Protein 8DUZ (pdb70)

B-factor: mean 36.98, std 13.2, range [15.32, 142.82]

Secondary structure (DSSP, 8-state):
-EEEE---EEE-TT--EEEEEEEESS-GGGSEEEEEEEETTTEEEEEEEE-TTT--EEE-GGGTTTEEEEEEGGGTEEEEEE-S--GGG-EEEEEEEEETTEEEEE---EEEEE-SPPPBPPEEEEE---EEEEEEEEEEEBSS--EEEEGGGTB-TTEEEPPPEE-TTS-EEEEEEEEEEGGGBTTB--EEEEEEGGGTEEEEEE---/--EEE-SEEEE-TT-EEEEEEEETTBS--GGG--EEEEEETTTEEEEEEETTTEEPTT--TTEEEEEETTEEEEEEES--GGG-EEEEEEEE-SS-EEE---EEEEE--S--BPPEEEEEPPPHHHHHTT-EEEEEEEEEEBSS--EEEEEETTEEP-SSEEEPPPEE-TTS-EEEEEEEEE-HHHHHTSS-EEEEEEETTEEEEEEE---/-EEEE---EEE-TT--EEEEEEEESS-GGGSEEEEEEEETTTEEEEEEEE-TTT--EEE-GGGTTTEEEEEEGGGTEEEEEE-S--GGG-EEEEEEEEETTEEEEE---EEEEE-S---BPPEEEEE---EEEEEEEEEEBSS--EEEEGGGTB-TTEEEPPPEE-TTS-EEEEEEEEE-STTTTTS--EEEEEEGGGTEEEEEE---/--EEE-SEEEE-TT-EEEEEEEETTBS--GGG--EEEEEETTTEEEEEEETTTEEPTT--TTEEEEEETTEEEEEEES--GGG-EEEEEEEE-SS-EEE---EEEEE--S--BPPEEEEEPPPHHHHHTT-EEEEEEEEEEBSS--EEEEEETTEE--SSEEEPPPEE-TTS-EEEEEEEEE-HHHHTTSS-EEEEEEETTEEEEEEE---/-EE-TTS-EE-/-EEEE-TTS-EEEE-

Nearest PDB structures (foldseek):
  8duz-assembly2_D  TM=1.005E+00  e=1.550E-41  Mus musculus
  7u8c-assembly1_L  TM=8.838E-01  e=2.093E-36  Mus musculus
  1sm3-assembly1_L  TM=8.695E-01  e=1.525E-35  Mus musculus
  7u62-assembly2_M  TM=8.561E-01  e=6.272E-36  Mus musculus
  6mtr-assembly1_L  TM=7.713E-01  e=1.168E-33  Homo sapiens

Sequence (865 aa):
VQLQQSGPELVKPGSSSVKISCKGSGYTFTDYNMEWVKQSHGKSLEWIGVINPNNRFTSYNQNFRGKATLTVDKSSSTAYMDLRSLTSEDSAVYFCAGSRWYQYDYWGQGTTLTVSSASTKGPSVFPLAPATAALGCLVKDYFPEPVTVSWNSGALTSGVHTFPAVLQSSGLYSLSSVVTVPSSSLGTQTYICNVNHAPSNTKVDKKVEPVQLQQSGPELVKPGSSVKISCKGSGYTFTDYNMEWVKQSHGKSLEWIGVINPNNRFTSYNQNFRGKATLTVDKSSSTAYMDLRSLTSEDSAVYFCAGSRWYQYDYWGQGTTLTVSSASTKGPSVFPLAPTAALGCCLVKDYFPEPVTVSWNSGALTSGVHTFPAVLQSSGLYSLSSVVTVPSSSLGTQTYICCNVNHAPSNTKVDKKVEPVVVTQESALTTSPGETVTLTCRSSTGAVTTSNYANWVQEKPDHLFTGLIGGINNRAPGVPARFSGSLIADKAALTITGAQQTEDEAIYFCCALWYSNHWVFGGGTKLTVLGQPKAAPSVTLFPPSSEELQANKATLVCLISDFYPGAVTVAWKADSSPVKAGVETTTPSKQSNNKYAASSYLSLTPEQWKSHRSYSCQVTHEGSTVEKTVAPTVVVTQESALTTSPGEETVTLTCRSSTGAVTTSNYANWVQEKPDHLFTGLIGGIINNRAPGVPARFSGSLIADKAALTITGAQTTEDEAIYFCCALWYSNHWVFGGGTKLTVLGQPKAAPSVTLFPPSSSEEELQANKATLVCLISDFYPGAVTVAWKADSSPVKAGVETTTPSKQSNNKYAASSYLSLTPEQWKSHRSYSCQVTHEGSTVEKTVAPTPVLDENGLFAPPIPVLDENGLFAPGP

Structure (mmCIF, N/CA/C/O backbone):
data_8DUZ
#
_entry.id   8DUZ
#
_cell.length_a   58.610
_cell.length_b   64.190
_cell.length_c   110.810
_cell.angle_alpha   90.000
_cell.angle_beta   97.120
_cell.angle_gamma   90.000
#
_symmetry.space_group_name_H-M   'P 1 21 1'
#
loop_
_entity.id
_entity.type
_entity.pdbx_description
1 polymer 'IgG heavy chain, Fd fragment'
2 polymer 'Ig, lambda light chain'
3 polymer 'Mimetic peptide'
4 non-polymer 'ACETATE ION'
5 non-polymer 'CHLORIDE ION'
6 non-polymer GLYCEROL
7 non-polymer 'SODIUM ION'
8 water water
#
loop_
_atom_site.group_PDB
_atom_site.id
_atom_site.type_symbol
_atom_site.label_atom_id
_atom_site.label_alt_id
_atom_site.label_comp_id
_atom_site.label_asym_id
_atom_site.label_entity_id
_atom_site.label_seq_id
_atom_site.pdbx_PDB_ins_code
_atom_site.Cartn_x
_atom_site.Cartn_y
_atom_site.Cartn_z
_atom_site.occupancy
_atom_site.B_iso_or_equiv
_atom_site.auth_seq_id
_atom_site.auth_comp_id
_atom_site.auth_asym_id
_atom_site.auth_atom_id
_atom_site.pdbx_PDB_model_num
ATOM 1 N N . VAL A 1 2 ? 13.94400 -25.16300 6.72300 1.000 44.81042 26 VAL A N 1
ATOM 2 C CA . VAL A 1 2 ? 14.65800 -23.91100 6.91900 1.000 50.08955 26 VAL A CA 1
ATOM 3 C C . VAL A 1 2 ? 14.01600 -23.08900 8.03700 1.000 51.31100 26 VAL A C 1
ATOM 4 O O . VAL A 1 2 ? 12.79900 -22.89600 8.07400 1.000 46.69258 26 VAL A O 1
ATOM 17 N N . GLN A 1 3 ? 14.86100 -22.59300 8.93800 1.000 49.70961 27 GLN A N 1
ATOM 18 C CA . GLN A 1 3 ? 14.42500 -21.85700 10.11800 1.000 49.78992 27 GLN A CA 1
ATOM 19 C C . GLN A 1 3 ? 15.45700 -20.77300 10.38800 1.000 46.27610 27 GLN A C 1
ATOM 20 O O . GLN A 1 3 ? 16.63500 -21.07800 10.58000 1.000 43.94510 27 GLN A O 1
ATOM 34 N N . LEU A 1 4 ? 15.02700 -19.51100 10.34700 1.000 36.70503 28 LEU A N 1
ATOM 35 C CA . LEU A 1 4 ? 15.80200 -18.38500 10.87000 1.000 37.03820 28 LEU A CA 1
ATOM 36 C C . LEU A 1 4 ? 15.19600 -18.04200 12.21900 1.000 38.34052 28 LEU A C 1
ATOM 37 O O . LEU A 1 4 ? 14.13200 -17.42300 12.28000 1.000 36.21127 28 LEU A O 1
ATOM 53 N N . GLN A 1 5 ? 15.86800 -18.45100 13.29900 1.000 27.96913 29 GLN A N 1
ATOM 54 C CA . GLN A 1 5 ? 15.34200 -18.32300 14.65300 1.000 33.46938 29 GLN A CA 1
ATOM 55 C C . GLN A 1 5 ? 15.96400 -17.09000 15.29400 1.000 36.48452 29 GLN A C 1
ATOM 56 O O . GLN A 1 5 ? 17.17100 -17.05500 15.55300 1.000 36.60269 29 GLN A O 1
ATOM 70 N N . GLN A 1 6 ? 15.13500 -16.08900 15.57500 1.000 27.64041 30 GLN A N 1
ATOM 71 C CA . GLN A 1 6 ? 15.61500 -14.88700 16.23900 1.000 30.18263 30 GLN A CA 1
ATOM 72 C C . GLN A 1 6 ? 15.45500 -14.96800 17.75200 1.000 28.54474 30 GLN A C 1
ATOM 73 O O . GLN A 1 6 ? 14.60300 -15.68800 18.28200 1.000 31.07114 30 GLN A O 1
ATOM 87 N N . SER A 1 7 ? 16.29000 -14.18900 18.44300 1.000 26.49926 31 SER A N 1
ATOM 88 C CA . SER A 1 7 ? 16.22000 -14.10900 19.89700 1.000 31.53249 31 SER A CA 1
ATOM 89 C C . SER A 1 7 ? 14.88500 -13.48800 20.31300 1.000 32.01889 31 SER A C 1
ATOM 90 O O . SER A 1 7 ? 14.17800 -12.88100 19.50700 1.000 30.53446 31 SER A O 1
ATOM 98 N N . GLY A 1 8 ? 14.54400 -13.63300 21.58500 1.000 30.95218 32 GLY A N 1
ATOM 99 C CA . GLY A 1 8 ? 13.20000 -13.28800 22.05000 1.000 33.16434 32 GLY A CA 1
ATOM 100 C C . GLY A 1 8 ? 13.06200 -11.81400 22.36400 1.000 30.63760 32 GLY A C 1
ATOM 101 O O . GLY A 1 8 ? 13.98900 -11.02100 22.26100 1.000 30.77816 32 GLY A O 1
ATOM 105 N N . PRO A 1 9 ? 11.85300 -11.43200 22.78900 1.000 31.36507 33 PRO A N 1
ATOM 106 C CA . PRO A 1 9 ? 11.56400 -9.99600 22.93900 1.000 29.03661 33 PRO A CA 1
ATOM 107 C C . PRO A 1 9 ? 12.40600 -9.36200 24.02000 1.000 30.92844 33 PRO A C 1
ATOM 108 O O . PRO A 1 9 ? 12.84800 -10.00900 24.97500 1.000 31.96045 33 PRO A O 1
ATOM 119 N N . GLU A 1 10 ? 12.59500 -8.05700 23.88100 1.000 33.81145 34 GLU A N 1
ATOM 120 C CA . GLU A 1 10 ? 13.45100 -7.29500 24.76500 1.000 34.39888 34 GLU A CA 1
ATOM 121 C C . GLU A 1 10 ? 12.71600 -6.05600 25.22300 1.000 32.48963 34 GLU A C 1
ATOM 122 O O . GLU A 1 10 ? 12.10600 -5.36200 24.40000 1.000 28.77316 34 GLU A O 1
ATOM 134 N N . LEU A 1 11 ? 12.82200 -5.76000 26.51500 1.000 32.21177 35 LEU A N 1
ATOM 135 C CA . LEU A 1 11 ? 12.35000 -4.52300 27.12900 1.000 27.32826 35 LEU A CA 1
ATOM 136 C C . LEU A 1 11 ? 13.54700 -3.90800 27.83600 1.000 32.44165 35 LEU A C 1
ATOM 137 O O . LEU A 1 11 ? 14.10100 -4.52200 28.74800 1.000 34.80215 35 LEU A O 1
ATOM 153 N N . VAL A 1 12 ? 13.95800 -2.71700 27.40200 1.000 31.23858 36 VAL A N 1
ATOM 154 C CA . VAL A 1 12 ? 15.21200 -2.12200 27.82600 1.000 35.38067 36 VAL A CA 1
ATOM 155 C C . VAL A 1 12 ? 14.98800 -0.63200 28.01700 1.000 34.74205 36 VAL A C 1
ATOM 156 O O . VAL A 1 12 ? 14.06800 -0.03700 27.44700 1.000 36.35886 36 VAL A O 1
ATOM 169 N N . LYS A 1 13 ? 15.85400 -0.03200 28.80200 1.000 36.06166 37 LYS A N 1
ATOM 170 C CA . LYS A 1 13 ? 15.74300 1.37100 29.16000 1.000 30.35213 37 LYS A CA 1
ATOM 171 C C . LYS A 1 13 ? 16.39200 2.25300 28.10200 1.000 34.35037 37 LYS A C 1
ATOM 172 O O . LYS A 1 13 ? 17.37200 1.85700 27.46900 1.000 33.76662 37 LYS A O 1
ATOM 191 N N . PRO A 1 14 ? 15.89000 3.47000 27.93100 1.000 34.31050 38 PRO A N 1
ATOM 192 C CA . PRO A 1 14 ? 16.57700 4.42500 27.06000 1.000 35.51258 38 PRO A CA 1
ATOM 193 C C . PRO A 1 14 ? 18.02900 4.55100 27.46000 1.000 37.36297 38 PRO A C 1
ATOM 194 O O . PRO A 1 14 ? 18.35900 4.57200 28.64500 1.000 36.66499 38 PRO A O 1
ATOM 205 N N . GLY A 1 15 ? 18.89400 4.64200 26.45600 1.000 31.57866 39 GLY A N 1
ATOM 206 C CA . GLY A 1 15 ? 20.31200 4.77600 26.67000 1.000 37.89786 39 GLY A CA 1
ATOM 207 C C . GLY A 1 15 ? 21.07200 3.47600 26.66500 1.000 32.88903 39 GLY A C 1
ATOM 208 O O . GLY A 1 15 ? 22.29800 3.48900 26.48100 1.000 36.38783 39 GLY A O 1
ATOM 212 N N . SER A 1 16 ? 20.38900 2.35700 26.85700 1.000 32.86660 40 SER A N 1
ATOM 213 C CA . SER A 1 16 ? 21.05500 1.06700 26.89300 1.000 29.34683 40 SER A CA 1
ATOM 214 C C . SER A 1 16 ? 21.34600 0.59100 25.46900 1.000 35.75336 40 SER A C 1
ATOM 215 O O . SER A 1 16 ? 21.17900 1.33300 24.49300 1.000 31.48484 40 SER A O 1
ATOM 223 N N . SER A 1 17 ? 21.79500 -0.66300 25.37000 1.000 37.08291 41 SER A N 1
ATOM 224 C CA A SER A 1 17 ? 22.12400 -1.31900 24.11500 0.338 33.69861 41 SER A CA 1
ATOM 225 C CA B SER A 1 17 ? 22.11800 -1.31700 24.11300 0.662 33.64431 41 SER A CA 1
ATOM 226 C C . SER A 1 17 ? 21.57000 -2.73400 24.16500 1.000 29.07357 41 SER A C 1
ATOM 227 O O . SER A 1 17 ? 21.44200 -3.32500 25.23500 1.000 34.40710 41 SER A O 1
ATOM 240 N N . VAL A 1 18 ? 21.24300 -3.29400 22.99800 1.000 29.93059 42 VAL A N 1
ATOM 241 C CA . VAL A 1 18 ? 20.77600 -4.66800 22.95600 1.000 24.14721 42 VAL A CA 1
ATOM 242 C C . VAL A 1 18 ? 21.40900 -5.38300 21.76500 1.000 25.94376 42 VAL A C 1
ATOM 243 O O . VAL A 1 18 ? 21.74000 -4.76700 20.75900 1.000 28.67706 42 VAL A O 1
ATOM 256 N N . LYS A 1 19 ? 21.53600 -6.69500 21.87500 1.000 29.27283 43 LYS A N 1
ATOM 257 C CA . LYS A 1 19 ? 22.10700 -7.51500 20.81900 1.000 27.14621 43 LYS A CA 1
ATOM 258 C C . LYS A 1 19 ? 21.10700 -8.58600 20.43300 1.000 31.36686 43 LYS A C 1
ATOM 259 O O . LYS A 1 19 ? 20.81300 -9.49400 21.21900 1.000 34.73493 43 LYS A O 1
ATOM 278 N N . ILE A 1 20 ? 20.58000 -8.46300 19.24700 1.000 22.10059 44 ILE A N 1
ATOM 279 C CA . ILE A 1 20 ? 19.63300 -9.43400 18.72000 1.000 22.64954 44 ILE A CA 1
ATOM 280 C C . ILE A 1 20 ? 20.36800 -10.45900 17.88400 1.000 25.30772 44 ILE A C 1
ATOM 281 O O . ILE A 1 20 ? 21.27500 -10.11600 17.12600 1.000 24.42802 44 ILE A O 1
ATOM 297 N N . SER A 1 21 ? 19.97900 -11.71800 17.99700 1.000 24.51203 45 SER A N 1
ATOM 298 C CA . SER A 1 21 ? 20.62900 -12.76900 17.22700 1.000 28.65292 45 SER A CA 1
ATOM 299 C C . SER A 1 21 ? 19.65000 -13.43200 16.26400 1.000 31.29022 45 SER A C 1
ATOM 300 O O . SER A 1 21 ? 18.42600 -13.43900 16.46100 1.000 28.47391 45 SER A O 1
ATOM 308 N N . CYS A 1 22 ? 20.22400 -14.02900 15.23300 1.000 23.18541 46 CYS A N 1
ATOM 309 C CA . CYS A 1 22 ? 19.47000 -14.70300 14.19000 1.000 28.37667 46 CYS A CA 1
ATOM 310 C C . CYS A 1 22 ? 20.25300 -15.94200 13.78400 1.000 33.21739 46 CYS A C 1
ATOM 311 O O . CYS A 1 22 ? 21.30800 -15.84800 13.1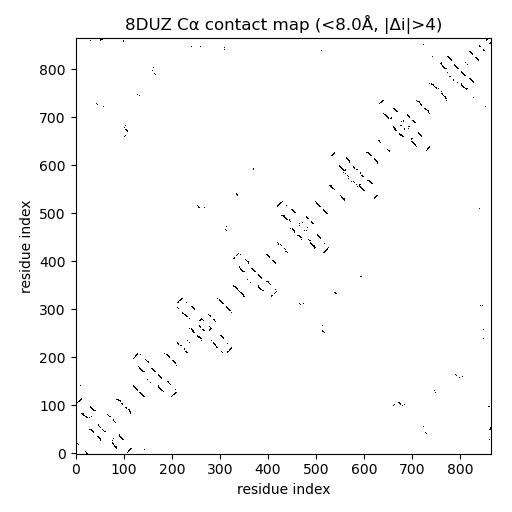5700 1.000 32.52315 46 CYS A O 1
ATOM 318 N N . LYS A 1 23 ? 19.75500 -17.10600 14.15500 1.000 27.95866 47 LYS A N 1
ATOM 319 C CA . LYS A 1 23 ? 20.47100 -18.36000 13.97500 1.000 39.58788 47 LYS A CA 1
ATOM 320 C C . LYS A 1 23 ? 19.80200 -19.16400 12.86900 1.000 41.05256 47 LYS A C 1
ATOM 321 O O . LYS A 1 23 ? 18.59500 -19.42600 12.91800 1.000 37.27553 47 LYS A O 1
ATOM 340 N N . GLY A 1 24 ? 20.58600 -19.52100 11.84800 1.000 32.06153 48 GLY A N 1
ATOM 341 C CA . GLY A 1 24 ? 20.05300 -20.26100 10.73500 1.000 36.76202 48 GLY A CA 1
ATOM 342 C C . GLY A 1 24 ? 20.25400 -21.75500 10.90400 1.000 40.28244 48 GLY A C 1
ATOM 343 O O . GLY A 1 24 ? 21.22900 -22.19700 11.49400 1.000 45.48121 48 GLY A O 1
ATOM 347 N N . SER A 1 25 ? 19.31600 -22.52800 10.35700 1.000 46.76840 49 SER A N 1
ATOM 348 C CA . SER A 1 25 ? 19.39000 -23.98600 10.40300 1.000 47.70695 49 SER A CA 1
ATOM 349 C C . SER A 1 25 ? 18.57700 -24.56400 9.25600 1.000 46.38465 49 SER A C 1
ATOM 350 O O . SER A 1 25 ? 17.62800 -23.94400 8.77200 1.000 46.16240 49 SER A O 1
ATOM 358 N N . GLY A 1 26 ? 18.94800 -25.76300 8.82700 1.000 47.56628 50 GLY A N 1
ATOM 359 C CA . GLY A 1 26 ? 18.27900 -26.37000 7.69400 1.000 48.83519 50 GLY A CA 1
ATOM 360 C C . GLY A 1 26 ? 18.71100 -25.83200 6.35100 1.000 45.85749 50 GLY A C 1
ATOM 361 O O . GLY A 1 26 ? 18.11400 -26.20300 5.32400 1.000 46.11727 50 GLY A O 1
ATOM 365 N N . TYR A 1 27 ? 19.71100 -24.95900 6.32100 1.000 41.77872 51 TYR A N 1
ATOM 366 C CA . TYR A 1 27 ? 20.30100 -24.49800 5.07800 1.000 41.38405 51 TYR A CA 1
ATOM 367 C C . TYR A 1 27 ? 21.76900 -24.24000 5.34300 1.000 39.78175 51 TYR A C 1
ATOM 368 O O . TYR A 1 27 ? 22.23200 -24.29200 6.48600 1.000 41.81789 51 TYR A O 1
ATOM 386 N N . THR A 1 28 ? 22.49900 -23.94900 4.28100 1.000 41.38294 52 THR A N 1
ATOM 387 C CA . THR A 1 28 ? 23.91600 -23.61300 4.41600 1.000 40.19936 52 THR A CA 1
ATOM 388 C C . THR A 1 28 ? 24.03400 -22.14100 4.76400 1.000 36.63601 52 THR A C 1
ATOM 389 O O . THR A 1 28 ? 23.87500 -21.27100 3.91000 1.000 36.29442 52 THR A O 1
ATOM 400 N N . PHE A 1 29 ? 24.33900 -21.86500 6.03200 1.000 35.82217 53 PHE A N 1
ATOM 401 C CA . PHE A 1 29 ? 24.41600 -20.48900 6.50300 1.000 32.31788 53 PHE A CA 1
ATOM 402 C C . PHE A 1 29 ? 25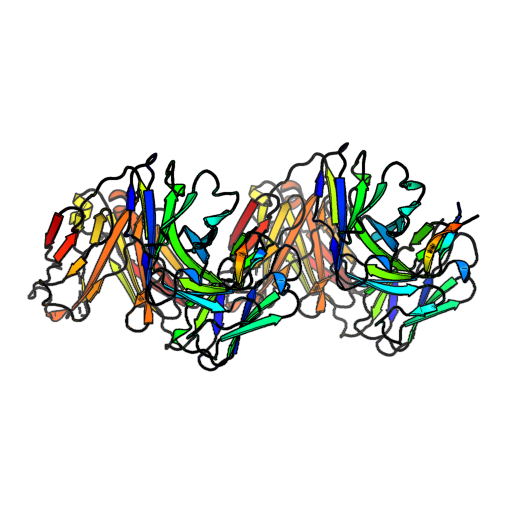.33700 -19.66700 5.62100 1.000 34.51121 53 PHE A C 1
ATOM 403 O O . PHE A 1 29 ? 25.04000 -18.50400 5.31500 1.000 27.60995 53 PHE A O 1
ATOM 420 N N . THR A 1 30 ? 26.43500 -20.26300 5.14500 1.000 37.09932 54 THR A N 1
ATOM 421 C CA . THR A 1 30 ? 27.38600 -19.46000 4.38600 1.000 31.24395 54 THR A CA 1
ATOM 422 C C . THR A 1 30 ? 27.01700 -19.29000 2.92000 1.000 31.36012 54 THR A C 1
ATOM 423 O O . THR A 1 30 ? 27.76800 -18.65200 2.20200 1.000 26.51271 54 THR A O 1
ATOM 434 N N . ASP A 1 31 ? 25.86400 -19.78300 2.46400 1.000 28.69353 55 ASP A N 1
ATOM 435 C CA . ASP A 1 31 ? 25.42600 -19.53000 1.11100 1.000 31.06990 55 ASP A CA 1
ATOM 436 C C . ASP A 1 31 ? 24.60400 -18.24700 0.96800 1.000 28.67385 55 ASP A C 1
ATOM 437 O O . ASP A 1 31 ? 24.18100 -17.92800 -0.15100 1.000 25.20959 55 ASP A O 1
ATOM 446 N N . TYR A 1 32 ? 24.36400 -17.51800 2.05500 1.000 23.31317 56 TYR A N 1
ATOM 447 C CA . TYR A 1 32 ? 23.47700 -16.35500 2.05400 1.000 22.24304 56 TYR A CA 1
ATOM 448 C C . TYR A 1 32 ? 24.09300 -15.19300 2.81500 1.000 19.89001 56 TYR A C 1
ATOM 449 O O . TYR A 1 32 ? 24.85000 -15.39900 3.76500 1.000 23.27489 56 TYR A O 1
ATOM 467 N N . ASN A 1 33 ? 23.82000 -13.97600 2.35300 1.000 19.54029 57 ASN A N 1
ATOM 468 C CA . ASN A 1 33 ? 24.02000 -12.83200 3.22100 1.000 17.24943 57 ASN A CA 1
ATOM 469 C C . ASN A 1 33 ? 22.92100 -12.80300 4.27800 1.000 23.70323 57 ASN A C 1
ATOM 470 O O . ASN A 1 33 ? 21.85700 -13.35900 4.07300 1.000 24.41290 57 ASN A O 1
ATOM 481 N N . MET A 1 34 ? 23.16200 -12.11300 5.39500 1.000 21.78947 58 MET A N 1
ATOM 482 C CA . MET A 1 34 ? 22.08900 -11.86600 6.35900 1.000 19.19069 58 MET A CA 1
ATOM 483 C C . MET A 1 34 ? 21.74100 -10.39200 6.30900 1.000 25.44122 58 MET A C 1
ATOM 484 O O . MET A 1 34 ? 22.60200 -9.54500 6.56000 1.000 21.27256 58 MET A O 1
ATOM 498 N N . GLU A 1 35 ? 20.48400 -10.08100 6.00000 1.000 23.86652 59 GLU A N 1
ATOM 499 C CA . GLU A 1 35 ? 20.02300 -8.71000 5.96200 1.000 19.54733 59 GLU A CA 1
ATOM 500 C C . GLU A 1 35 ? 19.09000 -8.50500 7.13600 1.000 21.21407 59 GLU A C 1
ATOM 501 O O . GLU A 1 35 ? 18.58300 -9.45700 7.72800 1.000 20.08012 59 GLU A O 1
ATOM 513 N N . TRP A 1 36 ? 18.92400 -7.23700 7.48800 1.000 18.93240 60 TRP A N 1
ATOM 514 C CA . TRP A 1 36 ? 18.16600 -6.84900 8.66200 1.000 21.38968 60 TRP A CA 1
ATOM 515 C C . TRP A 1 36 ? 17.21700 -5.72900 8.28700 1.000 18.51129 60 TRP A C 1
ATOM 516 O O . TRP A 1 36 ? 17.60900 -4.77100 7.63400 1.000 21.58714 60 TRP A O 1
ATOM 537 N N . VAL A 1 37 ? 15.99500 -5.79700 8.83400 1.000 19.83341 61 VAL A N 1
ATOM 538 C CA . VAL A 1 37 ? 14.90800 -4.89600 8.47700 1.000 22.41361 61 VAL A CA 1
ATOM 539 C C . VAL A 1 37 ? 14.15800 -4.50000 9.74000 1.000 20.50434 61 VAL A C 1
ATOM 540 O O . VAL A 1 37 ? 13.96300 -5.32100 10.63100 1.000 21.91733 61 VAL A O 1
ATOM 553 N N . LYS A 1 38 ? 13.78100 -3.22200 9.82800 1.000 19.73423 62 LYS A N 1
ATOM 554 C CA . LYS A 1 38 ? 13.01300 -2.67900 10.93900 1.000 21.14402 62 LYS A CA 1
ATOM 555 C C . LYS A 1 38 ? 11.57400 -2.49200 10.49800 1.000 22.57324 62 LYS A C 1
ATOM 556 O O . LYS A 1 38 ? 11.33000 -1.85000 9.48600 1.000 26.25153 62 LYS A O 1
ATOM 575 N N . GLN A 1 39 ? 10.63700 -3.02500 11.26900 1.000 23.05314 63 GLN A N 1
ATOM 576 C CA . GLN A 1 39 ? 9.20200 -2.83600 11.00400 1.000 27.03319 63 GLN A CA 1
ATOM 577 C C . GLN A 1 39 ? 8.62700 -1.98600 12.12800 1.000 29.11032 63 GLN A C 1
ATOM 578 O O . GLN A 1 39 ? 8.63500 -2.38600 13.30300 1.000 29.30488 63 GLN A O 1
ATOM 592 N N . SER A 1 40 ? 8.18100 -0.78800 11.76200 1.000 33.18456 64 SER A N 1
ATOM 593 C CA . SER A 1 40 ? 7.64800 0.20100 12.68200 1.000 39.42677 64 SER A CA 1
ATOM 594 C C . SER A 1 40 ? 6.13500 0.24700 12.54400 1.000 35.32461 64 SER A C 1
ATOM 595 O O . SER A 1 40 ? 5.61200 0.21800 11.42700 1.000 41.45280 64 SER A O 1
ATOM 603 N N . HIS A 1 41 ? 5.44300 0.34800 13.67500 1.000 44.28131 65 HIS A N 1
ATOM 604 C CA . HIS A 1 41 ? 3.98800 0.46600 13.72900 1.000 53.55083 65 HIS A CA 1
ATOM 605 C C . HIS A 1 41 ? 3.27900 -0.79200 13.24000 1.000 55.87290 65 HIS A C 1
ATOM 606 O O . HIS A 1 41 ? 2.06600 -0.76100 13.00600 1.000 58.85992 65 HIS A O 1
ATOM 620 N N . GLY A 1 42 ? 3.99700 -1.90000 13.07800 1.000 56.80904 66 GLY A N 1
ATOM 621 C CA . GLY A 1 42 ? 3.43600 -3.06100 12.42200 1.000 53.92767 66 GLY A CA 1
ATOM 622 C C . GLY A 1 42 ? 3.20000 -2.88500 10.94000 1.000 53.47449 66 GLY A C 1
ATOM 623 O O . GLY A 1 42 ? 2.52800 -3.72300 10.32800 1.000 55.14430 66 GLY A O 1
ATOM 627 N N . LYS A 1 43 ? 3.74500 -1.82400 10.34400 1.000 48.31958 67 LYS A N 1
ATOM 628 C CA . LYS A 1 43 ? 3.43700 -1.49100 8.96200 1.000 60.85528 67 LYS A CA 1
ATOM 629 C C . LYS A 1 43 ? 4.69800 -1.24200 8.13900 1.000 60.06100 67 LYS A C 1
ATOM 630 O O . LYS A 1 43 ? 5.09500 -2.09200 7.33100 1.000 56.57292 67 LYS A O 1
ATOM 649 N N . SER A 1 44 ? 5.33700 -0.09100 8.33600 1.000 47.81073 68 SER A N 1
ATOM 650 C CA . SER A 1 44 ? 6.39600 0.34000 7.43800 1.000 41.35449 68 SER A CA 1
ATOM 651 C C . SER A 1 44 ? 7.66900 -0.48600 7.63600 1.000 37.48723 68 SER A C 1
ATOM 652 O O . SER A 1 44 ? 8.04100 -0.81800 8.76700 1.000 37.20463 68 SER A O 1
ATOM 660 N N . LEU A 1 45 ? 8.35300 -0.78400 6.53100 1.000 28.75872 69 LEU A N 1
ATOM 661 C CA . LEU A 1 45 ? 9.60400 -1.55200 6.57400 1.000 29.84689 69 LEU A CA 1
ATOM 662 C C . LEU A 1 45 ? 10.77600 -0.68400 6.17700 1.000 27.74382 69 LEU A C 1
ATOM 663 O O . LEU A 1 45 ? 10.71800 0.05300 5.19400 1.000 24.68849 69 LEU A O 1
ATOM 679 N N . GLU A 1 46 ? 11.86900 -0.77700 6.93700 1.000 24.35617 70 GLU A N 1
ATOM 680 C CA . GLU A 1 46 ? 13.05700 0.00700 6.68800 1.000 26.60033 70 GLU A CA 1
ATOM 681 C C . GLU A 1 46 ? 14.25700 -0.92500 6.69900 1.000 27.88959 70 GLU A C 1
ATOM 682 O O . GLU A 1 46 ? 14.46000 -1.63200 7.68800 1.000 26.78620 70 GLU A O 1
ATOM 694 N N . TRP A 1 47 ? 15.05400 -0.89200 5.64400 1.000 25.79094 71 TRP A N 1
ATOM 695 C CA . TRP A 1 47 ? 16.24300 -1.73000 5.57000 1.000 23.60195 71 TRP A CA 1
ATOM 696 C C . TRP A 1 47 ? 17.34100 -1.13200 6.42900 1.000 24.03425 71 TRP A C 1
ATOM 697 O O . TRP A 1 47 ? 17.62900 0.06300 6.33600 1.000 25.18410 71 TRP A O 1
ATOM 718 N N . ILE A 1 48 ? 17.98500 -1.98100 7.21600 1.000 22.79098 72 ILE A N 1
ATOM 719 C CA . ILE A 1 48 ? 19.06400 -1.55600 8.09800 1.000 20.96533 72 ILE A CA 1
ATOM 720 C C . ILE A 1 48 ? 20.42600 -1.79100 7.45600 1.000 22.34805 72 ILE A C 1
ATOM 721 O O . ILE A 1 48 ? 21.27900 -0.90100 7.45100 1.000 22.71229 72 ILE A O 1
ATOM 737 N N . GLY A 1 49 ? 20.66600 -3.01100 6.99300 1.000 21.07183 73 GLY A N 1
ATOM 738 C CA . GLY A 1 49 ? 21.97200 -3.34000 6.44700 1.000 20.01858 73 GLY A CA 1
ATOM 739 C C . GLY A 1 49 ? 22.07500 -4.81400 6.10600 1.000 22.80347 73 GLY A C 1
ATOM 740 O O . GLY A 1 49 ? 21.16200 -5.61500 6.35100 1.000 21.97063 73 GLY A O 1
ATOM 744 N N . VAL A 1 50 ? 23.26200 -5.18400 5.59800 1.000 20.49815 74 VAL A N 1
ATOM 745 C CA . VAL A 1 50 ? 23.53000 -6.56800 5.23300 1.000 20.08041 74 VAL A CA 1
ATOM 746 C C . VAL A 1 50 ? 24.95600 -6.91300 5.64100 1.000 25.06040 74 VAL A C 1
ATOM 747 O O . VAL A 1 50 ? 25.85900 -6.06500 5.59500 1.000 23.90700 74 VAL A O 1
ATOM 760 N N . ILE A 1 51 ? 25.16200 -8.17400 6.01100 1.000 20.63126 75 ILE A N 1
ATOM 761 C CA . ILE A 1 51 ? 26.51400 -8.68700 6.19800 1.000 21.55881 75 ILE A CA 1
ATOM 762 C C . ILE A 1 51 ? 26.64900 -10.03400 5.49300 1.000 19.51522 75 ILE A C 1
ATOM 763 O O . ILE A 1 51 ? 25.73800 -10.86800 5.48800 1.000 22.87729 75 ILE A O 1
ATOM 779 N N . ASN A 1 52 ? 27.79300 -10.22800 4.82700 1.000 18.83446 76 ASN A N 1
ATOM 780 C CA . ASN A 1 52 ? 28.14800 -11.50500 4.23400 1.000 21.54397 76 ASN A CA 1
ATOM 781 C C . ASN A 1 52 ? 28.93800 -12.29400 5.27100 1.000 22.15184 76 ASN A C 1
ATOM 782 O O . ASN A 1 52 ? 30.00300 -11.82200 5.71000 1.000 22.71497 76 ASN A O 1
ATOM 793 N N . PRO A 1 53 ? 28.46400 -13.48100 5.69300 1.000 23.35009 77 PRO A N 1
ATOM 794 C CA . PRO A 1 53 ? 29.14300 -14.20300 6.76800 1.000 22.69340 77 PRO A CA 1
ATOM 795 C C . PRO A 1 53 ? 30.52200 -14.70600 6.38300 1.000 25.43275 77 PRO A C 1
ATOM 796 O O . PRO A 1 53 ? 31.35600 -14.95600 7.28100 1.000 25.96085 77 PRO A O 1
ATOM 807 N N . ASN A 1 54 ? 30.80700 -14.80100 5.10100 1.000 25.51580 78 ASN A N 1
ATOM 808 C CA . ASN A 1 54 ? 32.09000 -15.37900 4.70000 1.000 26.70307 78 ASN A CA 1
ATOM 809 C C . ASN A 1 54 ? 33.23300 -14.38400 4.76600 1.000 31.84376 78 ASN A C 1
ATOM 810 O O . ASN A 1 54 ? 34.36400 -14.75100 5.13000 1.000 33.42501 78 ASN A O 1
ATOM 821 N N . ASN A 1 55 ? 32.99200 -13.14400 4.38800 1.000 24.14931 79 ASN A N 1
ATOM 822 C CA . ASN A 1 55 ? 34.04100 -12.12800 4.35900 1.000 28.45860 79 ASN A CA 1
ATOM 823 C C . ASN A 1 55 ? 33.76100 -10.97800 5.31200 1.000 26.52372 79 ASN A C 1
ATOM 824 O O . ASN A 1 55 ? 34.50600 -9.99700 5.30500 1.000 26.16603 79 ASN A O 1
ATOM 835 N N . ARG A 1 56 ? 32.65200 -11.02000 6.08300 1.000 22.32919 80 ARG A N 1
ATOM 836 C CA . ARG A 1 56 ? 32.27900 -9.93800 6.98200 1.000 20.09828 80 ARG A CA 1
ATOM 837 C C . ARG A 1 56 ? 32.06700 -8.61200 6.25900 1.000 22.28006 80 ARG A C 1
ATOM 838 O O . ARG A 1 56 ? 32.03900 -7.55300 6.90600 1.000 25.91362 80 ARG A O 1
ATOM 859 N N . PHE A 1 57 ? 31.84200 -8.64000 4.95400 1.000 22.68856 81 PHE A N 1
ATOM 860 C CA . PHE A 1 57 ? 31.52100 -7.42400 4.23500 1.000 22.31163 81 PHE A CA 1
ATOM 861 C C . PHE A 1 57 ? 30.13300 -6.97300 4.65800 1.000 29.47411 81 PHE A C 1
ATOM 862 O O . PHE A 1 57 ? 29.20700 -7.78300 4.73100 1.000 23.67389 81 PHE A O 1
ATOM 879 N N . THR A 1 58 ? 29.99800 -5.66800 4.90300 1.000 25.21974 82 THR A N 1
ATOM 880 C CA . THR A 1 58 ? 28.76200 -5.04600 5.34700 1.000 31.52350 82 THR A CA 1
ATOM 881 C C . THR A 1 58 ? 28.44600 -3.86000 4.45100 1.000 34.44393 82 THR A C 1
ATOM 882 O O . THR A 1 58 ? 29.33400 -3.23500 3.86800 1.000 33.71559 82 THR A O 1
ATOM 893 N N . SER A 1 59 ? 27.15500 -3.60100 4.29200 1.000 28.99721 83 SER A N 1
ATOM 894 C CA . SER A 1 59 ? 26.68900 -2.35000 3.73500 1.000 25.70086 83 SER A CA 1
ATOM 895 C C . SER A 1 59 ? 25.53900 -1.91700 4.63300 1.000 28.56269 83 SER A C 1
ATOM 896 O O . SER A 1 59 ? 24.69000 -2.74300 4.98100 1.000 28.09241 83 SER A O 1
ATOM 904 N N . TYR A 1 60 ? 25.52400 -0.64900 5.02000 1.000 29.68021 84 TYR A N 1
ATOM 905 C CA . TYR A 1 60 ? 24.50300 -0.12400 5.91700 1.000 23.97542 84 TYR A CA 1
ATOM 906 C C . TYR A 1 60 ? 23.68000 0.96300 5.24700 1.000 26.66758 84 TYR A C 1
ATOM 907 O O . TYR A 1 60 ? 24.19200 1.75800 4.45800 1.000 29.98326 84 TYR A O 1
ATOM 925 N N . ASN A 1 61 ? 22.40500 1.00800 5.60900 1.000 29.61717 85 ASN A N 1
ATOM 926 C CA . ASN A 1 61 ? 21.59800 2.21200 5.44100 1.000 31.57886 85 ASN A CA 1
ATOM 927 C C . ASN A 1 61 ? 22.22300 3.33200 6.26200 1.000 35.71395 85 ASN A C 1
ATOM 928 O O . ASN A 1 61 ? 22.42000 3.18000 7.46500 1.000 30.53545 85 ASN A O 1
ATOM 939 N N . GLN A 1 62 ? 22.56700 4.44800 5.60400 1.000 30.41985 86 GLN A N 1
ATOM 940 C CA . GLN A 1 62 ? 23.31900 5.50400 6.27600 1.000 35.88873 86 GLN A CA 1
ATOM 941 C C . GLN A 1 62 ? 22.56500 6.00400 7.49700 1.000 37.84040 86 GLN A C 1
ATOM 942 O O . GLN A 1 62 ? 23.18700 6.48000 8.45300 1.000 37.01126 86 GLN A O 1
ATOM 956 N N . ASN A 1 63 ? 21.25000 5.84200 7.51700 1.000 33.65231 87 ASN A N 1
ATOM 957 C CA . ASN A 1 63 ? 20.44700 6.29400 8.63800 1.000 37.06856 87 ASN A CA 1
ATOM 958 C C . ASN A 1 63 ? 20.66500 5.47600 9.89700 1.000 35.57374 87 ASN A C 1
ATOM 959 O O . ASN A 1 63 ? 20.22800 5.90200 10.96100 1.000 34.54316 87 ASN A O 1
ATOM 970 N N . PHE A 1 64 ? 21.27900 4.29800 9.79200 1.000 31.47745 88 PHE A N 1
ATOM 971 C CA . PHE A 1 64 ? 21.52300 3.44700 10.94800 1.000 28.23671 88 PHE A CA 1
ATOM 972 C C . PHE A 1 64 ? 23.00000 3.41300 11.33100 1.000 30.56558 88 PHE A C 1
ATOM 973 O O . PHE A 1 64 ? 23.37600 2.66200 12.23600 1.000 34.79704 88 PHE A O 1
ATOM 990 N N . ARG A 1 65 ? 23.84700 4.19600 10.66600 1.000 35.36426 89 ARG A N 1
ATOM 991 C CA . ARG A 1 65 ? 25.25100 4.24800 11.07200 1.000 42.62502 89 ARG A CA 1
ATOM 992 C C . ARG A 1 65 ? 25.33300 4.83900 12.47100 1.000 40.01938 89 ARG A C 1
ATOM 993 O O . ARG A 1 65 ? 24.77600 5.90100 12.72800 1.000 37.02414 89 ARG A O 1
ATOM 1014 N N . GLY A 1 66 ? 26.05000 4.16800 13.37200 1.000 38.58390 90 GLY A N 1
ATOM 1015 C CA . GLY A 1 66 ? 26.10200 4.61300 14.74700 1.000 36.48774 90 GLY A CA 1
ATOM 1016 C C . GLY A 1 66 ? 24.91100 4.20600 15.58900 1.000 38.28642 90 GLY A C 1
ATOM 1017 O O . GLY A 1 66 ? 24.90800 4.45900 16.80700 1.000 42.44177 90 GLY A O 1
ATOM 1021 N N . LYS A 1 67 ? 23.89500 3.59900 14.98500 1.000 33.19938 91 LYS A N 1
ATOM 1022 C CA . LYS A 1 67 ? 22.83200 2.90200 15.70300 1.000 29.53574 91 LYS A CA 1
ATOM 1023 C C . LYS A 1 67 ? 23.03900 1.39100 15.68600 1.000 31.80536 91 LYS A C 1
ATOM 1024 O O . LYS A 1 67 ? 23.00100 0.74600 16.72200 1.000 26.51897 91 LYS A O 1
ATOM 1043 N N . ALA A 1 68 ? 23.24000 0.80800 14.50800 1.000 28.18566 92 ALA A N 1
ATOM 1044 C CA . ALA A 1 68 ? 23.26700 -0.63500 14.34200 1.000 21.85422 92 ALA A CA 1
ATOM 1045 C C . ALA A 1 68 ? 24.66900 -1.09000 13.98600 1.000 21.90524 92 ALA A C 1
ATOM 1046 O O . ALA A 1 68 ? 25.33900 -0.44300 13.18600 1.000 27.60215 92 ALA A O 1
ATOM 1053 N N . THR A 1 69 ? 25.06700 -2.24400 14.50700 1.000 24.07396 93 THR A N 1
ATOM 1054 C CA . THR A 1 69 ? 26.35000 -2.84500 14.14600 1.000 22.13305 93 THR A CA 1
ATOM 1055 C C . THR A 1 69 ? 26.07100 -4.29700 13.84500 1.000 21.17349 93 THR A C 1
ATOM 1056 O O . THR A 1 69 ? 25.52000 -5.00700 14.68200 1.000 22.70364 93 THR A O 1
ATOM 1067 N N . LEU A 1 70 ? 26.44600 -4.74500 12.65600 1.000 22.07699 94 LEU A N 1
ATOM 1068 C CA . LEU A 1 70 ? 26.20600 -6.12500 12.25000 1.000 19.29347 94 LEU A CA 1
ATOM 1069 C C . LEU A 1 70 ? 27.47400 -6.94600 12.40700 1.000 26.86165 94 LEU A C 1
ATOM 1070 O O . LEU A 1 70 ? 28.54200 -6.53800 11.93100 1.000 24.63251 94 LEU A O 1
ATOM 1086 N N . THR A 1 71 ? 27.34000 -8.13100 13.00000 1.000 25.27681 95 THR A N 1
ATOM 1087 C CA . THR A 1 71 ? 28.43800 -9.07400 13.13400 1.000 24.09569 95 THR A CA 1
ATOM 1088 C C . THR A 1 71 ? 27.89900 -10.47000 12.89000 1.000 25.33942 95 THR A C 1
ATOM 1089 O O . THR A 1 71 ? 26.69600 -10.68900 12.75700 1.000 24.70154 95 THR A O 1
ATOM 1100 N N . VAL A 1 72 ? 28.80600 -11.41800 12.77000 1.000 24.99880 96 VAL A N 1
ATOM 1101 C CA . VAL A 1 72 ? 28.45400 -12.80000 12.50100 1.000 20.74899 96 VAL A CA 1
ATOM 1102 C C . VAL A 1 72 ? 29.42400 -13.72100 13.21600 1.000 35.86887 96 VAL A C 1
ATOM 1103 O O . VAL A 1 72 ? 30.59000 -13.37500 13.42200 1.000 34.64121 96 VAL A O 1
ATOM 1116 N N . ASP A 1 73 ? 28.92300 -14.89300 13.60600 1.000 33.48073 97 ASP A N 1
ATOM 1117 C CA . ASP A 1 73 ? 29.74300 -16.02200 14.05500 1.000 35.19441 97 ASP A CA 1
ATOM 1118 C C . ASP A 1 73 ? 29.47000 -17.19200 13.10600 1.000 41.00452 97 ASP A C 1
ATOM 1119 O O . ASP A 1 73 ? 28.58800 -18.02300 13.34100 1.000 35.77451 97 ASP A O 1
ATOM 1128 N N . LYS A 1 74 ? 30.23400 -17.24000 12.00900 1.000 45.81257 98 LYS A N 1
ATOM 1129 C CA . LYS A 1 74 ? 30.18200 -18.36200 11.07500 1.000 46.21705 98 LYS A CA 1
ATOM 1130 C C . LYS A 1 74 ? 30.00700 -19.70100 11.78100 1.000 45.76353 98 LYS A C 1
ATOM 1131 O O . LYS A 1 74 ? 29.15400 -20.51200 11.41300 1.000 42.91563 98 LYS A O 1
ATOM 1150 N N . SER A 1 75 ? 30.82500 -19.95300 12.80600 1.000 45.41547 99 SER A N 1
ATOM 1151 C CA . SER A 1 75 ? 30.89100 -21.29500 13.37200 1.000 53.32850 99 SER A CA 1
ATOM 1152 C C . SER A 1 75 ? 29.53300 -21.75000 13.88700 1.000 60.37339 99 SER A C 1
ATOM 1153 O O . SER A 1 75 ? 29.12100 -22.88800 13.63100 1.000 66.13906 99 SER A O 1
ATOM 1161 N N . SER A 1 76 ? 28.80800 -20.87600 14.58400 1.000 49.51793 100 SER A N 1
ATOM 1162 C CA . SER A 1 76 ? 27.51900 -21.23600 15.15700 1.000 40.72114 100 SER A CA 1
ATOM 1163 C C . SER A 1 76 ? 26.34100 -20.79000 14.29300 1.000 44.46206 100 SER A C 1
ATOM 1164 O O . SER A 1 76 ? 25.22300 -20.66900 14.79600 1.000 40.51680 100 SER A O 1
ATOM 1172 N N . SER A 1 77 ? 26.56600 -20.56800 13.00400 1.000 40.85208 101 SER A N 1
ATOM 1173 C CA . SER A 1 77 ? 25.52300 -20.17200 12.05900 1.000 37.48207 101 SER A CA 1
ATOM 1174 C C . SER A 1 77 ? 24.61100 -19.09600 12.63000 1.000 33.36314 101 SER A C 1
ATOM 1175 O O . SER A 1 77 ? 23.38200 -19.14700 12.49200 1.000 37.15928 101 SER A O 1
ATOM 1183 N N . THR A 1 78 ? 25.22000 -18.07800 13.22100 1.000 31.25036 102 THR A N 1
ATOM 1184 C CA . THR A 1 78 ? 24.44100 -17.02100 13.85900 1.000 28.52052 102 THR A CA 1
ATOM 1185 C C . THR A 1 78 ? 24.91700 -15.66000 13.39600 1.000 27.42751 102 THR A C 1
ATOM 1186 O O . THR A 1 78 ? 26.11500 -15.39900 13.31500 1.000 30.32029 102 THR A O 1
ATOM 1197 N N . ALA A 1 79 ? 23.95700 -14.80100 13.09200 1.000 24.76616 103 ALA A N 1
ATOM 1198 C CA . ALA A 1 79 ? 24.22800 -13.40700 12.82300 1.000 26.20289 103 ALA A CA 1
ATOM 1199 C C . ALA A 1 79 ? 23.65700 -12.55500 13.93800 1.000 23.24081 103 ALA A C 1
ATOM 1200 O O . ALA A 1 79 ? 22.62700 -12.90700 14.54600 1.000 26.34920 103 ALA A O 1
ATOM 1207 N N . TYR A 1 80 ? 24.32300 -11.42300 14.18500 1.000 23.08060 104 TYR A N 1
ATOM 1208 C CA . TYR A 1 80 ? 23.97300 -10.56600 15.29700 1.000 23.17733 104 TYR A CA 1
ATOM 1209 C C . TYR A 1 80 ? 23.75800 -9.13900 14.83900 1.000 23.74337 104 TYR A C 1
ATOM 1210 O O . TYR A 1 80 ? 24.46900 -8.64100 13.95800 1.000 22.30992 104 TYR A O 1
ATOM 1228 N N . MET A 1 81 ? 22.81500 -8.45900 15.49300 1.000 21.02672 105 MET A N 1
ATOM 1229 C CA . MET A 1 81 ? 22.68300 -7.02000 15.33000 1.000 19.77579 105 MET A CA 1
ATOM 1230 C C . MET A 1 81 ? 22.63900 -6.34600 16.68900 1.000 24.97415 105 MET A C 1
ATOM 1231 O O . MET A 1 81 ? 21.75400 -6.63700 17.50600 1.000 24.47220 105 MET A O 1
ATOM 1245 N N . ASP A 1 82 ? 23.56700 -5.42900 16.92300 1.000 24.18905 106 ASP A N 1
ATOM 1246 C CA . ASP A 1 82 ? 23.64000 -4.69500 18.17600 1.000 26.52541 106 ASP A CA 1
ATOM 1247 C C . ASP A 1 82 ? 23.07600 -3.31400 17.88300 1.000 24.51406 106 ASP A C 1
ATOM 1248 O O . ASP A 1 82 ? 23.36400 -2.73900 16.82600 1.000 26.89109 106 ASP A O 1
ATOM 1257 N N . LEU A 1 83 ? 22.09800 -2.89700 18.69700 1.000 22.63979 107 LEU A N 1
ATOM 1258 C CA . LEU A 1 83 ? 21.51700 -1.55800 18.62100 1.000 24.56394 107 LEU A CA 1
ATOM 1259 C C . LEU A 1 83 ? 21.88600 -0.77700 19.87400 1.000 31.05704 107 LEU A C 1
ATOM 1260 O O . LEU A 1 83 ? 21.64200 -1.25400 20.98600 1.000 33.28243 107 LEU A O 1
ATOM 1276 N N . ARG A 1 84 ? 22.43700 0.42400 19.69400 1.000 28.68201 108 ARG A N 1
ATOM 1277 C CA . ARG A 1 84 ? 23.04000 1.16300 20.79000 1.000 28.71799 108 ARG A CA 1
ATOM 1278 C C . ARG A 1 84 ? 22.32300 2.48400 21.00800 1.000 27.87325 108 ARG A C 1
ATOM 1279 O O . ARG A 1 84 ? 21.54600 2.93400 20.18000 1.000 26.83670 108 ARG A O 1
ATOM 1300 N N . SER A 1 85 ? 22.63100 3.11600 22.14300 1.000 31.19848 109 SER A N 1
ATOM 1301 C CA . SER A 1 85 ? 22.09900 4.43300 22.49400 1.000 34.43770 109 SER A CA 1
ATOM 1302 C C . SER A 1 85 ? 20.59800 4.48000 22.24000 1.000 29.34808 109 SER A C 1
ATOM 1303 O O . SER A 1 85 ? 20.07500 5.38200 21.58700 1.000 30.01938 109 SER A O 1
ATOM 1311 N N . LEU A 1 86 ? 19.91700 3.48200 22.77900 1.000 30.13093 110 LEU A N 1
ATOM 1312 C CA . LEU A 1 86 ? 18.53100 3.22300 22.44300 1.000 29.93668 110 LEU A CA 1
ATOM 1313 C C . LEU A 1 86 ? 17.60600 4.32900 22.92500 1.000 34.50111 110 LEU A C 1
ATOM 1314 O O . LEU A 1 86 ? 17.77900 4.87400 24.01300 1.000 32.59215 110 LEU A O 1
ATOM 1330 N N . THR A 1 87 ? 16.62100 4.65800 22.09400 1.000 30.50258 111 THR A N 1
ATOM 1331 C CA . THR A 1 87 ? 15.54400 5.56900 22.42000 1.000 34.63848 111 THR A CA 1
ATOM 1332 C C . THR A 1 87 ? 14.21900 4.91600 22.03600 1.000 33.43097 111 THR A C 1
ATOM 1333 O O . THR A 1 87 ? 14.17500 3.84000 21.42700 1.000 31.91619 111 THR A O 1
ATOM 1344 N N . SER A 1 88 ? 13.12000 5.59100 22.37300 1.000 31.84868 112 SER A N 1
ATOM 1345 C CA . SER A 1 88 ? 11.81200 5.02200 22.05800 1.000 29.47356 112 SER A CA 1
ATOM 1346 C C . SER A 1 88 ? 11.56900 4.93900 20.55600 1.000 31.24638 112 SER A C 1
ATOM 1347 O O . SER A 1 88 ? 10.71800 4.15600 20.12700 1.000 32.96013 112 SER A O 1
ATOM 1355 N N . GLU A 1 89 ? 12.28500 5.73500 19.75100 1.000 36.13960 113 GLU A N 1
ATOM 1356 C CA . GLU A 1 89 ? 12.18100 5.60200 18.30200 1.000 31.21809 113 GLU A CA 1
ATOM 1357 C C . GLU A 1 89 ? 12.72500 4.26200 17.81600 1.000 30.90155 113 GLU A C 1
ATOM 1358 O O . GLU A 1 89 ? 12.40500 3.84500 16.69200 1.000 33.82336 113 GLU A O 1
ATOM 1370 N N . ASP A 1 90 ? 13.52800 3.57800 18.63200 1.000 27.28974 114 ASP A N 1
ATOM 1371 C CA . ASP A 1 90 ? 14.04500 2.25600 18.26800 1.000 27.31187 114 ASP A CA 1
ATOM 1372 C C . ASP A 1 90 ? 13.06700 1.12800 18.57500 1.000 28.32458 114 ASP A C 1
ATOM 1373 O O . ASP A 1 90 ? 13.31000 -0.01500 18.15400 1.000 27.05420 114 ASP A O 1
ATOM 1382 N N . SER A 1 91 ? 11.95400 1.40300 19.25800 1.000 24.74220 115 SER A N 1
ATOM 1383 C CA . SER A 1 91 ? 10.98500 0.35300 19.52800 1.000 25.37269 115 SER A CA 1
ATOM 1384 C C . SER A 1 91 ? 10.38600 -0.09400 18.20300 1.000 24.16211 115 SER A C 1
ATOM 1385 O O . SER A 1 91 ? 9.88000 0.72200 17.43600 1.000 28.56274 115 SER A O 1
ATOM 1393 N N . ALA A 1 92 ? 10.42900 -1.39600 17.93600 1.000 27.02084 116 ALA A N 1
ATOM 1394 C CA . ALA A 1 92 ? 10.01100 -1.91000 16.64300 1.000 23.28506 116 ALA A CA 1
ATOM 1395 C C . ALA A 1 92 ? 10.08600 -3.42500 16.66000 1.000 23.29164 116 ALA A C 1
ATOM 1396 O O . ALA A 1 92 ? 10.56200 -4.01200 17.62800 1.000 25.03980 116 ALA A O 1
ATOM 1403 N N . VAL A 1 93 ? 9.68900 -4.07300 15.58100 1.000 22.48290 117 VAL A N 1
ATOM 1404 C CA . VAL A 1 93 ? 9.94900 -5.49500 15.39300 1.000 19.26526 117 VAL A CA 1
ATOM 1405 C C . VAL A 1 93 ? 11.06000 -5.58100 14.34500 1.000 22.82726 117 VAL A C 1
ATOM 1406 O O . VAL A 1 93 ? 10.94500 -4.97100 13.28400 1.000 23.05076 117 VAL A O 1
ATOM 1419 N N . TYR A 1 94 ? 12.12700 -6.30300 14.65100 1.000 25.61667 118 TYR A N 1
ATOM 1420 C CA . TYR A 1 94 ? 13.30700 -6.39800 13.77900 1.000 20.62761 118 TYR A CA 1
ATOM 1421 C C . TYR A 1 94 ? 13.34600 -7.79300 13.16200 1.000 21.31913 118 TYR A C 1
ATOM 1422 O O . TYR A 1 94 ? 13.09300 -8.79600 13.85300 1.000 25.07817 118 TYR A O 1
ATOM 1440 N N . PHE A 1 95 ? 13.63800 -7.85500 11.85900 1.000 21.48299 119 PHE A N 1
ATOM 1441 C CA . PHE A 1 95 ? 13.66500 -9.09200 11.10200 1.000 20.59102 119 PHE A CA 1
ATOM 1442 C C . PHE A 1 95 ? 15.05700 -9.29600 10.50200 1.000 20.52895 119 PHE A C 1
ATOM 1443 O O . PHE A 1 95 ? 15.70100 -8.33600 10.06900 1.000 22.54028 119 PHE A O 1
ATOM 1460 N N . CYS A 1 96 ? 15.52000 -10.54100 10.51400 1.000 22.52591 120 CYS A N 1
ATOM 1461 C CA . CYS A 1 96 ? 16.65000 -10.95200 9.70000 1.000 22.29743 120 CYS A CA 1
ATOM 1462 C C . CYS A 1 96 ? 16.11300 -11.69300 8.50100 1.000 22.54613 120 CYS A C 1
ATOM 1463 O O . CYS A 1 96 ? 15.02000 -12.24300 8.54300 1.000 22.42256 120 CYS A O 1
ATOM 1470 N N . ALA A 1 97 ? 16.87400 -11.65900 7.40900 1.000 22.53123 121 ALA A N 1
ATOM 1471 C CA . ALA A 1 97 ? 16.49700 -12.38600 6.21100 1.000 23.70148 121 ALA A CA 1
ATOM 1472 C C . ALA A 1 97 ? 17.76900 -12.83600 5.50600 1.000 24.64991 121 ALA A C 1
ATOM 1473 O O . ALA A 1 97 ? 18.80700 -12.18000 5.57500 1.000 26.19390 121 ALA A O 1
ATOM 1480 N N . GLY A 1 98 ? 17.69300 -14.00000 4.87300 1.000 20.86361 122 GLY A N 1
ATOM 1481 C CA . GLY A 1 98 ? 18.80800 -14.52900 4.10000 1.000 21.49898 122 GLY A CA 1
ATOM 1482 C C . GLY A 1 98 ? 18.62200 -14.18400 2.64000 1.000 23.92270 122 GLY A C 1
ATOM 1483 O O . GLY A 1 98 ? 17.53400 -14.37200 2.08100 1.000 23.41871 122 GLY A O 1
ATOM 1487 N N . SER A 1 99 ? 19.69900 -13.66500 2.01900 1.000 22.37047 123 SER A N 1
ATOM 1488 C CA . SER A 1 99 ? 19.64300 -13.21800 0.64300 1.000 21.08844 123 SER A CA 1
ATOM 1489 C C . SER A 1 99 ? 20.82000 -13.75700 -0.16800 1.000 22.08424 123 SER A C 1
ATOM 1490 O O . SER A 1 99 ? 21.89600 -14.01500 0.35600 1.000 22.50663 123 SER A O 1
ATOM 1498 N N . ARG A 1 100 ? 20.59300 -13.86900 -1.46500 1.000 18.91462 124 ARG A N 1
ATOM 1499 C CA . ARG A 1 100 ? 21.68300 -13.99300 -2.43100 1.000 25.73335 124 ARG A CA 1
ATOM 1500 C C . ARG A 1 100 ? 21.13900 -13.61900 -3.79700 1.000 24.09925 124 ARG A C 1
ATOM 1501 O O . ARG A 1 100 ? 19.92800 -13.65600 -4.03500 1.000 22.40819 124 ARG A O 1
ATOM 1522 N N . TRP A 1 101 ? 22.04400 -13.23200 -4.69000 1.000 19.59956 125 TRP A N 1
ATOM 1523 C CA . TRP A 1 101 ? 21.66600 -12.84500 -6.04500 1.000 24.05111 125 TRP A CA 1
ATOM 1524 C C . TRP A 1 101 ? 20.54400 -11.80800 -6.04800 1.000 24.22820 125 TRP A C 1
ATOM 1525 O O . TRP A 1 101 ? 19.60500 -11.87200 -6.86300 1.000 24.84739 125 TRP A O 1
ATOM 1546 N N . TYR A 1 102 ? 20.62700 -10.85200 -5.11400 1.000 27.13904 126 TYR A N 1
ATOM 1547 C CA . TYR A 1 102 ? 19.67800 -9.73600 -5.01800 1.000 25.09401 126 TYR A CA 1
ATOM 1548 C C . TYR A 1 102 ? 18.25700 -10.22900 -4.76500 1.000 25.11215 126 TYR A C 1
ATOM 1549 O O . TYR A 1 102 ? 17.28800 -9.68500 -5.30300 1.000 21.96275 126 TYR A O 1
ATOM 1567 N N . GLN A 1 103 ? 18.12000 -11.26300 -3.93400 1.000 22.75095 127 GLN A N 1
ATOM 1568 C CA . GLN A 1 103 ? 16.81600 -11.86000 -3.66800 1.000 20.20029 127 GLN A CA 1
ATOM 1569 C C . GLN A 1 103 ? 16.74800 -12.42900 -2.24900 1.000 25.19488 127 GLN A C 1
ATOM 1570 O O . GLN A 1 103 ? 17.70200 -13.04100 -1.76400 1.000 21.66822 127 GLN A O 1
ATOM 1584 N N . TYR A 1 104 ? 15.61400 -12.18900 -1.57800 1.000 23.00920 128 TYR A N 1
ATOM 1585 C CA . TYR A 1 104 ? 15.34800 -12.74800 -0.25000 1.000 20.32138 128 TYR A CA 1
ATOM 1586 C C . TYR A 1 104 ? 14.77300 -14.14500 -0.37400 1.000 31.93073 128 TYR A C 1
ATOM 1587 O O . TYR A 1 104 ? 13.71000 -14.34200 -0.98700 1.000 29.59663 128 TYR A O 1
ATOM 1605 N N . ASP A 1 105 ? 15.44700 -15.11400 0.22500 1.000 25.74848 129 ASP A N 1
ATOM 1606 C CA . ASP A 1 105 ? 14.91400 -16.47300 0.22700 1.000 32.56383 129 ASP A CA 1
ATOM 1607 C C . ASP A 1 105 ? 14.26300 -16.88700 1.54700 1.000 30.88740 129 ASP A C 1
ATOM 1608 O O . ASP A 1 105 ? 13.31900 -17.68700 1.52800 1.000 33.75929 129 ASP A O 1
ATOM 1617 N N . TYR A 1 106 ? 14.75300 -16.40900 2.69300 1.000 26.12021 130 TYR A N 1
ATOM 1618 C CA . TYR A 1 106 ? 14.27400 -16.83000 4.00100 1.000 30.73292 130 TYR A CA 1
ATOM 1619 C C . TYR A 1 106 ? 14.13400 -15.62300 4.90500 1.000 23.12806 130 TYR A C 1
ATOM 1620 O O . TYR A 1 106 ? 14.87300 -14.64500 4.75800 1.000 23.58595 130 TYR A O 1
ATOM 1638 N N . TRP A 1 107 ? 13.15900 -15.68200 5.82200 1.000 24.49653 131 TRP A N 1
ATOM 1639 C CA . TRP A 1 107 ? 12.88100 -14.59100 6.74200 1.000 22.41451 131 TRP A CA 1
ATOM 1640 C C . TRP A 1 107 ? 12.76200 -15.13600 8.15000 1.000 30.72793 131 TRP A C 1
ATOM 1641 O O . TRP A 1 107 ? 12.20500 -16.21400 8.34400 1.000 31.79774 131 TRP A O 1
ATOM 1662 N N . GLY A 1 108 ? 13.32700 -14.43500 9.12000 1.000 25.31215 132 GLY A N 1
ATOM 1663 C CA . GLY A 1 108 ? 13.08400 -14.76600 10.51100 1.000 25.80621 132 GLY A CA 1
ATOM 1664 C C . GLY A 1 108 ? 11.68500 -14.37900 10.92900 1.000 25.62884 132 GLY A C 1
ATOM 1665 O O . GLY A 1 108 ? 10.96100 -13.67800 10.22700 1.000 25.16881 132 GLY A O 1
ATOM 1669 N N . GLN A 1 109 ? 11.30500 -14.84200 12.12800 1.000 29.12593 133 GLN A N 1
ATOM 1670 C CA . GLN A 1 109 ? 10.00400 -14.58900 12.74400 1.000 37.49746 133 GLN A CA 1
ATOM 1671 C C . GLN A 1 109 ? 9.87400 -13.20900 13.39400 1.000 37.85181 133 GLN A C 1
ATOM 1672 O O . GLN A 1 109 ? 8.76800 -12.84100 13.81500 1.000 31.41584 133 GLN A O 1
ATOM 1686 N N . GLY A 1 110 ? 10.96100 -12.47700 13.54700 1.000 26.74269 134 GLY A N 1
ATOM 1687 C CA . GLY A 1 110 ? 10.92600 -11.15800 14.14900 1.000 25.81154 134 GLY A CA 1
ATOM 1688 C C . GLY A 1 110 ? 11.33500 -11.13800 15.61600 1.000 28.78403 134 GLY A C 1
ATOM 1689 O O . GLY A 1 110 ? 11.15900 -12.11000 16.35500 1.000 29.96724 134 GLY A O 1
ATOM 1693 N N . THR A 1 111 ? 11.87200 -9.99200 16.05100 1.000 25.29202 135 THR A N 1
ATOM 1694 C CA . THR A 1 111 ? 12.22000 -9.73100 17.43900 1.000 26.53409 135 THR A CA 1
ATOM 1695 C C . THR A 1 111 ? 11.62000 -8.39300 17.83300 1.000 21.44277 135 THR A C 1
ATOM 1696 O O . THR A 1 111 ? 11.95100 -7.35400 17.24300 1.000 25.04898 135 THR A O 1
ATOM 1707 N N . THR A 1 112 ? 10.71600 -8.41400 18.81900 1.000 23.71350 136 THR A N 1
ATOM 1708 C CA . THR A 1 112 ? 10.12700 -7.18300 19.32200 1.000 22.88517 136 THR A CA 1
ATOM 1709 C C . THR A 1 112 ? 11.07600 -6.51000 20.27500 1.000 25.04446 136 THR A C 1
ATOM 1710 O O . THR A 1 112 ? 11.48200 -7.10600 21.29000 1.000 26.98045 136 THR A O 1
ATOM 1721 N N . LEU A 1 113 ? 11.41400 -5.26300 19.98800 1.000 26.71370 137 LEU A N 1
ATOM 1722 C CA . LEU A 1 113 ? 12.20200 -4.44500 20.90500 1.000 28.61020 137 LEU A CA 1
ATOM 1723 C C . LEU A 1 113 ? 11.33600 -3.29600 21.41200 1.000 31.20403 137 LEU A C 1
ATOM 1724 O O . LEU A 1 113 ? 10.79400 -2.51700 20.61400 1.000 28.27693 137 LEU A O 1
ATOM 1740 N N . THR A 1 114 ? 11.22800 -3.18100 22.73000 1.000 28.54775 138 THR A N 1
ATOM 1741 C CA . THR A 1 114 ? 10.55100 -2.05400 23.36800 1.000 27.11335 138 THR A CA 1
ATOM 1742 C C . THR A 1 114 ? 11.54600 -1.26800 24.19000 1.000 24.81302 138 THR A C 1
ATOM 1743 O O . THR A 1 114 ? 12.16100 -1.81700 25.10800 1.000 25.55220 138 THR A O 1
ATOM 1754 N N . VAL A 1 115 ? 11.68800 0.01800 23.89200 1.000 25.45741 139 VAL A N 1
ATOM 1755 C CA . VAL A 1 115 ? 12.58100 0.90100 24.63400 1.000 24.22901 139 VAL A CA 1
ATOM 1756 C C . VAL A 1 115 ? 11.72700 1.83700 25.47200 1.000 29.41848 139 VAL A C 1
ATOM 1757 O O . VAL A 1 115 ? 11.09100 2.75700 24.93700 1.000 28.93391 139 VAL A O 1
ATOM 1770 N N . SER A 1 116 ? 11.74600 1.64700 26.78100 1.000 29.66703 140 SER A N 1
ATOM 1771 C CA . SER A 1 116 ? 10.86600 2.42200 27.64000 1.000 27.92370 140 SER A CA 1
ATOM 1772 C C . SER A 1 116 ? 11.46200 2.52500 29.02800 1.000 32.86912 140 SER A C 1
ATOM 1773 O O . SER A 1 116 ? 12.19300 1.64600 29.45700 1.000 29.49584 140 SER A O 1
ATOM 1781 N N . SER A 1 117 ? 11.12400 3.60100 29.73900 1.000 34.69631 141 SER A N 1
ATOM 1782 C CA . SER A 1 117 ? 11.43600 3.64100 31.16700 1.000 36.27778 141 SER A CA 1
ATOM 1783 C C . SER A 1 117 ? 10.42300 2.86600 32.00400 1.000 39.37380 141 SER A C 1
ATOM 1784 O O . SER A 1 117 ? 10.68300 2.62000 33.18200 1.000 32.61855 141 SER A O 1
ATOM 1792 N N . ALA A 1 118 ? 9.32100 2.41800 31.40900 1.000 31.70573 142 ALA A N 1
ATOM 1793 C CA . ALA A 1 118 ? 8.27500 1.73000 32.15300 1.000 37.12795 142 ALA A CA 1
ATOM 1794 C C . ALA A 1 118 ? 8.69100 0.30700 32.50700 1.000 40.18078 142 ALA A C 1
ATOM 1795 O O . ALA A 1 118 ? 9.39400 -0.37000 31.75900 1.000 38.70774 142 ALA A O 1
ATOM 1802 N N . SER A 1 119 ? 8.22300 -0.14800 33.65200 1.000 34.23072 143 SER A N 1
ATOM 1803 C CA . SER A 1 119 ? 8.39200 -1.51400 34.11600 1.000 35.93145 143 SER A CA 1
ATOM 1804 C C . SER A 1 119 ? 7.16400 -2.33000 33.72600 1.000 32.97929 143 SER A C 1
ATOM 1805 O O . SER A 1 119 ? 6.13300 -1.79200 33.34400 1.000 28.59196 143 SER A O 1
ATOM 1813 N N . THR A 1 120 ? 7.27800 -3.64500 33.83600 1.000 26.41552 144 THR A N 1
ATOM 1814 C CA . THR A 1 120 ? 6.13900 -4.48700 33.51400 1.000 29.13353 144 THR A CA 1
ATOM 1815 C C . THR A 1 120 ? 4.96000 -4.21600 34.45400 1.000 29.33171 144 THR A C 1
ATOM 1816 O O . THR A 1 120 ? 5.12500 -3.87600 35.62800 1.000 30.07449 144 THR A O 1
ATOM 1827 N N . LYS A 1 121 ? 3.74500 -4.37600 33.91200 1.000 28.21084 145 LYS A N 1
ATOM 1828 C CA . LYS A 1 121 ? 2.51200 -4.09200 34.63100 1.000 27.05998 145 LYS A CA 1
ATOM 1829 C C . LYS A 1 121 ? 1.47000 -5.10100 34.21700 1.000 31.79380 145 LYS A C 1
ATOM 1830 O O . LYS A 1 121 ? 1.18800 -5.24100 33.02400 1.000 30.70119 145 LYS A O 1
ATOM 1849 N N . GLY A 1 122 ? 0.88700 -5.78800 35.20200 1.000 31.03750 146 GLY A N 1
ATOM 1850 C CA . GLY A 1 122 ? -0.07400 -6.82700 34.93600 1.000 28.24568 146 GLY A CA 1
ATOM 1851 C C . GLY A 1 122 ? -1.43500 -6.25300 34.62100 1.000 27.01470 146 GLY A C 1
ATOM 1852 O O . GLY A 1 122 ? -1.73000 -5.08300 34.91400 1.000 29.79720 146 GLY A O 1
ATOM 1856 N N . PRO A 1 123 ? -2.29100 -7.05200 33.98500 1.000 26.39580 147 PRO A N 1
ATOM 1857 C CA . PRO A 1 123 ? -3.59600 -6.54600 33.57300 1.000 26.07432 147 PRO A CA 1
ATOM 1858 C C . PRO A 1 123 ? -4.62900 -6.57900 34.68000 1.000 30.17868 147 PRO A C 1
ATOM 1859 O O . PRO A 1 123 ? -4.55100 -7.36400 35.62900 1.000 29.23767 147 PRO A O 1
ATOM 1870 N N . SER A 1 124 ? -5.62700 -5.72500 34.49400 1.000 26.09398 148 SER A N 1
ATOM 1871 C CA . SER A 1 124 ? -6.89700 -5.75200 35.22700 1.000 24.72910 148 SER A CA 1
ATOM 1872 C C . SER A 1 124 ? -7.94100 -6.35900 34.30900 1.000 32.10508 148 SER A C 1
ATOM 1873 O O . SER A 1 124 ? -8.01900 -5.98700 33.13400 1.000 29.10994 148 SER A O 1
ATOM 1881 N N . VAL A 1 125 ? -8.70500 -7.32200 34.81900 1.000 26.58458 149 VAL A N 1
ATOM 1882 C CA . VAL A 1 125 ? -9.60900 -8.11000 33.98700 1.000 28.02892 149 VAL A CA 1
ATOM 1883 C C . VAL A 1 125 ? -11.03400 -7.82800 34.42700 1.000 29.32197 149 VAL A C 1
ATOM 1884 O O . VAL A 1 125 ? -11.34100 -7.90900 35.62400 1.000 26.64605 149 VAL A O 1
ATOM 1897 N N . PHE A 1 126 ? -11.91100 -7.51900 33.46000 1.000 22.41024 150 PHE A N 1
ATOM 1898 C CA . PHE A 1 126 ? -13.29100 -7.19900 33.77400 1.000 21.30241 150 PHE A CA 1
ATOM 1899 C C . PHE A 1 126 ? -14.19400 -8.08700 32.93400 1.000 26.94296 150 PHE A C 1
ATOM 1900 O O . PHE A 1 126 ? -13.81500 -8.51300 31.84000 1.000 26.44275 150 PHE A O 1
ATOM 1917 N N . PRO A 1 127 ? -15.35900 -8.44000 33.45900 1.000 22.98877 151 PRO A N 1
ATOM 1918 C CA . PRO A 1 127 ? -16.30300 -9.26100 32.68200 1.000 28.92807 151 PRO A CA 1
ATOM 1919 C C . PRO A 1 127 ? -17.01100 -8.43800 31.62300 1.000 28.46532 151 PRO A C 1
ATOM 1920 O O . PRO A 1 127 ? -17.30000 -7.26100 31.81500 1.000 31.06848 151 PRO A O 1
ATOM 1931 N N . LEU A 1 128 ? -17.32300 -9.09700 30.50000 1.000 28.40522 152 LEU A N 1
ATOM 1932 C CA . LEU A 1 128 ? -18.19400 -8.53400 29.45500 1.000 27.89929 152 LEU A CA 1
ATOM 1933 C C . LEU A 1 128 ? -19.43300 -9.44200 29.47200 1.000 28.06698 152 LEU A C 1
ATOM 1934 O O . LEU A 1 128 ? -19.42900 -10.51900 28.87700 1.000 32.35675 152 LEU A O 1
ATOM 1950 N N . ALA A 1 129 ? -20.43600 -9.05000 30.24400 1.000 24.96375 153 ALA A N 1
ATOM 1951 C CA . ALA A 1 129 ? -21.49300 -9.96300 30.64600 1.000 34.46814 153 ALA A CA 1
ATOM 1952 C C . ALA A 1 129 ? -22.57500 -9.99500 29.57600 1.000 38.88393 153 ALA A C 1
ATOM 1953 O O . ALA A 1 129 ? -22.90100 -8.96100 29.00400 1.000 40.07077 153 ALA A O 1
ATOM 1960 N N . PRO A 1 130 ? -23.15200 -11.17200 29.29700 1.000 38.67056 154 PRO A N 1
ATOM 1961 C CA . PRO A 1 130 ? -24.16300 -11.29700 28.23700 1.000 39.23100 154 PRO A CA 1
ATOM 1962 C C . PRO A 1 130 ? -25.38700 -10.42600 28.48400 1.000 39.66622 154 PRO A C 1
ATOM 1963 O O . PRO A 1 130 ? -25.97200 -10.52500 29.56500 1.000 48.39115 154 PRO A O 1
ATOM 1974 N N . ALA A 1 138 ? -31.39600 -19.34000 20.82900 1.000 42.03708 162 ALA A N 1
ATOM 1975 C CA . ALA A 1 138 ? -30.66600 -18.07900 20.80300 1.000 46.10535 162 ALA A CA 1
ATOM 1976 C C . ALA A 1 138 ? -29.20400 -18.32800 21.14000 1.000 44.80506 162 ALA A C 1
ATOM 1977 O O . ALA A 1 138 ? -28.88300 -19.29900 21.82600 1.000 41.57214 162 ALA A O 1
ATOM 1983 N N . THR A 1 139 ? -28.32900 -17.44900 20.66700 1.000 35.90146 163 THR A N 1
ATOM 1984 C CA . THR A 1 139 ? -26.95700 -17.39300 21.15900 1.000 44.33041 163 THR A CA 1
ATOM 1985 C C . THR A 1 139 ? -26.72000 -16.05800 21.85200 1.000 41.22678 163 THR A C 1
ATOM 1986 O O . THR A 1 139 ? -27.45100 -15.08000 21.64300 1.000 38.79277 163 THR A O 1
ATOM 1997 N N . ALA A 1 140 ? -25.68400 -16.04200 22.70100 1.000 39.14356 164 ALA A N 1
ATOM 1998 C CA . ALA A 1 140 ? -25.26700 -14.85000 23.41900 1.000 37.83379 164 ALA A CA 1
ATOM 1999 C C . ALA A 1 140 ? -23.74600 -14.77300 23.40400 1.000 37.83811 164 ALA A C 1
ATOM 2000 O O . ALA A 1 140 ? -23.05100 -15.79900 23.40800 1.000 35.21306 164 ALA A O 1
ATOM 2007 N N . ALA A 1 141 ? -23.24400 -13.54600 23.38000 1.000 33.47823 165 ALA A N 1
ATOM 2008 C CA . ALA A 1 141 ? -21.81500 -13.29200 23.42000 1.000 34.37789 165 ALA A CA 1
ATOM 2009 C C . ALA A 1 141 ? -21.45100 -12.85900 24.82600 1.000 34.69204 165 ALA A C 1
ATOM 2010 O O . ALA A 1 141 ? -22.17600 -12.06800 25.45200 1.000 34.56752 165 ALA A O 1
ATOM 2017 N N . LEU A 1 142 ? -20.36100 -13.41200 25.33100 1.000 32.76035 166 LEU A N 1
ATOM 2018 C CA . LEU A 1 142 ? -19.78300 -12.95400 26.58800 1.000 31.68536 166 LEU A CA 1
ATOM 2019 C C . LEU A 1 142 ? -18.28200 -12.88400 26.40500 1.000 30.68599 166 LEU A C 1
ATOM 2020 O O . LEU A 1 142 ? -17.72200 -13.48800 25.49500 1.000 30.07985 166 LEU A O 1
ATOM 2036 N N . GLY A 1 143 ? -17.60900 -12.14800 27.28800 1.000 29.29566 167 GLY A N 1
ATOM 2037 C CA . GLY A 1 143 ? -16.17500 -12.02600 27.11300 1.000 26.12359 167 GLY A CA 1
ATOM 2038 C C . GLY A 1 143 ? -15.47400 -11.51300 28.34400 1.000 30.65910 167 GLY A C 1
ATOM 2039 O O . GLY A 1 143 ? -16.07600 -11.33800 29.40300 1.000 29.20557 167 GLY A O 1
ATOM 2043 N N . CYS A 1 144 ? -14.17000 -11.27300 28.17900 1.000 26.33976 168 CYS A N 1
ATOM 2044 C CA . CYS A 1 144 ? -13.32500 -10.69800 29.21900 1.000 25.87211 168 CYS A CA 1
ATOM 2045 C C . CYS A 1 144 ? -12.60100 -9.52000 28.62300 1.000 27.45035 168 CYS A C 1
ATOM 2046 O O . CYS A 1 144 ? -12.05500 -9.62300 27.52900 1.000 24.98738 168 CYS A O 1
ATOM 2053 N N . LEU A 1 145 ? -12.60800 -8.40500 29.33300 1.000 27.35485 169 LEU A N 1
ATOM 2054 C CA . LEU A 1 145 ? -11.81100 -7.23600 28.97900 1.000 26.06747 169 LEU A CA 1
ATOM 2055 C C . LEU A 1 145 ? -10.52400 -7.27200 29.78100 1.000 24.90987 169 LEU A C 1
ATOM 2056 O O . LEU A 1 145 ? -10.56800 -7.35600 31.00100 1.000 27.45066 169 LEU A O 1
ATOM 2072 N N . VAL A 1 146 ? -9.39000 -7.20500 29.10000 1.000 22.57473 170 VAL A N 1
ATOM 2073 C CA . VAL A 1 146 ? -8.06200 -7.29000 29.71000 1.000 24.92949 170 VAL A CA 1
ATOM 2074 C C . VAL A 1 146 ? -7.39300 -5.93200 29.52400 1.000 27.70430 170 VAL A C 1
ATOM 2075 O O . VAL A 1 146 ? -6.88100 -5.63100 28.43000 1.000 25.47944 170 VAL A O 1
ATOM 2088 N N . LYS A 1 147 ? -7.33700 -5.13700 30.60000 1.000 27.97860 171 LYS A N 1
ATOM 2089 C CA . LYS A 1 147 ? -6.96500 -3.72900 30.52400 1.000 25.38262 171 LYS A CA 1
ATOM 2090 C C . LYS A 1 147 ? -5.56700 -3.39700 31.02700 1.000 32.12920 171 LYS A C 1
ATOM 2091 O O . LYS A 1 147 ? -5.20700 -3.78400 32.13400 1.000 28.34174 171 LYS A O 1
ATOM 2110 N N . ASP A 1 148 ? -4.82800 -2.60200 30.24600 1.000 26.09758 172 ASP A N 1
ATOM 2111 C CA . ASP A 1 148 ? -3.73300 -1.79600 30.75100 1.000 27.63436 172 ASP A CA 1
ATOM 2112 C C . ASP A 1 148 ? -2.59300 -2.65500 31.30800 1.000 26.94309 172 ASP A C 1
ATOM 2113 O O . ASP A 1 148 ? -2.15200 -2.49000 32.44300 1.000 30.19181 172 ASP A O 1
ATOM 2122 N N . TYR A 1 149 ? -2.07500 -3.53600 30.45700 1.000 25.32645 173 TYR A N 1
ATOM 2123 C CA . TYR A 1 149 ? -0.87700 -4.31700 30.76200 1.000 26.85235 173 TYR A CA 1
ATOM 2124 C C . TYR A 1 149 ? 0.30000 -3.88200 29.90300 1.000 30.31243 173 TYR A C 1
ATOM 2125 O O . TYR A 1 149 ? 0.15000 -3.17300 28.91000 1.000 24.04302 173 TYR A O 1
ATOM 2143 N N . PHE A 1 150 ? 1.50600 -4.32000 30.31100 1.000 26.47124 174 PHE A N 1
ATOM 2144 C CA . PHE A 1 150 ? 2.73300 -3.94200 29.60500 1.000 24.35816 174 PHE A CA 1
ATOM 2145 C C . PHE A 1 150 ? 3.88200 -4.83800 30.00700 1.000 27.87516 174 PHE A C 1
ATOM 2146 O O . PHE A 1 150 ? 4.07100 -5.06300 31.21300 1.000 25.49508 174 PHE A O 1
ATOM 2163 N N . PRO A 1 151 ? 4.70100 -5.31600 29.04800 1.000 29.22360 175 PRO A N 1
ATOM 2164 C CA . PRO A 1 151 ? 4.55700 -5.24100 27.59000 1.000 24.51579 175 PRO A CA 1
ATOM 2165 C C . PRO A 1 151 ? 3.65500 -6.34600 27.08900 1.000 26.71224 175 PRO A C 1
ATOM 2166 O O . PRO A 1 151 ? 3.00100 -7.02000 27.86900 1.000 27.23718 175 PRO A O 1
ATOM 2177 N N . GLU A 1 152 ? 3.55800 -6.56600 25.76800 1.000 29.66472 176 GLU A N 1
ATOM 2178 C CA . GLU A 1 152 ? 2.86300 -7.74000 25.27100 1.000 30.16742 176 GLU A CA 1
ATOM 2179 C C . GLU A 1 152 ? 3.69000 -8.98700 25.58400 1.000 27.38482 176 GLU A C 1
ATOM 2180 O O . GLU A 1 152 ? 4.90300 -8.90100 25.77400 1.000 29.57926 176 GLU A O 1
ATOM 2192 N N . PRO A 1 153 ? 3.08000 -10.16800 25.57700 1.000 33.59192 177 PRO A N 1
ATOM 2193 C CA . PRO A 1 153 ? 1.70300 -10.48800 25.23600 1.000 36.25146 177 PRO A CA 1
ATOM 2194 C C . PRO A 1 153 ? 0.83700 -10.95400 26.38400 1.000 29.57311 177 PRO A C 1
ATOM 2195 O O . PRO A 1 153 ? 1.33900 -11.38100 27.41500 1.000 32.64299 177 PRO A O 1
ATOM 2206 N N . VAL A 1 154 ? -0.47800 -10.93900 26.18300 1.000 26.83064 178 VAL A N 1
ATOM 2207 C CA . VAL A 1 154 ? -1.43900 -11.65900 27.00100 1.000 31.71142 178 VAL A CA 1
ATOM 2208 C C . VAL A 1 154 ? -1.98200 -12.80900 26.17400 1.000 38.79151 178 VAL A C 1
ATOM 2209 O O . VAL A 1 154 ? -2.26100 -12.64400 24.97200 1.000 32.48078 178 VAL A O 1
ATOM 2222 N N . THR A 1 155 ? -2.12500 -13.97400 26.79400 1.000 31.96949 179 THR A N 1
ATOM 2223 C CA . THR A 1 155 ? -2.88800 -15.06300 26.19400 1.000 32.24575 179 THR A CA 1
ATOM 2224 C C . THR A 1 155 ? -4.13900 -15.31300 27.01700 1.000 35.18499 179 THR A C 1
ATOM 2225 O O . THR A 1 155 ? -4.17000 -15.04700 28.22200 1.000 32.01791 179 THR A O 1
ATOM 2236 N N . VAL A 1 156 ? -5.19700 -15.76500 26.34200 1.000 36.60387 180 VAL A N 1
ATOM 2237 C CA . VAL A 1 156 ? -6.47700 -16.02700 26.98700 1.000 32.62276 180 VAL A CA 1
ATOM 2238 C C . VAL A 1 156 ? -6.97400 -17.40400 26.58300 1.000 38.34327 180 VAL A C 1
ATOM 2239 O O . VAL A 1 156 ? -6.88400 -17.79700 25.41700 1.000 36.04971 180 VAL A O 1
ATOM 2252 N N . SER A 1 157 ? -7.50200 -18.13200 27.55500 1.000 33.57089 181 SER A N 1
ATOM 2253 C CA . SER A 1 157 ? -8.24700 -19.35500 27.32000 1.000 40.20892 181 SER A CA 1
ATOM 2254 C C . SER A 1 157 ? -9.54200 -19.26700 28.11600 1.000 39.91251 181 SER A C 1
ATOM 2255 O O . SER A 1 157 ? -9.73200 -18.37500 28.94900 1.000 35.70543 181 SER A O 1
ATOM 2263 N N . TRP A 1 158 ? -10.46000 -20.18300 27.80900 1.000 38.44509 182 TRP A N 1
ATOM 2264 C CA . TRP A 1 158 ? -11.74800 -20.28700 28.47700 1.000 35.79774 182 TRP A CA 1
ATOM 2265 C C . TRP A 1 158 ? -11.86900 -21.67500 29.07900 1.000 44.03990 182 TRP A C 1
ATOM 2266 O O . TRP A 1 158 ? -11.46200 -22.66700 28.45800 1.000 40.57196 182 TRP A O 1
ATOM 2287 N N . ASN A 1 159 ? -12.40900 -21.73600 30.29100 1.000 40.07512 183 ASN A N 1
ATOM 2288 C CA . ASN A 1 159 ? -12.57500 -22.98600 31.03200 1.000 46.92360 183 ASN A CA 1
ATOM 2289 C C . ASN A 1 159 ? -11.33500 -23.87000 30.93000 1.000 42.58273 183 ASN A C 1
ATOM 2290 O O . ASN A 1 159 ? -11.40900 -25.07400 30.68800 1.000 44.45379 183 ASN A O 1
ATOM 2301 N N . SER A 1 160 ? -10.17700 -23.23500 31.12100 1.000 39.41904 184 SER A N 1
ATOM 2302 C CA . SER A 1 160 ? -8.87000 -23.89500 31.19000 1.000 40.19017 184 SER A CA 1
ATOM 2303 C C . SER A 1 160 ? -8.46700 -24.59000 29.89900 1.000 47.50393 184 SER A C 1
ATOM 2304 O O . SER A 1 160 ? -7.52600 -25.38600 29.88500 1.000 47.73872 184 SER A O 1
ATOM 2312 N N . GLY A 1 161 ? -9.12400 -24.24900 28.79400 1.000 44.03801 185 GLY A N 1
ATOM 2313 C CA . GLY A 1 161 ? -8.83400 -24.86100 27.51600 1.000 48.85897 185 GLY A CA 1
ATOM 2314 C C . GLY A 1 161 ? -9.90300 -25.81400 27.06700 1.000 52.02073 185 GLY A C 1
ATOM 2315 O O . GLY A 1 161 ? -9.78600 -26.37800 25.97600 1.000 47.45641 185 GLY A O 1
ATOM 2319 N N . ALA A 1 162 ? -10.94600 -26.00600 27.88300 1.000 45.71154 186 ALA A N 1
ATOM 2320 C CA . ALA A 1 162 ? -12.04400 -26.89600 27.55800 1.000 49.34980 186 ALA A CA 1
ATOM 2321 C C . ALA A 1 162 ? -12.96700 -26.30100 26.50700 1.000 56.75162 186 ALA A C 1
ATOM 2322 O O . ALA A 1 162 ? -13.64600 -27.04300 25.78900 1.000 59.37560 186 ALA A O 1
ATOM 2329 N N . LEU A 1 163 ? -13.00700 -24.97500 26.41800 1.000 47.97612 187 LEU A N 1
ATOM 2330 C CA . LEU A 1 163 ? -13.96100 -24.24900 25.58600 1.000 44.35757 187 LEU A CA 1
ATOM 2331 C C . LEU A 1 163 ? -13.16200 -23.51500 24.52000 1.000 47.68444 187 LEU A C 1
ATOM 2332 O O . LEU A 1 163 ? -12.40400 -22.58800 24.83400 1.000 46.65605 187 LEU A O 1
ATOM 2348 N N . THR A 1 164 ? -13.32700 -23.92800 23.26300 1.000 48.92258 188 THR A N 1
ATOM 2349 C CA . THR A 1 164 ? -12.53800 -23.34500 22.18700 1.000 45.75058 188 THR A CA 1
ATOM 2350 C C . THR A 1 164 ? -13.42600 -22.91900 21.02400 1.000 45.70794 188 THR A C 1
ATOM 2351 O O . THR A 1 164 ? -13.11100 -21.97100 20.29900 1.000 41.93367 188 THR A O 1
ATOM 2362 N N . SER A 1 165 ? -14.54300 -23.60900 20.84300 1.000 47.21621 189 SER A N 1
ATOM 2363 C CA . SER A 1 165 ? -15.39400 -23.33700 19.69800 1.000 47.73157 189 SER A CA 1
ATOM 2364 C C . SER A 1 165 ? -16.11800 -22.01300 19.91000 1.000 44.26197 189 SER A C 1
ATOM 2365 O O . SER A 1 165 ? -16.64200 -21.74600 20.99600 1.000 47.55050 189 SER A O 1
ATOM 2373 N N . GLY A 1 166 ? -16.12700 -21.17400 18.87700 1.000 44.59901 190 GLY A N 1
ATOM 2374 C CA . GLY A 1 166 ? -16.74400 -19.87200 18.98500 1.000 44.90704 190 GLY A CA 1
ATOM 2375 C C . GLY A 1 166 ? -15.97900 -18.87600 19.82400 1.000 43.99046 190 GLY A C 1
ATOM 2376 O O . GLY A 1 166 ? -16.54300 -17.84400 20.20500 1.000 35.82793 190 GLY A O 1
ATOM 2380 N N . VAL A 1 167 ? -14.73200 -19.16600 20.13700 1.000 31.94760 191 VAL A N 1
ATOM 2381 C CA . VAL A 1 167 ? -13.86500 -18.26600 20.90400 1.000 36.07072 191 VAL A CA 1
ATOM 2382 C C . VAL A 1 167 ? -13.04000 -17.42900 19.93700 1.000 31.02189 191 VAL A C 1
ATOM 2383 O O . VAL A 1 167 ? -12.50400 -17.94000 18.94400 1.000 33.59708 191 VAL A O 1
ATOM 2396 N N . HIS A 1 168 ? -12.93200 -16.12900 20.22300 1.000 33.02747 192 HIS A N 1
ATOM 2397 C CA . HIS A 1 168 ? -12.01700 -15.26500 19.49000 1.000 33.33492 192 HIS A CA 1
ATOM 2398 C C . HIS A 1 168 ? -11.33300 -14.33500 20.47700 1.000 30.95072 192 HIS A C 1
ATOM 2399 O O . HIS A 1 168 ? -12.01200 -13.59300 21.18300 1.000 28.86637 192 HIS A O 1
ATOM 2413 N N . THR A 1 169 ? -10.01100 -14.31400 20.44900 1.000 30.16949 193 THR A N 1
ATOM 2414 C CA . THR A 1 169 ? -9.21900 -13.38100 21.23100 1.000 28.02794 193 THR A CA 1
ATOM 2415 C C . THR A 1 169 ? -8.60700 -12.36300 20.27900 1.000 28.02145 193 THR A C 1
ATOM 2416 O O . THR A 1 169 ? -7.89400 -12.72700 19.34300 1.000 29.23607 193 THR A O 1
ATOM 2427 N N . PHE A 1 170 ? -8.90100 -11.09700 20.50800 1.000 28.53830 194 PHE A N 1
ATOM 2428 C CA . PHE A 1 170 ? -8.48500 -10.07400 19.57700 1.000 25.83719 194 PHE A CA 1
ATOM 2429 C C . PHE A 1 170 ? -7.04500 -9.67800 19.81800 1.000 32.15662 194 PHE A C 1
ATOM 2430 O O . PHE A 1 170 ? -6.49800 -9.89100 20.91400 1.000 26.76470 194 PHE A O 1
ATOM 2447 N N . PRO A 1 171 ? -6.40200 -9.08800 18.80700 1.000 25.61997 195 PRO A N 1
ATOM 2448 C CA . PRO A 1 171 ? -5.14100 -8.37400 19.04300 1.000 26.81544 195 PRO A CA 1
ATOM 2449 C C . PRO A 1 171 ? -5.32500 -7.23100 20.03000 1.000 25.92537 195 PRO A C 1
ATOM 2450 O O . PRO A 1 171 ? -6.42600 -6.71100 20.22600 1.000 28.46247 195 PRO A O 1
ATOM 2461 N N . ALA A 1 172 ? -4.21500 -6.82900 20.62800 1.000 23.39691 196 ALA A N 1
ATOM 2462 C CA . ALA A 1 172 ? -4.21300 -5.72700 21.57200 1.000 28.89225 196 ALA A CA 1
ATOM 2463 C C . ALA A 1 172 ? -4.25200 -4.39300 20.84100 1.000 30.08971 196 ALA A C 1
ATOM 2464 O O . ALA A 1 172 ? -3.77700 -4.26200 19.70300 1.000 29.17155 196 ALA A O 1
ATOM 2471 N N . VAL A 1 173 ? -4.85000 -3.41700 21.49600 1.000 27.41078 197 VAL A N 1
ATOM 2472 C CA . VAL A 1 173 ? -4.65600 -2.01000 21.18700 1.000 23.87392 197 VAL A CA 1
ATOM 2473 C C . VAL A 1 173 ? -3.53600 -1.47300 22.05400 1.000 33.08560 197 VAL A C 1
ATOM 2474 O O . VAL A 1 173 ? -3.37600 -1.87800 23.20500 1.000 27.68499 197 VAL A O 1
ATOM 2487 N N . LEU A 1 174 ? -2.75200 -0.59000 21.46900 1.000 30.50828 198 LEU A N 1
ATOM 2488 C CA . LEU A 1 174 ? -1.69100 0.14100 22.15000 1.000 28.45141 198 LEU A CA 1
ATOM 2489 C C . LEU A 1 174 ? -2.28400 1.51500 22.40500 1.000 40.89002 198 LEU A C 1
ATOM 2490 O O . LEU A 1 174 ? -2.55800 2.25900 21.46000 1.000 42.27923 198 LEU A O 1
ATOM 2506 N N . GLN A 1 175 ? -2.53000 1.82900 23.67400 1.000 34.87875 199 GLN A N 1
ATOM 2507 C CA . GLN A 1 175 ? -3.13000 3.09800 24.03700 1.000 41.39912 199 GLN A CA 1
ATOM 2508 C C . GLN A 1 175 ? -2.07100 4.19200 24.04200 1.000 44.48092 199 GLN A C 1
ATOM 2509 O O . GLN A 1 175 ? -0.87000 3.92300 24.02300 1.000 35.17226 199 GLN A O 1
ATOM 2523 N N . SER A 1 176 ? -2.53600 5.44500 24.10200 1.000 39.97058 200 SER A N 1
ATOM 2524 C CA . SER A 1 176 ? -1.61900 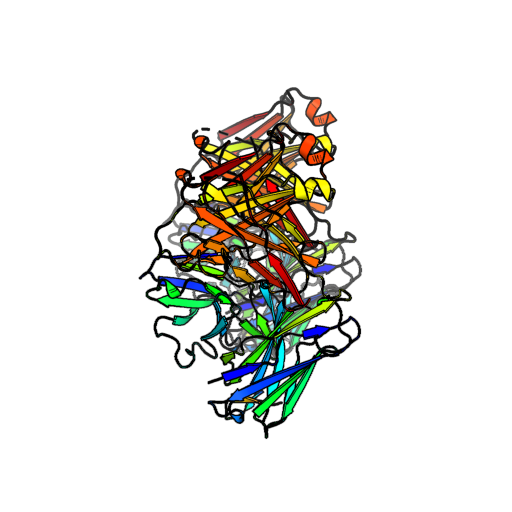6.57900 24.15000 1.000 47.58673 200 SER A CA 1
ATOM 2525 C C . SER A 1 176 ? -0.79800 6.60100 25.43000 1.000 46.33486 200 SER A C 1
ATOM 2526 O O . SER A 1 176 ? 0.26100 7.23600 25.45900 1.000 44.39201 200 SER A O 1
ATOM 2534 N N . SER A 1 177 ? -1.28200 5.93900 26.48600 1.000 41.73788 201 SER A N 1
ATOM 2535 C CA . SER A 1 177 ? -0.56100 5.80400 27.75100 1.000 41.62927 201 SER A CA 1
ATOM 2536 C C . SER A 1 177 ? 0.63600 4.86200 27.67700 1.000 42.38131 201 SER A C 1
ATOM 2537 O O . SER A 1 177 ? 1.42500 4.82600 28.62500 1.000 48.05465 201 SER A O 1
ATOM 2545 N N . GLY A 1 178 ? 0.79000 4.10100 26.59800 1.000 32.56182 202 GLY A N 1
ATOM 2546 C CA . GLY A 1 178 ? 1.83200 3.11400 26.48300 1.000 39.63466 202 GLY A CA 1
ATOM 2547 C C . GLY A 1 178 ? 1.42600 1.72000 26.88500 1.000 36.02243 202 GLY A C 1
ATOM 2548 O O . GLY A 1 178 ? 2.17800 0.77600 26.63400 1.000 34.99487 202 GLY A O 1
ATOM 2552 N N . LEU A 1 179 ? 0.24400 1.55800 27.45900 1.000 31.56444 203 LEU A N 1
ATOM 2553 C CA . LEU A 1 179 ? -0.24000 0.26700 27.90100 1.000 32.19702 203 LEU A CA 1
ATOM 2554 C C . LEU A 1 179 ? -1.16700 -0.35900 26.86700 1.000 31.67010 203 LEU A C 1
ATOM 2555 O O . LEU A 1 179 ? -1.83700 0.33900 26.09700 1.000 34.43419 203 LEU A O 1
ATOM 2571 N N . TYR A 1 180 ? -1.20900 -1.68100 26.88900 1.000 23.90120 204 TYR A N 1
ATOM 2572 C CA . TYR A 1 180 ? -2.00600 -2.47300 25.97700 1.000 23.42172 204 TYR A CA 1
ATOM 2573 C C . TYR A 1 180 ? -3.28600 -2.94500 26.65100 1.000 25.32940 204 TYR A C 1
ATOM 2574 O O . TYR A 1 180 ? -3.35600 -3.07600 27.87600 1.000 28.04595 204 TYR A O 1
ATOM 2592 N N . SER A 1 181 ? -4.31100 -3.18500 25.83000 1.000 23.55565 205 SER A N 1
ATOM 2593 C CA . SER A 1 181 ? -5.52500 -3.85500 26.25800 1.000 24.79355 205 SER A CA 1
ATOM 2594 C C . SER A 1 181 ? -6.02500 -4.75800 25.14600 1.000 30.66550 205 SER A C 1
ATOM 2595 O O . SER A 1 181 ? -5.84500 -4.47300 23.96300 1.000 25.74615 205 SER A O 1
ATOM 2603 N N . LEU A 1 182 ? -6.71900 -5.82100 25.52700 1.000 23.02614 206 LEU A N 1
ATOM 2604 C CA . LEU A 1 182 ? -7.37100 -6.65900 24.52600 1.000 22.18638 206 LEU A CA 1
ATOM 2605 C C . LEU A 1 182 ? -8.63400 -7.23600 25.13800 1.000 23.40634 206 LEU A C 1
ATOM 2606 O O . LEU A 1 182 ? -8.92500 -7.05900 26.32800 1.000 26.57301 206 LEU A O 1
ATOM 2622 N N . SER A 1 183 ? -9.42200 -7.90000 24.28300 1.000 25.47383 207 SER A N 1
ATOM 2623 C CA . SER A 1 183 ? -10.61300 -8.59100 24.72200 1.000 23.71691 207 SER A CA 1
ATOM 2624 C C . SER A 1 183 ? -10.62800 -9.98500 24.12200 1.000 24.98791 207 SER A C 1
ATOM 2625 O O . SER A 1 183 ? -9.99000 -10.26100 23.09900 1.000 24.45586 207 SER A O 1
ATOM 2633 N N . SER A 1 184 ? -11.38100 -10.84700 24.76700 1.000 25.14119 208 SER A N 1
ATOM 2634 C CA . SER A 1 184 ? -11.66000 -12.19800 24.31500 1.000 27.04910 208 SER A CA 1
ATOM 2635 C C . SER A 1 184 ? -13.15100 -12.41300 24.47000 1.000 29.39421 208 SER A C 1
ATOM 2636 O O . SER A 1 184 ? -13.75000 -12.02700 25.47500 1.000 27.98142 208 SER A O 1
ATOM 2644 N N . VAL A 1 185 ? -13.76300 -13.00200 23.44200 1.000 27.23182 209 VAL A N 1
ATOM 2645 C CA . VAL A 1 185 ? -15.19300 -13.17600 23.40000 1.000 32.23044 209 VAL A CA 1
ATOM 2646 C C . VAL A 1 185 ? -15.47100 -14.62600 23.05000 1.000 27.13363 209 VAL A C 1
ATOM 2647 O O . VAL A 1 185 ? -14.68000 -15.28900 22.36300 1.000 29.76789 209 VAL A O 1
ATOM 2660 N N . VAL A 1 186 ? -16.59600 -15.11800 23.55800 1.000 30.90356 210 VAL A N 1
ATOM 2661 C CA . VAL A 1 186 ? -17.09200 -16.43500 23.17000 1.000 37.38405 210 VAL A CA 1
ATOM 2662 C C . VAL A 1 186 ? -18.59300 -16.31800 22.98000 1.000 31.81379 210 VAL A C 1
ATOM 2663 O O . VAL A 1 186 ? -19.27700 -15.59600 23.71600 1.000 33.41502 210 VAL A O 1
ATOM 2676 N N . THR A 1 187 ? -19.10400 -17.00000 21.95900 1.000 35.98614 211 THR A N 1
ATOM 2677 C CA . THR A 1 187 ? -20.53400 -17.06800 21.72300 1.000 37.64751 211 THR A CA 1
ATOM 2678 C C . THR A 1 187 ? -21.05100 -18.42100 22.19000 1.000 29.70059 211 THR A C 1
ATOM 2679 O O . THR A 1 187 ? -20.47400 -19.46200 21.85100 1.000 36.14415 211 THR A O 1
ATOM 2690 N N . VAL A 1 188 ? -22.12000 -18.39500 22.97800 1.000 32.53100 212 VAL A N 1
ATOM 2691 C CA . VAL A 1 188 ? -22.56700 -19.60000 23.66000 1.000 37.59094 212 VAL A CA 1
ATOM 2692 C C . VAL A 1 188 ? -24.07600 -19.72300 23.52100 1.000 44.34981 212 VAL A C 1
ATOM 2693 O O . VAL A 1 188 ? -24.75000 -18.73800 23.16900 1.000 38.71214 212 VAL A O 1
ATOM 2706 N N . PRO A 1 189 ? -24.65800 -20.89300 23.80700 1.000 46.28897 213 PRO A N 1
ATOM 2707 C CA . PRO A 1 189 ? -26.12000 -21.00800 23.73900 1.000 44.73906 213 PRO A CA 1
ATOM 2708 C C . PRO A 1 189 ? -26.73400 -20.21200 24.87800 1.000 44.69904 213 PRO A C 1
ATOM 2709 O O . PRO A 1 189 ? -26.32400 -20.35800 26.03000 1.000 47.51629 213 PRO A O 1
ATOM 2720 N N . SER A 1 190 ? -27.70300 -19.34900 24.55800 1.000 41.90036 214 SER A N 1
ATOM 2721 C CA . SER A 1 190 ? -28.37600 -18.60600 25.62100 1.000 44.44790 214 SER A CA 1
ATOM 2722 C C . SER A 1 190 ? -28.96300 -19.54400 26.66000 1.000 45.81467 214 SER A C 1
ATOM 2723 O O . SER A 1 190 ? -29.09900 -19.17800 27.83600 1.000 47.48872 214 SER A O 1
ATOM 2731 N N . SER A 1 191 ? -29.32600 -20.75800 26.23400 1.000 42.60200 215 SER A N 1
ATOM 2732 C CA . SER A 1 191 ? -29.96200 -21.71200 27.14100 1.000 53.53870 215 SER A CA 1
ATOM 2733 C C . SER A 1 191 ? -29.03600 -22.07200 28.29500 1.000 53.34892 215 SER A C 1
ATOM 2734 O O . SER A 1 191 ? -29.48800 -22.21800 29.43600 1.000 55.13759 215 SER A O 1
ATOM 2742 N N . SER A 1 192 ? -27.73200 -22.19900 28.01700 1.000 60.02311 216 SER A N 1
ATOM 2743 C CA . SER A 1 192 ? -26.75800 -22.60300 29.02400 1.000 63.38161 216 SER A CA 1
ATOM 2744 C C . SER A 1 192 ? -26.35200 -21.47500 29.96700 1.000 62.24817 216 SER A C 1
ATOM 2745 O O . SER A 1 192 ? -25.59600 -21.72400 30.91200 1.000 59.69778 216 SER A O 1
ATOM 2753 N N . LEU A 1 193 ? -26.80200 -20.24900 29.73000 1.000 52.81144 217 LEU A N 1
ATOM 2754 C CA . LEU A 1 193 ? -26.50900 -19.16900 30.66300 1.000 60.85162 217 LEU A CA 1
ATOM 2755 C C . LEU A 1 193 ? -27.32800 -19.39300 31.92900 1.000 68.54103 217 LEU A C 1
ATOM 2756 O O . LEU A 1 193 ? -28.53100 -19.66800 31.85900 1.000 67.89237 217 LEU A O 1
ATOM 2772 N N . GLY A 1 194 ? -26.67400 -19.30500 33.08700 1.000 71.98100 218 GLY A N 1
ATOM 2773 C CA . GLY A 1 194 ? -27.32800 -19.53800 34.35800 1.000 79.26616 218 GLY A CA 1
ATOM 2774 C C . GLY A 1 194 ? -27.07100 -20.90100 34.96300 1.000 77.02554 218 GLY A C 1
ATOM 2775 O O . GLY A 1 194 ? -27.42800 -21.12200 36.12800 1.000 78.43689 218 GLY A O 1
ATOM 2779 N N . THR A 1 195 ? -26.48200 -21.82200 34.20300 1.000 66.34204 219 THR A N 1
ATOM 2780 C CA . THR A 1 195 ? -26.07200 -23.10800 34.74800 1.000 71.15601 219 THR A CA 1
ATOM 2781 C C . THR A 1 195 ? -24.63100 -23.37000 34.34100 1.000 67.75479 219 THR A C 1
ATOM 2782 O O . THR A 1 195 ? -23.78600 -23.69700 35.18000 1.000 73.65268 219 THR A O 1
ATOM 2793 N N . GLN A 1 196 ? -24.34000 -23.22400 33.05200 1.000 59.23548 220 GLN A N 1
ATOM 2794 C CA . GLN A 1 196 ? -22.98600 -23.47600 32.59100 1.000 58.56948 220 GLN A CA 1
ATOM 2795 C C . GLN A 1 196 ? -22.07500 -22.33600 33.03400 1.000 58.45107 220 GLN A C 1
ATOM 2796 O O . GLN A 1 196 ? -22.41500 -21.15300 32.91700 1.000 56.19307 220 GLN A O 1
ATOM 2810 N N . THR A 1 197 ? -20.89900 -22.70600 33.51500 1.000 51.95545 221 THR A N 1
ATOM 2811 C CA . THR A 1 197 ? -19.95100 -21.77700 34.10300 1.000 43.59874 221 THR A CA 1
ATOM 2812 C C . THR A 1 197 ? -18.95000 -21.35300 33.03700 1.000 44.66340 221 THR A C 1
ATOM 2813 O O . THR A 1 197 ? -18.45400 -22.17700 32.26500 1.000 40.12652 221 THR A O 1
ATOM 2824 N N . TYR A 1 198 ? -18.66000 -20.05200 32.98800 1.000 39.91755 222 TYR A N 1
ATOM 2825 C CA . TYR A 1 198 ? -17.77100 -19.50100 31.96600 1.000 38.81738 222 TYR A CA 1
ATOM 2826 C C . TYR A 1 198 ? -16.68300 -18.65500 32.61300 1.000 27.77128 222 TYR A C 1
ATOM 2827 O O . TYR A 1 198 ? -16.98400 -17.61000 33.20300 1.000 36.90137 222 TYR A O 1
ATOM 2845 N N . ILE A 1 199 ? -15.43000 -19.08700 32.43900 1.000 31.55394 223 ILE A N 1
ATOM 2846 C CA . ILE A 1 199 ? -14.28500 -18.46400 33.09000 1.000 32.15367 223 ILE A CA 1
ATOM 2847 C C . ILE A 1 199 ? -13.19800 -18.22600 32.07000 1.000 32.75285 223 ILE A C 1
ATOM 2848 O O . ILE A 1 199 ? -12.68300 -19.18400 31.48000 1.000 37.88570 223 ILE A O 1
ATOM 2864 N N . CYS A 1 200 ? -12.78900 -16.97300 31.90500 1.000 35.72335 224 CYS A N 1
ATOM 2865 C CA . CYS A 1 200 ? -11.62300 -16.70100 31.07600 1.000 31.94442 224 CYS A CA 1
ATOM 2866 C C . CYS A 1 200 ? -10.38100 -16.76200 31.95000 1.000 36.94634 224 CYS A C 1
ATOM 2867 O O . CYS A 1 200 ? -10.37300 -16.25500 33.07000 1.000 33.85294 224 CYS A O 1
ATOM 2874 N N . ASN A 1 201 ? -9.34800 -17.38700 31.43100 1.000 34.08166 225 ASN A N 1
ATOM 2875 C CA . ASN A 1 201 ? -8.05900 -17.49700 32.08500 1.000 31.81268 225 ASN A CA 1
ATOM 2876 C C . ASN A 1 201 ? -7.07300 -16.61100 31.33300 1.000 34.54405 225 ASN A C 1
ATOM 2877 O O . ASN A 1 201 ? -6.67800 -16.92700 30.20700 1.000 35.38447 225 ASN A O 1
ATOM 2888 N N . VAL A 1 202 ? -6.66400 -15.50600 31.96400 1.000 33.24321 226 VAL A N 1
ATOM 2889 C CA . VAL A 1 202 ? -5.76800 -14.52000 31.37000 1.000 30.49320 226 VAL A CA 1
ATOM 2890 C C . VAL A 1 202 ? -4.36000 -14.76300 31.88300 1.000 37.95403 226 VAL A C 1
ATOM 2891 O O . VAL A 1 202 ? -4.14100 -14.83600 33.09600 1.000 33.99170 226 VAL A O 1
ATOM 2904 N N . ASN A 1 203 ? -3.39300 -14.85800 30.97000 1.000 35.52540 227 ASN A N 1
ATOM 2905 C CA . ASN A 1 203 ? -1.99900 -15.01200 31.34500 1.000 30.47757 227 ASN A CA 1
ATOM 2906 C C . ASN A 1 203 ? -1.15000 -13.88000 30.80100 1.000 35.39876 227 ASN A C 1
ATOM 2907 O O . ASN A 1 203 ? -1.11700 -13.65200 29.58600 1.000 35.27363 227 ASN A O 1
ATOM 2918 N N . HIS A 1 204 ? -0.40600 -13.23100 31.69900 1.000 30.51842 228 HIS A N 1
ATOM 2919 C CA . HIS A 1 204 ? 0.55500 -12.19400 31.34600 1.000 30.53065 228 HIS A CA 1
ATOM 2920 C C . HIS A 1 204 ? 1.89400 -12.62500 31.95200 1.000 32.83927 228 HIS A C 1
ATOM 2921 O O . HIS A 1 204 ? 2.26900 -12.17600 33.03500 1.000 30.27617 228 HIS A O 1
ATOM 2935 N N . ALA A 1 205 ? 2.61300 -13.49400 31.24200 1.000 34.01805 229 ALA A N 1
ATOM 2936 C CA . ALA A 1 205 ? 3.89500 -13.96700 31.75300 1.000 30.45712 229 ALA A CA 1
ATOM 2937 C C . ALA A 1 205 ? 4.90300 -12.84600 32.00700 1.000 31.48704 229 ALA A C 1
ATOM 2938 O O . ALA A 1 205 ? 5.68900 -12.97600 32.96500 1.000 33.83832 229 ALA A O 1
ATOM 2945 N N . PRO A 1 206 ? 4.93600 -11.75000 31.24300 1.000 35.44909 230 PRO A N 1
ATOM 2946 C CA . PRO A 1 206 ? 5.91700 -10.69100 31.55600 1.000 25.43562 230 PRO A CA 1
ATOM 2947 C C . PRO A 1 206 ? 5.84000 -10.14800 32.99500 1.000 32.28976 230 PRO A C 1
ATOM 2948 O O . PRO A 1 206 ? 6.86700 -9.73100 33.54100 1.000 31.64502 230 PRO A O 1
ATOM 2959 N N . SER A 1 207 ? 4.65700 -10.08900 33.60400 1.000 31.31445 231 SER A N 1
ATOM 2960 C CA . SER A 1 207 ? 4.48100 -9.61400 34.97600 1.000 31.07387 231 SER A CA 1
ATOM 2961 C C . SER A 1 207 ? 4.20300 -10.75700 35.93500 1.000 34.67716 231 SER A C 1
ATOM 2962 O O . SER A 1 207 ? 3.79200 -10.52100 37.06800 1.000 31.56682 231 SER A O 1
ATOM 2970 N N . ASN A 1 208 ? 4.36000 -11.98800 35.48400 1.000 27.91411 232 ASN A N 1
ATOM 2971 C CA . ASN A 1 208 ? 4.07400 -13.16500 36.29900 1.000 34.97672 232 ASN A CA 1
ATOM 2972 C C . ASN A 1 208 ? 2.68300 -13.10400 36.91300 1.000 33.87259 232 ASN A C 1
ATOM 2973 O O . ASN A 1 208 ? 2.50000 -13.36700 38.10100 1.000 35.04172 232 ASN A O 1
ATOM 2984 N N . THR A 1 209 ? 1.68400 -12.75800 36.08900 1.000 32.81281 233 THR A N 1
ATOM 2985 C CA . THR A 1 209 ? 0.31000 -12.67100 36.54400 1.000 29.93782 233 THR A CA 1
ATOM 2986 C C . THR A 1 209 ? -0.56800 -13.64800 35.78300 1.000 39.92050 233 THR A C 1
ATOM 2987 O O . THR A 1 209 ? -0.40300 -13.82700 34.57300 1.000 36.25482 233 THR A O 1
ATOM 2998 N N . LYS A 1 210 ? -1.50600 -14.26600 36.49400 1.000 29.94235 234 LYS A N 1
ATOM 2999 C CA . LYS A 1 210 ? -2.58300 -15.03800 35.90500 1.000 30.25616 234 LYS A CA 1
ATOM 3000 C C . LYS A 1 210 ? -3.87100 -14.65900 36.62700 1.000 32.04440 234 LYS A C 1
ATOM 3001 O O . LYS A 1 210 ? -3.91600 -14.63700 37.85700 1.000 32.61974 234 LYS A O 1
ATOM 3020 N N . VAL A 1 211 ? -4.92200 -14.38400 35.86100 1.000 29.09974 235 VAL A N 1
ATOM 3021 C CA . VAL A 1 211 ? -6.21300 -14.04600 36.43200 1.000 28.39581 235 VAL A CA 1
ATOM 3022 C C . VAL A 1 211 ? -7.26800 -14.98100 35.86100 1.000 37.41928 235 VAL A C 1
ATOM 3023 O O . VAL A 1 211 ? -7.29600 -15.22800 34.65000 1.000 38.07203 235 VAL A O 1
ATOM 3036 N N . ASP A 1 212 ? -8.12400 -15.50500 36.74000 1.000 33.46864 236 ASP A N 1
ATOM 3037 C CA . ASP A 1 212 ? -9.34000 -16.21400 36.35700 1.000 32.50325 236 ASP A CA 1
ATOM 3038 C C . ASP A 1 212 ? -10.52800 -15.33300 36.69300 1.000 28.67249 236 ASP A C 1
ATOM 3039 O O . ASP A 1 212 ? -10.64000 -14.84700 37.82200 1.000 33.89944 236 ASP A O 1
ATOM 3048 N N . LYS A 1 213 ? -11.42500 -15.14000 35.71900 1.000 31.53706 237 LYS A N 1
ATOM 3049 C CA . LYS A 1 213 ? -12.61600 -14.33500 35.92400 1.000 32.04761 237 LYS A CA 1
ATOM 3050 C C . LYS A 1 213 ? -13.83000 -15.09900 35.42400 1.000 37.86207 237 LYS A C 1
ATOM 3051 O O . LYS A 1 213 ? -13.89700 -15.44300 34.24700 1.000 33.92109 237 LYS A O 1
ATOM 3070 N N . LYS A 1 214 ? -14.77700 -15.35200 36.31300 1.000 37.04709 238 LYS A N 1
ATOM 3071 C CA . LYS A 1 214 ? -16.03200 -15.99400 35.95100 1.000 38.37237 238 LYS A CA 1
ATOM 3072 C C . LYS A 1 214 ? -16.96900 -14.91100 35.45600 1.000 35.06633 238 LYS A C 1
ATOM 3073 O O . LYS A 1 214 ? -17.13500 -13.87900 36.11000 1.000 40.74058 238 LYS A O 1
ATOM 3092 N N . VAL A 1 215 ? -17.56400 -15.14300 34.28100 1.000 33.91933 239 VAL A N 1
ATOM 3093 C CA . VAL A 1 215 ? -18.41700 -14.17200 33.61500 1.000 40.04799 239 VAL A CA 1
ATOM 3094 C C . VAL A 1 215 ? -19.85700 -14.63700 33.76700 1.000 41.60182 239 VAL A C 1
ATOM 3095 O O . VAL A 1 215 ? -20.25100 -15.66400 33.20000 1.000 41.09944 239 VAL A O 1
ATOM 3108 N N . GLU A 1 216 ? -20.62600 -13.89000 34.54100 1.000 40.42494 240 GLU A N 1
ATOM 3109 C CA . GLU A 1 216 ? -22.00800 -14.18600 34.84700 1.000 46.02948 240 GLU A CA 1
ATOM 3110 C C . GLU A 1 216 ? -22.92900 -13.18300 34.17300 1.000 44.52997 240 GLU A C 1
ATOM 3111 O O . GLU A 1 216 ? -22.53400 -12.04300 33.91000 1.000 46.06175 240 GLU A O 1
ATOM 3123 N N . PRO A 1 217 ? -24.17900 -13.57700 33.87000 1.000 48.77636 241 PRO A N 1
ATOM 3124 C CA . PRO A 1 217 ? -25.17300 -12.67100 33.27900 1.000 43.51076 241 PRO A CA 1
ATOM 3125 C C . PRO A 1 217 ? -25.56900 -11.49700 34.17000 1.000 45.59740 241 PRO A C 1
ATOM 3126 O O . PRO A 1 217 ? -25.31800 -11.53700 35.37300 1.000 48.09827 241 PRO A O 1
ATOM 3137 N N . VAL B 1 2 ? 14.01600 -57.09400 37.59500 1.000 48.17863 26 VAL C N 1
ATOM 3138 C CA . VAL B 1 2 ? 14.65700 -55.78000 37.57400 1.000 50.39823 26 VAL C CA 1
ATOM 3139 C C . VAL B 1 2 ? 14.10400 -54.85800 38.66100 1.000 50.82770 26 VAL C C 1
ATOM 3140 O O . VAL B 1 2 ? 12.89600 -54.59600 38.75300 1.000 46.19199 26 VAL C O 1
ATOM 3153 N N . GLN B 1 3 ? 15.02700 -54.35600 39.47600 1.000 38.11036 27 GLN C N 1
ATOM 3154 C CA . GLN B 1 3 ? 14.69200 -53.60300 40.66900 1.000 43.64209 27 GLN C CA 1
ATOM 3155 C C . GLN B 1 3 ? 15.64500 -52.42500 40.76000 1.000 42.44147 27 GLN C C 1
ATOM 3156 O O . GLN B 1 3 ? 16.86600 -52.61800 40.72400 1.000 40.39441 27 GLN C O 1
ATOM 3170 N N . LEU B 1 4 ? 15.09500 -51.22700 40.86900 1.000 33.32801 28 LEU C N 1
ATOM 3171 C CA . LEU B 1 4 ? 15.82000 -50.05000 41.33300 1.000 31.95484 28 LEU C CA 1
ATOM 3172 C C . LEU B 1 4 ? 15.22500 -49.76000 42.71000 1.000 35.19356 28 LEU C C 1
ATOM 3173 O O . LEU B 1 4 ? 14.16400 -49.13800 42.82200 1.000 35.18723 28 LEU C O 1
ATOM 3189 N N . GLN B 1 5 ? 15.88800 -50.24700 43.75900 1.000 27.76732 29 GLN C N 1
ATOM 3190 C CA . GLN B 1 5 ? 15.30700 -50.28200 45.09100 1.000 30.27115 29 GLN C CA 1
ATOM 3191 C C . GLN B 1 5 ? 15.83000 -49.12500 45.92900 1.000 33.39461 29 GLN C C 1
ATOM 3192 O O . GLN B 1 5 ? 17.00400 -49.09900 46.32100 1.000 27.74007 29 GLN C O 1
ATOM 3206 N N . GLN B 1 6 ? 14.95000 -48.18700 46.23400 1.000 31.37580 30 GLN C N 1
ATOM 3207 C CA . GLN B 1 6 ? 15.33500 -46.97300 46.93200 1.000 31.11187 30 GLN C CA 1
ATOM 3208 C C . GLN B 1 6 ? 15.12100 -47.11500 48.43700 1.000 31.00821 30 GLN C C 1
ATOM 3209 O O . GLN B 1 6 ? 14.25800 -47.87400 48.90500 1.000 30.14172 30 GLN C O 1
ATOM 3223 N N . SER B 1 7 ? 15.91800 -46.36200 49.18700 1.000 25.44355 31 SER C N 1
ATOM 3224 C CA . SER B 1 7 ? 15.80400 -46.32700 50.63000 1.000 28.14498 31 SER C CA 1
ATOM 3225 C C . SER B 1 7 ? 14.44600 -45.73100 51.01300 1.000 31.11532 31 SER C C 1
ATOM 3226 O O . SER B 1 7 ? 13.73500 -45.13000 50.19700 1.000 29.19406 31 SER C O 1
ATOM 3234 N N . GLY B 1 8 ? 14.08700 -45.91400 52.27300 1.000 36.33067 32 GLY C N 1
ATOM 3235 C CA . GLY B 1 8 ? 12.72900 -45.65800 52.69600 1.000 31.69406 32 GLY C CA 1
ATOM 3236 C C . GLY B 1 8 ? 12.49900 -44.20300 53.02000 1.000 40.90284 32 GLY C C 1
ATOM 3237 O O . GLY B 1 8 ? 13.38200 -43.34700 52.93200 1.000 33.50294 32 GLY C O 1
ATOM 3241 N N . PRO B 1 9 ? 11.27200 -43.90600 53.43900 1.000 39.47596 33 PRO C N 1
ATOM 3242 C CA . PRO B 1 9 ? 10.90400 -42.49800 53.60600 1.000 30.97240 33 PRO C CA 1
ATOM 3243 C C . PRO B 1 9 ? 11.66600 -41.87100 54.74300 1.000 31.64523 33 PRO C C 1
ATOM 3244 O O . PRO B 1 9 ? 12.06900 -42.53000 55.70500 1.000 34.22186 33 PRO C O 1
ATOM 3255 N N . GLU B 1 10 ? 11.85000 -40.56700 54.64000 1.000 34.62857 34 GLU C N 1
ATOM 3256 C CA . GLU B 1 10 ? 12.68000 -39.84000 55.58300 1.000 39.81097 34 GLU C CA 1
ATOM 3257 C C . GLU B 1 10 ? 11.87000 -38.69500 56.17400 1.000 34.26964 34 GLU C C 1
ATOM 3258 O O . GLU B 1 10 ? 11.21300 -37.95100 55.44900 1.000 35.65643 34 GLU C O 1
ATOM 3270 N N . LEU B 1 11 ? 11.93300 -38.54300 57.48200 1.000 41.29861 35 LEU C N 1
ATOM 3271 C CA . LEU B 1 11 ? 11.30400 -37.40900 58.15000 1.000 36.24138 35 LEU C CA 1
ATOM 3272 C C . LEU B 1 11 ? 12.36900 -36.79300 59.03300 1.000 35.02807 35 LEU C C 1
ATOM 3273 O O . LEU B 1 11 ? 12.78600 -37.39900 60.02100 1.000 42.38138 35 LEU C O 1
ATOM 3289 N N . VAL B 1 12 ? 12.81000 -35.59800 58.67600 1.000 33.67224 36 VAL C N 1
ATOM 3290 C CA . VAL B 1 12 ? 14.02900 -35.02300 59.21400 1.000 39.17968 36 VAL C CA 1
ATOM 3291 C C . VAL B 1 12 ? 13.77800 -33.56000 59.51400 1.000 42.22682 36 VAL C C 1
ATOM 3292 O O . VAL B 1 12 ? 12.86600 -32.93900 58.96900 1.000 39.43976 36 VAL C O 1
ATOM 3305 N N . LYS B 1 13 ? 14.58600 -33.02700 60.38500 1.000 43.64872 37 LYS C N 1
ATOM 3306 C CA . LYS B 1 13 ? 14.41200 -31.64100 60.78400 1.000 54.52649 37 LYS C CA 1
ATOM 3307 C C . LYS B 1 13 ? 15.17100 -30.71300 59.84100 1.000 48.87967 37 LYS C C 1
ATOM 3308 O O . LYS B 1 13 ? 16.17100 -31.10700 59.23200 1.000 50.25627 37 LYS C O 1
ATOM 3327 N N . PRO B 1 14 ? 14.68200 -29.49000 59.68100 1.000 44.49451 38 PRO C N 1
ATOM 3328 C CA . PRO B 1 14 ? 15.43800 -28.48400 58.93100 1.000 38.23799 38 PRO C CA 1
ATOM 3329 C C . PRO B 1 14 ? 16.88100 -28.39100 59.39300 1.000 48.46738 38 PRO C C 1
ATOM 3330 O O . PRO B 1 14 ? 17.18300 -28.51400 60.58400 1.000 42.65498 38 PRO C O 1
ATOM 3341 N N . GLY B 1 15 ? 17.76800 -28.15800 58.42300 1.000 37.13848 39 GLY C N 1
ATOM 3342 C CA . GLY B 1 15 ? 19.18600 -28.03300 58.66600 1.000 47.90036 39 GLY C CA 1
ATOM 3343 C C . GLY B 1 15 ? 19.94300 -29.33600 58.60800 1.000 44.82459 39 GLY C C 1
ATOM 3344 O O . GLY B 1 15 ? 21.17900 -29.31000 58.53000 1.000 43.32002 39 GLY C O 1
ATOM 3348 N N . SER B 1 16 ? 19.25000 -30.46500 58.64700 1.000 40.12758 40 SER C N 1
ATOM 3349 C CA . SER B 1 16 ? 19.88700 -31.76300 58.57900 1.000 34.47652 40 SER C CA 1
ATOM 3350 C C . SER B 1 16 ? 20.24500 -32.08600 57.12800 1.000 43.90799 40 SER C C 1
ATOM 3351 O O . SER B 1 16 ? 20.03500 -31.28600 56.21100 1.000 36.45163 40 SER C O 1
ATOM 3359 N N . SER B 1 17 ? 20.77300 -33.29200 56.92800 1.000 37.13943 41 SER C N 1
ATOM 3360 C CA . SER B 1 17 ? 21.12700 -33.81900 55.60700 1.000 30.18270 41 SER C CA 1
ATOM 3361 C C . SER B 1 17 ? 20.63300 -35.25300 55.57700 1.000 35.98056 41 SER C C 1
ATOM 3362 O O . SER B 1 17 ? 20.46400 -35.87800 56.62200 1.000 31.20325 41 SER C O 1
ATOM 3370 N N . VAL B 1 18 ? 20.29700 -35.74100 54.38400 1.000 29.05494 42 VAL C N 1
ATOM 3371 C CA . VAL B 1 18 ? 19.87800 -37.12500 54.22000 1.000 24.93963 42 VAL C CA 1
ATOM 3372 C C . VAL B 1 18 ? 20.63200 -37.68700 53.03000 1.000 28.76107 42 VAL C C 1
ATOM 3373 O O . VAL B 1 18 ? 21.00700 -36.94300 52.12000 1.000 31.95352 42 VAL C O 1
ATOM 3386 N N . LYS B 1 19 ? 20.81800 -38.99600 53.02200 1.000 27.74767 43 LYS C N 1
ATOM 3387 C CA . LYS B 1 19 ? 21.48400 -39.69400 51.93000 1.000 28.52733 43 LYS C CA 1
ATOM 3388 C C . LYS B 1 19 ? 20.52500 -40.77400 51.47400 1.000 30.23457 43 LYS C C 1
ATOM 3389 O O . LYS B 1 19 ? 20.23100 -41.70300 52.22600 1.000 36.66656 43 LYS C O 1
ATOM 3408 N N . ILE B 1 20 ? 19.99200 -40.60500 50.31100 1.000 23.63949 44 ILE C N 1
ATOM 3409 C CA . ILE B 1 20 ? 19.07200 -41.54800 49.71100 1.000 23.75079 44 ILE C CA 1
ATOM 3410 C C . ILE B 1 20 ? 19.84500 -42.52200 48.86700 1.000 24.00474 44 ILE C C 1
ATOM 3411 O O . ILE B 1 20 ? 20.71900 -42.13100 48.08500 1.000 23.96259 44 ILE C O 1
ATOM 3427 N N . SER B 1 21 ? 19.48800 -43.79300 48.96200 1.000 25.21118 45 SER C N 1
ATOM 3428 C CA . SER B 1 21 ? 20.20600 -44.81800 48.22700 1.000 24.63427 45 SER C CA 1
ATOM 3429 C C . SER B 1 21 ? 19.30800 -45.43900 47.17200 1.000 29.22736 45 SER C C 1
ATOM 3430 O O . SER B 1 21 ? 18.07600 -45.40700 47.27000 1.000 27.73153 45 SER C O 1
ATOM 3438 N N . CYS B 1 22 ? 19.94900 -45.97100 46.14000 1.000 21.32677 46 CYS C N 1
ATOM 3439 C CA . CYS B 1 22 ? 19.25200 -46.63200 45.04700 1.000 24.93655 46 CYS C CA 1
ATOM 3440 C C . CYS B 1 22 ? 20.07500 -47.83700 44.60400 1.000 31.38044 46 CYS C C 1
ATOM 3441 O O . CYS B 1 22 ? 21.11700 -47.70100 43.95100 1.000 28.35889 46 CYS C O 1
ATOM 3448 N N . LYS B 1 23 ? 19.60500 -49.02400 44.94900 1.000 26.88597 47 LYS C N 1
ATOM 3449 C CA . LYS B 1 23 ? 20.34400 -50.24700 44.66600 1.000 28.79140 47 LYS C CA 1
ATOM 3450 C C . LYS B 1 23 ? 19.72100 -50.96700 43.48400 1.000 33.42762 47 LYS C C 1
ATOM 3451 O O . LYS B 1 23 ? 18.50200 -51.23400 43.47000 1.000 31.69321 47 LYS C O 1
ATOM 3470 N N . GLY B 1 24 ? 20.55900 -51.27100 42.49700 1.000 28.29299 48 GLY C N 1
ATOM 3471 C CA . GLY B 1 24 ? 20.12300 -51.88400 41.26300 1.000 30.92109 48 GLY C CA 1
ATOM 3472 C C . GLY B 1 24 ? 20.39700 -53.37700 41.23600 1.000 39.98206 48 GLY C C 1
ATOM 3473 O O . GLY B 1 24 ? 21.47400 -53.83200 41.60900 1.000 37.94591 48 GLY C O 1
ATOM 3477 N N . SER B 1 25 ? 19.41200 -54.13700 40.76200 1.000 37.26055 49 SER C N 1
ATOM 3478 C CA . SER B 1 25 ? 19.55600 -55.58600 40.72800 1.000 37.42969 49 SER C CA 1
ATOM 3479 C C . SER B 1 25 ? 18.64900 -56.13700 39.64500 1.000 41.82837 49 SER C C 1
ATOM 3480 O O . SER B 1 25 ? 17.68400 -55.49400 39.23600 1.000 42.07587 49 SER C O 1
ATOM 3488 N N . GLY B 1 26 ? 18.98500 -57.33100 39.17200 1.000 43.92986 50 GLY C N 1
ATOM 3489 C CA . GLY B 1 26 ? 18.27800 -57.89700 38.04800 1.000 36.93106 50 GLY C CA 1
ATOM 3490 C C . GLY B 1 26 ? 18.73000 -57.38000 36.71000 1.000 46.87962 50 GLY C C 1
ATOM 3491 O O . GLY B 1 26 ? 18.10800 -57.71200 35.69500 1.000 46.53680 50 GLY C O 1
ATOM 3495 N N . TYR B 1 27 ? 19.80200 -56.58300 36.67500 1.000 38.64105 51 TYR C N 1
ATOM 3496 C CA . TYR B 1 27 ? 20.34200 -56.04400 35.43500 1.000 41.90191 51 TYR C CA 1
ATOM 3497 C C . TYR B 1 27 ? 21.80600 -55.71900 35.67000 1.000 43.32093 51 TYR C C 1
ATOM 3498 O O . TYR B 1 27 ? 22.29600 -55.74000 36.79900 1.000 38.31492 51 TYR C O 1
ATOM 3516 N N . THR B 1 28 ? 22.50900 -55.41400 34.58900 1.000 44.02038 52 THR C N 1
ATOM 3517 C CA . THR B 1 28 ? 23.92400 -55.07800 34.70700 1.000 43.04990 52 THR C CA 1
ATOM 3518 C C . THR B 1 28 ? 24.02100 -53.60500 35.08800 1.000 39.57826 52 THR C C 1
ATOM 3519 O O . THR B 1 28 ? 23.80400 -52.71500 34.25800 1.000 34.96596 52 THR C O 1
ATOM 3530 N N . PHE B 1 29 ? 24.32500 -53.36100 36.37000 1.000 36.48417 53 PHE C N 1
ATOM 3531 C CA . PHE B 1 29 ? 24.35500 -52.00200 36.90800 1.000 31.86055 53 PHE C CA 1
ATOM 3532 C C . PHE B 1 29 ? 25.25500 -51.09400 36.09500 1.000 37.92353 53 PHE C C 1
ATOM 3533 O O . PHE B 1 29 ? 24.94700 -49.91100 35.88300 1.000 29.26373 53 PHE C O 1
ATOM 3550 N N . THR B 1 30 ? 26.39100 -51.62200 35.65000 1.000 31.33031 54 THR C N 1
ATOM 3551 C CA . THR B 1 30 ? 27.37100 -50.81500 34.93900 1.000 29.57416 54 THR C CA 1
ATOM 3552 C C . THR B 1 30 ? 26.98900 -50.54900 33.49100 1.000 28.22337 54 THR C C 1
ATOM 3553 O O . THR B 1 30 ? 27.72800 -49.83200 32.79400 1.000 27.91776 54 THR C O 1
ATOM 3564 N N . ASP B 1 31 ? 25.84700 -51.07300 33.02700 1.000 30.98005 55 ASP C N 1
ATOM 3565 C CA . ASP B 1 31 ? 25.36600 -50.77800 31.69000 1.000 30.03415 55 ASP C CA 1
ATOM 3566 C C . ASP B 1 31 ? 24.50300 -49.52100 31.62700 1.000 24.51321 55 ASP C C 1
ATOM 3567 O O . ASP B 1 31 ? 24.04400 -49.17000 30.53200 1.000 27.69034 55 ASP C O 1
ATOM 3576 N N . TYR B 1 32 ? 24.28700 -48.83900 32.77600 1.000 29.36479 56 TYR C N 1
ATOM 3577 C CA . TYR B 1 32 ? 23.38200 -47.69200 32.87000 1.000 28.48981 56 TYR C CA 1
ATOM 3578 C C . TYR B 1 32 ? 23.96100 -46.54400 33.69200 1.000 22.30085 56 TYR C C 1
ATOM 3579 O O . TYR B 1 32 ? 24.65700 -46.76800 34.68200 1.000 25.32150 56 TYR C O 1
ATOM 3597 N N . ASN B 1 33 ? 23.68500 -45.30600 33.25500 1.000 19.02091 57 ASN C N 1
ATOM 3598 C CA . ASN B 1 33 ? 23.83000 -44.17600 34.13900 1.000 19.50696 57 ASN C CA 1
ATOM 3599 C C . ASN B 1 33 ? 22.73500 -44.26600 35.19000 1.000 24.38808 57 ASN C C 1
ATOM 3600 O O . ASN B 1 33 ? 21.72800 -44.91500 34.98900 1.000 24.69073 57 ASN C O 1
ATOM 3611 N N . MET B 1 34 ? 22.95600 -43.62300 36.33800 1.000 19.47703 58 MET C N 1
ATOM 3612 C CA . MET B 1 34 ? 21.85300 -43.41100 37.28200 1.000 20.57431 58 MET C CA 1
ATOM 3613 C C . MET B 1 34 ? 21.49500 -41.93500 37.28800 1.000 24.62568 58 MET C C 1
ATOM 3614 O O . MET B 1 34 ? 22.30600 -41.09900 37.65400 1.000 23.57703 58 MET C O 1
ATOM 3628 N N . GLU B 1 35 ? 20.27300 -41.63100 36.92500 1.000 22.60747 59 GLU C N 1
ATOM 3629 C CA . GLU B 1 35 ? 19.72200 -40.28500 36.96200 1.000 23.09971 59 GLU C CA 1
ATOM 3630 C C . GLU B 1 35 ? 18.80300 -40.14500 38.15900 1.000 19.71325 59 GLU C C 1
ATOM 3631 O O . GLU B 1 35 ? 18.31000 -41.12800 38.73400 1.000 22.54474 59 GLU C O 1
ATOM 3643 N N . TRP B 1 36 ? 18.65300 -38.89400 38.59600 1.000 21.59714 60 TRP C N 1
ATOM 3644 C CA . TRP B 1 36 ? 17.87800 -38.56400 39.77900 1.000 25.44008 60 TRP C CA 1
ATOM 3645 C C . TRP B 1 36 ? 16.92100 -37.44200 39.43700 1.000 25.00470 60 TRP C C 1
ATOM 3646 O O . TRP B 1 36 ? 17.30000 -36.49000 38.74700 1.000 23.14706 60 TRP C O 1
ATOM 3667 N N . VAL B 1 37 ? 15.68500 -37.56500 39.93300 1.000 23.44853 61 VAL C N 1
ATOM 3668 C CA . VAL B 1 37 ? 14.57100 -36.67200 39.61700 1.000 25.48806 61 VAL C CA 1
ATOM 3669 C C . VAL B 1 37 ? 13.79000 -36.34900 40.88500 1.000 23.36061 61 VAL C C 1
ATOM 3670 O O . VAL B 1 37 ? 13.54800 -37.23200 41.71400 1.000 22.74906 61 VAL C O 1
ATOM 3683 N N . LYS B 1 38 ? 13.36900 -35.08500 41.02300 1.000 23.25013 62 LYS C N 1
ATOM 3684 C CA . LYS B 1 38 ? 12.57300 -34.61600 42.15700 1.000 20.79337 62 LYS C CA 1
ATOM 3685 C C . LYS B 1 38 ? 11.15500 -34.37300 41.67700 1.000 27.68370 62 LYS C C 1
ATOM 3686 O O . LYS B 1 38 ? 10.96100 -33.66200 40.69400 1.000 29.69514 62 LYS C O 1
ATOM 3705 N N . GLN B 1 39 ? 10.17600 -34.94100 42.38300 1.000 26.52653 63 GLN C N 1
ATOM 3706 C CA . GLN B 1 39 ? 8.76500 -34.69100 42.10900 1.000 30.41670 63 GLN C CA 1
ATOM 3707 C C . GLN B 1 39 ? 8.24000 -33.90200 43.29900 1.000 32.18230 63 GLN C C 1
ATOM 3708 O O . GLN B 1 39 ? 8.19500 -34.40900 44.41900 1.000 29.78412 63 GLN C O 1
ATOM 3722 N N . SER B 1 40 ? 7.87700 -32.66400 43.06800 1.000 40.27664 64 SER C N 1
ATOM 3723 C CA . SER B 1 40 ? 7.34200 -31.82900 44.12800 1.000 47.17627 64 SER C CA 1
ATOM 3724 C C . SER B 1 40 ? 5.86200 -31.59400 43.88000 1.000 55.13161 64 SER C C 1
ATOM 3725 O O . SER B 1 40 ? 5.39300 -31.60400 42.74000 1.000 51.38994 64 SER C O 1
ATOM 3733 N N . HIS B 1 41 ? 5.12000 -31.41200 44.96400 1.000 55.32905 65 HIS C N 1
ATOM 3734 C CA . HIS B 1 41 ? 3.67700 -31.22800 44.91700 1.000 72.38393 65 HIS C CA 1
ATOM 3735 C C . HIS B 1 41 ? 2.95000 -32.47000 44.41600 1.000 77.61700 65 HIS C C 1
ATOM 3736 O O . HIS B 1 41 ? 1.72900 -32.42400 44.21400 1.000 79.39527 65 HIS C O 1
ATOM 3750 N N . GLY B 1 42 ? 3.65900 -33.57700 44.19700 1.000 79.15345 66 GLY C N 1
ATOM 3751 C CA . GLY B 1 42 ? 3.08300 -34.68800 43.45400 1.000 72.05238 66 GLY C CA 1
ATOM 3752 C C . GLY B 1 42 ? 2.75500 -34.33600 42.01800 1.000 68.45934 66 GLY C C 1
ATOM 3753 O O . GLY B 1 42 ? 1.85900 -34.94400 41.42100 1.000 69.51785 66 GLY C O 1
ATOM 3757 N N . LYS B 1 43 ? 3.46800 -33.36000 41.44400 1.000 54.01018 67 LYS C N 1
ATOM 3758 C CA . LYS B 1 43 ? 3.11600 -32.79200 40.15000 1.000 60.36034 67 LYS C CA 1
ATOM 3759 C C . LYS B 1 43 ? 4.35000 -32.50600 39.29500 1.000 49.03560 67 LYS C C 1
ATOM 3760 O O . LYS B 1 43 ? 4.62700 -33.23000 38.34000 1.000 49.84078 67 LYS C O 1
ATOM 3779 N N . SER B 1 44 ? 5.09100 -31.45900 39.63600 1.000 50.05831 68 SER C N 1
ATOM 3780 C CA . SER B 1 44 ? 6.20800 -30.99100 38.82900 1.000 49.44808 68 SER C CA 1
ATOM 3781 C C . SER B 1 44 ? 7.42300 -31.90800 38.95700 1.000 45.35214 68 SER C C 1
ATOM 3782 O O . SER B 1 44 ? 7.89000 -32.18300 40.06600 1.000 41.52518 68 SER C O 1
ATOM 3790 N N . LEU B 1 45 ? 7.96400 -32.33700 37.81300 1.000 34.23193 69 LEU C N 1
ATOM 3791 C CA . LEU B 1 45 ? 9.22200 -33.07200 37.77100 1.000 32.80758 69 LEU C CA 1
ATOM 3792 C C . LEU B 1 45 ? 10.38800 -32.16700 37.40800 1.000 30.17787 69 LEU C C 1
ATOM 3793 O O . LEU B 1 45 ? 10.31800 -31.37900 36.46100 1.000 29.03155 69 LEU C O 1
ATOM 3809 N N . GLU B 1 46 ? 11.51800 -32.34100 38.13100 1.000 25.10813 70 GLU C N 1
ATOM 3810 C CA . GLU B 1 46 ? 12.74000 -31.64500 37.83800 1.000 28.95513 70 GLU C CA 1
ATOM 3811 C C . GLU B 1 46 ? 13.86900 -32.66100 37.82000 1.000 27.72015 70 GLU C C 1
ATOM 3812 O O . GLU B 1 46 ? 13.96400 -33.49100 38.72500 1.000 28.22591 70 GLU C O 1
ATOM 3824 N N . TRP B 1 47 ? 14.75000 -32.54100 36.83900 1.000 26.81038 71 TRP C N 1
ATOM 3825 C CA . TRP B 1 47 ? 15.93700 -33.36100 36.76200 1.000 23.86834 71 TRP C CA 1
ATOM 3826 C C . TRP B 1 47 ? 16.99200 -32.80700 37.70400 1.000 29.03710 71 TRP C C 1
ATOM 3827 O O . TRP B 1 47 ? 17.23300 -31.59900 37.71400 1.000 27.28659 71 TRP C O 1
ATOM 3848 N N . ILE B 1 48 ? 17.61700 -33.68200 38.47900 1.000 24.92741 72 ILE C N 1
ATOM 3849 C CA . ILE B 1 48 ? 18.66300 -33.28000 39.41800 1.000 24.00180 72 ILE C CA 1
ATOM 3850 C C . ILE B 1 48 ? 20.04400 -33.45100 38.81200 1.000 22.91319 72 ILE C C 1
ATOM 3851 O O . ILE B 1 48 ? 20.86800 -32.53200 38.83700 1.000 26.64056 72 ILE C O 1
ATOM 3867 N N . GLY B 1 49 ? 20.31500 -34.61900 38.25900 1.000 24.34460 73 GLY C N 1
ATOM 3868 C CA . GLY B 1 49 ? 21.63900 -34.87500 37.72800 1.000 26.96413 73 GLY C CA 1
ATOM 3869 C C . GLY B 1 49 ? 21.77500 -36.33900 37.38400 1.000 27.43552 73 GLY C C 1
ATOM 3870 O O . GLY B 1 49 ? 20.83700 -37.12600 37.51700 1.000 23.31850 73 GLY C O 1
ATOM 3874 N N . VAL B 1 50 ? 22.97200 -36.69000 36.94500 1.000 22.39554 74 VAL C N 1
ATOM 3875 C CA . VAL B 1 50 ? 23.26400 -38.05200 36.52800 1.000 21.48514 74 VAL C CA 1
ATOM 3876 C C . VAL B 1 50 ? 24.67400 -38.41000 36.95400 1.000 24.11257 74 VAL C C 1
ATOM 3877 O O . VAL B 1 50 ? 25.55300 -37.55700 37.00300 1.000 24.92809 74 VAL C O 1
ATOM 3890 N N . ILE B 1 51 ? 24.88700 -39.67800 37.26500 1.000 21.49461 75 ILE C N 1
ATOM 3891 C CA . ILE B 1 51 ? 26.24000 -40.19000 37.47700 1.000 25.18249 75 ILE C CA 1
ATOM 3892 C C . ILE B 1 51 ? 26.40700 -41.45900 36.67300 1.000 27.63380 75 ILE C C 1
ATOM 3893 O O . ILE B 1 51 ? 25.49900 -42.28700 36.60200 1.000 21.87384 75 ILE C O 1
ATOM 3909 N N . ASN B 1 52 ? 27.55200 -41.58600 36.02600 1.000 23.41404 76 ASN C N 1
ATOM 3910 C CA . ASN B 1 52 ? 27.93500 -42.82400 35.37200 1.000 22.48839 76 ASN C CA 1
ATOM 3911 C C . ASN B 1 52 ? 28.71800 -43.67800 36.35700 1.000 23.36100 76 ASN C C 1
ATOM 3912 O O . ASN B 1 52 ? 29.79900 -43.25300 36.80000 1.000 24.20413 76 ASN C O 1
ATOM 3923 N N . PRO B 1 53 ? 28.23200 -44.87400 36.72900 1.000 26.02420 77 PRO C N 1
ATOM 3924 C CA . PRO B 1 53 ? 28.91600 -45.64900 37.77100 1.000 26.12393 77 PRO C CA 1
ATOM 3925 C C . PRO B 1 53 ? 30.31400 -46.09600 37.39900 1.000 27.65756 77 PRO C C 1
ATOM 3926 O O . PRO B 1 53 ? 31.14700 -46.34800 38.27700 1.000 33.03720 77 PRO C O 1
ATOM 3937 N N . ASN B 1 54 ? 30.58500 -46.23400 36.10800 1.000 28.04960 78 ASN C N 1
ATOM 3938 C CA . ASN B 1 54 ? 31.87700 -46.76900 35.67400 1.000 27.27246 78 ASN C CA 1
ATOM 3939 C C . ASN B 1 54 ? 32.99900 -45.77600 35.86500 1.000 30.53197 78 ASN C C 1
ATOM 3940 O O . ASN B 1 54 ? 34.09600 -46.15600 36.30200 1.000 34.61206 78 ASN C O 1
ATOM 3951 N N . ASN B 1 55 ? 32.76200 -44.50700 35.52200 1.000 28.88240 79 ASN C N 1
ATOM 3952 C CA . ASN B 1 55 ? 33.79400 -43.48300 35.58400 1.000 32.52980 79 ASN C CA 1
ATOM 3953 C C . ASN B 1 55 ? 33.49400 -42.39000 36.60100 1.000 36.20572 79 ASN C C 1
ATOM 3954 O O . ASN B 1 55 ? 34.24600 -41.42100 36.67800 1.000 29.95557 79 ASN C O 1
ATOM 3965 N N . ARG B 1 56 ? 32.40700 -42.48900 37.36600 1.000 29.33398 80 ARG C N 1
ATOM 3966 C CA . ARG B 1 56 ? 32.02100 -41.46400 38.33900 1.000 23.62336 80 ARG C CA 1
ATOM 3967 C C . ARG B 1 56 ? 31.82100 -40.11800 37.68600 1.000 28.79522 80 ARG C C 1
ATOM 3968 O O . ARG B 1 56 ? 31.80300 -39.08000 38.37000 1.000 29.95348 80 ARG C O 1
ATOM 3989 N N . PHE B 1 57 ? 31.63100 -40.09600 36.37500 1.000 25.96327 81 PHE C N 1
ATOM 3990 C CA . PHE B 1 57 ? 31.26700 -38.85300 35.72300 1.000 30.02282 81 PHE C CA 1
ATOM 3991 C C . PHE B 1 57 ? 29.90700 -38.40900 36.22400 1.000 37.39352 81 PHE C C 1
ATOM 3992 O O . PHE B 1 57 ? 28.97200 -39.21100 36.30200 1.000 30.44501 81 PHE C O 1
ATOM 4009 N N . THR B 1 58 ? 29.79300 -37.11300 36.52800 1.000 33.39563 82 THR C N 1
ATOM 4010 C CA . THR B 1 58 ? 28.54100 -36.52000 36.96100 1.000 36.29281 82 THR C CA 1
ATOM 4011 C C . THR B 1 58 ? 28.25800 -35.27400 36.14100 1.000 42.88201 82 THR C C 1
ATOM 4012 O O . THR B 1 58 ? 29.16200 -34.60500 35.64000 1.000 42.51351 82 THR C O 1
ATOM 4023 N N . SER B 1 59 ? 26.98000 -34.98900 36.00000 1.000 32.11126 83 SER C N 1
ATOM 4024 C CA . SER B 1 59 ? 26.48800 -33.74200 35.45600 1.000 30.06943 83 SER C CA 1
ATOM 4025 C C . SER B 1 59 ? 25.25200 -33.37600 36.25000 1.000 36.13018 83 SER C C 1
ATOM 4026 O O . SER B 1 59 ? 24.40600 -34.23100 36.51800 1.000 31.50467 83 SER C O 1
ATOM 4034 N N . TYR B 1 60 ? 25.16300 -32.10800 36.63600 1.000 34.23764 84 TYR C N 1
ATOM 4035 C CA . TYR B 1 60 ? 24.09300 -31.63900 37.48700 1.000 30.24263 84 TYR C CA 1
ATOM 4036 C C . TYR B 1 60 ? 23.26600 -30.56800 36.80300 1.000 30.75820 84 TYR C C 1
ATOM 4037 O O . TYR B 1 60 ? 23.77400 -29.79900 35.97000 1.000 35.31074 84 TYR C O 1
ATOM 4055 N N . ASN B 1 61 ? 21.99800 -30.53700 37.16800 1.000 31.54626 85 ASN C N 1
ATOM 4056 C CA . ASN B 1 61 ? 21.19400 -29.33100 37.06100 1.000 28.46153 85 ASN C CA 1
ATOM 4057 C C . ASN B 1 61 ? 21.78900 -28.25300 37.96700 1.000 37.64860 85 ASN C C 1
ATOM 4058 O O . ASN B 1 61 ? 21.90400 -28.45300 39.17800 1.000 35.94660 85 ASN C O 1
ATOM 4069 N N . GLN B 1 62 ? 22.17800 -27.12200 37.36400 1.000 38.62535 86 GLN C N 1
ATOM 4070 C CA . GLN B 1 62 ? 22.85000 -26.04000 38.08600 1.000 42.69566 86 GLN C CA 1
ATOM 4071 C C . GLN B 1 62 ? 22.11000 -25.67000 39.37200 1.000 41.40489 86 GLN C C 1
ATOM 4072 O O . GLN B 1 62 ? 22.73200 -25.33300 40.39100 1.000 37.34334 86 GLN C O 1
ATOM 4086 N N . ASN B 1 63 ? 20.77800 -25.73300 39.34000 1.000 34.76377 87 ASN C N 1
ATOM 4087 C CA . ASN B 1 63 ? 19.93700 -25.35200 40.45500 1.000 42.73015 87 ASN C CA 1
ATOM 4088 C C . ASN B 1 63 ? 20.06400 -26.28400 41.64500 1.000 40.46387 87 ASN C C 1
ATOM 4089 O O . ASN B 1 63 ? 19.46900 -26.00600 42.69200 1.000 45.37568 87 ASN C O 1
ATOM 4100 N N . PHE B 1 64 ? 20.76000 -27.40500 41.49700 1.000 33.98979 88 PHE C N 1
ATOM 4101 C CA . PHE B 1 64 ? 20.94100 -28.33700 42.59800 1.000 36.84395 88 PHE C CA 1
ATOM 4102 C C . PHE B 1 64 ? 22.37200 -28.41200 43.08000 1.000 32.84915 88 PHE C C 1
ATOM 4103 O O . PHE B 1 64 ? 22.64800 -29.11800 44.05800 1.000 33.34043 88 PHE C O 1
ATOM 4120 N N . ARG B 1 65 ? 23.30100 -27.70200 42.44000 1.000 35.82551 89 ARG C N 1
ATOM 4121 C CA . ARG B 1 65 ? 24.68000 -27.74800 42.91900 1.000 40.33958 89 ARG C CA 1
ATOM 4122 C C . ARG B 1 65 ? 24.74200 -27.06400 44.27600 1.000 38.94619 89 ARG C C 1
ATOM 4123 O O . ARG B 1 65 ? 24.17400 -25.98800 44.45700 1.000 41.55524 89 ARG C O 1
ATOM 4144 N N . GLY B 1 66 ? 25.38500 -27.71500 45.24100 1.000 39.40773 90 GLY C N 1
ATOM 4145 C CA . GLY B 1 66 ? 25.35100 -27.25600 46.60300 1.000 42.42152 90 GLY C CA 1
ATOM 4146 C C . GLY B 1 66 ? 24.19800 -27.79500 47.41800 1.000 45.27744 90 GLY C C 1
ATOM 4147 O O . GLY B 1 66 ? 24.22200 -27.68700 48.65000 1.000 42.59984 90 GLY C O 1
ATOM 4151 N N . LYS B 1 67 ? 23.18500 -28.36500 46.76800 1.000 32.62396 91 LYS C N 1
ATOM 4152 C CA . LYS B 1 67 ? 22.11400 -29.07400 47.45400 1.000 26.48126 91 LYS C CA 1
ATOM 4153 C C . LYS B 1 67 ? 22.30000 -30.58900 47.36500 1.000 31.34127 91 LYS C C 1
ATOM 4154 O O . LYS B 1 67 ? 22.27700 -31.27900 48.38300 1.000 28.81652 91 LYS C O 1
ATOM 4173 N N . ALA B 1 68 ? 22.47700 -31.12000 46.16500 1.000 26.90467 92 ALA C N 1
ATOM 4174 C CA . ALA B 1 68 ? 22.59200 -32.55400 45.94600 1.000 21.19657 92 ALA C CA 1
ATOM 4175 C C . ALA B 1 68 ? 24.01700 -32.95600 45.57000 1.000 29.14653 92 ALA C C 1
ATOM 4176 O O . ALA B 1 68 ? 24.68700 -32.26600 44.80300 1.000 28.37674 92 ALA C O 1
ATOM 4183 N N . THR B 1 69 ? 24.44300 -34.11000 46.06700 1.000 24.77960 93 THR C N 1
ATOM 4184 C CA . THR B 1 69 ? 25.71800 -34.72400 45.69600 1.000 25.09660 93 THR C CA 1
ATOM 4185 C C . THR B 1 69 ? 25.46900 -36.17000 45.30600 1.000 26.05843 93 THR C C 1
ATOM 4186 O O . THR B 1 69 ? 24.92800 -36.94000 46.09800 1.000 22.78984 93 THR C O 1
ATOM 4197 N N . LEU B 1 70 ? 25.85400 -36.52900 44.08600 1.000 23.61502 94 LEU C N 1
ATOM 4198 C CA . LEU B 1 70 ? 25.69700 -37.88100 43.58700 1.000 21.86888 94 LEU C CA 1
ATOM 4199 C C . LEU B 1 70 ? 26.99400 -38.65100 43.77100 1.000 26.33490 94 LEU C C 1
ATOM 4200 O O . LEU B 1 70 ? 28.07300 -38.16700 43.39200 1.000 25.42738 94 LEU C O 1
ATOM 4216 N N . THR B 1 71 ? 26.89200 -39.85900 44.33600 1.000 23.45686 95 THR C N 1
ATOM 4217 C CA . THR B 1 71 ? 28.01200 -40.78600 44.40100 1.000 25.06218 95 THR C CA 1
ATOM 4218 C C . THR B 1 71 ? 27.54000 -42.19200 44.04200 1.000 24.02182 95 THR C C 1
ATOM 4219 O O . THR B 1 71 ? 26.33600 -42.46900 43.95300 1.000 25.76245 95 THR C O 1
ATOM 4230 N N . VAL B 1 72 ? 28.49400 -43.10400 43.85100 1.000 23.10517 96 VAL C N 1
ATOM 4231 C CA . VAL B 1 72 ? 28.16600 -44.48700 43.52300 1.000 24.68008 96 VAL C CA 1
ATOM 4232 C C . VAL B 1 72 ? 29.12600 -45.41300 44.24900 1.000 32.18821 96 VAL C C 1
ATOM 4233 O O . VAL B 1 72 ? 30.29400 -45.08500 44.46200 1.000 34.49680 96 VAL C O 1
ATOM 4246 N N . ASP B 1 73 ? 28.61200 -46.57000 44.64900 1.000 32.17714 97 ASP C N 1
ATOM 4247 C CA . ASP B 1 73 ? 29.42300 -47.71300 45.09900 1.000 36.91692 97 ASP C CA 1
ATOM 4248 C C . ASP B 1 73 ? 29.22700 -48.80300 44.04400 1.000 35.81587 97 ASP C C 1
ATOM 4249 O O . ASP B 1 73 ? 28.26500 -49.57000 44.07400 1.000 33.77322 97 ASP C O 1
ATOM 4258 N N . LYS B 1 74 ? 30.13400 -48.84300 43.06400 1.000 30.64378 98 LYS C N 1
ATOM 4259 C CA . LYS B 1 74 ? 29.92700 -49.75700 41.95100 1.000 35.29592 98 LYS C CA 1
ATOM 4260 C C . LYS B 1 74 ? 29.88500 -51.19600 42.43900 1.000 38.76040 98 LYS C C 1
ATOM 4261 O O . LYS B 1 74 ? 29.14500 -52.01700 41.89300 1.000 42.71163 98 LYS C O 1
ATOM 4280 N N . SER B 1 75 ? 30.63100 -51.49500 43.50000 1.000 33.75087 99 SER C N 1
ATOM 4281 C CA . SER B 1 75 ? 30.78500 -52.86200 43.98100 1.000 38.78011 99 SER C CA 1
ATOM 4282 C C . SER B 1 75 ? 29.52200 -53.39700 44.61800 1.000 43.16069 99 SER C C 1
ATOM 4283 O O . SER B 1 75 ? 29.29000 -54.61000 44.59500 1.000 44.15527 99 SER C O 1
ATOM 4291 N N . SER B 1 76 ? 28.70900 -52.52400 45.21000 1.000 36.60607 100 SER C N 1
ATOM 4292 C CA . SER B 1 76 ? 27.43700 -52.94200 45.77000 1.000 35.68317 100 SER C CA 1
ATOM 4293 C C . SER B 1 76 ? 26.26300 -52.56400 44.88400 1.000 35.09172 100 SER C C 1
ATOM 4294 O O . SER B 1 76 ? 25.11800 -52.58400 45.35700 1.000 33.84312 100 SER C O 1
ATOM 4302 N N . SER B 1 77 ? 26.52600 -52.19100 43.63000 1.000 31.63043 101 SER C N 1
ATOM 4303 C CA . SER B 1 77 ? 25.49000 -51.78100 42.67800 1.000 31.93220 101 SER C CA 1
ATOM 4304 C C . SER B 1 77 ? 24.52700 -50.76100 43.28700 1.000 29.14128 101 SER C C 1
ATOM 4305 O O . SER B 1 77 ? 23.31400 -50.80800 43.06000 1.000 29.18099 101 SER C O 1
ATOM 4313 N N . THR B 1 78 ? 25.06900 -49.77500 43.99500 1.000 26.88594 102 THR C N 1
ATOM 4314 C CA . THR B 1 78 ? 24.22500 -48.80200 44.69100 1.000 29.60154 102 THR C CA 1
ATOM 4315 C C . THR B 1 78 ? 24.67300 -47.39000 44.35300 1.000 35.01438 102 THR C C 1
ATOM 4316 O O . THR B 1 78 ? 25.86600 -47.09300 44.35600 1.000 31.63059 102 THR C O 1
ATOM 4327 N N . ALA B 1 79 ? 23.70700 -46.53700 44.03800 1.000 26.87355 103 ALA C N 1
ATOM 4328 C CA . ALA B 1 79 ? 23.91100 -45.11800 43.79900 1.000 25.22647 103 ALA C CA 1
ATOM 4329 C C . ALA B 1 79 ? 23.30300 -44.35300 44.96500 1.000 26.76144 103 ALA C C 1
ATOM 4330 O O . ALA B 1 79 ? 22.31200 -44.78700 45.56900 1.000 25.94079 103 ALA C O 1
ATOM 4337 N N . TYR B 1 80 ? 23.94100 -43.22100 45.30500 1.000 21.04049 104 TYR C N 1
ATOM 4338 C CA . TYR B 1 80 ? 23.51800 -42.41100 46.42100 1.000 22.19267 104 TYR C CA 1
ATOM 4339 C C . TYR B 1 80 ? 23.32000 -40.97500 46.01500 1.000 23.12910 104 TYR C C 1
ATOM 4340 O O . TYR B 1 80 ? 24.04700 -40.45100 45.17100 1.000 23.93031 104 TYR C O 1
ATOM 4358 N N . MET B 1 81 ? 22.33700 -40.33500 46.66200 1.000 20.72267 105 MET C N 1
ATOM 4359 C CA . MET B 1 81 ? 22.12800 -38.90300 46.52400 1.000 18.80068 105 MET C CA 1
ATOM 4360 C C . MET B 1 81 ? 22.08700 -38.31400 47.92100 1.000 25.22592 105 MET C C 1
ATOM 4361 O O . MET B 1 81 ? 21.16100 -38.60600 48.68900 1.000 29.45528 105 MET C O 1
ATOM 4375 N N . ASP B 1 82 ? 23.03400 -37.44300 48.22600 1.000 25.37149 106 ASP C N 1
ATOM 4376 C CA . ASP B 1 82 ? 23.06900 -36.72900 49.49100 1.000 27.99487 106 ASP C CA 1
ATOM 4377 C C . ASP B 1 82 ? 22.41400 -35.36800 49.29700 1.000 27.98421 106 ASP C C 1
ATOM 4378 O O . ASP B 1 82 ? 22.72900 -34.65800 48.34100 1.000 29.21341 106 ASP C O 1
ATOM 4387 N N . LEU B 1 83 ? 21.44700 -35.04100 50.16300 1.000 24.26174 107 LEU C N 1
ATOM 4388 C CA . LEU B 1 83 ? 20.75000 -33.76200 50.11500 1.000 25.54156 107 LEU C CA 1
ATOM 4389 C C . LEU B 1 83 ? 21.06200 -33.04400 51.42000 1.000 32.21527 107 LEU C C 1
ATOM 4390 O O . LEU B 1 83 ? 20.78100 -33.57700 52.49400 1.000 32.96996 107 LEU C O 1
ATOM 4406 N N . ARG B 1 84 ? 21.65000 -31.84900 51.32600 1.000 32.98363 108 ARG C N 1
ATOM 4407 C CA . ARG B 1 84 ? 22.21600 -31.16300 52.48400 1.000 34.63517 108 ARG C CA 1
ATOM 4408 C C . ARG B 1 84 ? 21.50600 -29.83800 52.75700 1.000 32.04427 108 ARG C C 1
ATOM 4409 O O . ARG B 1 84 ? 20.79300 -29.30000 51.91700 1.000 34.66734 108 ARG C O 1
ATOM 4430 N N . SER B 1 85 ? 21.72300 -29.30900 53.96600 1.000 39.02663 109 SER C N 1
ATOM 4431 C CA . SER B 1 85 ? 21.12400 -28.04100 54.35700 1.000 33.53667 109 SER C CA 1
ATOM 4432 C C . SER B 1 85 ? 19.62600 -28.06400 54.09100 1.000 35.93526 109 SER C C 1
ATOM 4433 O O . SER B 1 85 ? 19.06300 -27.19300 53.42700 1.000 41.25837 109 SER C O 1
ATOM 4441 N N . LEU B 1 86 ? 18.97300 -29.09800 54.59900 1.000 37.11153 110 LEU C N 1
ATOM 4442 C CA . LEU B 1 86 ? 17.59400 -29.35000 54.22300 1.000 31.52885 110 LEU C CA 1
ATOM 4443 C C . LEU B 1 86 ? 16.66300 -28.25500 54.73600 1.000 39.60294 110 LEU C C 1
ATOM 4444 O O . LEU B 1 86 ? 16.85400 -27.70200 55.82300 1.000 36.68609 110 LEU C O 1
ATOM 4460 N N . THR B 1 87 ? 15.67000 -27.92800 53.92000 1.000 35.02564 111 THR C N 1
ATOM 4461 C CA . THR B 1 87 ? 14.59200 -27.00600 54.23200 1.000 38.53760 111 THR C CA 1
ATOM 4462 C C . THR B 1 87 ? 13.28100 -27.65100 53.78700 1.000 34.41491 111 THR C C 1
ATOM 4463 O O . THR B 1 87 ? 13.27000 -28.66600 53.08300 1.000 33.84780 111 THR C O 1
ATOM 4474 N N . SER B 1 88 ? 12.15100 -27.06200 54.22000 1.000 36.74597 112 SER C N 1
ATOM 4475 C CA . SER B 1 88 ? 10.84100 -27.57700 53.83500 1.000 37.51618 112 SER C CA 1
ATOM 4476 C C . SER B 1 88 ? 10.68000 -27.63700 52.32100 1.000 40.87441 112 SER C C 1
ATOM 4477 O O . SER B 1 88 ? 9.82500 -28.36500 51.80600 1.000 36.64971 112 SER C O 1
ATOM 4485 N N . GLU B 1 89 ? 11.48700 -26.88700 51.60000 1.000 46.17188 113 GLU C N 1
ATOM 4486 C CA . GLU B 1 89 ? 11.35800 -26.84100 50.15400 1.000 47.47217 113 GLU C CA 1
ATOM 4487 C C . GLU B 1 89 ? 11.89900 -28.10000 49.50200 1.000 41.72432 113 GLU C C 1
ATOM 4488 O O . GLU B 1 89 ? 11.50300 -28.43600 48.37500 1.000 42.76733 113 GLU C O 1
ATOM 4500 N N . ASP B 1 90 ? 12.78900 -28.80400 50.19300 1.000 35.22461 114 ASP C N 1
ATOM 4501 C CA . ASP B 1 90 ? 13.28100 -30.09800 49.75500 1.000 36.29007 114 ASP C CA 1
ATOM 4502 C C . ASP B 1 90 ? 12.27000 -31.20300 49.97200 1.000 32.40953 114 ASP C C 1
ATOM 4503 O O . ASP B 1 90 ? 12.53200 -32.34300 49.58400 1.000 26.64043 114 ASP C O 1
ATOM 4512 N N . SER B 1 91 ? 11.12700 -30.93000 50.59600 1.000 28.81586 115 SER C N 1
ATOM 4513 C CA . SER B 1 91 ? 10.15200 -31.98700 50.78500 1.000 25.76427 115 SER C CA 1
ATOM 4514 C C . SER B 1 91 ? 9.58300 -32.34400 49.43500 1.000 30.86215 115 SER C C 1
ATOM 4515 O O . SER B 1 91 ? 9.11400 -31.47200 48.69700 1.000 31.89965 115 SER C O 1
ATOM 4523 N N . ALA B 1 92 ? 9.65800 -33.62800 49.09700 1.000 31.66734 116 ALA C N 1
ATOM 4524 C CA . ALA B 1 92 ? 9.30700 -34.08200 47.76300 1.000 29.32768 116 ALA C CA 1
ATOM 4525 C C . ALA B 1 92 ? 9.45300 -35.59100 47.72200 1.000 26.99585 116 ALA C C 1
ATOM 4526 O O . ALA B 1 92 ? 9.86500 -36.21400 48.70900 1.000 29.72738 116 ALA C O 1
ATOM 4533 N N . VAL B 1 93 ? 9.14900 -36.17500 46.57700 1.000 25.01304 117 VAL C N 1
ATOM 4534 C CA . VAL B 1 93 ? 9.45200 -37.57100 46.28300 1.000 29.15545 117 VAL C CA 1
ATOM 4535 C C . VAL B 1 93 ? 10.59700 -37.58100 45.27500 1.000 27.33858 117 VAL C C 1
ATOM 4536 O O . VAL B 1 93 ? 10.54000 -36.88700 44.25600 1.000 26.06493 117 VAL C O 1
ATOM 4549 N N . TYR B 1 94 ? 11.64900 -38.32100 45.59500 1.000 25.73660 118 TYR C N 1
ATOM 4550 C CA . TYR B 1 94 ? 12.86700 -38.37600 44.78500 1.000 23.42431 118 TYR C CA 1
ATOM 4551 C C . TYR B 1 94 ? 12.97400 -39.74100 44.11300 1.000 24.87515 118 TYR C C 1
ATOM 4552 O O . TYR B 1 94 ? 12.77200 -40.77300 44.75800 1.000 27.47704 118 TYR C O 1
ATOM 4570 N N . PHE B 1 95 ? 13.31600 -39.74100 42.82600 1.000 25.09219 119 PHE C N 1
ATOM 4571 C CA . PHE B 1 95 ? 13.43100 -40.96200 42.04600 1.000 22.84581 119 PHE C CA 1
ATOM 4572 C C . PHE B 1 95 ? 14.84100 -41.12200 41.47300 1.000 23.86183 119 PHE C C 1
ATOM 4573 O O . PHE B 1 95 ? 15.44200 -40.17100 40.96400 1.000 23.95679 119 PHE C O 1
ATOM 4590 N N . CYS B 1 96 ? 15.32300 -42.34900 41.48700 1.000 22.84897 120 CYS C N 1
ATOM 4591 C CA . CYS B 1 96 ? 16.46100 -42.71000 40.64300 1.000 23.37226 120 CYS C CA 1
ATOM 4592 C C . CYS B 1 96 ? 15.92000 -43.42000 39.41600 1.000 23.86870 120 CYS C C 1
ATOM 4593 O O . CYS B 1 96 ? 14.83100 -43.99700 39.44400 1.000 28.52624 120 CYS C O 1
ATOM 4600 N N . ALA B 1 97 ? 16.68400 -43.34400 38.32100 1.000 21.51321 121 ALA C N 1
ATOM 4601 C CA . ALA B 1 97 ? 16.30000 -43.95800 37.06400 1.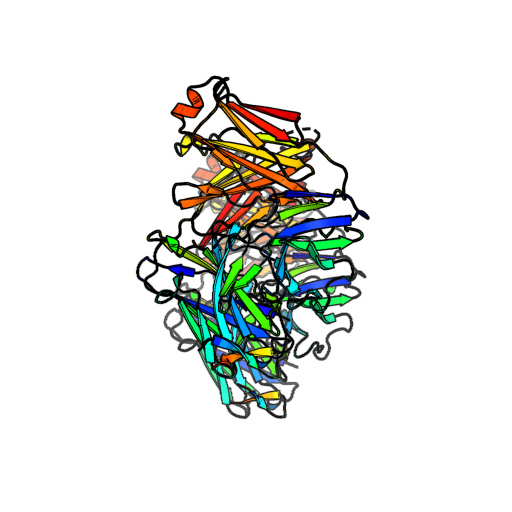000 21.64935 121 ALA C CA 1
ATOM 4602 C C . ALA B 1 97 ? 17.56400 -44.39200 36.33400 1.000 25.32024 121 ALA C C 1
ATOM 4603 O O . ALA B 1 97 ? 18.58000 -43.68400 36.36100 1.000 26.95731 121 ALA C O 1
ATOM 4610 N N . GLY B 1 98 ? 17.50400 -45.56300 35.70400 1.000 20.57982 122 GLY C N 1
ATOM 4611 C CA . GLY B 1 98 ? 18.61500 -46.06200 34.92100 1.000 21.93281 122 GLY C CA 1
ATOM 4612 C C . GLY B 1 98 ? 18.46900 -45.69500 33.46300 1.000 25.77278 122 GLY C C 1
ATOM 4613 O O . GLY B 1 98 ? 17.42400 -45.94600 32.85400 1.000 25.00886 122 GLY C O 1
ATOM 4617 N N . SER B 1 99 ? 19.51600 -45.09100 32.90000 1.000 23.01419 123 SER C N 1
ATOM 4618 C CA . SER B 1 99 ? 19.47900 -44.60400 31.53500 1.000 27.26142 123 SER C CA 1
ATOM 4619 C C . SER B 1 99 ? 20.68800 -45.03900 30.72100 1.000 29.00766 123 SER C C 1
ATOM 4620 O O . SER B 1 99 ? 21.79100 -45.24400 31.25000 1.000 25.78429 123 SER C O 1
ATOM 4628 N N . ARG B 1 100 ? 20.48300 -45.08800 29.41000 1.000 26.25291 124 ARG C N 1
ATOM 4629 C CA . ARG B 1 100 ? 21.57100 -45.24400 28.45100 1.000 29.61319 124 ARG C CA 1
ATOM 4630 C C . ARG B 1 100 ? 21.03800 -44.81900 27.08300 1.000 29.73125 124 ARG C C 1
ATOM 4631 O O . ARG B 1 100 ? 19.83600 -44.88000 26.82300 1.000 23.30008 124 ARG C O 1
ATOM 4652 N N . TRP B 1 101 ? 21.93300 -44.34500 26.22400 1.000 26.95177 125 TRP C N 1
ATOM 4653 C CA . TRP B 1 101 ? 21.54800 -43.93200 24.87900 1.000 30.01509 125 TRP C CA 1
ATOM 4654 C C . TRP B 1 101 ? 20.38000 -42.93100 24.92200 1.000 31.04206 125 TRP C C 1
ATOM 4655 O O . TRP B 1 101 ? 19.46100 -42.96600 24.09800 1.000 27.39390 125 TRP C O 1
ATOM 4676 N N . TYR B 1 102 ? 20.46500 -42.00100 25.87600 1.000 28.47748 126 TYR C N 1
ATOM 4677 C CA . TYR B 1 102 ? 19.46800 -40.95800 26.11500 1.000 32.39672 126 TYR C CA 1
ATOM 4678 C C . TYR B 1 102 ? 18.06400 -41.52400 26.30400 1.000 26.71068 126 TYR C C 1
ATOM 4679 O O . TYR B 1 102 ? 17.08400 -40.94100 25.84500 1.000 24.43046 126 TYR C O 1
ATOM 4697 N N . GLN B 1 103 ? 17.95800 -42.64600 27.01100 1.000 26.49351 127 GLN C N 1
ATOM 4698 C CA . GLN B 1 103 ? 16.65100 -43.23400 27.29500 1.000 26.07986 127 GLN C CA 1
ATOM 4699 C C . GLN B 1 103 ? 16.57900 -43.76700 28.71100 1.000 25.27424 127 GLN C C 1
ATOM 4700 O O . GLN B 1 103 ? 17.49700 -44.44800 29.16500 1.000 23.87736 127 GLN C O 1
ATOM 4714 N N . TYR B 1 104 ? 15.48500 -43.45400 29.42500 1.000 23.53801 128 TYR C N 1
ATOM 4715 C CA . TYR B 1 104 ? 15.21300 -44.03800 30.72500 1.000 23.00371 128 TYR C CA 1
ATOM 4716 C C . TYR B 1 104 ? 14.62600 -45.43200 30.55100 1.000 33.30094 128 TYR C C 1
ATOM 4717 O O . TYR B 1 104 ? 13.47700 -45.58000 30.12500 1.000 35.50630 128 TYR C O 1
ATOM 4735 N N . ASP B 1 105 ? 15.38700 -46.45100 30.91900 1.000 30.38205 129 ASP C N 1
ATOM 4736 C CA . ASP B 1 105 ? 14.85000 -47.80000 30.84800 1.000 32.27240 129 ASP C CA 1
ATOM 4737 C C . ASP B 1 105 ? 14.11500 -48.22000 32.11500 1.000 34.32150 129 ASP C C 1
ATOM 4738 O O . ASP B 1 105 ? 13.07700 -48.87700 32.01700 1.000 39.18771 129 ASP C O 1
ATOM 4747 N N . TYR B 1 106 ? 14.61200 -47.84000 33.29700 1.000 26.00430 130 TYR C N 1
ATOM 4748 C CA . TYR B 1 106 ? 14.06700 -48.31400 34.56500 1.000 26.93035 130 TYR C CA 1
ATOM 4749 C C . TYR B 1 106 ? 13.96100 -47.16300 35.55900 1.000 27.90155 130 TYR C C 1
ATOM 4750 O O . TYR B 1 106 ? 14.73700 -46.20700 35.49100 1.000 28.98897 130 TYR C O 1
ATOM 4768 N N . TRP B 1 107 ? 12.97100 -47.24600 36.46000 1.000 27.31251 131 TRP C N 1
ATOM 4769 C CA . TRP B 1 107 ? 12.71200 -46.22800 37.47100 1.000 23.36577 131 TRP C CA 1
ATOM 4770 C C . TRP B 1 107 ? 12.63200 -46.87900 38.83800 1.000 28.91810 131 TRP C C 1
ATOM 4771 O O . TRP B 1 107 ? 12.05800 -47.96400 38.97600 1.000 33.31138 131 TRP C O 1
ATOM 4792 N N . GLY B 1 108 ? 13.18500 -46.21600 39.86000 1.000 21.79276 132 GLY C N 1
ATOM 4793 C CA . GLY B 1 108 ? 12.95400 -46.62600 41.23100 1.000 23.03509 132 GLY C CA 1
ATOM 4794 C C . GLY B 1 108 ? 11.53900 -46.29500 41.64100 1.000 28.67793 132 GLY C C 1
ATOM 4795 O O . GLY B 1 108 ? 10.78800 -45.65700 40.90500 1.000 27.24496 132 GLY C O 1
ATOM 4799 N N . GLN B 1 109 ? 11.18500 -46.73600 42.85100 1.000 26.37095 133 GLN C N 1
ATOM 4800 C CA . GLN B 1 109 ? 9.84600 -46.57200 43.39700 1.000 24.95525 133 GLN C CA 1
ATOM 4801 C C . GLN B 1 109 ? 9.63200 -45.20100 44.00400 1.000 32.76217 133 GLN C C 1
ATOM 4802 O O . GLN B 1 109 ? 8.48900 -44.84900 44.34100 1.000 29.99298 133 GLN C O 1
ATOM 4816 N N . GLY B 1 110 ? 10.70000 -44.45100 44.18600 1.000 25.25144 134 GLY C N 1
ATOM 4817 C CA . GLY B 1 110 ? 10.65600 -43.15300 44.83900 1.000 26.08484 134 GLY C CA 1
ATOM 4818 C C . GLY B 1 110 ? 10.96400 -43.22000 46.31900 1.000 23.65546 134 GLY C C 1
ATOM 4819 O O . GLY B 1 110 ? 10.72500 -44.22800 46.99900 1.000 29.33400 134 GLY C O 1
ATOM 4823 N N . THR B 1 111 ? 11.48500 -42.09900 46.83600 1.000 30.61333 135 THR C N 1
ATOM 4824 C CA . THR B 1 111 ? 11.77700 -41.90500 48.25200 1.000 29.42299 135 THR C CA 1
ATOM 4825 C C . THR B 1 111 ? 11.13500 -40.59800 48.68700 1.000 30.43861 135 THR C C 1
ATOM 4826 O O . THR B 1 111 ? 11.46700 -39.54000 48.15600 1.000 28.29460 135 THR C O 1
ATOM 4837 N N . THR B 1 112 ? 10.18400 -40.67400 49.61600 1.000 29.54713 136 THR C N 1
ATOM 4838 C CA . THR B 1 112 ? 9.53300 -39.46900 50.12600 1.000 28.57751 136 THR C CA 1
ATOM 4839 C C . THR B 1 112 ? 10.38500 -38.83500 51.22000 1.000 27.27450 136 THR C C 1
ATOM 4840 O O . THR B 1 112 ? 10.72300 -39.48000 52.22200 1.000 32.36204 136 THR C O 1
ATOM 4851 N N . LEU B 1 113 ? 10.74100 -37.57500 51.01900 1.000 32.33934 137 LEU C N 1
ATOM 4852 C CA . LEU B 1 113 ? 11.40500 -36.78100 52.03600 1.000 32.71299 137 LEU C CA 1
ATOM 4853 C C . LEU B 1 113 ? 10.43700 -35.72800 52.55600 1.000 34.99112 137 LEU C C 1
ATOM 4854 O O . LEU B 1 113 ? 9.88300 -34.94900 51.76900 1.000 28.98026 137 LEU C O 1
ATOM 4870 N N . THR B 1 114 ? 10.27000 -35.69700 53.88100 1.000 32.52422 138 THR C N 1
ATOM 4871 C CA . THR B 1 114 ? 9.53500 -34.64500 54.58300 1.000 29.89860 138 THR C CA 1
ATOM 4872 C C . THR B 1 114 ? 10.49300 -33.91300 55.50100 1.000 30.25520 138 THR C C 1
ATOM 4873 O O . THR B 1 114 ? 11.06700 -34.51700 56.40300 1.000 33.37559 138 THR C O 1
ATOM 4884 N N . VAL B 1 115 ? 10.67900 -32.61800 55.26400 1.000 28.73804 139 VAL C N 1
ATOM 4885 C CA . VAL B 1 115 ? 11.51600 -31.78200 56.11400 1.000 32.33390 139 VAL C CA 1
ATOM 4886 C C . VAL B 1 115 ? 10.57700 -30.93600 56.96400 1.000 39.96583 139 VAL C C 1
ATOM 4887 O O . VAL B 1 115 ? 9.76700 -30.16600 56.43200 1.000 38.41513 139 VAL C O 1
ATOM 4900 N N . SER B 1 116 ? 10.68200 -31.08800 58.27800 1.000 41.08063 140 SER C N 1
ATOM 4901 C CA . SER B 1 116 ? 9.67600 -30.51500 59.16300 1.000 50.46701 140 SER C CA 1
ATOM 4902 C C . SER B 1 116 ? 10.18200 -30.54000 60.59300 1.000 48.59201 140 SER C C 1
ATOM 4903 O O . SER B 1 116 ? 11.01000 -31.37400 60.95100 1.000 46.51819 140 SER C O 1
ATOM 4911 N N . SER B 1 117 ? 9.63900 -29.66300 61.42800 1.000 53.21281 141 SER C N 1
ATOM 4912 C CA . SER B 1 117 ? 9.99100 -29.59900 62.86300 1.000 53.55383 141 SER C CA 1
ATOM 4913 C C . SER B 1 117 ? 8.87500 -30.28200 63.64700 1.000 53.55937 141 SER C C 1
ATOM 4914 O O . SER B 1 117 ? 9.03800 -30.48300 64.85200 1.000 54.36931 141 SER C O 1
ATOM 4922 N N . ALA B 1 118 ? 7.79000 -30.64100 62.98200 1.000 48.15168 142 ALA C N 1
ATOM 4923 C CA . ALA B 1 118 ? 6.65800 -31.33700 63.61200 1.000 55.16571 142 ALA C CA 1
ATOM 4924 C C . ALA B 1 118 ? 7.09800 -32.68800 64.16700 1.000 54.59784 142 ALA C C 1
ATOM 4925 O O . ALA B 1 118 ? 8.04100 -33.25900 63.61400 1.000 49.64449 142 ALA C O 1
ATOM 4932 N N . SER B 1 119 ? 6.43600 -33.15800 65.22000 1.000 51.04437 143 SER C N 1
ATOM 4933 C CA . SER B 1 119 ? 6.70700 -34.46100 65.85500 1.000 45.81192 143 SER C CA 1
ATOM 4934 C C . SER B 1 119 ? 5.50400 -35.35600 65.61300 1.000 40.24436 143 SER C C 1
ATOM 4935 O O . SER B 1 119 ? 4.46600 -34.83100 65.22000 1.000 41.55501 143 SER C O 1
ATOM 4943 N N . THR B 1 120 ? 5.63800 -36.64200 65.88000 1.000 34.65684 144 THR C N 1
ATOM 4944 C CA . THR B 1 120 ? 4.51500 -37.59100 65.74800 1.000 36.16974 144 THR C CA 1
ATOM 4945 C C . THR B 1 120 ? 3.36100 -37.12800 66.62700 1.000 34.94669 144 THR C C 1
ATOM 4946 O O . THR B 1 120 ? 3.61500 -36.69000 67.74400 1.000 32.46917 144 THR C O 1
ATOM 4957 N N . LYS B 1 121 ? 2.14800 -37.23000 66.11400 1.000 32.37163 145 LYS C N 1
ATOM 4958 C CA . LYS B 1 121 ? 0.91300 -36.86900 66.82500 1.000 30.92594 145 LYS C CA 1
ATOM 4959 C C . LYS B 1 121 ? -0.17400 -37.87200 66.46000 1.000 33.34581 145 LYS C C 1
ATOM 4960 O O . LYS B 1 121 ? -0.50500 -38.02900 65.27900 1.000 29.26262 145 LYS C O 1
ATOM 4979 N N . GLY B 1 122 ? -0.74100 -38.53900 67.46800 1.000 30.79080 146 GLY C N 1
ATOM 4980 C CA . GLY B 1 122 ? -1.79200 -39.51600 67.26500 1.000 33.00466 146 GLY C CA 1
ATOM 4981 C C . GLY B 1 122 ? -3.11000 -38.83800 66.94100 1.000 29.05566 146 GLY C C 1
ATOM 4982 O O . GLY B 1 122 ? -3.30000 -37.64500 67.22200 1.000 28.09842 146 GLY C O 1
ATOM 4986 N N . PRO B 1 123 ? -4.03400 -39.56600 66.31700 1.000 30.33893 147 PRO C N 1
ATOM 4987 C CA . PRO B 1 123 ? -5.29300 -38.94700 65.88500 1.000 23.81072 147 PRO C CA 1
ATOM 4988 C C . PRO B 1 123 ? -6.28200 -38.81400 67.03200 1.000 30.24720 147 PRO C C 1
ATOM 4989 O O . PRO B 1 123 ? -6.23700 -39.54400 68.01700 1.000 30.47884 147 PRO C O 1
ATOM 5000 N N . SER B 1 124 ? -7.19100 -37.85300 66.85300 1.000 23.54546 148 SER C N 1
ATOM 5001 C CA . SER B 1 124 ? -8.46800 -37.81900 67.54500 1.000 28.18883 148 SER C CA 1
ATOM 5002 C C . SER B 1 124 ? -9.50000 -38.46300 66.64000 1.000 30.92318 148 SER C C 1
ATOM 5003 O O . SER B 1 124 ? -9.51900 -38.19900 65.45100 1.000 28.78527 148 SER C O 1
ATOM 5011 N N . VAL B 1 125 ? -10.35700 -39.31400 67.20500 1.000 24.18198 149 VAL C N 1
ATOM 5012 C CA . VAL B 1 125 ? -11.33300 -40.07200 66.43100 1.000 22.61620 149 VAL C CA 1
ATOM 5013 C C . VAL B 1 125 ? -12.73800 -39.69200 66.88200 1.000 27.87637 149 VAL C C 1
ATOM 5014 O O . VAL B 1 125 ? -13.03600 -39.69700 68.07900 1.000 27.13251 149 VAL C O 1
ATOM 5027 N N . PHE B 1 126 ? -13.61400 -39.38800 65.90600 1.000 24.74001 150 PHE C N 1
ATOM 5028 C CA . PHE B 1 126 ? -14.95400 -38.93500 66.20200 1.000 23.96134 150 PHE C CA 1
ATOM 5029 C C . PHE B 1 126 ? -15.92800 -39.76900 65.38900 1.000 29.10419 150 PHE C C 1
ATOM 5030 O O . PHE B 1 126 ? -15.61400 -40.14400 64.27400 1.000 25.50368 150 PHE C O 1
ATOM 5047 N N . PRO B 1 127 ? -17.10000 -40.06900 65.92300 1.000 27.32382 151 PRO C N 1
ATOM 5048 C CA . PRO B 1 127 ? -18.05600 -40.87600 65.17400 1.000 28.78386 151 PRO C CA 1
ATOM 5049 C C . PRO B 1 127 ? -18.78200 -40.03000 64.14500 1.000 26.55721 151 PRO C C 1
ATOM 5050 O O . PRO B 1 127 ? -19.08700 -38.85800 64.37800 1.000 29.68098 151 PRO C O 1
ATOM 5061 N N . LEU B 1 128 ? -19.14400 -40.66700 63.04600 1.000 26.34864 152 LEU C N 1
ATOM 5062 C CA . LEU B 1 128 ? -19.95200 -40.07300 61.98100 1.000 29.95992 152 LEU C CA 1
ATOM 5063 C C . LEU B 1 128 ? -21.25100 -40.86100 62.02300 1.000 25.44643 152 LEU C C 1
ATOM 5064 O O . LEU B 1 128 ? -21.35500 -41.92700 61.42200 1.000 26.57390 152 LEU C O 1
ATOM 5080 N N . ALA B 1 129 ? -22.20400 -40.37300 62.79600 1.000 30.62505 153 ALA C N 1
ATOM 5081 C CA . ALA B 1 129 ? -23.38000 -41.14200 63.18400 1.000 35.87874 153 ALA C CA 1
ATOM 5082 C C . ALA B 1 129 ? -24.40900 -41.18400 62.05100 1.000 39.71431 153 ALA C C 1
ATOM 5083 O O . ALA B 1 129 ? -24.58600 -40.19100 61.32700 1.000 39.77385 153 ALA C O 1
ATOM 5090 N N . PRO B 1 130 ? -25.11300 -42.31500 61.89000 1.000 36.17681 154 PRO C N 1
ATOM 5091 C CA . PRO B 1 130 ? -26.14500 -42.43500 60.83600 1.000 38.51359 154 PRO C CA 1
ATOM 5092 C C . PRO B 1 130 ? -27.44900 -41.74900 61.21400 1.000 43.76667 154 PRO C C 1
ATOM 5093 O O . PRO B 1 130 ? -27.67100 -41.60100 62.42200 1.000 50.31555 154 PRO C O 1
ATOM 5104 N N . THR B 1 139 ? -30.63100 -48.57500 53.45200 1.000 44.93172 163 THR C N 1
ATOM 5105 C CA . THR B 1 139 ? -29.26000 -48.47700 53.93500 1.000 55.16715 163 THR C CA 1
ATOM 5106 C C . THR B 1 139 ? -28.94000 -47.13300 54.60100 1.000 56.36225 163 THR C C 1
ATOM 5107 O O . THR B 1 139 ? -29.57200 -46.10900 54.31500 1.000 48.43697 163 THR C O 1
ATOM 5117 N N . ALA B 1 140 ? -27.95500 -47.16400 55.50400 1.000 44.79375 164 ALA C N 1
ATOM 5118 C CA . ALA B 1 140 ? -27.46600 -45.97600 56.18900 1.000 44.80622 164 ALA C CA 1
ATOM 5119 C C . ALA B 1 140 ? -25.94600 -45.96900 56.11800 1.000 38.80791 164 ALA C C 1
ATOM 5120 O O . ALA B 1 140 ? -25.30900 -47.02200 56.11800 1.000 39.18665 164 ALA C O 1
ATOM 5127 N N . ALA B 1 141 ? -25.37000 -44.77800 56.02200 1.000 36.42222 165 ALA C N 1
ATOM 5128 C CA . ALA B 1 141 ? -23.92400 -44.62000 56.08900 1.000 34.67560 165 ALA C CA 1
ATOM 5129 C C . ALA B 1 141 ? -23.54400 -44.15100 57.48800 1.000 30.92006 165 ALA C C 1
ATOM 5130 O O . ALA B 1 141 ? -24.18300 -43.25500 58.04500 1.000 32.73583 165 ALA C O 1
ATOM 5137 N N . LEU B 1 142 ? -22.51300 -44.76800 58.04500 1.000 31.42295 166 LEU C N 1
ATOM 5138 C CA . LEU B 1 142 ? -21.92800 -44.33700 59.30300 1.000 28.84192 166 LEU C CA 1
ATOM 5139 C C . LEU B 1 142 ? -20.42900 -44.41600 59.11500 1.000 25.85802 166 LEU C C 1
ATOM 5140 O O . LEU B 1 142 ? -19.93100 -45.06400 58.19100 1.000 32.14981 166 LEU C O 1
ATOM 5156 N N . GLY B 1 143 ? -19.69000 -43.75600 59.99900 1.000 29.18673 167 GLY C N 1
ATOM 5157 C CA . GLY B 1 143 ? -18.26600 -43.75600 59.79800 1.000 31.25500 167 GLY C CA 1
ATOM 5158 C C . GLY B 1 143 ? -17.54100 -43.22200 61.00700 1.000 29.29788 167 GLY C C 1
ATOM 5159 O O . GLY B 1 143 ? -18.13000 -42.99400 62.07500 1.000 27.04585 167 GLY C O 1
ATOM 5163 N N . CYS B 1 144 ? -16.25000 -43.03700 60.81300 1.000 24.57625 168 CYS C N 1
ATOM 5164 C CA A CYS B 1 144 ? -15.39000 -42.43300 61.81700 0.546 24.88854 168 CYS C CA 1
ATOM 5165 C CA B CYS B 1 144 ? -15.42600 -42.40000 61.82100 0.454 24.97813 168 CYS C CA 1
ATOM 5166 C C . CYS B 1 144 ? -14.50800 -41.40100 61.13900 1.000 25.02768 168 CYS C C 1
ATOM 5167 O O . CYS B 1 144 ? -13.95600 -41.66600 60.05800 1.000 27.96113 168 CYS C O 1
ATOM 5179 N N . LEU B 1 145 ? -14.37000 -40.24700 61.77000 1.000 26.97065 169 LEU C N 1
ATOM 5180 C CA . LEU B 1 145 ? -13.44900 -39.20300 61.34000 1.000 22.87004 169 LEU C CA 1
ATOM 5181 C C . LEU B 1 145 ? -12.18100 -39.31100 62.17900 1.000 27.72617 169 LEU C C 1
ATOM 5182 O O . LEU B 1 145 ? -12.23700 -39.27600 63.41600 1.000 26.45574 169 LEU C O 1
ATOM 5198 N N . VAL B 1 146 ? -11.05700 -39.43900 61.50900 1.000 22.80361 170 VAL C N 1
ATOM 5199 C CA . VAL B 1 146 ? -9.74300 -39.61900 62.14300 1.000 22.73087 170 VAL C CA 1
ATOM 5200 C C . VAL B 1 146 ? -8.94700 -38.35300 61.87400 1.000 27.09993 170 VAL C C 1
ATOM 5201 O O . VAL B 1 146 ? -8.43200 -38.15800 60.76100 1.000 26.18579 170 VAL C O 1
ATOM 5214 N N . LYS B 1 147 ? -8.84800 -37.49100 62.88800 1.000 25.21209 171 LYS C N 1
ATOM 5215 C CA . LYS B 1 147 ? -8.43100 -36.11200 62.70900 1.000 27.62890 171 LYS C CA 1
ATOM 5216 C C . LYS B 1 147 ? -7.03500 -35.86200 63.24400 1.000 31.05789 171 LYS C C 1
ATOM 5217 O O . LYS B 1 147 ? -6.70100 -36.32400 64.33000 1.000 27.12016 171 LYS C O 1
ATOM 5236 N N . ASP B 1 148 ? -6.25700 -35.08400 62.48500 1.000 27.85789 172 ASP C N 1
ATOM 5237 C CA . ASP B 1 148 ? -5.10200 -34.35300 62.99400 1.000 28.91770 172 ASP C CA 1
ATOM 5238 C C . ASP B 1 148 ? -4.01100 -35.27700 63.52300 1.000 29.43825 172 ASP C C 1
ATOM 5239 O O . ASP B 1 148 ? -3.49700 -35.11700 64.64700 1.000 31.13857 172 ASP C O 1
ATOM 5248 N N . TYR B 1 149 ? -3.58100 -36.21600 62.67400 1.000 26.56587 173 TYR C N 1
ATOM 5249 C CA . TYR B 1 149 ? -2.45200 -37.06500 63.00500 1.000 26.64237 173 TYR C CA 1
ATOM 5250 C C . TYR B 1 149 ? -1.25000 -36.75900 62.11200 1.000 30.13927 173 TYR C C 1
ATOM 5251 O O . TYR B 1 149 ? -1.34100 -36.08900 61.08300 1.000 26.57801 173 TYR C O 1
ATOM 5269 N N . PHE B 1 150 ? -0.09200 -37.25200 62.55300 1.000 27.87273 174 PHE C N 1
ATOM 5270 C CA . PHE B 1 150 ? 1.14200 -37.08400 61.78900 1.000 29.25251 174 PHE C CA 1
ATOM 5271 C C . PHE B 1 150 ? 2.17000 -38.08000 62.26000 1.000 33.35869 174 PHE C C 1
ATOM 5272 O O . PHE B 1 150 ? 2.30600 -38.25800 63.47900 1.000 31.42491 174 PHE C O 1
ATOM 5289 N N . PRO B 1 151 ? 2.90900 -38.72900 61.35400 1.000 30.03643 175 PRO C N 1
ATOM 5290 C CA . PRO B 1 151 ? 2.77800 -38.69800 59.90100 1.000 26.96166 175 PRO C CA 1
ATOM 5291 C C . PRO B 1 151 ? 1.78500 -39.75400 59.47900 1.000 34.98996 175 PRO C C 1
ATOM 5292 O O . PRO B 1 151 ? 1.16200 -40.43500 60.30400 1.000 35.60467 175 PRO C O 1
ATOM 5303 N N . GLU B 1 152 ? 1.62100 -39.90400 58.16600 1.000 35.64729 176 GLU C N 1
ATOM 5304 C CA . GLU B 1 152 ? 0.92900 -41.04900 57.62500 1.000 32.48316 176 GLU C CA 1
ATOM 5305 C C . GLU B 1 152 ? 1.70100 -42.30800 57.97500 1.000 31.18051 176 GLU C C 1
ATOM 5306 O O . GLU B 1 152 ? 2.90000 -42.25200 58.27800 1.000 29.78429 176 GLU C O 1
ATOM 5318 N N . PRO B 1 153 ? 1.03400 -43.46800 57.96800 1.000 31.62293 177 PRO C N 1
ATOM 5319 C CA . PRO B 1 153 ? -0.34600 -43.73500 57.63000 1.000 36.73453 177 PRO C CA 1
ATOM 5320 C C . PRO B 1 153 ? -1.20800 -44.07600 58.83100 1.000 35.93525 177 PRO C C 1
ATOM 5321 O O . PRO B 1 153 ? -0.73100 -44.40700 59.93000 1.000 31.65649 177 PRO C O 1
ATOM 5332 N N . VAL B 1 154 ? -2.50300 -44.06900 58.59700 1.000 28.01108 178 VAL C N 1
ATOM 5333 C CA . VAL B 1 154 ? -3.48000 -44.59800 59.53400 1.000 36.45791 178 VAL C CA 1
ATOM 5334 C C . VAL B 1 154 ? -4.18300 -45.75000 58.84900 1.000 39.96967 178 VAL C C 1
ATOM 5335 O O . VAL B 1 154 ? -4.41200 -45.72600 57.64000 1.000 37.41902 178 VAL C O 1
ATOM 5348 N N . THR B 1 155 ? -4.53700 -46.75500 59.63100 1.000 32.79585 179 THR C N 1
ATOM 5349 C CA . THR B 1 155 ? -5.32600 -47.88300 59.15500 1.000 37.53830 179 THR C CA 1
ATOM 5350 C C . THR B 1 155 ? -6.62400 -47.97400 59.94300 1.000 35.36888 179 THR C C 1
ATOM 5351 O O . THR B 1 155 ? -6.64600 -47.72000 61.14900 1.000 33.68701 179 THR C O 1
ATOM 5362 N N . VAL B 1 156 ? -7.70400 -48.35600 59.26200 1.000 33.61295 180 VAL C N 1
ATOM 5363 C CA . VAL B 1 156 ? -8.99700 -48.49600 59.91300 1.000 34.62381 180 VAL C CA 1
ATOM 5364 C C . VAL B 1 156 ? -9.57200 -49.86200 59.59900 1.000 37.84744 180 VAL C C 1
ATOM 5365 O O . VAL B 1 156 ? -9.56500 -50.30000 58.44000 1.000 39.27126 180 VAL C O 1
ATOM 5378 N N . SER B 1 157 ? -10.06800 -50.52500 60.61400 1.000 37.22581 181 SER C N 1
ATOM 5379 C CA . SER B 1 157 ? -10.92700 -51.67000 60.41700 1.000 37.90658 181 SER C CA 1
ATOM 5380 C C . SER B 1 157 ? -12.24100 -51.40700 61.14100 1.000 37.41816 181 SER C C 1
ATOM 5381 O O . SER B 1 157 ? -12.40600 -50.41300 61.86800 1.000 34.09573 181 SER C O 1
ATOM 5389 N N . TRP B 1 158 ? -13.19400 -52.28700 60.88200 1.000 35.98847 182 TRP C N 1
ATOM 5390 C CA . TRP B 1 158 ? -14.50600 -52.23200 61.51000 1.000 33.69048 182 TRP C CA 1
ATOM 5391 C C . TRP B 1 158 ? -14.78900 -53.57500 62.16700 1.000 42.53478 182 TRP C C 1
ATOM 5392 O O . TRP B 1 158 ? -14.50700 -54.62600 61.59200 1.000 39.32917 182 TRP C O 1
ATOM 5413 N N . ASN B 1 159 ? -15.33400 -53.53000 63.39300 1.000 39.71958 183 ASN C N 1
ATOM 5414 C CA . ASN B 1 159 ? -15.54500 -54.71100 64.23400 1.000 45.11200 183 ASN C CA 1
ATOM 5415 C C . ASN B 1 159 ? -14.38000 -55.69000 64.16500 1.000 42.17679 183 ASN C C 1
ATOM 5416 O O . ASN B 1 159 ? -14.57300 -56.91100 64.08800 1.000 44.63359 183 ASN C O 1
ATOM 5427 N N . SER B 1 160 ? -13.16800 -55.15200 64.25300 1.000 41.13887 184 SER C N 1
ATOM 5428 C CA . SER B 1 160 ? -11.93700 -55.92200 64.36400 1.000 53.20537 184 SER C CA 1
ATOM 5429 C C . SER B 1 160 ? -11.69300 -56.80300 63.14400 1.000 49.48275 184 SER C C 1
ATOM 5430 O O . SER B 1 160 ? -11.10100 -57.88000 63.25400 1.000 51.73167 184 SER C O 1
ATOM 5438 N N . GLY B 1 161 ? -12.10500 -56.33300 61.97500 1.000 42.51420 185 GLY C N 1
ATOM 5439 C CA . GLY B 1 161 ? -11.94400 -57.08100 60.76000 1.000 44.58945 185 GLY C CA 1
ATOM 5440 C C . GLY B 1 161 ? -13.12900 -57.94300 60.40000 1.000 41.73415 185 GLY C C 1
ATOM 5441 O O . GLY B 1 161 ? -13.12500 -58.54900 59.32100 1.000 47.66841 185 GLY C O 1
ATOM 5445 N N . ALA B 1 162 ? -14.14000 -58.01800 61.27300 1.000 43.77851 186 ALA C N 1
ATOM 5446 C CA . ALA B 1 162 ? -15.33400 -58.81300 61.00400 1.000 44.57139 186 ALA C CA 1
ATOM 5447 C C . ALA B 1 162 ? -16.33700 -58.12500 60.07300 1.000 48.98281 186 ALA C C 1
ATOM 5448 O O . ALA B 1 162 ? -17.17900 -58.81100 59.48100 1.000 45.45806 186 ALA C O 1
ATOM 5455 N N . LEU B 1 163 ? -16.29100 -56.80200 59.94100 1.000 49.84116 187 LEU C N 1
ATOM 5456 C CA . LEU B 1 163 ? -17.16800 -56.06400 59.04000 1.000 40.65035 187 LEU C CA 1
ATOM 5457 C C . LEU B 1 163 ? -16.30200 -55.53500 57.90100 1.000 48.61794 187 LEU C C 1
ATOM 5458 O O . LEU B 1 163 ? -15.38200 -54.74100 58.13200 1.000 42.25727 187 LEU C O 1
ATOM 5474 N N . THR B 1 164 ? -16.56000 -56.02600 56.68900 1.000 48.00799 188 THR C N 1
ATOM 5475 C CA . THR B 1 164 ? -15.77700 -55.64800 55.52100 1.000 46.13957 188 THR C CA 1
ATOM 5476 C C . THR B 1 164 ? -16.72000 -55.20100 54.41200 1.000 39.39746 188 THR C C 1
ATOM 5477 O O . THR B 1 164 ? -16.37800 -54.30600 53.63300 1.000 41.10400 188 THR C O 1
ATOM 5488 N N . SER B 1 165 ? -17.91300 -55.79200 54.35600 1.000 48.70452 189 SER C N 1
ATOM 5489 C CA . SER B 1 165 ? -18.87300 -55.44700 53.31200 1.000 51.63015 189 SER C CA 1
ATOM 5490 C C . SER B 1 165 ? -19.27600 -53.97800 53.40400 1.000 47.83877 189 SER C C 1
ATOM 5491 O O . SER B 1 165 ? -19.81400 -53.53200 54.42100 1.000 48.01074 189 SER C O 1
ATOM 5499 N N . GLY B 1 166 ? -19.02200 -53.23500 52.32800 1.000 48.45558 190 GLY C N 1
ATOM 5500 C CA . GLY B 1 166 ? -19.42100 -51.85000 52.24400 1.000 49.75060 190 GLY C CA 1
ATOM 5501 C C . GLY B 1 166 ? -18.50500 -50.86600 52.93600 1.000 44.71419 190 GLY C C 1
ATOM 5502 O O . GLY B 1 166 ? -18.90700 -49.71500 53.12600 1.000 44.32084 190 GLY C O 1
ATOM 5506 N N . VAL B 1 167 ? -17.29400 -51.26600 53.31000 1.000 44.18984 191 VAL C N 1
ATOM 5507 C CA . VAL B 1 167 ? -16.35500 -50.37700 53.99000 1.000 36.53696 191 VAL C CA 1
ATOM 5508 C C . VAL B 1 167 ? -15.58500 -49.59300 52.93700 1.000 38.74645 191 VAL C C 1
ATOM 5509 O O . VAL B 1 167 ? -15.04500 -50.17700 51.98800 1.000 38.88180 191 VAL C O 1
ATOM 5522 N N . HIS B 1 168 ? -15.50900 -48.27500 53.11500 1.000 33.32728 192 HIS C N 1
ATOM 5523 C CA . HIS B 1 168 ? -14.72600 -47.40500 52.23700 1.000 31.90134 192 HIS C CA 1
ATOM 5524 C C . HIS B 1 168 ? -13.93600 -46.45900 53.12300 1.000 35.13961 192 HIS C C 1
ATOM 5525 O O . HIS B 1 168 ? -14.51700 -45.59400 53.79800 1.000 29.30138 192 HIS C O 1
ATOM 5539 N N . THR B 1 169 ? -12.61700 -46.63700 53.14000 1.000 32.51678 193 THR C N 1
ATOM 5540 C CA . THR B 1 169 ? -11.72600 -45.76300 53.88700 1.000 30.27577 193 THR C CA 1
ATOM 5541 C C . THR B 1 169 ? -11.06700 -44.83000 52.87600 1.000 30.44782 193 THR C C 1
ATOM 5542 O O . THR B 1 169 ? -10.38100 -45.28900 51.95400 1.000 34.85448 193 THR C O 1
ATOM 5553 N N . PHE B 1 170 ? -11.27300 -43.54000 53.04900 1.000 30.90326 194 PHE C N 1
ATOM 5554 C CA . PHE B 1 170 ? -10.81200 -42.58600 52.03800 1.000 29.04762 194 PHE C CA 1
ATOM 5555 C C . PHE B 1 170 ? -9.36900 -42.15000 52.27500 1.000 30.80268 194 PHE C C 1
ATOM 5556 O O . PHE B 1 170 ? -8.89400 -42.11500 53.41600 1.000 31.03972 194 PHE C O 1
ATOM 5573 N N . PRO B 1 171 ? -8.64100 -41.82400 51.19600 1.000 28.79379 195 PRO C N 1
ATOM 5574 C CA . PRO B 1 171 ? -7.31300 -41.23300 51.36100 1.000 30.17939 195 PRO C CA 1
ATOM 5575 C C . PRO B 1 171 ? -7.37600 -39.97100 52.19400 1.000 28.63335 195 PRO C C 1
ATOM 5576 O O . PRO B 1 171 ? -8.31600 -39.18800 52.09300 1.000 28.45444 195 PRO C O 1
ATOM 5587 N N . ALA B 1 172 ? -6.33600 -39.76800 52.99300 1.000 25.96058 196 ALA C N 1
ATOM 5588 C CA . ALA B 1 172 ? -6.26700 -38.62000 53.87400 1.000 26.13665 196 ALA C CA 1
ATOM 5589 C C . ALA B 1 172 ? -6.08500 -37.30900 53.11300 1.000 31.36798 196 ALA C C 1
ATOM 5590 O O . ALA B 1 172 ? -5.50000 -37.25400 52.02500 1.000 33.70605 196 ALA C O 1
ATOM 5597 N N . VAL B 1 173 ? -6.59800 -36.25800 53.71400 1.000 27.33987 197 VAL C N 1
ATOM 5598 C CA . VAL B 1 173 ? -6.33800 -34.88300 53.32300 1.000 30.47573 197 VAL C CA 1
ATOM 5599 C C . VAL B 1 173 ? -5.18000 -34.35700 54.15600 1.000 35.82725 197 VAL C C 1
ATOM 5600 O O . VAL B 1 173 ? -5.06200 -34.67700 55.34000 1.000 29.80028 197 VAL C O 1
ATOM 5613 N N . LEU B 1 174 ? -4.30100 -33.57200 53.53200 1.000 35.63711 198 LEU C N 1
ATOM 5614 C CA . LEU B 1 174 ? -3.24900 -32.86300 54.24800 1.000 34.47747 198 LEU C CA 1
ATOM 5615 C C . LEU B 1 174 ? -3.71600 -31.42600 54.42300 1.000 38.24483 198 LEU C C 1
ATOM 5616 O O . LEU B 1 174 ? -3.90000 -30.70600 53.43500 1.000 35.76055 198 LEU C O 1
ATOM 5632 N N . GLN B 1 175 ? -3.93100 -31.02400 55.66700 1.000 34.35441 199 GLN C N 1
ATOM 5633 C CA . GLN B 1 175 ? -4.50100 -29.72700 55.99200 1.000 47.68770 199 GLN C CA 1
ATOM 5634 C C . GLN B 1 175 ? -3.38400 -28.68500 56.04400 1.000 44.65715 199 GLN C C 1
ATOM 5635 O O . GLN B 1 175 ? -2.19000 -29.00800 56.07400 1.000 40.16295 199 GLN C O 1
ATOM 5649 N N . SER B 1 176 ? -3.79300 -27.41400 56.01700 1.000 44.77291 200 SER C N 1
ATOM 5650 C CA . SER B 1 176 ? -2.82100 -26.32200 56.04300 1.000 47.23337 200 SER C CA 1
ATOM 5651 C C . SER B 1 176 ? -1.90800 -26.40900 57.26100 1.000 44.93014 200 SER C C 1
ATOM 5652 O O . SER B 1 176 ? -0.76600 -25.94200 57.21700 1.000 46.19025 200 SER C O 1
ATOM 5660 N N . SER B 1 177 ? -2.38800 -27.01400 58.34400 1.000 40.21928 201 SER C N 1
ATOM 5661 C CA . SER B 1 177 ? -1.63300 -27.14200 59.58300 1.000 38.77848 201 SER C CA 1
ATOM 5662 C C . SER B 1 177 ? -0.47800 -28.13000 59.50600 1.000 38.34866 201 SER C C 1
ATOM 5663 O O . SER B 1 177 ? 0.29700 -28.21600 60.47400 1.000 39.56854 201 SER C O 1
ATOM 5671 N N . GLY B 1 178 ? -0.35300 -28.88800 58.41900 1.000 36.95148 202 GLY C N 1
ATOM 5672 C CA . GLY B 1 178 ? 0.65100 -29.92600 58.31600 1.000 35.71492 202 GLY C CA 1
ATOM 5673 C C . GLY B 1 178 ? 0.21200 -31.27400 58.82700 1.000 40.55273 202 GLY C C 1
ATOM 5674 O O . GLY B 1 178 ? 0.96500 -32.24600 58.69100 1.000 34.84960 202 GLY C O 1
ATOM 5678 N N . LEU B 1 179 ? -0.99200 -31.36900 59.39800 1.000 35.50247 203 LEU C N 1
ATOM 5679 C CA . LEU B 1 179 ? -1.55000 -32.60800 59.91000 1.000 31.35151 203 LEU C CA 1
ATOM 5680 C C . LEU B 1 179 ? -2.48500 -33.23500 58.88600 1.000 30.20404 203 LEU C C 1
ATOM 5681 O O . LEU B 1 179 ? -3.08500 -32.54500 58.05900 1.000 34.56097 203 LEU C O 1
ATOM 5697 N N . TYR B 1 180 ? -2.65100 -34.55200 58.99500 1.000 25.61509 204 TYR C N 1
ATOM 5698 C CA . TYR B 1 180 ? -3.54900 -35.29900 58.12300 1.000 24.20806 204 TYR C CA 1
ATOM 5699 C C . TYR B 1 180 ? -4.86500 -35.60500 58.83300 1.000 26.67376 204 TYR C C 1
ATOM 5700 O O . TYR B 1 180 ? -4.90200 -35.73900 60.05800 1.000 27.31748 204 TYR C O 1
ATOM 5718 N N . SER B 1 181 ? -5.94200 -35.75500 58.03100 1.000 24.61508 205 SER C N 1
ATOM 5719 C CA . SER B 1 181 ? -7.19600 -36.32200 58.52100 1.000 24.87581 205 SER C CA 1
ATOM 5720 C C . SER B 1 181 ? -7.74900 -37.26400 57.47200 1.000 25.87191 205 SER C C 1
ATOM 5721 O O . SER B 1 181 ? -7.51500 -37.08100 56.27400 1.000 26.10377 205 SER C O 1
ATOM 5729 N N . LEU B 1 182 ? -8.46000 -38.30100 57.91100 1.000 27.10386 206 LEU C N 1
ATOM 5730 C CA . LEU B 1 182 ? -9.18500 -39.09600 56.92300 1.000 25.88009 206 LEU C CA 1
ATOM 5731 C C . LEU B 1 182 ? -10.49100 -39.58000 57.51100 1.000 29.05375 206 LEU C C 1
ATOM 5732 O O . LEU B 1 182 ? -10.76400 -39.38700 58.69800 1.000 24.55039 206 LEU C O 1
ATOM 5748 N N . SER B 1 183 ? -11.33200 -40.17600 56.64900 1.000 23.92156 207 SER C N 1
ATOM 5749 C CA . SER B 1 183 ? -12.59900 -40.73500 57.11000 1.000 24.78932 207 SER C CA 1
ATOM 5750 C C . SER B 1 183 ? -12.78000 -42.15000 56.59000 1.000 29.13836 207 SER C C 1
ATOM 5751 O O . SER B 1 183 ? -12.26200 -42.51400 55.53300 1.000 28.48685 207 SER C O 1
ATOM 5759 N N . SER B 1 184 ? -13.51300 -42.94400 57.35500 1.000 31.05282 208 SER C N 1
ATOM 5760 C CA . SER B 1 184 ? -13.84400 -44.31000 56.98000 1.000 32.80490 208 SER C CA 1
ATOM 5761 C C . SER B 1 184 ? -15.33500 -44.48100 57.18000 1.000 34.15615 208 SER C C 1
ATOM 5762 O O . SER B 1 184 ? -15.87300 -44.17800 58.25900 1.000 28.81985 208 SER C O 1
ATOM 5770 N N . VAL B 1 185 ? -16.02100 -44.94600 56.14200 1.000 28.51112 209 VAL C N 1
ATOM 5771 C CA . VAL B 1 185 ? -17.47500 -45.02200 56.17100 1.000 33.66389 209 VAL C CA 1
ATOM 5772 C C . VAL B 1 185 ? -17.85500 -46.43600 55.79000 1.000 38.73350 209 VAL C C 1
ATOM 5773 O O . VAL B 1 185 ? -17.17700 -47.08500 54.99000 1.000 33.50229 209 VAL C O 1
ATOM 5786 N N . VAL B 1 186 ? -18.93900 -46.92000 56.38200 1.000 32.97490 210 VAL C N 1
ATOM 5787 C CA . VAL B 1 186 ? -19.47600 -48.22700 56.04000 1.000 35.01967 210 VAL C CA 1
ATOM 5788 C C . VAL B 1 186 ? -20.95700 -48.05700 55.80200 1.000 34.63821 210 VAL C C 1
ATOM 5789 O O . VAL B 1 186 ? -21.65100 -47.36700 56.56100 1.000 34.83357 210 VAL C O 1
ATOM 5802 N N . THR B 1 187 ? -21.44800 -48.67500 54.72400 1.000 40.11692 211 THR C N 1
ATOM 5803 C CA . THR B 1 187 ? -22.87200 -48.72600 54.43600 1.000 36.00197 211 THR C CA 1
ATOM 5804 C C . THR B 1 187 ? -23.43100 -50.01200 55.03000 1.000 38.06058 211 THR C C 1
ATOM 5805 O O . THR B 1 187 ? -22.85800 -51.09300 54.84000 1.000 37.25113 211 THR C O 1
ATOM 5816 N N . VAL B 1 188 ? -24.51200 -49.87900 55.79200 1.000 41.24118 212 VAL C N 1
ATOM 5817 C CA . VAL B 1 188 ? -25.03800 -50.97500 56.60500 1.000 41.48622 212 VAL C CA 1
ATOM 5818 C C . VAL B 1 188 ? -26.55400 -50.95800 56.51600 1.000 39.42889 212 VAL C C 1
ATOM 5819 O O . VAL B 1 188 ? -27.16200 -49.94200 56.15800 1.000 40.25821 212 VAL C O 1
ATOM 5832 N N . PRO B 1 189 ? -27.19700 -52.06600 56.87700 1.000 49.07583 213 PRO C N 1
ATOM 5833 C CA . PRO B 1 189 ? -28.66800 -52.09800 56.84300 1.000 46.86658 213 PRO C CA 1
ATOM 5834 C C . PRO B 1 189 ? -29.28100 -51.13300 57.85000 1.000 44.91733 213 PRO C C 1
ATOM 5835 O O . PRO B 1 189 ? -28.97600 -51.17100 59.04700 1.000 49.38135 213 PRO C O 1
ATOM 5846 N N . SER B 1 190 ? -30.17300 -50.27500 57.36100 1.000 35.86073 214 SER C N 1
ATOM 5847 C CA . SER B 1 190 ? -30.81400 -49.30100 58.23100 1.000 43.75727 214 SER C CA 1
ATOM 5848 C C . SER B 1 190 ? -31.63200 -49.97200 59.33100 1.000 55.64921 214 SER C C 1
ATOM 5849 O O . SER B 1 190 ? -31.72600 -49.44900 60.45200 1.000 46.72666 214 SER C O 1
ATOM 5857 N N . SER B 1 191 ? -32.22200 -51.12900 59.03400 1.000 58.60645 215 SER C N 1
ATOM 5858 C CA . SER B 1 191 ? -33.10200 -51.78800 59.99200 1.000 61.07673 215 SER C CA 1
ATOM 5859 C C . SER B 1 191 ? -32.36000 -52.15400 61.27000 1.000 58.78299 215 SER C C 1
ATOM 5860 O O . SER B 1 191 ? -32.86400 -51.94000 62.37800 1.000 61.35537 215 SER C O 1
ATOM 5868 N N . SER B 1 192 ? -31.16200 -52.72100 61.13400 1.000 55.43115 216 SER C N 1
ATOM 5869 C CA . SER B 1 192 ? -30.41900 -53.21200 62.28600 1.000 61.09139 216 SER C CA 1
ATOM 5870 C C . SER B 1 192 ? -29.73600 -52.10100 63.07300 1.000 57.13091 216 SER C C 1
ATOM 5871 O O . SER B 1 192 ? -29.02900 -52.40100 64.04200 1.000 57.00393 216 SER C O 1
ATOM 5879 N N . LEU B 1 193 ? -29.90400 -50.83900 62.68600 1.000 54.07583 217 LEU C N 1
ATOM 5880 C CA . LEU B 1 193 ? -29.40100 -49.75100 63.51200 1.000 55.84627 217 LEU C CA 1
ATOM 5881 C C . LEU B 1 193 ? -30.16400 -49.74700 64.82900 1.000 57.83322 217 LEU C C 1
ATOM 5882 O O . LEU B 1 193 ? -31.37700 -49.98200 64.86900 1.000 68.52420 217 LEU C O 1
ATOM 5898 N N . GLY B 1 194 ? -29.45200 -49.49000 65.91200 1.000 57.06458 218 GLY C N 1
ATOM 5899 C CA . GLY B 1 194 ? -30.03800 -49.57900 67.22600 1.000 68.67927 218 GLY C CA 1
ATOM 5900 C C . GLY B 1 194 ? -30.00100 -50.96300 67.83400 1.000 68.99574 218 GLY C C 1
ATOM 5901 O O . GLY B 1 194 ? -30.18400 -51.09400 69.04800 1.000 78.22332 218 GLY C O 1
ATOM 5905 N N . THR B 1 195 ? -29.77600 -51.99900 67.02200 1.000 64.69982 219 THR C N 1
ATOM 5906 C CA . THR B 1 195 ? -29.54000 -53.34300 67.52500 1.000 62.41055 219 THR C CA 1
ATOM 5907 C C . THR B 1 195 ? -28.13300 -53.84700 67.24100 1.000 60.94207 219 THR C C 1
ATOM 5908 O O . THR B 1 195 ? -27.65200 -54.71800 67.96500 1.000 69.18010 219 THR C O 1
ATOM 5919 N N . GLN B 1 196 ? -27.46600 -53.32100 66.21500 1.000 44.58453 220 GLN C N 1
ATOM 5920 C CA . GLN B 1 196 ? -26.13400 -53.77300 65.87400 1.000 47.89023 220 GLN C CA 1
ATOM 5921 C C . GLN B 1 196 ? -25.05000 -52.85800 66.42600 1.000 45.28475 220 GLN C C 1
ATOM 5922 O O . GLN B 1 196 ? -25.25100 -51.65500 66.61400 1.000 53.21706 220 GLN C O 1
ATOM 5936 N N . THR B 1 197 ? -23.88600 -53.45300 66.67800 1.000 43.89297 221 THR C N 1
ATOM 5937 C CA . THR B 1 197 ? -22.71700 -52.73100 67.14600 1.000 43.58957 221 THR C CA 1
ATOM 5938 C C . THR B 1 197 ? -21.73300 -52.51000 66.00400 1.000 40.22496 221 THR C C 1
ATOM 5939 O O . THR B 1 197 ? -21.29900 -53.46800 65.34800 1.000 38.26351 221 THR C O 1
ATOM 5950 N N . TYR B 1 198 ? -21.36200 -51.24500 65.79700 1.000 39.62208 222 TYR C N 1
ATOM 5951 C CA . TYR B 1 198 ? -20.34800 -50.85200 64.83100 1.000 32.15959 222 TYR C CA 1
ATOM 5952 C C . TYR B 1 198 ? -19.22200 -50.10500 65.52400 1.000 34.63552 222 TYR C C 1
ATOM 5953 O O . TYR B 1 198 ? -19.43600 -49.01000 66.05700 1.000 35.60877 222 TYR C O 1
ATOM 5971 N N . ILE B 1 199 ? -18.02000 -50.66700 65.46800 1.000 36.18217 223 ILE C N 1
ATOM 5972 C CA . ILE B 1 199 ? -16.85400 -50.08200 66.12000 1.000 38.41233 223 ILE C CA 1
ATOM 5973 C C . ILE B 1 199 ? -15.75400 -49.95300 65.07600 1.000 38.39239 223 ILE C C 1
ATOM 5974 O O . ILE B 1 199 ? -15.38900 -50.94000 64.42300 1.000 36.20225 223 ILE C O 1
ATOM 5990 N N . CYS B 1 200 ? -15.25400 -48.73700 64.87300 1.000 32.45416 224 CYS C N 1
ATOM 5991 C CA A CYS B 1 200 ? -14.08400 -48.55500 64.03600 0.783 30.51430 224 CYS C CA 1
ATOM 5992 C CA B CYS B 1 200 ? -14.08200 -48.54700 64.03500 0.217 30.96295 224 CYS C CA 1
ATOM 5993 C C . CYS B 1 200 ? -12.83400 -48.69500 64.88600 1.000 34.10462 224 CYS C C 1
ATOM 5994 O O . CYS B 1 200 ? -12.78000 -48.20500 66.02700 1.000 35.18224 224 CYS C O 1
ATOM 6006 N N . ASN B 1 201 ? -11.84100 -49.37500 64.32700 1.000 33.08435 225 ASN C N 1
ATOM 6007 C CA . ASN B 1 201 ? -10.57000 -49.66700 64.96100 1.000 34.71860 225 ASN C CA 1
ATOM 6008 C C . ASN B 1 201 ? -9.53000 -48.86800 64.19900 1.000 40.63584 225 ASN C C 1
ATOM 6009 O O . ASN B 1 201 ? -9.24200 -49.17200 63.03700 1.000 33.36209 225 ASN C O 1
ATOM 6020 N N . VAL B 1 202 ? -8.99600 -47.82800 64.83600 1.000 28.68395 226 VAL C N 1
ATOM 6021 C CA . VAL B 1 202 ? -8.05300 -46.90000 64.20800 1.000 31.91305 226 VAL C CA 1
ATOM 6022 C C . VAL B 1 202 ? -6.65000 -47.19500 64.73800 1.000 38.34248 226 VAL C C 1
ATOM 6023 O O . VAL B 1 202 ? -6.43200 -47.20200 65.95100 1.000 36.93770 226 VAL C O 1
ATOM 6036 N N . ASN B 1 203 ? -5.71100 -47.46400 63.83500 1.000 31.91317 227 ASN C N 1
ATOM 6037 C CA . ASN B 1 203 ? -4.32300 -47.71900 64.20200 1.000 35.41783 227 ASN C CA 1
ATOM 6038 C C . ASN B 1 203 ? -3.43100 -46.64100 63.60600 1.000 37.10649 227 ASN C C 1
ATOM 6039 O O . ASN B 1 203 ? -3.49800 -46.36500 62.40800 1.000 35.78487 227 ASN C O 1
ATOM 6050 N N . HIS B 1 204 ? -2.62700 -46.00500 64.46300 1.000 29.24227 228 HIS C N 1
ATOM 6051 C CA . HIS B 1 204 ? -1.61300 -45.04600 64.04900 1.000 27.70944 228 HIS C CA 1
ATOM 6052 C C . HIS B 1 204 ? -0.30300 -45.53500 64.67200 1.000 38.03785 228 HIS C C 1
ATOM 6053 O O . HIS B 1 204 ? 0.07300 -45.12700 65.77800 1.000 37.07524 228 HIS C O 1
ATOM 6067 N N . ALA B 1 205 ? 0.38600 -46.42600 63.95200 1.000 39.89805 229 ALA C N 1
ATOM 6068 C CA . ALA B 1 205 ? 1.62700 -46.99100 64.47800 1.000 34.11757 229 ALA C CA 1
ATOM 6069 C C . ALA B 1 205 ? 2.69200 -45.94200 64.77500 1.000 37.54312 229 ALA C C 1
ATOM 6070 O O . ALA B 1 205 ? 3.43100 -46.10900 65.76700 1.000 31.51504 229 ALA C O 1
ATOM 6077 N N . PRO B 1 206 ? 2.84700 -44.86600 64.00500 1.000 32.46862 230 PRO C N 1
ATOM 6078 C CA . PRO B 1 206 ? 3.94600 -43.94100 64.32400 1.000 37.46345 230 PRO C CA 1
ATOM 6079 C C . PRO B 1 206 ? 3.83700 -43.33300 65.71600 1.000 39.08039 230 PRO C C 1
ATOM 6080 O O . PRO B 1 206 ? 4.85700 -42.93300 66.28200 1.000 39.10487 230 PRO C O 1
ATOM 6091 N N . SER B 1 207 ? 2.63500 -43.23600 66.28300 1.000 36.91714 231 SER C N 1
ATOM 6092 C CA . SER B 1 207 ? 2.42900 -42.72800 67.63400 1.000 31.55448 231 SER C CA 1
ATOM 6093 C C . SER B 1 207 ? 2.06900 -43.82900 68.61800 1.000 34.30693 231 SER C C 1
ATOM 6094 O O . SER B 1 207 ? 1.73100 -43.53500 69.76000 1.000 35.14444 231 SER C O 1
ATOM 6102 N N . ASN B 1 208 ? 2.13200 -45.08600 68.20300 1.000 33.23092 232 ASN C N 1
ATOM 6103 C CA . ASN B 1 208 ? 1.77600 -46.22500 69.04700 1.000 39.89186 232 ASN C CA 1
ATOM 6104 C C . ASN B 1 208 ? 0.37900 -46.08200 69.63200 1.000 44.07963 232 ASN C C 1
ATOM 6105 O O . ASN B 1 208 ? 0.13200 -46.46700 70.77200 1.000 35.25563 232 ASN C O 1
ATOM 6116 N N . THR B 1 209 ? -0.53900 -45.54300 68.83700 1.000 40.04670 233 THR C N 1
ATOM 6117 C CA . THR B 1 209 ? -1.89300 -45.27500 69.27500 1.000 32.75965 233 THR C CA 1
ATOM 6118 C C . THR B 1 209 ? -2.84400 -46.23200 68.58500 1.000 35.62047 233 THR C C 1
ATOM 6119 O O . THR B 1 209 ? -2.71200 -46.49300 67.38600 1.000 36.22970 233 THR C O 1
ATOM 6130 N N . LYS B 1 210 ? -3.79800 -46.75600 69.34900 1.000 32.52119 234 LYS C N 1
ATOM 6131 C CA . LYS B 1 210 ? -4.93300 -47.49100 68.81000 1.000 32.78351 234 LYS C CA 1
ATOM 6132 C C . LYS B 1 210 ? -6.19300 -46.96900 69.48300 1.000 41.53399 234 LYS C C 1
ATOM 6133 O O . LYS B 1 210 ? -6.23000 -46.81000 70.70500 1.000 31.99134 234 LYS C O 1
ATOM 6152 N N . VAL B 1 211 ? -7.21600 -46.69600 68.68100 1.000 35.21260 235 VAL C N 1
ATOM 6153 C CA . VAL B 1 211 ? -8.47400 -46.16300 69.18200 1.000 32.69300 235 VAL C CA 1
ATOM 6154 C C . VAL B 1 211 ? -9.59200 -47.03700 68.66300 1.000 35.96238 235 VAL C C 1
ATOM 6155 O O . VAL B 1 211 ? -9.66000 -47.30200 67.45700 1.000 33.97769 235 VAL C O 1
ATOM 6168 N N . ASP B 1 212 ? -10.48000 -47.45700 69.56100 1.000 30.60824 236 ASP C N 1
ATOM 6169 C CA . ASP B 1 212 ? -11.75700 -48.08000 69.20000 1.000 32.79854 236 ASP C CA 1
ATOM 6170 C C . ASP B 1 212 ? -12.85200 -47.06200 69.47400 1.000 31.12697 236 ASP C C 1
ATOM 6171 O O . ASP B 1 212 ? -12.86400 -46.43500 70.53700 1.000 34.26581 236 ASP C O 1
ATOM 6180 N N . LYS B 1 213 ? -13.77700 -46.89700 68.52700 1.000 31.43579 237 LYS C N 1
ATOM 6181 C CA . LYS B 1 213 ? -14.88800 -45.97000 68.69100 1.000 31.52967 237 LYS C CA 1
ATOM 6182 C C . LYS B 1 213 ? -16.15800 -46.65000 68.22100 1.000 39.21753 237 LYS C C 1
ATOM 6183 O O . LYS B 1 213 ? -16.26700 -47.00400 67.04400 1.000 36.79447 237 LYS C O 1
ATOM 6202 N N . LYS B 1 214 ? -17.11200 -46.85300 69.13800 1.000 33.17202 238 LYS C N 1
ATOM 6203 C CA . LYS B 1 214 ? -18.42600 -47.34000 68.74100 1.000 32.75069 238 LYS C CA 1
ATOM 6204 C C . LYS B 1 214 ? -19.24400 -46.17700 68.20900 1.000 33.55586 238 LYS C C 1
ATOM 6205 O O . LYS B 1 214 ? -19.23400 -45.07600 68.76700 1.000 36.04410 238 LYS C O 1
ATOM 6224 N N . VAL B 1 215 ? -19.94600 -46.42900 67.11400 1.000 31.70231 239 VAL C N 1
ATOM 6225 C CA . VAL B 1 215 ? -20.68800 -45.41300 66.39100 1.000 30.74529 239 VAL C CA 1
ATOM 6226 C C . VAL B 1 215 ? -22.15700 -45.76600 66.48000 1.000 37.26791 239 VAL C C 1
ATOM 6227 O O . VAL B 1 215 ? -22.58300 -46.80600 65.95900 1.000 35.52451 239 VAL C O 1
ATOM 6240 N N . GLU B 1 216 ? -22.91300 -44.91400 67.14400 1.000 38.72457 240 GLU C N 1
ATOM 6241 C CA . GLU B 1 216 ? -24.33000 -45.07800 67.39200 1.000 41.72826 240 GLU C CA 1
ATOM 6242 C C . GLU B 1 216 ? -25.11500 -44.00900 66.64600 1.000 41.16924 240 GLU C C 1
ATOM 6243 O O . GLU B 1 216 ? -24.59600 -42.93000 66.35400 1.000 43.50881 240 GLU C O 1
ATOM 6255 N N . PRO B 1 217 ? -26.39200 -44.25900 66.35700 1.000 44.94147 241 PRO C N 1
ATOM 6256 C CA . PRO B 1 217 ? -27.23300 -43.23800 65.71400 1.000 51.16786 241 PRO C CA 1
ATOM 6257 C C . PRO B 1 217 ? -27.48400 -42.00600 66.58500 1.000 44.57006 241 PRO C C 1
ATOM 6258 O O . PRO B 1 217 ? -27.49800 -42.16000 67.80500 1.000 48.23788 241 PRO C O 1
ATOM 6269 N N . VAL C 2 2 ? 13.91300 -22.27300 30.15000 1.000 43.85241 22 VAL D N 1
ATOM 6270 C CA . VAL C 2 2 ? 13.42900 -23.20400 29.12300 1.000 46.76477 22 VAL D CA 1
ATOM 6271 C C . VAL C 2 2 ? 12.23900 -23.98600 29.64900 1.000 36.21193 22 VAL D C 1
ATOM 6272 O O . VAL C 2 2 ? 12.27800 -24.57200 30.73500 1.000 39.17201 22 VAL D O 1
ATOM 6284 N N . VAL C 2 3 ? 11.17800 -24.03200 28.84700 1.000 37.27360 23 VAL D N 1
ATOM 6285 C CA . VAL C 2 3 ? 9.90700 -24.59400 29.25800 1.000 37.87501 23 VAL D CA 1
ATOM 6286 C C . VAL C 2 3 ? 9.46700 -25.60200 28.20100 1.000 35.90675 23 VAL D C 1
ATOM 6287 O O . VAL C 2 3 ? 9.58600 -25.33900 26.99900 1.000 38.09557 23 VAL D O 1
ATOM 6300 N N . VAL C 2 4 ? 9.01600 -26.76500 28.66000 1.000 34.76930 24 VAL D N 1
ATOM 6301 C CA . VAL C 2 4 ? 8.51600 -27.84600 27.81800 1.000 32.83771 24 VAL D CA 1
ATOM 6302 C C . VAL C 2 4 ? 7.03000 -27.95900 28.10200 1.000 32.53719 24 VAL D C 1
ATOM 6303 O O . VAL C 2 4 ? 6.62700 -28.08900 29.26600 1.000 34.15668 24 VAL D O 1
ATOM 6316 N N . THR C 2 5 ? 6.21400 -27.90800 27.03800 1.000 34.88955 25 THR D N 1
ATOM 6317 C CA . THR C 2 5 ? 4.76500 -27.77000 27.16100 1.000 30.73818 25 THR D CA 1
ATOM 6318 C C . THR C 2 5 ? 4.04000 -28.96000 26.54800 1.000 26.68182 25 THR D C 1
ATOM 6319 O O . THR C 2 5 ? 4.37300 -29.38200 25.42900 1.000 28.99655 25 THR D O 1
ATOM 6330 N N . GLN C 2 6 ? 3.06500 -29.47100 27.28600 1.000 26.04710 26 GLN D N 1
ATOM 6331 C CA . GLN C 2 6 ? 2.25900 -30.61000 26.89400 1.000 32.62739 26 GLN D CA 1
ATOM 6332 C C . GLN C 2 6 ? 0.80000 -30.23800 27.06500 1.000 31.36346 26 GLN D C 1
ATOM 6333 O O . GLN C 2 6 ? 0.45700 -29.37100 27.86800 1.000 33.02713 26 GLN D O 1
ATOM 6347 N N . GLU C 2 7 ? -0.07600 -30.95200 26.36200 1.000 31.87548 27 GLU D N 1
ATOM 6348 C CA . GLU C 2 7 ? -1.50000 -30.81700 26.65700 1.000 27.13704 27 GLU D CA 1
ATOM 6349 C C . GLU C 2 7 ? -1.76400 -31.13400 28.12300 1.000 30.48933 27 GLU D C 1
ATOM 6350 O O . GLU C 2 7 ? -1.20300 -32.07200 28.68500 1.000 32.14309 27 GLU D O 1
ATOM 6362 N N . SER C 2 8 ? -2.64800 -30.36100 28.75800 1.000 28.52177 28 SER D N 1
ATOM 6363 C CA . SER C 2 8 ? -2.93500 -30.62900 30.16600 1.000 29.10609 28 SER D CA 1
ATOM 6364 C C . SER C 2 8 ? -3.71500 -31.91800 30.33100 1.000 26.99799 28 SER D C 1
ATOM 6365 O O . SER C 2 8 ? -3.52200 -32.65800 31.30200 1.000 27.81677 28 SER D O 1
ATOM 6373 N N . ALA C 2 9 ? -4.63800 -32.20300 29.39900 1.000 30.70468 29 ALA D N 1
ATOM 6374 C CA . ALA C 2 9 ? -5.44700 -33.40200 29.53900 1.000 25.84478 29 ALA D CA 1
ATOM 6375 C C . ALA C 2 9 ? -6.02100 -33.75900 28.16800 1.000 30.89964 29 ALA D C 1
ATOM 6376 O O . ALA C 2 9 ? -6.26500 -32.88200 27.33100 1.000 28.53315 29 ALA D O 1
ATOM 6383 N N . LEU C 2 10 ? -6.15900 -35.06300 27.92600 1.000 27.14175 30 LEU D N 1
ATOM 6384 C CA . LEU C 2 10 ? -6.72700 -35.58200 26.67900 1.000 26.00794 30 LEU D CA 1
ATOM 6385 C C . LEU C 2 10 ? -7.65100 -36.72600 27.02500 1.000 23.31380 30 LEU D C 1
ATOM 6386 O O . LEU C 2 10 ? -7.46700 -37.40800 28.02700 1.000 23.20539 30 LEU D O 1
ATOM 6402 N N . THR C 2 11 ? -8.72300 -36.90300 26.22300 1.000 21.73921 31 THR D N 1
ATOM 6403 C CA . THR C 2 11 ? -9.61400 -38.02500 26.43700 1.000 24.62542 31 THR D CA 1
ATOM 6404 C C . THR C 2 11 ? -9.69200 -38.86900 25.16600 1.000 23.37529 31 THR D C 1
ATOM 6405 O O . THR C 2 11 ? -9.77000 -38.34000 24.04900 1.000 27.40513 31 THR D O 1
ATOM 6416 N N . THR C 2 12 ? -9.64100 -40.18300 25.32300 1.000 23.69702 32 THR D N 1
ATOM 6417 C CA . THR C 2 12 ? -9.83300 -41.08900 24.20600 1.000 26.85790 32 THR D CA 1
ATOM 6418 C C . THR C 2 12 ? -10.66000 -42.26800 24.69900 1.000 27.10376 32 THR D C 1
ATOM 6419 O O . THR C 2 12 ? -11.03900 -42.33600 25.87300 1.000 25.90070 32 THR D O 1
ATOM 6430 N N . SER C 2 13 ? -10.99200 -43.18600 23.80000 1.000 27.58251 33 SER D N 1
ATOM 6431 C CA . SER C 2 13 ? -11.74400 -44.38900 24.10200 1.000 22.13934 33 SER D CA 1
ATOM 6432 C C . SER C 2 13 ? -10.93400 -45.62400 23.75500 1.000 23.92296 33 SER D C 1
ATOM 6433 O O . SER C 2 13 ? -10.00400 -45.55200 22.93400 1.000 24.09397 33 SER D O 1
ATOM 6441 N N . PRO C 2 14 ? -11.23400 -46.77400 24.36500 1.000 23.27129 34 PRO D N 1
ATOM 6442 C CA . PRO C 2 14 ? -10.47100 -47.98600 24.05000 1.000 24.63087 34 PRO D CA 1
ATOM 6443 C C . PRO C 2 14 ? -10.51200 -48.31200 22.56200 1.000 22.05372 34 PRO D C 1
ATOM 6444 O O . PRO C 2 14 ? -11.55400 -48.22500 21.90100 1.000 23.13546 34 PRO D O 1
ATOM 6455 N N . GLY C 2 15 ? -9.36200 -48.72100 22.03600 1.000 22.18402 35 GLY D N 1
ATOM 6456 C CA . GLY C 2 15 ? -9.24100 -49.02000 20.62800 1.000 23.69368 35 GLY D CA 1
ATOM 6457 C C . GLY C 2 15 ? -8.89700 -47.84300 19.72700 1.000 20.38956 35 GLY D C 1
ATOM 6458 O O . GLY C 2 15 ? -8.46700 -48.06100 18.58700 1.000 21.19001 35 GLY D O 1
ATOM 6462 N N . GLU C 2 16 ? -9.05300 -46.61500 20.20200 1.000 19.23077 36 GLU D N 1
ATOM 6463 C CA . GLU C 2 16 ? -8.79700 -45.47700 19.36400 1.000 20.05914 36 GLU D CA 1
ATOM 6464 C C . GLU C 2 16 ? -7.30300 -45.19100 19.34000 1.000 19.00401 36 GLU D C 1
ATOM 6465 O O . GLU C 2 16 ? -6.52100 -45.71700 20.15100 1.000 20.49204 36 GLU D O 1
ATOM 6477 N N . THR C 2 17 ? -6.92800 -44.26100 18.47000 1.000 21.18748 37 THR D N 1
ATOM 6478 C CA . THR C 2 17 ? -5.57600 -43.71600 18.40800 1.000 19.78043 37 THR D CA 1
ATOM 6479 C C . THR C 2 17 ? -5.57300 -42.32400 19.01400 1.000 21.26651 37 THR D C 1
ATOM 6480 O O . THR C 2 17 ? -6.39100 -41.48200 18.66800 1.000 23.25461 37 THR D O 1
ATOM 6491 N N . VAL C 2 18 ? -4.65300 -42.08300 19.95400 1.000 18.34318 38 VAL D N 1
ATOM 6492 C CA . VAL C 2 18 ? -4.50600 -40.78500 20.58200 1.000 20.99307 38 VAL D CA 1
ATOM 6493 C C . VAL C 2 18 ? -3.03300 -40.38500 20.50100 1.000 21.88262 38 VAL D C 1
ATOM 6494 O O . VAL C 2 18 ? -2.13900 -41.23000 20.57400 1.000 21.92194 38 VAL D O 1
ATOM 6507 N N . THR C 2 19 ? -2.80200 -39.10700 20.25600 1.000 21.07867 39 THR D N 1
ATOM 6508 C CA . THR C 2 19 ? -1.47800 -38.53500 20.05100 1.000 22.26726 39 THR D CA 1
ATOM 6509 C C . THR C 2 19 ? -1.27400 -37.41100 21.05000 1.000 21.09917 39 THR D C 1
ATOM 6510 O O . THR C 2 19 ? -2.05600 -36.45100 21.09700 1.000 24.81797 39 THR D O 1
ATOM 6521 N N . LEU C 2 20 ? -0.25900 -37.56700 21.91000 1.000 21.40108 40 LEU D N 1
ATOM 6522 C CA . LEU C 2 20 ? 0.18000 -36.53800 22.83600 1.000 22.33687 40 LEU D CA 1
ATOM 6523 C C . LEU C 2 20 ? 1.39800 -35.82700 22.26400 1.000 24.19376 40 LEU D C 1
ATOM 6524 O O . LEU C 2 20 ? 2.22000 -36.43100 21.57400 1.000 22.20170 40 LEU D O 1
ATOM 6540 N N . THR C 2 21 ? 1.50100 -34.51900 22.52600 1.000 23.71282 41 THR D N 1
ATOM 6541 C CA . THR C 2 21 ? 2.60300 -33.77300 21.96300 1.000 27.94922 41 THR D CA 1
ATOM 6542 C C . THR C 2 21 ? 3.36200 -33.02900 23.05500 1.000 25.63515 41 THR D C 1
ATOM 6543 O O . THR C 2 21 ? 2.84600 -32.78400 24.15800 1.000 27.20323 41 THR D O 1
ATOM 6554 N N . CYS C 2 22 ? 4.52900 -32.55500 22.64000 1.000 25.77695 42 CYS D N 1
ATOM 6555 C CA . CYS C 2 22 ? 5.55800 -32.04300 23.54200 1.000 27.03228 42 CYS D CA 1
ATOM 6556 C C . CYS C 2 22 ? 6.31400 -30.94700 22.80300 1.000 25.43927 42 CYS D C 1
ATOM 6557 O O . CYS C 2 22 ? 6.98300 -31.19900 21.79200 1.000 26.83690 42 CYS D O 1
ATOM 6564 N N . ARG C 2 23 ? 6.19300 -29.71500 23.31200 1.000 27.10605 43 ARG D N 1
ATOM 6565 C CA . ARG C 2 23 ? 6.76100 -28.56100 22.63400 1.000 29.11808 43 ARG D CA 1
ATOM 6566 C C . ARG C 2 23 ? 7.90400 -27.97100 23.45700 1.000 29.47343 43 ARG D C 1
ATOM 6567 O O . ARG C 2 23 ? 7.87800 -28.01200 24.68800 1.000 35.89814 43 ARG D O 1
ATOM 6588 N N . SER C 2 24 ? 8.87300 -27.41000 22.74700 1.000 32.35800 44 SER D N 1
ATOM 6589 C CA . SER C 2 24 ? 10.05700 -26.75000 23.30000 1.000 34.86770 44 SER D CA 1
ATOM 6590 C C . SER C 2 24 ? 9.95900 -25.24100 23.11100 1.000 42.41255 44 SER D C 1
ATOM 6591 O O . SER C 2 24 ? 9.68900 -24.76200 22.00600 1.000 36.81645 44 SER D O 1
ATOM 6599 N N . SER C 2 25 ? 10.19800 -24.49100 24.18000 1.000 43.19797 45 SER D N 1
ATOM 6600 C CA . SER C 2 25 ? 10.22900 -23.03700 24.06000 1.000 37.71332 45 SER D CA 1
ATOM 6601 C C . SER C 2 25 ? 11.37800 -22.53000 23.19400 1.000 38.32700 45 SER D C 1
ATOM 6602 O O . SER C 2 25 ? 11.32700 -21.38600 22.73200 1.000 43.76068 45 SER D O 1
ATOM 6610 N N . THR C 2 26 ? 12.41300 -23.32700 22.95100 1.000 42.85033 46 THR D N 1
ATOM 6611 C CA . THR C 2 26 ? 13.56500 -22.82500 22.21400 1.000 40.75529 46 THR D CA 1
ATOM 6612 C C . THR C 2 26 ? 13.39000 -22.92700 20.71100 1.000 48.17028 46 THR D C 1
ATOM 6613 O O . THR C 2 26 ? 14.33200 -22.64300 19.96600 1.000 46.63873 46 THR D O 1
ATOM 6624 N N . GLY C 2 27 ? 12.22100 -23.33900 20.25100 1.000 46.06128 47 GLY D N 1
ATOM 6625 C CA . GLY C 2 27 ? 12.04800 -23.59500 18.83900 1.000 43.92029 47 GLY D CA 1
ATOM 6626 C C . GLY C 2 27 ? 11.59900 -25.01600 18.57900 1.000 41.62964 47 GLY D C 1
ATOM 6627 O O . GLY C 2 27 ? 11.02300 -25.67000 19.46000 1.000 38.68410 47 GLY D O 1
ATOM 6631 N N . ALA C 2 28 ? 11.85000 -25.49500 17.36800 1.000 39.68481 48 ALA D N 1
ATOM 6632 C CA . ALA C 2 28 ? 11.37600 -26.81400 16.98100 1.000 38.37097 48 ALA D CA 1
ATOM 6633 C C . ALA C 2 28 ? 12.07200 -27.87300 17.82000 1.000 39.14733 48 ALA D C 1
ATOM 6634 O O . ALA C 2 28 ? 13.27900 -27.78500 18.09000 1.000 37.87747 48 ALA D O 1
ATOM 6641 N N . VAL C 2 29 ? 11.29700 -28.86200 18.26100 1.000 33.95477 49 VAL D N 1
ATOM 6642 C CA . VAL C 2 29 ? 11.88600 -30.07400 18.81200 1.000 33.06330 49 VAL D CA 1
ATOM 6643 C C . VAL C 2 29 ? 12.63500 -30.80500 17.70000 1.000 35.70465 49 VAL D C 1
ATOM 6644 O O . VAL C 2 29 ? 12.16300 -30.91900 16.56200 1.000 37.26079 49 VAL D O 1
ATOM 6657 N N . THR C 2 30 ? 13.80800 -31.31600 18.01700 1.000 30.64937 50 THR D N 1
ATOM 6658 C CA . THR C 2 30 ? 14.65000 -31.98800 17.04500 1.000 33.14735 50 THR D CA 1
ATOM 6659 C C . THR C 2 30 ? 15.04600 -33.34300 17.61500 1.000 34.39877 50 THR D C 1
ATOM 6660 O O . THR C 2 30 ? 14.79100 -33.64700 18.79100 1.000 32.34814 50 THR D O 1
ATOM 6671 N N . THR C 2 31 ? 15.64600 -34.17900 16.76200 1.000 31.84059 51 THR D N 1
ATOM 6672 C CA . THR C 2 31 ? 16.03600 -35.50300 17.24200 1.000 34.10176 51 THR D CA 1
ATOM 6673 C C . THR C 2 31 ? 17.15600 -35.43400 18.28900 1.000 35.11858 51 THR D C 1
ATOM 6674 O O . THR C 2 31 ? 17.31800 -36.38000 19.06300 1.000 36.97790 51 THR D O 1
ATOM 6685 N N . SER C 2 32 ? 17.93600 -34.34700 18.33900 1.000 33.09462 52 SER D N 1
ATOM 6686 C CA . SER C 2 32 ? 18.95400 -34.24600 19.38700 1.000 35.77034 52 SER D CA 1
ATOM 6687 C C . SER C 2 32 ? 18.37600 -33.75300 20.71600 1.000 33.02728 52 SER D C 1
ATOM 6688 O O . SER C 2 32 ? 19.12700 -33.53700 21.67200 1.000 31.60506 52 SER D O 1
ATOM 6696 N N . ASN C 2 33 ? 17.05700 -33.60700 20.80700 1.000 27.46974 53 ASN D N 1
ATOM 6697 C CA . ASN C 2 33 ? 16.38100 -33.45300 22.08500 1.000 29.21819 53 ASN D CA 1
ATOM 6698 C C . ASN C 2 33 ? 16.04000 -34.80500 22.69500 1.000 25.03645 53 ASN D C 1
ATOM 6699 O O . ASN C 2 33 ? 15.54600 -34.85500 23.82300 1.000 24.60330 53 ASN D O 1
ATOM 6710 N N . TYR C 2 34 ? 16.21400 -35.87500 21.93400 1.000 26.07189 54 TYR D N 1
ATOM 6711 C CA . TYR C 2 34 ? 16.04100 -37.24000 22.40800 1.000 22.82128 54 TYR D CA 1
ATOM 6712 C C . TYR C 2 34 ? 14.81800 -37.38100 23.30600 1.000 21.52755 54 TYR D C 1
ATOM 6713 O O . TYR C 2 34 ? 14.89000 -37.87800 24.42200 1.000 23.19660 54 TYR D O 1
ATOM 6731 N N . ALA C 2 35 ? 13.66900 -36.98200 22.77400 1.000 21.61980 55 ALA D N 1
ATOM 6732 C CA . ALA C 2 35 ? 12.45900 -36.90700 23.58900 1.000 19.29311 55 ALA D CA 1
ATOM 6733 C C . ALA C 2 35 ? 12.18800 -38.23500 24.27300 1.000 23.56164 55 ALA D C 1
ATOM 6734 O O . ALA C 2 35 ? 12.20700 -39.29200 23.63800 1.000 22.84635 55 ALA D O 1
ATOM 6741 N N . ASN C 2 36 ? 12.02400 -38.17900 25.59200 1.000 24.02708 56 ASN D N 1
ATOM 6742 C CA . ASN C 2 36 ? 11.57500 -39.31000 26.38900 1.000 23.02419 56 ASN D CA 1
ATOM 6743 C C . ASN C 2 36 ? 10.11500 -39.12000 26.78300 1.000 21.88050 56 ASN D C 1
ATOM 6744 O O . ASN C 2 36 ? 9.66400 -38.01600 27.07100 1.000 22.03600 56 ASN D O 1
ATOM 6755 N N . TRP C 2 37 ? 9.39900 -40.23400 26.86800 1.000 18.25509 57 TRP D N 1
ATOM 6756 C CA . TRP C 2 37 ? 8.06100 -40.26500 27.41800 1.000 19.80304 57 TRP D CA 1
ATOM 6757 C C . TRP C 2 37 ? 8.01500 -41.26100 28.56100 1.000 22.98838 57 TRP D C 1
ATOM 6758 O O . TRP C 2 37 ? 8.51800 -42.38100 28.42700 1.000 21.10554 57 TRP D O 1
ATOM 6779 N N . VAL C 2 38 ? 7.40900 -40.84700 29.66900 1.000 20.90851 58 VAL D N 1
ATOM 6780 C CA . VAL C 2 38 ? 7.34700 -41.64600 30.88900 1.000 18.57099 58 VAL D CA 1
ATOM 6781 C C . VAL C 2 38 ? 5.91500 -41.62400 31.37700 1.000 26.46827 58 VAL D C 1
ATOM 6782 O O . VAL C 2 38 ? 5.28500 -40.56500 31.39700 1.000 25.46370 58 VAL D O 1
ATOM 6795 N N . GLN C 2 39 ? 5.42800 -42.77000 31.80500 1.000 20.80049 59 GLN D N 1
ATOM 6796 C CA . GLN C 2 39 ? 4.07000 -42.91400 32.30400 1.000 20.17824 59 GLN D CA 1
ATOM 6797 C C . GLN C 2 39 ? 4.07400 -42.94700 33.82000 1.000 23.31317 59 GLN D C 1
ATOM 6798 O O . GLN C 2 39 ? 4.83700 -43.71100 34.43400 1.000 21.64195 59 GLN D O 1
ATOM 6812 N N . GLU C 2 40 ? 3.22100 -42.13600 34.42300 1.000 22.59761 60 GLU D N 1
ATOM 6813 C CA . GLU C 2 40 ? 3.00500 -42.17100 35.86100 1.000 23.19806 60 GLU D CA 1
ATOM 6814 C C . GLU C 2 40 ? 1.63600 -42.76700 36.15000 1.000 26.55322 60 GLU D C 1
ATOM 6815 O O . GLU C 2 40 ? 0.61300 -42.22600 35.72400 1.000 24.89318 60 GLU D O 1
ATOM 6827 N N . LYS C 2 41 ? 1.62100 -43.84600 36.91200 1.000 24.79987 61 LYS D N 1
ATOM 6828 C CA . LYS C 2 41 ? 0.39000 -44.41100 37.45400 1.000 26.00272 61 LYS D CA 1
ATOM 6829 C C . LYS C 2 41 ? 0.32600 -44.25300 38.94800 1.000 30.81686 61 LYS D C 1
ATOM 6830 O O . LYS C 2 41 ? 1.32500 -43.94900 39.60800 1.000 25.31175 61 LYS D O 1
ATOM 6849 N N . PRO C 2 42 ? -0.85700 -44.44600 39.53000 1.000 29.17471 62 PRO D N 1
ATOM 6850 C CA . PRO C 2 42 ? -1.04100 -44.09800 40.93800 1.000 40.81723 62 PRO D CA 1
ATOM 6851 C C . PRO C 2 42 ? -0.03500 -44.80700 41.80900 1.000 43.51699 62 PRO D C 1
ATOM 6852 O O . PRO C 2 42 ? 0.34900 -45.95100 41.54200 1.000 43.31817 62 PRO D O 1
ATOM 6863 N N . ASP C 2 43 ? 0.36000 -44.10400 42.88100 1.000 42.50828 63 ASP D N 1
ATOM 6864 C CA . ASP C 2 43 ? 1.30100 -44.60200 43.86500 1.000 42.17144 63 ASP D CA 1
ATOM 6865 C C . ASP C 2 43 ? 2.70300 -44.45600 43.28600 1.000 34.85205 63 ASP D C 1
ATOM 6866 O O . ASP C 2 43 ? 3.55200 -45.34100 43.49400 1.000 36.36796 63 ASP D O 1
ATOM 6875 N N . HIS C 2 44 ? 2.92800 -43.35600 42.56400 1.000 28.91502 64 HIS D N 1
ATOM 6876 C CA . HIS C 2 44 ? 4.26900 -42.95000 42.13000 1.000 32.58845 64 HIS D CA 1
ATOM 6877 C C . HIS C 2 44 ? 4.95800 -44.06500 41.35900 1.000 30.90891 64 HIS D C 1
ATOM 6878 O O . HIS C 2 44 ? 6.14500 -44.34400 41.55400 1.000 29.97488 64 HIS D O 1
ATOM 6892 N N . LEU C 2 45 ? 4.22800 -44.69000 40.44200 1.000 31.37344 65 LEU D N 1
ATOM 6893 C CA . LEU C 2 45 ? 4.74700 -45.78400 39.62700 1.000 28.62514 65 LEU D CA 1
ATOM 6894 C C . LEU C 2 45 ? 5.08700 -45.19700 38.25100 1.000 27.30692 65 LEU D C 1
ATOM 6895 O O . LEU C 2 45 ? 4.19200 -44.96000 37.42600 1.000 24.91426 65 LEU D O 1
ATOM 6911 N N . PHE C 2 46 ? 6.37600 -44.97100 37.99800 1.000 23.10662 66 PHE D N 1
ATOM 6912 C CA . PHE C 2 46 ? 6.85000 -44.42400 36.73800 1.000 25.98637 66 PHE D CA 1
ATOM 6913 C C . PHE C 2 46 ? 7.38900 -45.53600 35.85900 1.000 23.93240 66 PHE D C 1
ATOM 6914 O O . PHE C 2 46 ? 8.11400 -46.41300 36.32700 1.000 23.70524 66 PHE D O 1
ATOM 6931 N N . THR C 2 47 ? 7.00600 -45.50300 34.58900 1.000 20.44216 67 THR D N 1
ATOM 6932 C CA . THR C 2 47 ? 7.44000 -46.47700 33.58800 1.000 21.05322 67 THR D CA 1
ATOM 6933 C C . THR C 2 47 ? 7.97000 -45.72100 32.38200 1.000 20.52069 67 THR D C 1
ATOM 6934 O O . THR C 2 47 ? 7.21700 -44.97200 31.74400 1.000 23.06840 67 THR D O 1
ATOM 6945 N N . GLY C 2 48 ? 9.21900 -45.97500 32.00000 1.000 20.59083 68 GLY D N 1
ATOM 6946 C CA . GLY C 2 48 ? 9.76800 -45.34400 30.81200 1.000 20.63089 68 GLY D CA 1
ATOM 6947 C C . GLY C 2 48 ? 9.16300 -46.00800 29.59000 1.000 24.51418 68 GLY D C 1
ATOM 6948 O O . GLY C 2 48 ? 9.04500 -47.24600 29.54200 1.000 25.19785 68 GLY D O 1
ATOM 6952 N N . LEU C 2 49 ? 8.69600 -45.20100 28.63800 1.000 21.71770 69 LEU D N 1
ATOM 6953 C CA . LEU C 2 49 ? 8.04000 -45.71200 27.44200 1.000 19.26654 69 LEU D CA 1
ATOM 6954 C C . LEU C 2 49 ? 8.89800 -45.55600 26.19200 1.000 19.74998 69 LEU D C 1
ATOM 6955 O O . LEU C 2 49 ? 9.11300 -46.50200 25.42600 1.000 20.13224 69 LEU D O 1
ATOM 6971 N N . ILE C 2 50 ? 9.32600 -44.33200 25.92300 1.000 18.64667 70 ILE D N 1
ATOM 6972 C CA . ILE C 2 50 ? 10.03200 -43.99600 24.70400 1.000 20.17137 70 ILE D CA 1
ATOM 6973 C C . ILE C 2 50 ? 11.24600 -43.15100 25.07300 1.000 22.08168 70 ILE D C 1
ATOM 6974 O O . ILE C 2 50 ? 11.15400 -42.27700 25.94100 1.000 22.84375 70 ILE D O 1
ATOM 6990 N N . GLY C 2 51 ? 12.35000 -43.36400 24.37500 1.000 20.35717 71 GLY D N 1
ATOM 6991 C CA . GLY C 2 51 ? 13.48000 -42.49400 24.51000 1.000 20.05069 71 GLY D CA 1
ATOM 6992 C C . GLY C 2 51 ? 14.40000 -42.58000 23.32000 1.000 25.02745 71 GLY D C 1
ATOM 6993 O O . GLY C 2 51 ? 14.11800 -43.26500 22.32700 1.000 24.27783 71 GLY D O 1
ATOM 6997 N N . GLY C 2 52 ? 15.50300 -41.89500 23.43900 1.000 25.25969 72 GLY D N 1
ATOM 6998 C CA . GLY C 2 52 ? 16.53600 -41.97300 22.41900 1.000 23.52011 72 GLY D CA 1
ATOM 6999 C C . GLY C 2 52 ? 15.95800 -41.34400 21.18700 1.000 20.31508 72 GLY D C 1
ATOM 7000 O O . GLY C 2 52 ? 15.43700 -40.23100 21.22700 1.000 33.47995 72 GLY D O 1
ATOM 7004 N N . ILE C 2 53 ? 16.04000 -42.07300 20.07000 1.000 24.85699 73 ILE D N 1
ATOM 7005 C CA . ILE C 2 53 ? 15.40000 -41.64500 18.82700 1.000 28.80903 73 ILE D CA 1
ATOM 7006 C C . ILE C 2 53 ? 14.20100 -42.54200 18.56300 1.000 27.89970 73 ILE D C 1
ATOM 7007 O O . ILE C 2 53 ? 14.30600 -43.53300 17.84200 1.000 26.41515 73 ILE D O 1
ATOM 7023 N N . ASN C 2 54 ? 13.05200 -42.23200 19.17100 1.000 28.05647 74 ASN D N 1
ATOM 7024 C CA . ASN C 2 54 ? 11.84700 -43.00500 18.95300 1.000 21.95673 74 ASN D CA 1
ATOM 7025 C C . ASN C 2 54 ? 11.99500 -44.46700 19.34000 1.000 25.08353 74 ASN D C 1
ATOM 7026 O O . ASN C 2 54 ? 11.36100 -45.34800 18.74500 1.000 28.10430 74 ASN D O 1
ATOM 7037 N N . ASN C 2 55 ? 12.79100 -44.77600 20.33700 1.000 21.90877 75 ASN D N 1
ATOM 7038 C CA . ASN C 2 55 ? 13.00700 -46.16500 20.71200 1.000 24.76112 75 ASN D CA 1
ATOM 7039 C C . ASN C 2 55 ? 12.08600 -46.55300 21.86100 1.000 23.03767 75 ASN D C 1
ATOM 7040 O O . ASN C 2 55 ? 12.07900 -45.88500 22.90600 1.000 23.30821 75 ASN D O 1
ATOM 7051 N N . ARG C 2 56 ? 11.39500 -47.68600 21.71100 1.000 23.51284 76 ARG D N 1
ATOM 7052 C CA . ARG C 2 56 ? 10.56500 -48.24200 22.77900 1.000 21.58366 76 ARG D CA 1
ATOM 7053 C C . ARG C 2 56 ? 11.42700 -48.93300 23.82400 1.000 25.43310 76 ARG D C 1
ATOM 7054 O O . ARG C 2 56 ? 12.27600 -49.75300 23.48600 1.000 28.05725 76 ARG D O 1
ATOM 7075 N N . ALA C 2 57 ? 11.17000 -48.65200 25.08900 1.000 22.17819 77 ALA D N 1
ATOM 7076 C CA . ALA C 2 57 ? 11.94200 -49.26600 26.16500 1.000 25.94647 77 ALA D CA 1
ATOM 7077 C C . ALA C 2 57 ? 11.61100 -50.75500 26.25600 1.000 28.37502 77 ALA D C 1
ATOM 7078 O O . ALA C 2 57 ? 10.55300 -51.20300 25.76800 1.000 28.48729 77 ALA D O 1
ATOM 7085 N N . PRO C 2 58 ? 12.49400 -51.55000 26.86300 1.000 32.20156 78 PRO D N 1
ATOM 7086 C CA . PRO C 2 58 ? 12.25300 -53.00100 26.91400 1.000 28.96694 78 PRO D CA 1
ATOM 7087 C C . PRO C 2 58 ? 10.97200 -53.30100 27.68300 1.000 31.38911 78 PRO D C 1
ATOM 7088 O O . PRO C 2 58 ? 10.68800 -52.68900 28.70600 1.000 33.38229 78 PRO D O 1
ATOM 7099 N N . GLY C 2 59 ? 10.19700 -54.26100 27.18000 1.000 31.68531 79 GLY D N 1
ATOM 7100 C CA . GLY C 2 59 ? 8.95500 -54.64000 27.82300 1.000 33.57176 79 GLY D CA 1
ATOM 7101 C C . GLY C 2 59 ? 7.77500 -53.71600 27.55700 1.000 36.60339 79 GLY D C 1
ATOM 7102 O O . GLY C 2 59 ? 6.64300 -54.06900 27.91300 1.000 35.56039 79 GLY D O 1
ATOM 7106 N N . VAL C 2 60 ? 7.99000 -52.55000 26.95400 1.000 29.82849 80 VAL D N 1
ATOM 7107 C CA . VAL C 2 60 ? 6.87000 -51.61900 26.73400 1.000 24.44673 80 VAL D CA 1
ATOM 7108 C C . VAL C 2 60 ? 5.96100 -52.17900 25.64600 1.000 24.76104 80 VAL D C 1
ATOM 7109 O O . VAL C 2 60 ? 6.47100 -52.67400 24.62200 1.000 25.82548 80 VAL D O 1
ATOM 7122 N N . PRO C 2 61 ? 4.63200 -52.11700 25.79800 1.000 23.31867 81 PRO D N 1
ATOM 7123 C CA . PRO C 2 61 ? 3.76200 -52.67200 24.74800 1.000 27.69097 81 PRO D CA 1
ATOM 7124 C C . PRO C 2 61 ? 3.92100 -51.97400 23.40800 1.000 25.80756 81 PRO D C 1
ATOM 7125 O O . PRO C 2 61 ? 4.19500 -50.77700 23.31400 1.000 23.64069 81 PRO D O 1
ATOM 7136 N N . ALA C 2 62 ? 3.66700 -52.74200 22.34800 1.000 26.99691 82 ALA D N 1
ATOM 7137 C CA . ALA C 2 62 ? 3.89100 -52.25500 20.99300 1.000 26.63069 82 ALA D CA 1
ATOM 7138 C C . ALA C 2 62 ? 3.00100 -51.07800 20.62200 1.000 22.23282 82 ALA D C 1
ATOM 7139 O O . ALA C 2 62 ? 3.34600 -50.31700 19.71200 1.000 26.38829 82 ALA D O 1
ATOM 7146 N N . ARG C 2 63 ? 1.87800 -50.87800 21.32100 1.000 22.78170 83 ARG D N 1
ATOM 7147 C CA . ARG C 2 63 ? 0.97100 -49.81800 20.93400 1.000 22.09368 83 ARG D CA 1
ATOM 7148 C C . ARG C 2 63 ? 1.52000 -48.43000 21.21900 1.000 19.00418 83 ARG D C 1
ATOM 7149 O O . ARG C 2 63 ? 0.92100 -47.44200 20.76400 1.000 19.46482 83 ARG D O 1
ATOM 7170 N N . PHE C 2 64 ? 2.61700 -48.31700 21.96700 1.000 19.30529 84 PHE D N 1
ATOM 7171 C CA . PHE C 2 64 ? 3.26600 -47.03100 22.20800 1.000 17.99645 84 PHE D CA 1
ATOM 7172 C C . PHE C 2 64 ? 4.36600 -46.77100 21.16500 1.000 21.15351 84 PHE D C 1
ATOM 7173 O O . PHE C 2 64 ? 5.18100 -47.63500 20.91200 1.000 22.38996 84 PHE D O 1
ATOM 7190 N N . SER C 2 65 ? 4.37700 -45.58700 20.56400 1.000 21.10804 85 SER D N 1
ATOM 7191 C CA . SER C 2 65 ? 5.47200 -45.24400 19.66500 1.000 18.11463 85 SER D CA 1
ATOM 7192 C C . SER C 2 65 ? 5.71500 -43.74500 19.71400 1.000 19.48607 85 SER D C 1
ATOM 7193 O O . SER C 2 65 ? 4.84100 -42.96600 20.07800 1.000 22.23256 85 SER D O 1
ATOM 7201 N N . GLY C 2 66 ? 6.93900 -43.34600 19.38100 1.000 21.68169 86 GLY D N 1
ATOM 7202 C CA . GLY C 2 66 ? 7.26000 -41.92700 19.36500 1.000 22.52669 86 GLY D CA 1
ATOM 7203 C C . GLY C 2 66 ? 7.67000 -41.44700 17.97300 1.000 20.85556 86 GLY D C 1
ATOM 7204 O O . GLY C 2 66 ? 8.11500 -42.24500 17.16900 1.000 21.93147 86 GLY D O 1
ATOM 7208 N N . SER C 2 67 ? 7.53800 -40.15100 17.71700 1.000 19.67113 87 SER D N 1
ATOM 7209 C CA . SER C 2 67 ? 7.84200 -39.55800 16.41500 1.000 21.02239 87 SER D CA 1
ATOM 7210 C C . SER C 2 67 ? 7.92000 -38.05500 16.63300 1.000 24.06751 87 SER D C 1
ATOM 7211 O O . SER C 2 67 ? 7.58500 -37.53900 17.70600 1.000 24.54221 87 SER D O 1
ATOM 7219 N N . LEU C 2 68 ? 8.39400 -37.35700 15.59800 1.000 22.99692 88 LEU D N 1
ATOM 7220 C CA . LEU C 2 68 ? 8.25400 -35.90900 15.53100 1.000 26.20584 88 LEU D CA 1
ATOM 7221 C C . LEU C 2 68 ? 7.08400 -35.58500 14.62700 1.000 28.29519 88 LEU D C 1
ATOM 7222 O O . LEU C 2 68 ? 6.91200 -36.21600 13.58700 1.000 26.26994 88 LEU D O 1
ATOM 7238 N N . ILE C 2 69 ? 6.27200 -34.63000 15.04600 1.000 26.62050 89 ILE D N 1
ATOM 7239 C CA . ILE C 2 69 ? 5.11300 -34.14900 14.28200 1.000 26.59113 89 ILE D CA 1
ATOM 7240 C C . ILE C 2 69 ? 5.28000 -32.63800 14.19000 1.000 31.34070 89 ILE D C 1
ATOM 7241 O O . ILE C 2 69 ? 5.22900 -31.93400 15.20800 1.000 31.68681 89 ILE D O 1
ATOM 7257 N N . ALA C 2 70 ? 5.52700 -32.14500 12.98700 1.000 31.33443 90 ALA D N 1
ATOM 7258 C CA . ALA C 2 70 ? 5.78900 -30.71400 12.79600 1.000 31.93129 90 ALA D CA 1
ATOM 7259 C C . ALA C 2 70 ? 6.98300 -30.35600 13.68200 1.000 33.06822 90 ALA D C 1
ATOM 7260 O O . ALA C 2 70 ? 8.01300 -31.04800 13.63400 1.000 38.12707 90 ALA D O 1
ATOM 7267 N N . ASP C 2 71 ? 6.89100 -29.32700 14.50600 1.000 38.30011 91 ASP D N 1
ATOM 7268 C CA . ASP C 2 71 ? 8.01200 -28.92700 15.34000 1.000 37.85653 91 ASP D CA 1
ATOM 7269 C C . ASP C 2 71 ? 7.87300 -29.43800 16.76400 1.000 39.46598 91 ASP D C 1
ATOM 7270 O O . ASP C 2 71 ? 8.41600 -28.82700 17.69500 1.000 32.46407 91 ASP D O 1
ATOM 7279 N N . LYS C 2 72 ? 7.15500 -30.55500 16.95700 1.000 30.80330 92 LYS D N 1
ATOM 7280 C CA . LYS C 2 72 ? 6.92100 -31.10000 18.29200 1.000 27.75569 92 LYS D CA 1
ATOM 7281 C C . LYS C 2 72 ? 7.28000 -32.57600 18.33300 1.000 31.80045 92 LYS D C 1
ATOM 7282 O O . LYS C 2 72 ? 7.30100 -33.25500 17.30800 1.000 32.32522 92 LYS D O 1
ATOM 7301 N N . ALA C 2 73 ? 7.62400 -33.05300 19.53000 1.000 29.59957 93 ALA D N 1
ATOM 7302 C CA . ALA C 2 73 ? 7.69800 -34.48300 19.76300 1.000 23.21892 93 ALA D CA 1
ATOM 7303 C C . ALA C 2 73 ? 6.28700 -35.02400 19.99500 1.000 21.89934 93 ALA D C 1
ATOM 7304 O O . ALA C 2 73 ? 5.43000 -34.34000 20.56400 1.000 23.47630 93 ALA D O 1
ATOM 7311 N N . ALA C 2 74 ? 6.07700 -36.28900 19.62300 1.000 22.68520 94 ALA D N 1
ATOM 7312 C CA . ALA C 2 74 ? 4.77800 -36.90900 19.82600 1.000 20.37463 94 ALA D CA 1
ATOM 7313 C C . ALA C 2 74 ? 4.88400 -38.33600 20.36100 1.000 23.18045 94 ALA D C 1
ATOM 7314 O O . ALA C 2 74 ? 5.77800 -39.10400 19.99100 1.000 20.81125 94 ALA D O 1
ATOM 7321 N N . LEU C 2 75 ? 3.95100 -38.66800 21.24400 1.000 21.00914 95 LEU D N 1
ATOM 7322 C CA . LEU C 2 75 ? 3.69900 -40.03800 21.68300 1.000 22.10850 95 LEU D CA 1
ATOM 7323 C C . LEU C 2 75 ? 2.37500 -40.48200 21.08000 1.000 20.10614 95 LEU D C 1
ATOM 7324 O O . LEU C 2 75 ? 1.35600 -39.83800 21.32400 1.000 20.47435 95 LEU D O 1
ATOM 7340 N N . THR C 2 76 ? 2.39100 -41.57600 20.33600 1.000 17.83636 96 THR D N 1
ATOM 7341 C CA . THR C 2 76 ? 1.15600 -42.13000 19.78100 1.000 17.44000 96 THR D CA 1
ATOM 7342 C C . THR C 2 76 ? 0.82700 -43.41400 20.53400 1.000 17.44643 96 THR D C 1
ATOM 7343 O O . THR C 2 76 ? 1.70600 -44.27900 20.70100 1.000 19.66057 96 THR D O 1
ATOM 7354 N N . ILE C 2 77 ? -0.42100 -43.52100 21.01900 1.000 19.18065 97 ILE D N 1
ATOM 7355 C CA . ILE C 2 77 ? -0.94600 -44.79200 21.50800 1.000 16.36274 97 ILE D CA 1
ATOM 7356 C C . ILE C 2 77 ? -1.94500 -45.28200 20.48200 1.000 19.91026 97 ILE D C 1
ATOM 7357 O O . ILE C 2 77 ? -2.97900 -44.64900 20.26100 1.000 22.39998 97 ILE D O 1
ATOM 7373 N N . THR C 2 78 ? -1.59300 -46.38400 19.82200 1.000 21.54268 98 THR D N 1
ATOM 7374 C CA . THR C 2 78 ? -2.35900 -46.94500 18.70400 1.000 20.98663 98 THR D CA 1
ATOM 7375 C C . THR C 2 78 ? -3.16500 -48.11600 19.25000 1.000 24.70275 98 THR D C 1
ATOM 7376 O O . THR C 2 78 ? -2.64300 -49.23600 19.36800 1.000 29.34776 98 THR D O 1
ATOM 7387 N N . GLY C 2 79 ? -4.44800 -47.89300 19.48000 1.000 25.95721 99 GLY D N 1
ATOM 7388 C CA . GLY C 2 79 ? -5.29500 -48.91100 20.07900 1.000 22.70769 99 GLY D CA 1
ATOM 7389 C C . GLY C 2 79 ? -5.23100 -48.79800 21.58600 1.000 24.32196 99 GLY D C 1
ATOM 7390 O O . GLY C 2 79 ? -4.78100 -49.72000 22.28300 1.000 25.57236 99 GLY D O 1
ATOM 7394 N N . ALA C 2 80 ? -5.61400 -47.63300 22.10400 1.000 23.46035 100 ALA D N 1
ATOM 7395 C CA . ALA C 2 80 ? -5.51400 -47.38900 23.54000 1.000 21.35502 100 ALA D CA 1
ATOM 7396 C C . ALA C 2 80 ? -6.29100 -48.41900 24.33900 1.000 21.98443 100 ALA D C 1
ATOM 7397 O O . ALA C 2 80 ? -7.36700 -48.88500 23.92000 1.000 22.05644 100 ALA D O 1
ATOM 7404 N N . GLN C 2 81 ? -5.73400 -48.79400 25.47800 1.000 21.62314 101 GLN D N 1
ATOM 7405 C CA A GLN C 2 81 ? -6.37000 -49.72500 26.39700 0.498 25.84856 101 GLN D CA 1
ATOM 7406 C CA B GLN C 2 81 ? -6.37500 -49.72200 26.39600 0.502 25.84934 101 GLN D CA 1
ATOM 7407 C C . GLN C 2 81 ? -6.79700 -49.03200 27.68600 1.000 23.64672 101 GLN D C 1
ATOM 7408 O O . GLN C 2 81 ? -6.24200 -48.00600 28.10100 1.000 22.96544 101 GLN D O 1
ATOM 7433 N N . THR C 2 82 ? -7.80400 -49.61400 28.34600 1.000 25.13266 102 THR D N 1
ATOM 7434 C CA . THR C 2 82 ? -8.26100 -49.03500 29.61000 1.000 28.67987 102 THR D CA 1
ATOM 7435 C C . THR C 2 82 ? -7.11100 -48.76900 30.57700 1.000 28.50771 102 THR D C 1
ATOM 7436 O O . THR C 2 82 ? -7.05800 -47.72300 31.21500 1.000 27.67591 102 THR D O 1
ATOM 7447 N N . GLU C 2 83 ? -6.14700 -49.68000 30.65100 1.000 24.47896 103 GLU D N 1
ATOM 7448 C CA . GLU C 2 83 ? -5.04300 -49.52900 31.60200 1.000 24.61148 103 GLU D CA 1
ATOM 7449 C C . GLU C 2 83 ? -4.07300 -48.41100 31.22600 1.000 32.27759 103 GLU D C 1
ATOM 7450 O O . GLU C 2 83 ? -3.10400 -48.17800 31.95400 1.000 28.00289 103 GLU D O 1
ATOM 7462 N N . ASP C 2 84 ? -4.28200 -47.73600 30.10300 1.000 24.53075 104 ASP D N 1
ATOM 7463 C CA . ASP C 2 84 ? -3.41100 -46.63800 29.69500 1.000 22.60537 104 ASP D CA 1
ATOM 7464 C C . ASP C 2 84 ? -3.86900 -45.30900 30.26600 1.000 21.22413 104 ASP D C 1
ATOM 7465 O O . ASP C 2 84 ? -3.18700 -44.29600 30.06300 1.000 21.34012 104 ASP D O 1
ATOM 7474 N N . GLU C 2 85 ? -5.00300 -45.28300 30.98400 1.000 23.22570 105 GLU D N 1
ATOM 7475 C CA . GLU C 2 85 ? -5.40100 -44.08900 31.70800 1.000 21.34564 105 GLU D CA 1
ATOM 7476 C C . GLU C 2 85 ? -4.36700 -43.82600 32.79900 1.000 20.35024 105 GLU D C 1
ATOM 7477 O O . GLU C 2 85 ? -4.14500 -44.66800 33.66800 1.000 23.03540 105 GLU D O 1
ATOM 7489 N N . ALA C 2 86 ? -3.70900 -42.67400 32.69800 1.000 22.14016 106 ALA D N 1
ATOM 7490 C CA . ALA C 2 86 ? -2.48400 -42.37500 33.44500 1.000 25.44797 106 ALA D CA 1
ATOM 7491 C C . ALA C 2 86 ? -1.99600 -40.98100 33.10000 1.000 23.88497 106 ALA D C 1
ATOM 7492 O O . ALA C 2 86 ? -2.56500 -40.30500 32.26000 1.000 20.53882 106 ALA D O 1
ATOM 7499 N N . ILE C 2 87 ? -0.93400 -40.52500 33.74700 1.000 23.10373 107 ILE D N 1
ATOM 7500 C CA . ILE C 2 87 ? -0.31100 -39.25700 33.38300 1.000 22.73324 107 ILE D CA 1
ATOM 7501 C C . ILE C 2 87 ? 0.91900 -39.58600 32.55200 1.000 27.03077 107 ILE D C 1
ATOM 7502 O O . ILE C 2 87 ? 1.63300 -40.55600 32.85900 1.000 24.59282 107 ILE D O 1
ATOM 7518 N N . TYR C 2 88 ? 1.16600 -38.78200 31.50600 1.000 22.30327 108 TYR D N 1
ATOM 7519 C CA . TYR C 2 88 ? 2.30300 -38.96000 30.58100 1.000 21.33835 108 TYR D CA 1
ATOM 7520 C C . TYR C 2 88 ? 3.17200 -37.71400 30.57400 1.000 24.98860 108 TYR D C 1
ATOM 7521 O O . TYR C 2 88 ? 2.70100 -36.62600 30.25100 1.000 24.39027 108 TYR D O 1
ATOM 7539 N N . PHE C 2 89 ? 4.42700 -37.86600 30.98500 1.000 22.83238 109 PHE D N 1
ATOM 7540 C CA . PHE C 2 89 ? 5.40700 -36.79600 30.94200 1.000 23.48830 109 PHE D CA 1
ATOM 7541 C C . PHE C 2 89 ? 6.36100 -36.96700 29.79000 1.000 20.53276 109 PHE D C 1
ATOM 7542 O O . PHE C 2 89 ? 6.81800 -38.08000 29.50500 1.000 21.53174 109 PHE D O 1
ATOM 7559 N N . CYS C 2 90 ? 6.71500 -35.85700 29.16900 1.000 20.82551 110 CYS D N 1
ATOM 7560 C CA A CYS C 2 90 ? 7.80100 -35.85200 28.20000 0.579 21.50417 110 CYS D CA 1
ATOM 7561 C CA B CYS C 2 90 ? 7.78000 -35.81300 28.18900 0.421 21.61828 110 CYS D CA 1
ATOM 7562 C C . CYS C 2 90 ? 8.98400 -35.10800 28.80000 1.000 25.20809 110 CYS D C 1
ATOM 7563 O O . CYS C 2 90 ? 8.83300 -34.23600 29.64800 1.000 27.18244 110 CYS D O 1
ATOM 7574 N N . ALA C 2 91 ? 10.16900 -35.50700 28.38100 1.000 24.69229 111 ALA D N 1
ATOM 7575 C CA . ALA C 2 91 ? 11.38200 -34.82000 28.77800 1.000 25.92205 111 ALA D CA 1
ATOM 7576 C C . ALA C 2 91 ? 12.21900 -34.62300 27.53700 1.000 21.99211 111 ALA D C 1
ATOM 7577 O O . ALA C 2 91 ? 12.35000 -35.55000 26.71600 1.000 24.33602 111 ALA D O 1
ATOM 7584 N N . LEU C 2 92 ? 12.82300 -33.43500 27.42700 1.000 22.32142 112 LEU D N 1
ATOM 7585 C CA . LEU C 2 92 ? 13.71400 -33.09400 26.33000 1.000 24.73738 112 LEU D CA 1
ATOM 7586 C C . LEU C 2 92 ? 15.10100 -32.78000 26.86600 1.000 24.51658 112 LEU D C 1
ATOM 7587 O O . LEU C 2 92 ? 15.23700 -32.19300 27.93900 1.000 25.46181 112 LEU D O 1
ATOM 7603 N N . TRP C 2 93 ? 16.10200 -33.17000 26.08700 1.000 25.67398 113 TRP D N 1
ATOM 7604 C CA . TRP C 2 93 ? 17.51200 -32.99900 26.40700 1.000 24.17028 113 TRP D CA 1
ATOM 7605 C C . TRP C 2 93 ? 18.03900 -31.73300 25.74900 1.000 31.72495 113 TRP D C 1
ATOM 7606 O O . TRP C 2 93 ? 17.87200 -31.54500 24.54400 1.000 28.98859 113 TRP D O 1
ATOM 7627 N N . TYR C 2 94 ? 18.70700 -30.88600 26.53600 1.000 30.89067 114 TYR D N 1
ATOM 7628 C CA . TYR C 2 94 ? 19.25800 -29.61400 26.04400 1.000 29.42648 114 TYR D CA 1
ATOM 7629 C C . TYR C 2 94 ? 20.75900 -29.56200 26.33000 1.000 31.74981 114 TYR D C 1
ATOM 7630 O O . TYR C 2 94 ? 21.17000 -28.84700 27.23300 1.000 32.42337 114 TYR D O 1
ATOM 7648 N N . SER C 2 95 ? 21.54600 -30.33500 25.56600 1.000 31.43884 115 SER D N 1
ATOM 7649 C CA . SER C 2 95 ? 23.00900 -30.41000 25.64200 1.000 41.00738 115 SER D CA 1
ATOM 7650 C C . SER C 2 95 ? 23.55700 -31.05600 26.91900 1.000 33.80904 115 SER D C 1
ATOM 7651 O O . SER C 2 95 ? 24.44200 -31.92200 26.85200 1.000 33.66160 115 SER D O 1
ATOM 7659 N N . ASN C 2 96 ? 23.05600 -30.65000 28.08700 1.000 32.04046 116 ASN D N 1
ATOM 7660 C CA . ASN C 2 96 ? 23.63200 -31.16300 29.32600 1.000 33.39508 116 ASN D CA 1
ATOM 7661 C C . ASN C 2 96 ? 22.62000 -31.29800 30.45600 1.000 32.53057 116 ASN D C 1
ATOM 7662 O O . ASN C 2 96 ? 23.03600 -31.43700 31.61800 1.000 29.07030 116 ASN D O 1
ATOM 7673 N N . HIS C 2 97 ? 21.31500 -31.21300 30.18600 1.000 30.69491 117 HIS D N 1
ATOM 7674 C CA . HIS C 2 97 ? 20.33800 -31.49800 31.21400 1.000 27.65355 117 HIS D CA 1
ATOM 7675 C C . HIS C 2 97 ? 19.02600 -31.84900 30.53400 1.000 25.03836 117 HIS D C 1
ATOM 7676 O O . HIS C 2 97 ? 18.80500 -31.48700 29.37900 1.000 27.22875 117 HIS D O 1
ATOM 7690 N N . TRP C 2 98 ? 18.15400 -32.52400 31.28500 1.000 25.70877 118 TRP D N 1
ATOM 7691 C CA . TRP C 2 98 ? 16.79700 -32.80800 30.86600 1.000 24.69975 118 TRP D CA 1
ATOM 7692 C C . TRP C 2 98 ? 15.85100 -31.78000 31.45500 1.000 28.06075 118 TRP D C 1
ATOM 7693 O O . TRP C 2 98 ? 16.01200 -31.36300 32.60500 1.000 25.40303 118 TRP D O 1
ATOM 7714 N N . VAL C 2 99 ? 14.84700 -31.37700 30.67200 1.000 24.54751 119 VAL D N 1
ATOM 7715 C CA . VAL C 2 99 ? 13.74500 -30.58500 31.17100 1.000 23.53170 119 VAL D CA 1
ATOM 7716 C C . VAL C 2 99 ? 12.46800 -31.37800 30.93500 1.000 28.71805 119 VAL D C 1
ATOM 7717 O O . VAL C 2 99 ? 12.23600 -31.85500 29.81400 1.000 26.32400 119 VAL D O 1
ATOM 7730 N N . PHE C 2 100 ? 11.64300 -31.48700 31.97500 1.000 25.60566 120 PHE D N 1
ATOM 7731 C CA . PHE C 2 100 ? 10.37300 -32.20300 31.90800 1.000 23.01239 120 PHE D CA 1
ATOM 7732 C C . PHE C 2 100 ? 9.23100 -31.25400 31.59400 1.000 28.21984 120 PHE D C 1
ATOM 7733 O O . PHE C 2 100 ? 9.14700 -30.15700 32.14700 1.000 29.00891 120 PHE D O 1
ATOM 7750 N N . GLY C 2 101 ? 8.29900 -31.70700 30.76200 1.000 26.55732 121 GLY D N 1
ATOM 7751 C CA . GLY C 2 101 ? 7.01800 -31.02700 30.66100 1.000 31.18535 121 GLY D CA 1
ATOM 7752 C C . GLY C 2 101 ? 6.12200 -31.20600 31.87700 1.000 28.02327 121 GLY D C 1
ATOM 7753 O O . GLY C 2 101 ? 6.42900 -31.91600 32.83400 1.000 28.84187 121 GLY D O 1
ATOM 7757 N N . GLY C 2 102 ? 4.96300 -30.53500 31.82400 1.000 29.67448 122 GLY D N 1
ATOM 7758 C CA . GLY C 2 102 ? 4.01600 -30.55700 32.92900 1.000 29.63382 122 GLY D CA 1
ATOM 7759 C C . GLY C 2 102 ? 3.15400 -31.79300 33.05400 1.000 31.14318 122 GLY D C 1
ATOM 7760 O O . GLY C 2 102 ? 2.44000 -31.92800 34.04400 1.000 28.19830 122 GLY D O 1
ATOM 7764 N N . GLY C 2 103 ? 3.20500 -32.69300 32.07900 1.000 26.73056 123 GLY D N 1
ATOM 7765 C CA . GLY C 2 103 ? 2.40700 -33.89800 32.08400 1.000 25.17319 123 GLY D CA 1
ATOM 7766 C C . GLY C 2 103 ? 1.06900 -33.69400 31.38700 1.000 31.01824 123 GLY D C 1
ATOM 7767 O O . GLY C 2 103 ? 0.50900 -32.59800 31.36000 1.000 26.92067 123 GLY D O 1
ATOM 7771 N N . THR C 2 104 ? 0.56500 -34.78400 30.79700 1.000 23.05651 124 THR D N 1
ATOM 7772 C CA . THR C 2 104 ? -0.79000 -34.86500 30.23500 1.000 24.71901 124 THR D CA 1
ATOM 7773 C C . THR C 2 104 ? -1.58700 -35.93500 30.97100 1.000 23.21478 124 THR D C 1
ATOM 7774 O O . THR C 2 104 ? -1.17400 -37.10700 31.04500 1.000 25.81365 124 THR D O 1
ATOM 7785 N N . LYS C 2 105 ? -2.73200 -35.55400 31.51100 1.000 22.57452 125 LYS D N 1
ATOM 7786 C CA . LYS C 2 105 ? -3.61800 -36.52700 32.12500 1.000 20.93946 125 LYS D CA 1
ATOM 7787 C C . LYS C 2 105 ? -4.44300 -37.13300 31.00500 1.000 28.08681 125 LYS D C 1
ATOM 7788 O O . LYS C 2 105 ? -5.24400 -36.42500 30.37200 1.000 27.04228 125 LYS D O 1
ATOM 7807 N N . LEU C 2 106 ? -4.24800 -38.42900 30.75500 1.000 24.86221 126 LEU D N 1
ATOM 7808 C CA . LEU C 2 106 ? -4.98700 -39.14100 29.70900 1.000 24.84587 126 LEU D CA 1
ATOM 7809 C C . LEU C 2 106 ? -6.10600 -39.94100 30.34600 1.000 19.91640 126 LEU D C 1
ATOM 7810 O O . LEU C 2 106 ? -5.84500 -40.82600 31.17600 1.000 23.43691 126 LEU D O 1
ATOM 7826 N N . THR C 2 107 ? -7.33900 -39.63200 29.96900 1.000 22.45075 127 THR D N 1
ATOM 7827 C CA . THR C 2 107 ? -8.50000 -40.44200 30.28800 1.000 20.83639 127 THR D CA 1
ATOM 7828 C C . THR C 2 107 ? -8.77300 -41.38700 29.11100 1.000 23.91329 127 THR D C 1
ATOM 7829 O O . THR C 2 107 ? -8.77300 -40.96400 27.96700 1.000 23.63683 127 THR D O 1
ATOM 7840 N N . VAL C 2 108 ? -8.90000 -42.67800 29.39300 1.000 20.19087 128 VAL D N 1
ATOM 7841 C CA . VAL C 2 108 ? -9.29600 -43.66800 28.41400 1.000 23.26868 128 VAL D CA 1
ATOM 7842 C C . VAL C 2 108 ? -10.62600 -44.22100 28.89800 1.000 24.72882 128 VAL D C 1
ATOM 7843 O O . VAL C 2 108 ? -10.65900 -44.93400 29.90200 1.000 23.14637 128 VAL D O 1
ATOM 7856 N N . LEU C 2 109 ? -11.69900 -43.97800 28.13100 1.000 24.33933 129 LEU D N 1
ATOM 7857 C CA . LEU C 2 109 ? -13.05400 -44.18700 28.65500 1.000 23.15948 129 LEU D CA 1
ATOM 7858 C C . LEU C 2 109 ? -13.43100 -45.66400 28.59600 1.000 22.03562 129 LEU D C 1
ATOM 7859 O O . LEU C 2 109 ? -14.31900 -46.08200 27.85500 1.000 30.82305 129 LEU D O 1
ATOM 7875 N N . GLY C 2 110 ? -12.76700 -46.45500 29.40700 1.000 28.75271 130 GLY D N 1
ATOM 7876 C CA . GLY C 2 110 ? -12.98200 -47.88500 29.45200 1.000 32.18276 130 GLY D CA 1
ATOM 7877 C C . GLY C 2 110 ? -13.85300 -48.32500 30.58500 1.000 33.62692 130 GLY D C 1
ATOM 7878 O O . GLY C 2 110 ? -14.17200 -49.52300 30.69400 1.000 43.54039 130 GLY D O 1
ATOM 7882 N N . GLN C 2 111 ? -14.24500 -47.43400 31.43800 1.000 35.68534 131 GLN D N 1
ATOM 7883 C CA . GLN C 2 111 ? -15.27400 -47.76300 32.41200 1.000 35.67948 131 GLN D CA 1
ATOM 7884 C C . GLN C 2 111 ? -16.54900 -46.98800 32.08300 1.000 29.86661 131 GLN D C 1
ATOM 7885 O O . GLN C 2 111 ? -16.48600 -45.89200 31.51700 1.000 26.80988 131 GLN D O 1
ATOM 7899 N N . PRO C 2 112 ? -17.72200 -47.49700 32.43500 1.000 35.77996 132 PRO D N 1
ATOM 7900 C CA . PRO C 2 112 ? -18.92900 -46.68300 32.26000 1.000 30.28423 132 PRO D CA 1
ATOM 7901 C C . PRO C 2 112 ? -18.87000 -45.41900 33.11900 1.000 25.37194 132 PRO D C 1
ATOM 7902 O O . PRO C 2 112 ? -18.41000 -45.44400 34.26200 1.000 29.93575 132 PRO D O 1
ATOM 7913 N N . LYS C 2 113 ? -19.30200 -44.31300 32.52800 1.000 24.31592 133 LYS D N 1
ATOM 7914 C CA . LYS C 2 113 ? -19.31200 -43.03800 33.21500 1.000 25.09745 133 LYS D CA 1
ATOM 7915 C C . LYS C 2 113 ? -20.36300 -43.05800 34.31600 1.000 30.09759 133 LYS D C 1
ATOM 7916 O O . LYS C 2 113 ? -21.35000 -43.79900 34.26500 1.000 27.70524 133 LYS D O 1
ATOM 7935 N N . ALA C 2 114 ? -20.12500 -42.25000 35.34600 1.000 25.39954 134 ALA D N 1
ATOM 7936 C CA . ALA C 2 114 ? -21.06800 -42.16400 36.44900 1.000 23.26598 134 ALA D CA 1
ATOM 7937 C C . ALA C 2 114 ? -20.79000 -40.91000 37.23600 1.000 28.49578 134 ALA D C 1
ATOM 7938 O O . ALA C 2 114 ? -19.63300 -40.57900 37.51100 1.000 23.37402 134 ALA D O 1
ATOM 7945 N N . ALA C 2 115 ? -21.87000 -40.21600 37.57400 1.000 25.09789 135 ALA D N 1
ATOM 7946 C CA . ALA C 2 115 ? -21.84200 -39.13800 38.53700 1.000 25.02519 135 ALA D CA 1
ATOM 7947 C C . ALA C 2 115 ? -21.61800 -39.68600 39.94800 1.000 22.21750 135 ALA D C 1
ATOM 7948 O O . ALA C 2 115 ? -21.96200 -40.83400 40.26600 1.000 24.95595 135 ALA D O 1
ATOM 7955 N N . PRO C 2 116 ? -21.07100 -38.87800 40.82400 1.000 23.84180 136 PRO D N 1
ATOM 7956 C CA . PRO C 2 116 ? -20.69500 -39.39700 42.13100 1.000 24.30732 136 PRO D CA 1
ATOM 7957 C C . PRO C 2 116 ? -21.89000 -39.65900 43.02700 1.000 24.42394 136 PRO D C 1
ATOM 7958 O O . PRO C 2 116 ? -22.97200 -39.07700 42.87000 1.000 25.92872 136 PRO D O 1
ATOM 7969 N N . SER C 2 117 ? -21.69400 -40.60600 43.94100 1.000 21.24016 137 SER D N 1
ATOM 7970 C CA . SER C 2 117 ? -22.51300 -40.70300 45.14400 1.000 23.73826 137 SER D CA 1
ATOM 7971 C C . SER C 2 117 ? -21.86000 -39.84500 46.22400 1.000 26.80050 137 SER D C 1
ATOM 7972 O O . SER C 2 117 ? -20.63400 -39.90700 46.40900 1.000 23.66539 137 SER D O 1
ATOM 7980 N N . VAL C 2 118 ? -22.65800 -39.02100 46.90700 1.000 23.49867 138 VAL D N 1
ATOM 7981 C CA . VAL C 2 118 ? -22.15300 -38.00600 47.82700 1.000 19.50485 138 VAL D CA 1
ATOM 7982 C C . VAL C 2 118 ? -22.81000 -38.24200 49.17600 1.000 24.16395 138 VAL D C 1
ATOM 7983 O O . VAL C 2 118 ? -24.03400 -38.30400 49.26100 1.000 23.67667 138 VAL D O 1
ATOM 7996 N N . THR C 2 119 ? -22.00600 -38.35800 50.23500 1.000 21.38341 139 THR D N 1
ATOM 7997 C CA . THR C 2 119 ? -22.53100 -38.45100 51.59200 1.000 21.88448 139 THR D CA 1
ATOM 7998 C C . THR C 2 119 ? -21.91400 -37.30800 52.37400 1.000 25.28463 139 THR D C 1
ATOM 7999 O O . THR C 2 119 ? -20.69200 -37.14100 52.35600 1.000 22.05096 139 THR D O 1
ATOM 8010 N N . LEU C 2 120 ? -22.75200 -36.54700 53.08700 1.000 20.13038 140 LEU D N 1
ATOM 8011 C CA . LEU C 2 120 ? -22.26600 -35.40800 53.84700 1.000 22.65519 140 LEU D CA 1
ATOM 8012 C C . LEU C 2 120 ? -22.61700 -35.60600 55.30800 1.000 20.93918 140 LEU D C 1
ATOM 8013 O O . LEU C 2 120 ? -23.78400 -35.80400 55.66500 1.000 19.59130 140 LEU D O 1
ATOM 8029 N N . PHE C 2 121 ? -21.59100 -35.51300 56.17800 1.000 22.25335 141 PHE D N 1
ATOM 8030 C CA . PHE C 2 121 ? -21.78500 -35.65100 57.61200 1.000 23.64322 141 PHE D CA 1
ATOM 8031 C C . PHE C 2 121 ? -21.58100 -34.31300 58.30700 1.000 20.58809 141 PHE D C 1
ATOM 8032 O O . PHE C 2 121 ? -20.64200 -33.57800 57.97700 1.000 22.00376 141 PHE D O 1
ATOM 8049 N N . PRO C 2 122 ? -22.44800 -33.94900 59.25200 1.000 19.10866 142 PRO D N 1
ATOM 8050 C CA . PRO C 2 122 ? -22.21000 -32.75100 60.04800 1.000 22.89302 142 PRO D CA 1
ATOM 8051 C C . PRO C 2 122 ? -21.17000 -33.03100 61.11400 1.000 20.58755 142 PRO D C 1
ATOM 8052 O O . PRO C 2 122 ? -20.78400 -34.18900 61.33300 1.000 24.46176 142 PRO D O 1
ATOM 8063 N N . PRO C 2 123 ? -20.72500 -31.99600 61.82200 1.000 22.87136 143 PRO D N 1
ATOM 8064 C CA . PRO C 2 123 ? -19.88100 -32.20700 63.00000 1.000 21.87153 143 PRO D CA 1
ATOM 8065 C C . PRO C 2 123 ? -20.55800 -33.11800 64.01500 1.000 20.98714 143 PRO D C 1
ATOM 8066 O O . PRO C 2 123 ? -21.75700 -33.00000 64.26100 1.000 24.29014 143 PRO D O 1
ATOM 8077 N N . SER C 2 124 ? -19.77500 -33.99600 64.64500 1.000 25.71890 144 SER D N 1
ATOM 8078 C CA . SER C 2 124 ? -20.28700 -34.77600 65.76800 1.000 26.40192 144 SER D CA 1
ATOM 8079 C C . SER C 2 124 ? -20.41100 -33.92000 67.02900 1.000 22.16898 144 SER D C 1
ATOM 8080 O O . SER C 2 124 ? -19.67400 -32.95800 67.24300 1.000 24.24043 144 SER D O 1
ATOM 8088 N N . SER C 2 125 ? -21.37200 -34.28400 67.89200 1.000 23.98474 145 SER D N 1
ATOM 8089 C CA . SER C 2 125 ? -21.46100 -33.61600 69.17900 1.000 25.63210 145 SER D CA 1
ATOM 8090 C C . SER C 2 125 ? -20.13600 -33.71400 69.92700 1.000 24.61907 145 SER D C 1
ATOM 8091 O O . SER C 2 125 ? -19.70600 -32.76700 70.59900 1.000 28.47721 145 SER D O 1
ATOM 8099 N N . GLU C 2 126 ? -19.47800 -34.86100 69.81100 1.000 23.69912 146 GLU D N 1
ATOM 8100 C CA . GLU C 2 126 ? -18.22000 -35.05100 70.51500 1.000 24.27528 146 GLU D CA 1
ATOM 8101 C C . GLU C 2 126 ? -17.17100 -34.05900 70.02600 1.000 27.28024 146 GLU D C 1
ATOM 8102 O O . GLU C 2 126 ? -16.42300 -33.48700 70.82900 1.000 25.87985 146 GLU D O 1
ATOM 8114 N N . GLU C 2 127 ? -17.11100 -33.83400 68.71200 1.000 26.86392 147 GLU D N 1
ATOM 8115 C CA . GLU C 2 127 ? -16.08900 -32.90500 68.23200 1.000 26.39055 147 GLU D CA 1
ATOM 8116 C C . GLU C 2 127 ? -16.44500 -31.48600 68.64000 1.000 24.06170 147 GLU D C 1
ATOM 8117 O O . GLU C 2 127 ? -15.56600 -30.70100 68.98200 1.000 29.17696 147 GLU D O 1
ATOM 8129 N N . LEU C 2 128 ? -17.73600 -31.15200 68.65800 1.000 22.60773 148 LEU D N 1
ATOM 8130 C CA . LEU C 2 128 ? -18.11900 -29.82500 69.13500 1.000 25.59151 148 LEU D CA 1
ATOM 8131 C C . LEU C 2 128 ? -17.72500 -29.61700 70.59400 1.000 21.03363 148 LEU D C 1
ATOM 8132 O O . LEU C 2 128 ? -17.35700 -28.50700 70.98400 1.000 26.23660 148 LEU D O 1
ATOM 8148 N N . GLN C 2 129 ? -17.72000 -30.67300 71.39200 1.000 30.12127 149 GLN D N 1
ATOM 8149 C CA . GLN C 2 129 ? -17.26800 -30.52200 72.77500 1.000 33.68480 149 GLN D CA 1
ATOM 8150 C C . GLN C 2 129 ? -15.76800 -30.29500 72.86600 1.000 32.35608 149 GLN D C 1
ATOM 8151 O O . GLN C 2 129 ? -15.27900 -29.77900 73.88400 1.000 28.72058 149 GLN D O 1
ATOM 8165 N N . ALA C 2 130 ? -15.02800 -30.67700 71.84000 1.000 27.96333 150 ALA D N 1
ATOM 8166 C CA . ALA C 2 130 ? -13.61700 -30.36900 71.69700 1.000 26.69239 150 ALA D CA 1
ATOM 8167 C C . ALA C 2 130 ? -13.40500 -29.02100 71.02700 1.000 34.16601 150 ALA D C 1
ATOM 8168 O O . ALA C 2 130 ? -12.28600 -28.69500 70.62600 1.000 35.23021 150 ALA D O 1
ATOM 8175 N N . ASN C 2 131 ? -14.47200 -28.24600 70.88000 1.000 32.26334 151 ASN D N 1
ATOM 8176 C CA . ASN C 2 131 ? -14.42800 -26.87200 70.40500 1.000 28.38741 151 ASN D CA 1
ATOM 8177 C C . ASN C 2 131 ? -14.02400 -26.79800 68.94600 1.000 31.40021 151 ASN D C 1
ATOM 8178 O O . ASN C 2 131 ? -13.40300 -25.82400 68.51200 1.000 31.89231 151 ASN D O 1
ATOM 8189 N N . LYS C 2 132 ? -14.37700 -27.82700 68.18100 1.000 29.79699 152 LYS D N 1
ATOM 8190 C CA . LYS C 2 132 ? -14.12000 -27.82500 66.75200 1.000 29.92109 152 LYS D CA 1
ATOM 8191 C C . LYS C 2 132 ? -15.35800 -28.31300 66.00500 1.000 25.31365 152 LYS D C 1
ATOM 8192 O O . LYS C 2 132 ? -16.26900 -28.91700 66.57700 1.000 25.25464 152 LYS D O 1
ATOM 8211 N N . ALA C 2 133 ? -15.34500 -28.11300 64.69400 1.000 27.77241 153 ALA D N 1
ATOM 8212 C CA . ALA C 2 133 ? -16.48600 -28.50300 63.85700 1.000 22.65491 153 ALA D CA 1
ATOM 8213 C C . ALA C 2 133 ? -15.97200 -28.83100 62.46000 1.000 28.31360 153 ALA D C 1
ATOM 8214 O O . ALA C 2 133 ? -15.48100 -27.93700 61.75600 1.000 32.92632 153 ALA D O 1
ATOM 8221 N N . THR C 2 134 ? -16.07500 -30.09200 62.05300 1.000 23.90112 154 THR D N 1
ATOM 8222 C CA . THR C 2 134 ? -15.66700 -30.50600 60.71200 1.000 23.13025 154 THR D CA 1
ATOM 8223 C C . THR C 2 134 ? -16.87500 -31.12900 60.01900 1.000 24.96915 154 THR D C 1
ATOM 8224 O O . THR C 2 134 ? -17.47300 -32.08200 60.54400 1.000 24.49809 154 THR D O 1
ATOM 8235 N N . LEU C 2 135 ? -17.25300 -30.55900 58.88300 1.000 21.87003 155 LEU D N 1
ATOM 8236 C CA . LEU C 2 135 ? -18.18000 -31.19100 57.96500 1.000 19.96265 155 LEU D CA 1
ATOM 8237 C C . LEU C 2 135 ? -17.38500 -32.03200 56.97200 1.000 23.64201 155 LEU D C 1
ATOM 8238 O O . LEU C 2 135 ? -16.37400 -31.58000 56.41900 1.000 24.60808 155 LEU D O 1
ATOM 8254 N N . VAL C 2 136 ? -17.86300 -33.25800 56.71200 1.000 21.30187 156 VAL D N 1
ATOM 8255 C CA . VAL C 2 136 ? -17.12000 -34.23500 55.91100 1.000 20.19902 156 VAL D CA 1
ATOM 8256 C C . VAL C 2 136 ? -17.96200 -34.58900 54.69500 1.000 21.29268 156 VAL D C 1
ATOM 8257 O O . VAL C 2 136 ? -19.07100 -35.10300 54.84800 1.000 22.12021 156 VAL D O 1
ATOM 8270 N N . CYS C 2 137 ? -17.44100 -34.34800 53.49600 1.000 20.42936 157 CYS D N 1
ATOM 8271 C CA . CYS C 2 137 ? -18.16200 -34.62700 52.24000 1.000 19.27049 157 CYS D CA 1
ATOM 8272 C C . CYS C 2 137 ? -17.41900 -35.72900 51.49900 1.000 23.60267 157 CYS D C 1
ATOM 8273 O O . CYS C 2 137 ? -16.28000 -35.53000 51.06700 1.000 23.07009 157 CYS D O 1
ATOM 8280 N N . LEU C 2 138 ? -18.03500 -36.90800 51.42700 1.000 17.55358 158 LEU D N 1
ATOM 8281 C CA . LEU C 2 138 ? -17.42100 -38.09400 50.82800 1.000 18.18637 158 LEU D CA 1
ATOM 8282 C C . LEU C 2 138 ? -18.02300 -38.31800 49.45700 1.000 23.25207 158 LEU D C 1
ATOM 8283 O O . LEU C 2 138 ? -19.24200 -38.43200 49.29800 1.000 22.57287 158 LEU D O 1
ATOM 8299 N N . ILE C 2 139 ? -17.15500 -38.37400 48.45200 1.000 19.85717 159 ILE D N 1
ATOM 8300 C CA . ILE C 2 139 ? -17.54400 -38.33800 47.05900 1.000 20.89816 159 ILE D CA 1
ATOM 8301 C C . ILE C 2 139 ? -17.01900 -39.61300 46.42600 1.000 21.65622 159 ILE D C 1
ATOM 8302 O O . ILE C 2 139 ? -15.79800 -39.84200 46.38600 1.000 24.12971 159 ILE D O 1
ATOM 8318 N N . SER C 2 140 ? -17.91200 -40.46800 45.96000 1.000 20.57606 160 SER D N 1
ATOM 8319 C CA . SER C 2 140 ? -17.45400 -41.79200 45.58200 1.000 21.92309 160 SER D CA 1
ATOM 8320 C C . SER C 2 140 ? -18.06100 -42.25600 44.26700 1.000 23.43962 160 SER D C 1
ATOM 8321 O O . SER C 2 140 ? -19.07000 -41.73000 43.76700 1.000 23.83830 160 SER D O 1
ATOM 8329 N N . ASP C 2 141 ? -17.32500 -43.18800 43.66400 1.000 24.67355 161 ASP D N 1
ATOM 8330 C CA . ASP C 2 141 ? -17.80100 -43.98600 42.55400 1.000 25.17106 161 ASP D CA 1
ATOM 8331 C C . ASP C 2 141 ? -18.13100 -43.13500 41.33100 1.000 24.92598 161 ASP D C 1
ATOM 8332 O O . ASP C 2 141 ? -19.15600 -43.33900 40.66100 1.000 25.15974 161 ASP D O 1
ATOM 8341 N N . PHE C 2 142 ? -17.25800 -42.19700 40.99900 1.000 23.60785 162 PHE D N 1
ATOM 8342 C CA . PHE C 2 142 ? -17.45400 -41.39500 39.80500 1.000 21.60199 162 PHE D CA 1
ATOM 8343 C C . PHE C 2 142 ? -16.39500 -41.67200 38.72800 1.000 21.72097 162 PHE D C 1
ATOM 8344 O O . PHE C 2 142 ? -15.26300 -42.10400 39.00800 1.000 21.32254 162 PHE D O 1
ATOM 8361 N N . TYR C 2 143 ? -16.77900 -41.41000 37.50100 1.000 17.87976 163 TYR D N 1
ATOM 8362 C CA . TYR C 2 143 ? -15.92300 -41.61500 36.34800 1.000 17.17610 163 TYR D CA 1
ATOM 8363 C C . TYR C 2 143 ? -16.45100 -40.75400 35.21100 1.000 21.77639 163 TYR D C 1
ATOM 8364 O O . TYR C 2 143 ? -17.65600 -40.78900 34.90900 1.000 21.86229 163 TYR D O 1
ATOM 8382 N N . PRO C 2 144 ? -15.60500 -39.97900 34.51900 1.000 22.34963 164 PRO D N 1
ATOM 8383 C CA . PRO C 2 144 ? -14.15200 -39.82100 34.68200 1.000 17.28343 164 PRO D CA 1
ATOM 8384 C C . PRO C 2 144 ? -13.77200 -39.19900 35.98800 1.000 20.88207 164 PRO D C 1
ATOM 8385 O O . PRO C 2 144 ? -14.62100 -38.67600 36.72500 1.000 21.57925 164 PRO D O 1
ATOM 8396 N N . GLY C 2 145 ? -12.48500 -39.23900 36.27800 1.000 23.88355 165 GLY D N 1
ATOM 8397 C CA . GLY C 2 145 ? -11.97800 -38.86100 37.58500 1.000 25.80848 165 GLY D CA 1
ATOM 8398 C C . GLY C 2 145 ? -11.67100 -37.39600 37.79200 1.000 25.44494 165 GLY D C 1
ATOM 8399 O O . GLY C 2 145 ? -10.58000 -37.05400 38.22100 1.000 32.68895 165 GLY D O 1
ATOM 8403 N N . ALA C 2 146 ? -12.63600 -36.52800 37.55000 1.000 34.00311 166 ALA D N 1
ATOM 8404 C CA . ALA C 2 146 ? -12.47700 -35.10500 37.78300 1.000 36.58719 166 ALA D CA 1
ATOM 8405 C C . ALA C 2 146 ? -13.76400 -34.55900 38.36200 1.000 33.55838 166 ALA D C 1
ATOM 8406 O O . ALA C 2 146 ? -14.82700 -34.74700 37.76900 1.000 29.31373 166 ALA D O 1
ATOM 8413 N N . VAL C 2 147 ? -13.68700 -33.88700 39.50600 1.000 32.83753 167 VAL D N 1
ATOM 8414 C CA . VAL C 2 147 ? -14.86100 -33.21900 40.04900 1.000 28.84350 167 VAL D CA 1
ATOM 8415 C C . VAL C 2 147 ? -14.44100 -31.84400 40.56100 1.000 30.43268 167 VAL D C 1
ATOM 8416 O O . VAL C 2 147 ? -13.26900 -31.58900 40.85400 1.000 36.64284 167 VAL D O 1
ATOM 8429 N N . THR C 2 148 ? -15.44000 -30.98000 40.67500 1.000 38.78147 168 THR D N 1
ATOM 8430 C CA . THR C 2 148 ? -15.34600 -29.66700 41.30200 1.000 38.97057 168 THR D CA 1
ATOM 8431 C C . THR C 2 148 ? -16.23400 -29.70800 42.54100 1.000 30.71183 168 THR D C 1
ATOM 8432 O O . THR C 2 148 ? -17.37200 -30.18600 42.47300 1.000 34.25879 168 THR D O 1
ATOM 8443 N N . VAL C 2 149 ? -15.71100 -29.23200 43.66300 1.000 33.37705 169 VAL D N 1
ATOM 8444 C CA . VAL C 2 149 ? -16.46300 -29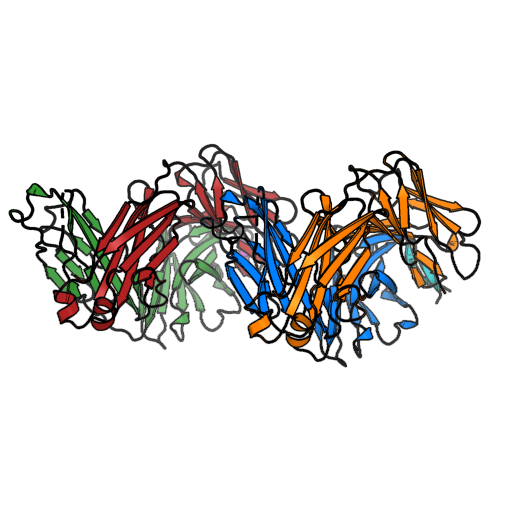.22000 44.91700 1.000 35.12726 169 VAL D CA 1
ATOM 8445 C C . VAL C 2 149 ? -16.64100 -27.78100 45.37300 1.000 34.37409 169 VAL D C 1
ATOM 8446 O O . VAL C 2 149 ? -15.65900 -27.05200 45.51300 1.000 36.33142 169 VAL D O 1
ATOM 8459 N N . ALA C 2 150 ? -17.88700 -27.40000 45.65400 1.000 35.58595 170 ALA D N 1
ATOM 8460 C CA . ALA C 2 150 ? -18.23800 -26.08700 46.17700 1.000 35.37564 170 ALA D CA 1
ATOM 8461 C C . ALA C 2 150 ? -19.04200 -26.25500 47.46500 1.000 35.58670 170 ALA D C 1
ATOM 8462 O O . ALA C 2 150 ? -19.93600 -27.10200 47.53400 1.000 33.28973 170 ALA D O 1
ATOM 8469 N N . TRP C 2 151 ? -18.73300 -25.44600 48.47500 1.000 30.85653 171 TRP D N 1
ATOM 8470 C CA . TRP C 2 151 ? -19.52600 -25.45500 49.69700 1.000 30.68657 171 TRP D CA 1
ATOM 8471 C C . TRP C 2 151 ? -20.37800 -24.19300 49.81400 1.000 32.72409 171 TRP D C 1
ATOM 8472 O O . TRP C 2 151 ? -19.98800 -23.11700 49.36800 1.000 37.98248 171 TRP D O 1
ATOM 8493 N N . LYS C 2 152 ? -21.53400 -24.33100 50.45700 1.000 34.02093 172 LYS D N 1
ATOM 8494 C CA . LYS C 2 152 ? -22.48500 -23.24400 50.65500 1.000 34.11271 172 LYS D CA 1
ATOM 8495 C C . LYS C 2 152 ? -22.86300 -23.20300 52.13100 1.000 36.40769 172 LYS D C 1
ATOM 8496 O O . LYS C 2 152 ? -23.09600 -24.25200 52.73400 1.000 29.14942 172 LYS D O 1
ATOM 8515 N N . ALA C 2 153 ? -22.93600 -21.99700 52.70000 1.000 35.05465 173 ALA D N 1
ATOM 8516 C CA . ALA C 2 153 ? -23.55900 -21.76200 54.00400 1.000 38.92267 173 ALA D CA 1
ATOM 8517 C C . ALA C 2 153 ? -24.93100 -21.13700 53.75000 1.000 41.24365 173 ALA D C 1
ATOM 8518 O O . ALA C 2 153 ? -25.02600 -20.03100 53.20900 1.000 38.95267 173 ALA D O 1
ATOM 8525 N N . ASP C 2 154 ? -25.99100 -21.85000 54.14400 1.000 38.79725 174 ASP D N 1
ATOM 8526 C CA . ASP C 2 154 ? -27.32900 -21.51900 53.67500 1.000 45.53667 174 ASP D CA 1
ATOM 8527 C C . ASP C 2 154 ? -27.22700 -21.50900 52.15700 1.000 47.93277 174 ASP D C 1
ATOM 8528 O O . ASP C 2 154 ? -26.80800 -22.51100 51.56500 1.000 41.48138 174 ASP D O 1
ATOM 8537 N N . SER C 2 155 ? -27.55800 -20.40400 51.50300 1.000 41.67799 175 SER D N 1
ATOM 8538 C CA . SER C 2 155 ? -27.44500 -20.36300 50.04900 1.000 48.54568 175 SER D CA 1
ATOM 8539 C C . SER C 2 155 ? -26.26700 -19.52000 49.57500 1.000 45.37341 175 SER D C 1
ATOM 8540 O O . SER C 2 155 ? -26.24200 -19.10100 48.41900 1.000 54.42518 175 SER D O 1
ATOM 8548 N N . SER C 2 156 ? -25.27300 -19.29200 50.42700 1.000 45.66679 176 SER D N 1
ATOM 8549 C CA . SER C 2 156 ? -24.16400 -18.39900 50.11200 1.000 45.87679 176 SER D CA 1
ATOM 8550 C C . SER C 2 156 ? -22.83800 -19.15600 50.07900 1.000 47.43563 176 SER D C 1
ATOM 8551 O O . SER C 2 156 ? -22.60400 -20.05100 50.90200 1.000 43.79971 176 SER D O 1
ATOM 8559 N N . PRO C 2 157 ? -21.94500 -18.81600 49.14900 1.000 43.73566 177 PRO D N 1
ATOM 8560 C CA . PRO C 2 157 ? -20.71500 -19.60400 49.00000 1.000 42.81586 177 PRO D CA 1
ATOM 8561 C C . PRO C 2 157 ? -19.82200 -19.49400 50.22100 1.000 46.77217 177 PRO D C 1
ATOM 8562 O O . PRO C 2 157 ? -19.69600 -18.42800 50.83700 1.000 49.74871 177 PRO D O 1
ATOM 8573 N N . VAL C 2 158 ? -19.21100 -20.62500 50.57800 1.000 41.13952 178 VAL D N 1
ATOM 8574 C CA . VAL C 2 158 ? -18.25100 -20.68400 51.67500 1.000 42.83147 178 VAL D CA 1
ATOM 8575 C C . VAL C 2 158 ? -16.88100 -20.35600 51.11100 1.000 50.79122 178 VAL D C 1
ATOM 8576 O O . VAL C 2 158 ? -16.41800 -20.99300 50.15700 1.000 53.17932 178 VAL D O 1
ATOM 8589 N N . LYS C 2 159 ? -16.22900 -19.36600 51.70200 1.000 64.16359 179 LYS D N 1
ATOM 8590 C CA . LYS C 2 159 ? -15.06500 -18.73700 51.10200 1.000 66.52636 179 LYS D CA 1
ATOM 8591 C C . LYS C 2 159 ? -13.76100 -19.10600 51.79900 1.000 63.17495 179 LYS D C 1
ATOM 8592 O O . LYS C 2 159 ? -12.69800 -18.67600 51.34500 1.000 65.51500 179 LYS D O 1
ATOM 8611 N N . ALA C 2 160 ? -13.80600 -19.93300 52.84600 1.000 50.48264 180 ALA D N 1
ATOM 8612 C CA . ALA C 2 160 ? -12.60900 -20.30900 53.58600 1.000 45.46639 180 ALA D CA 1
ATOM 8613 C C . ALA C 2 160 ? -12.87100 -21.57900 54.38600 1.000 41.52223 180 ALA D C 1
ATOM 8614 O O . ALA C 2 160 ? -14.00700 -21.89900 54.72700 1.000 43.39709 180 ALA D O 1
ATOM 8621 N N . GLY C 2 161 ? -11.79200 -22.29400 54.69400 1.000 34.27211 181 GLY D N 1
ATOM 8622 C CA . GLY C 2 161 ? -11.85200 -23.46800 55.54500 1.000 38.03699 181 GLY D CA 1
ATOM 8623 C C . GLY C 2 161 ? -12.06000 -24.77700 54.81500 1.000 38.05021 181 GLY D C 1
ATOM 8624 O O . GLY C 2 161 ? -12.24900 -25.80800 55.46500 1.000 29.81827 181 GLY D O 1
ATOM 8628 N N . VAL C 2 162 ? -12.01100 -24.76200 53.49200 1.000 30.23448 182 VAL D N 1
ATOM 8629 C CA . VAL C 2 162 ? -12.28200 -25.98000 52.68800 1.000 28.80172 182 VAL D CA 1
ATOM 8630 C C . VAL C 2 162 ? -10.96800 -26.64200 52.28900 1.000 34.59503 182 VAL D C 1
ATOM 8631 O O . VAL C 2 162 ? -10.05300 -25.92900 51.89800 1.000 34.39292 182 VAL D O 1
ATOM 8644 N N . GLU C 2 163 ? -10.90300 -27.96300 52.38900 1.000 29.87449 183 GLU D N 1
ATOM 8645 C CA . GLU C 2 163 ? -9.72200 -28.74200 51.95400 1.000 31.68162 183 GLU D CA 1
ATOM 8646 C C . GLU C 2 163 ? -10.24100 -29.97700 51.21900 1.000 34.16265 183 GLU D C 1
ATOM 8647 O O . GLU C 2 163 ? -10.88800 -30.78100 51.83800 1.000 26.62334 183 GLU D O 1
ATOM 8659 N N . THR C 2 164 ? -9.90000 -30.12700 49.94900 1.000 26.57211 184 THR D N 1
ATOM 8660 C CA . THR C 2 164 ? -10.41700 -31.23500 49.12000 1.000 27.97139 184 THR D CA 1
ATOM 8661 C C . THR C 2 164 ? -9.25500 -32.07800 48.60900 1.000 33.13890 184 THR D C 1
ATOM 8662 O O . THR C 2 164 ? -8.27200 -31.49900 48.15200 1.000 28.55808 184 THR D O 1
ATOM 8673 N N . THR C 2 165 ? -9.39000 -33.39500 48.66800 1.000 24.31337 185 THR D N 1
ATOM 8674 C CA . THR C 2 165 ? -8.35400 -34.27100 48.15000 1.000 28.05356 185 THR D CA 1
ATOM 8675 C C . THR C 2 165 ? -8.42200 -34.34400 46.62200 1.000 26.62761 185 THR D C 1
ATOM 8676 O O . THR C 2 165 ? -9.44400 -34.06100 45.99600 1.000 28.09648 185 THR D O 1
ATOM 8687 N N . THR C 2 166 ? -7.31100 -34.74100 46.02700 1.000 32.77084 186 THR D N 1
ATOM 8688 C CA . THR C 2 166 ? -7.32400 -35.08900 44.62100 1.000 30.92540 186 THR D CA 1
ATOM 8689 C C . THR C 2 166 ? -7.99700 -36.44800 44.43600 1.000 26.08974 186 THR D C 1
ATOM 8690 O O . THR C 2 166 ? -7.83200 -37.34000 45.26400 1.000 32.16543 186 THR D O 1
ATOM 8701 N N . PRO C 2 167 ? -8.78100 -36.63000 43.37800 1.000 27.98174 187 PRO D N 1
ATOM 8702 C CA . PRO C 2 167 ? -9.41300 -37.93000 43.16400 1.000 28.13919 187 PRO D CA 1
ATOM 8703 C C . PRO C 2 167 ? -8.41100 -39.07100 43.10200 1.000 28.24056 187 PRO D C 1
ATOM 8704 O O . PRO C 2 167 ? -7.30500 -38.94700 42.55900 1.000 30.27973 187 PRO D O 1
ATOM 8715 N N . SER C 2 168 ? -8.83600 -40.22200 43.61000 1.000 22.53929 188 SER D N 1
ATOM 8716 C CA . SER C 2 168 ? -8.00900 -41.41800 43.68300 1.000 32.27880 188 SER D CA 1
ATOM 8717 C C . SER C 2 168 ? -8.80900 -42.60800 43.17900 1.000 30.73542 188 SER D C 1
ATOM 8718 O O . SER C 2 168 ? -10.01400 -42.70400 43.39700 1.000 25.64100 188 SER D O 1
ATOM 8726 N N . LYS C 2 169 ? -8.11400 -43.53400 42.53300 1.000 29.40989 189 LYS D N 1
ATOM 8727 C CA . LYS C 2 169 ? -8.76000 -44.69400 41.93400 1.000 30.76313 189 LYS D CA 1
ATOM 8728 C C . LYS C 2 169 ? -9.20200 -45.68600 42.99600 1.000 38.28996 189 LYS D C 1
ATOM 8729 O O . LYS C 2 169 ? -8.43400 -46.01400 43.91700 1.000 37.03007 189 LYS D O 1
ATOM 8748 N N . GLN C 2 170 ? -10.44900 -46.14500 42.87200 1.000 30.61487 190 GLN D N 1
ATOM 8749 C CA . GLN C 2 170 ? -11.02100 -47.23600 43.63400 1.000 34.27734 190 GLN D CA 1
ATOM 8750 C C . GLN C 2 170 ? -10.66000 -48.56700 42.97700 1.000 38.05433 190 GLN D C 1
ATOM 8751 O O . GLN C 2 170 ? -10.13800 -48.62000 41.85500 1.000 34.06480 190 GLN D O 1
ATOM 8765 N N . SER C 2 171 ? -11.03000 -49.65700 43.65400 1.000 40.98843 191 SER D N 1
ATOM 8766 C CA . SER C 2 171 ? -10.77800 -50.99400 43.11900 1.000 51.80275 191 SER D CA 1
ATOM 8767 C C . SER C 2 171 ? -11.42900 -51.19200 41.75700 1.000 50.47396 191 SER D C 1
ATOM 8768 O O . SER C 2 171 ? -10.83800 -51.80100 40.85600 1.000 47.71989 191 SER D O 1
ATOM 8776 N N . ASN C 2 172 ? -12.65900 -50.72300 41.60100 1.000 39.01983 192 ASN D N 1
ATOM 8777 C CA . ASN C 2 172 ? -13.36800 -50.85700 40.33100 1.000 41.98612 192 ASN D CA 1
ATOM 8778 C C . ASN C 2 172 ? -12.92800 -49.82300 39.31800 1.000 38.36863 192 ASN D C 1
ATOM 8779 O O . ASN C 2 172 ? -13.55100 -49.68800 38.25600 1.000 41.77632 192 ASN D O 1
ATOM 8790 N N . ASN C 2 173 ? -11.88600 -49.06200 39.63200 1.000 38.60576 193 ASN D N 1
ATOM 8791 C CA . ASN C 2 173 ? -11.24900 -48.12100 38.71900 1.000 38.35975 193 ASN D CA 1
ATOM 8792 C C . ASN C 2 173 ? -12.14600 -46.95100 38.37200 1.000 35.33298 193 ASN D C 1
ATOM 8793 O O . ASN C 2 173 ? -11.84300 -46.22100 37.41000 1.000 33.73584 193 ASN D O 1
ATOM 8804 N N . LYS C 2 174 ? -13.24200 -46.74300 39.10700 1.000 32.26703 194 LYS D N 1
ATOM 8805 C CA . LYS C 2 174 ? -13.83700 -45.41200 39.24600 1.000 28.90544 194 LYS D CA 1
ATOM 8806 C C . LYS C 2 174 ? -13.05000 -44.65300 40.32600 1.000 26.65941 194 LYS D C 1
ATOM 8807 O O . LYS C 2 174 ? -12.05000 -45.14200 40.85800 1.000 31.81464 194 LYS D O 1
ATOM 8826 N N . TYR C 2 175 ? -13.46900 -43.43600 40.64300 1.000 21.34134 195 TYR D N 1
ATOM 8827 C CA . TYR C 2 175 ? -12.70600 -42.56900 41.52900 1.000 21.98126 195 TYR D CA 1
ATOM 8828 C C . TYR C 2 175 ? -13.48900 -42.15700 42.76100 1.000 25.05953 195 TYR D C 1
ATOM 8829 O O . TYR C 2 175 ? -14.72700 -42.15900 42.76100 1.000 24.05862 195 TYR D O 1
ATOM 8847 N N . ALA C 2 176 ? -12.73300 -41.75200 43.78600 1.000 23.47785 196 ALA D N 1
ATOM 8848 C CA . ALA C 2 176 ? -13.29800 -41.18700 45.01900 1.000 27.09194 196 ALA D CA 1
ATOM 8849 C C . ALA C 2 176 ? -12.47400 -39.97200 45.43300 1.000 25.46377 196 ALA D C 1
ATOM 8850 O O . ALA C 2 176 ? -11.29300 -39.83100 45.08300 1.000 24.36773 196 ALA D O 1
ATOM 8857 N N . ALA C 2 177 ? -13.11500 -39.08700 46.18600 1.000 21.03173 197 ALA D N 1
ATOM 8858 C CA . ALA C 2 177 ? -12.47100 -37.90700 46.73000 1.000 19.55503 197 ALA D CA 1
ATOM 8859 C C . ALA C 2 177 ? -13.21900 -37.54100 48.00800 1.000 24.74063 197 ALA D C 1
ATOM 8860 O O . ALA C 2 177 ? -14.33100 -38.00800 48.23800 1.000 22.16160 197 ALA D O 1
ATOM 8867 N N . SER C 2 178 ? -12.63300 -36.63800 48.79100 1.000 22.24599 198 SER D N 1
ATOM 8868 C CA . SER C 2 178 ? -13.32300 -36.16200 49.98500 1.000 18.53423 198 SER D CA 1
ATOM 8869 C C . SER C 2 178 ? -12.99800 -34.68500 50.14700 1.000 24.82865 198 SER D C 1
ATOM 8870 O O . SER C 2 178 ? -11.97800 -34.19100 49.65000 1.000 25.05926 198 SER D O 1
ATOM 8878 N N . SER C 2 179 ? -13.91600 -33.97800 50.78800 1.000 23.94482 199 SER D N 1
ATOM 8879 C CA . SER C 2 179 ? -13.77000 -32.55200 51.03800 1.000 19.26939 199 SER D CA 1
ATOM 8880 C C . SER C 2 179 ? -14.21100 -32.27600 52.46800 1.000 24.22000 199 SER D C 1
ATOM 8881 O O . SER C 2 179 ? -15.24600 -32.78600 52.92000 1.000 23.35234 199 SER D O 1
ATOM 8889 N N . TYR C 2 180 ? -13.37900 -31.52300 53.19500 1.000 25.10149 200 TYR D N 1
ATOM 8890 C CA . TYR C 2 180 ? -13.59700 -31.18000 54.59500 1.000 21.56731 200 TYR D CA 1
ATOM 8891 C C . TYR C 2 180 ? -13.80100 -29.67600 54.72800 1.000 28.41664 200 TYR D C 1
ATOM 8892 O O . TYR C 2 180 ? -13.00300 -28.89300 54.21500 1.000 28.18338 200 TYR D O 1
ATOM 8910 N N . LEU C 2 181 ? -14.84700 -29.27300 55.44100 1.000 22.73330 201 LEU D N 1
ATOM 8911 C CA . LEU C 2 181 ? -15.07700 -27.86400 55.74800 1.000 25.48342 201 LEU D CA 1
ATOM 8912 C C . LEU C 2 181 ? -14.87600 -27.70300 57.24700 1.000 28.01471 201 LEU D C 1
ATOM 8913 O O . LEU C 2 181 ? -15.57000 -28.36300 58.04300 1.000 25.57702 201 LEU D O 1
ATOM 8929 N N . SER C 2 182 ? -13.90600 -26.86300 57.63400 1.000 26.57402 202 SER D N 1
ATOM 8930 C CA . SER C 2 182 ? -13.53000 -26.67100 59.03200 1.000 25.79621 202 SER D CA 1
ATOM 8931 C C . SER C 2 182 ? -14.11600 -25.36200 59.52900 1.000 29.62596 202 SER D C 1
ATOM 8932 O O . SER C 2 182 ? -13.85800 -24.30400 58.94800 1.000 30.41076 202 SER D O 1
ATOM 8940 N N . LEU C 2 183 ? -14.93000 -25.44900 60.57900 1.000 27.68529 203 LEU D N 1
ATOM 8941 C CA . LEU C 2 183 ? -15.62200 -24.31000 61.14900 1.000 29.70614 203 LEU D CA 1
ATOM 8942 C C . LEU C 2 183 ? -15.36000 -24.26300 62.65100 1.000 26.25634 203 LEU D C 1
ATOM 8943 O O . LEU C 2 183 ? -15.00000 -25.27100 63.28400 1.000 27.80587 203 LEU D O 1
ATOM 8959 N N . THR C 2 184 ? -15.53600 -23.08600 63.22800 1.000 29.76441 204 THR D N 1
ATOM 8960 C CA . THR C 2 184 ? -15.71100 -23.05900 64.66600 1.000 30.96717 204 THR D CA 1
ATOM 8961 C C . THR C 2 184 ? -17.11700 -23.52500 65.00600 1.000 30.83201 204 THR D C 1
ATOM 8962 O O . THR C 2 184 ? -18.02800 -23.43900 64.16500 1.000 28.73123 204 THR D O 1
ATOM 8973 N N . PRO C 2 185 ? -17.32300 -24.02800 66.22500 1.000 26.11892 205 PRO D N 1
ATOM 8974 C CA . PRO C 2 185 ? -18.69600 -24.33700 66.64800 1.000 30.19209 205 PRO D CA 1
ATOM 8975 C C . PRO C 2 185 ? -19.64200 -23.15000 66.44600 1.000 28.01861 205 PRO D C 1
ATOM 8976 O O . PRO C 2 185 ? -20.77800 -23.32500 65.95900 1.000 26.37376 205 PRO D O 1
ATOM 8987 N N . GLU C 2 186 ? -19.17900 -21.93000 66.74000 1.000 28.42071 206 GLU D N 1
ATOM 8988 C CA . GLU C 2 186 ? -20.00200 -20.74100 66.53500 1.000 37.53136 206 GLU D CA 1
ATOM 8989 C C . GLU C 2 186 ? -20.41600 -20.55700 65.07700 1.000 29.35971 206 GLU D C 1
ATOM 8990 O O . GLU C 2 186 ? -21.54300 -20.12700 64.78500 1.000 31.10431 206 GLU D O 1
ATOM 9002 N N . GLN C 2 187 ? -19.49300 -20.77900 64.14500 1.000 30.93024 207 GLN D N 1
ATOM 9003 C CA . GLN C 2 187 ? -19.83000 -20.68000 62.74300 1.000 33.39081 207 GLN D CA 1
ATOM 9004 C C . GLN C 2 187 ? -20.84100 -21.73900 62.33800 1.000 32.23910 207 GLN D C 1
ATOM 9005 O O . GLN C 2 187 ? -21.74100 -21.47000 61.53500 1.000 31.73407 207 GLN D O 1
ATOM 9019 N N . TRP C 2 188 ? -20.65400 -22.97300 62.81300 1.000 30.35065 208 TRP D N 1
ATOM 9020 C CA . TRP C 2 188 ? -21.58700 -24.05600 62.49100 1.000 25.04502 208 TRP D CA 1
ATOM 9021 C C . TRP C 2 188 ? -23.00000 -23.68500 62.90800 1.000 31.13564 208 TRP D C 1
ATOM 9022 O O . TRP C 2 188 ? -23.96300 -23.96500 62.18200 1.000 31.27047 208 TRP D O 1
ATOM 9043 N N . LYS C 2 189 ? -23.14400 -23.07500 64.08600 1.000 24.34380 209 LYS D N 1
ATOM 9044 C CA . LYS C 2 189 ? -24.42300 -22.68000 64.65900 1.000 28.67115 209 LYS D CA 1
ATOM 9045 C C . LYS C 2 189 ? -24.96900 -21.38500 64.06500 1.000 31.42591 209 LYS D C 1
ATOM 9046 O O . LYS C 2 189 ? -26.06200 -20.95900 64.45800 1.000 32.44339 209 LYS D O 1
ATOM 9065 N N . SER C 2 190 ? -24.25800 -20.77500 63.09500 1.000 33.21094 210 SER D N 1
ATOM 9066 C CA . SER C 2 190 ? -24.64200 -19.49000 62.52400 1.000 31.16401 210 SER D CA 1
ATOM 9067 C C . SER C 2 190 ? -25.53300 -19.58700 61.29200 1.000 30.45787 210 SER D C 1
ATOM 9068 O O . SER C 2 190 ? -25.97000 -18.54500 60.79200 1.000 34.73299 210 SER D O 1
ATOM 9076 N N . HIS C 2 191 ? -25.79300 -20.78000 60.75800 1.000 28.76771 211 HIS D N 1
ATOM 9077 C CA . HIS C 2 191 ? -26.61400 -20.92100 59.55800 1.000 28.33152 211 HIS D CA 1
ATOM 9078 C C . HIS C 2 191 ? -27.66500 -21.99800 59.74600 1.000 35.11082 211 HIS D C 1
ATOM 9079 O O . HIS C 2 191 ? -27.57300 -22.85800 60.63800 1.000 30.15413 211 HIS D O 1
ATOM 9093 N N . ARG C 2 192 ? -28.70400 -21.92000 58.90600 1.000 31.90775 212 ARG D N 1
ATOM 9094 C CA . ARG C 2 192 ? -29.74300 -22.93700 58.95600 1.000 34.07152 212 ARG D CA 1
ATOM 9095 C C . ARG C 2 192 ? -29.27900 -24.21800 58.29100 1.000 28.74927 212 ARG D C 1
ATOM 9096 O O . ARG C 2 192 ? -29.73600 -25.30400 58.66200 1.000 32.37576 212 ARG D O 1
ATOM 9117 N N . SER C 2 193 ? -28.37400 -24.11600 57.32100 1.000 32.75470 213 SER D N 1
ATOM 9118 C CA . SER C 2 193 ? -27.90200 -25.30300 56.62900 1.000 29.45255 213 SER D CA 1
ATOM 9119 C C . SER C 2 193 ? -26.53300 -25.01300 56.03500 1.000 29.51625 213 SER D C 1
ATOM 9120 O O . SER C 2 193 ? -26.16300 -23.86900 55.78400 1.000 33.46236 213 SER D O 1
ATOM 9128 N N . TYR C 2 194 ? -25.79100 -26.08800 55.80700 1.000 29.34258 214 TYR D N 1
ATOM 9129 C CA . TYR C 2 194 ? -24.58900 -26.08900 54.99100 1.000 27.92758 214 TYR D CA 1
ATOM 9130 C C . TYR C 2 194 ? -24.76300 -27.12900 53.89300 1.000 29.94553 214 TYR D C 1
ATOM 9131 O O . TYR C 2 194 ? -25.43900 -28.14600 54.08600 1.000 31.37290 214 TYR D O 1
ATOM 9149 N N . SER C 2 195 ? -24.15700 -26.86700 52.73100 1.000 24.39878 215 SER D N 1
ATOM 9150 C CA . SER C 2 195 ? -24.26600 -27.77000 51.59900 1.000 25.24386 215 SER D CA 1
ATOM 9151 C C . SER C 2 195 ? -22.91300 -28.05200 50.97300 1.000 29.42380 215 SER D C 1
ATOM 9152 O O . SER C 2 195 ? -22.07800 -27.16000 50.83400 1.000 28.52641 215 SER D O 1
ATOM 9160 N N . CYS C 2 196 ? -22.73400 -29.29700 50.52500 1.000 23.26236 216 CYS D N 1
ATOM 9161 C CA . CYS C 2 196 ? -21.58700 -29.70500 49.72400 1.000 23.13627 216 CYS D CA 1
ATOM 9162 C C . CYS C 2 196 ? -22.09900 -30.00000 48.31600 1.000 27.72408 216 CYS D C 1
ATOM 9163 O O . CYS C 2 196 ? -22.93600 -30.89600 48.12500 1.000 29.57871 216 CYS D O 1
ATOM 9170 N N . GLN C 2 197 ? -21.55500 -29.29300 47.33000 1.000 30.50534 217 GLN D N 1
ATOM 9171 C CA . GLN C 2 197 ? -22.03700 -29.35300 45.95100 1.000 29.95853 217 GLN D CA 1
ATOM 9172 C C . GLN C 2 197 ? -20.90400 -29.84800 45.06700 1.000 32.20420 217 GLN D C 1
ATOM 9173 O O . GLN C 2 197 ? -19.86900 -29.19500 44.96700 1.000 36.54825 217 GLN D O 1
ATOM 9187 N N . VAL C 2 198 ? -21.10600 -30.99700 44.41500 1.000 33.04482 218 VAL D N 1
ATOM 9188 C CA . VAL C 2 198 ? -20.07000 -31.63800 43.61400 1.000 32.35079 218 VAL D CA 1
ATOM 9189 C C . VAL C 2 198 ? -20.47800 -31.56400 42.15200 1.000 29.00409 218 VAL D C 1
ATOM 9190 O O . VAL C 2 198 ? -21.57300 -31.99800 41.79600 1.000 36.91789 218 VAL D O 1
ATOM 9203 N N . THR C 2 199 ? -19.58800 -31.03800 41.32400 1.000 36.02953 219 THR D N 1
ATOM 9204 C CA . THR C 2 199 ? -19.84000 -30.88600 39.89700 1.000 42.48653 219 THR D CA 1
ATOM 9205 C C . THR C 2 199 ? -19.05200 -31.93900 39.14300 1.000 26.01721 219 THR D C 1
ATOM 9206 O O . THR C 2 199 ? -17.83400 -32.07500 39.35100 1.000 33.21216 219 THR D O 1
ATOM 9217 N N . HIS C 2 200 ? -19.75400 -32.67100 38.26600 1.000 33.22818 220 HIS D N 1
ATOM 9218 C CA . HIS C 2 200 ? -19.16300 -33.74500 37.47000 1.000 35.27711 220 HIS D CA 1
ATOM 9219 C C . HIS C 2 200 ? -19.77500 -33.70900 36.06900 1.000 27.02174 220 HIS D C 1
ATOM 9220 O O . HIS C 2 200 ? -20.99700 -33.62600 35.93400 1.000 39.36085 220 HIS D O 1
ATOM 9234 N N . GLU C 2 201 ? -18.91600 -33.74900 35.05100 1.000 43.37555 221 GLU D N 1
ATOM 9235 C CA . GLU C 2 201 ? -19.31800 -33.63800 33.65200 1.000 45.67589 221 GLU D CA 1
ATOM 9236 C C . GLU C 2 201 ? -20.47500 -32.64800 33.52000 1.000 50.36981 221 GLU D C 1
ATOM 9237 O O . GLU C 2 201 ? -21.56600 -32.97200 33.04000 1.000 51.40060 221 GLU D O 1
ATOM 9249 N N . GLY C 2 202 ? -20.21800 -31.43200 34.03600 1.000 50.61749 222 GLY D N 1
ATOM 9250 C CA . GLY C 2 202 ? -21.13300 -30.30800 34.00600 1.000 47.93225 222 GLY D CA 1
ATOM 9251 C C . GLY C 2 202 ? -22.39900 -30.44500 34.82700 1.000 51.45268 222 GLY D C 1
ATOM 9252 O O . GLY C 2 202 ? -23.13300 -29.45600 34.96800 1.000 53.60136 222 GLY D O 1
ATOM 9256 N N . SER C 2 203 ? -22.69700 -31.62700 35.35400 1.000 52.24665 223 SER D N 1
ATOM 9257 C CA . SER C 2 203 ? -23.86000 -31.85900 36.19900 1.000 42.93753 223 SER D CA 1
ATOM 9258 C C . SER C 2 203 ? -23.45700 -31.77700 37.66600 1.000 54.13286 223 SER D C 1
ATOM 9259 O O . SER C 2 203 ? -22.27400 -31.76200 38.02000 1.000 47.57413 223 SER D O 1
ATOM 9267 N N . THR C 2 204 ? -24.45200 -31.72300 38.53500 1.000 55.40715 224 THR D N 1
ATOM 9268 C CA . THR C 2 204 ? -24.15700 -31.35700 39.90900 1.000 49.80703 224 THR D CA 1
ATOM 9269 C C . THR C 2 204 ? -25.00400 -32.14800 40.88000 1.000 43.24118 224 THR D C 1
ATOM 9270 O O . THR C 2 204 ? -26.19100 -32.38000 40.64600 1.000 46.74790 224 THR D O 1
ATOM 9281 N N . VAL C 2 205 ? -24.35300 -32.57800 41.96100 1.000 41.71372 225 VAL D N 1
ATOM 9282 C CA . VAL C 2 205 ? -24.98700 -33.27800 43.07100 1.000 42.50383 225 VAL D CA 1
ATOM 9283 C C . VAL C 2 205 ? -24.73800 -32.44400 44.32000 1.000 45.25492 225 VAL D C 1
ATOM 9284 O O . VAL C 2 205 ? -23.58800 -32.07100 44.59000 1.000 42.06204 225 VAL D O 1
ATOM 9297 N N . GLU C 2 206 ? -25.80300 -32.17500 45.07500 1.000 32.63401 226 GLU D N 1
ATOM 9298 C CA . GLU C 2 206 ? -25.76000 -31.36100 46.28800 1.000 40.21529 226 GLU D CA 1
ATOM 9299 C C . GLU C 2 206 ? -26.37000 -32.08900 47.47600 1.000 37.94587 226 GLU D C 1
ATOM 9300 O O . GLU C 2 206 ? -27.51500 -32.53900 47.40300 1.000 43.37063 226 GLU D O 1
ATOM 9312 N N . LYS C 2 207 ? -25.64200 -32.14200 48.60100 1.000 26.20150 227 LYS D N 1
ATOM 9313 C CA . LYS C 2 207 ? -26.19000 -32.63600 49.85000 1.000 26.40211 227 LYS D CA 1
ATOM 9314 C C . LYS C 2 207 ? -26.07400 -31.55700 50.92200 1.000 27.68305 227 LYS D C 1
ATOM 9315 O O . LYS C 2 207 ? -25.22500 -30.65400 50.83000 1.000 27.13242 227 LYS D O 1
ATOM 9334 N N . THR C 2 208 ? -26.95500 -31.63300 51.90000 1.000 28.21039 228 THR D N 1
ATOM 9335 C CA . THR C 2 208 ? -27.17000 -30.54500 52.84000 1.000 30.05547 228 THR D CA 1
ATOM 9336 C C . THR C 2 208 ? -27.32100 -31.11600 54.23700 1.000 33.15988 228 THR D C 1
ATOM 9337 O O . THR C 2 208 ? -27.90800 -32.18600 54.41200 1.000 35.51887 228 THR D O 1
ATOM 9348 N N . VAL C 2 209 ? -26.75600 -30.41200 55.22500 1.000 29.48177 229 VAL D N 1
ATOM 9349 C CA . VAL C 2 209 ? -26.96200 -30.73300 56.62700 1.000 26.39328 229 VAL D CA 1
ATOM 9350 C C . VAL C 2 209 ? -27.34200 -29.45200 57.36600 1.000 31.98250 229 VAL D C 1
ATOM 9351 O O . VAL C 2 209 ? -27.07400 -28.33800 56.91100 1.000 28.91151 229 VAL D O 1
ATOM 9364 N N . ALA C 2 210 ? -28.01800 -29.63300 58.51400 1.000 31.60362 230 ALA D N 1
ATOM 9365 C CA . ALA C 2 210 ? -28.52000 -28.51200 59.29100 1.000 37.07590 230 ALA D CA 1
ATOM 9366 C C . ALA C 2 210 ? -28.16900 -28.68400 60.76200 1.000 37.43086 230 ALA D C 1
ATOM 9367 O O . ALA C 2 210 ? -28.36500 -29.78400 61.32100 1.000 37.42719 230 ALA D O 1
ATOM 9374 N N . PRO C 2 211 ? -27.67600 -27.63900 61.43200 1.000 30.85918 231 PRO D N 1
ATOM 9375 C CA . PRO C 2 211 ? -27.32500 -27.77500 62.84800 1.000 34.32266 231 PRO D CA 1
ATOM 9376 C C . PRO C 2 211 ? -28.48100 -28.25400 63.68900 1.000 44.34423 231 PRO D C 1
ATOM 9377 O O . PRO C 2 211 ? -28.27400 -28.99300 64.65700 1.000 49.99235 231 PRO D O 1
ATOM 9388 N N . THR C 2 212 ? -29.69400 -27.85500 63.33600 1.000 46.47943 232 THR D N 1
ATOM 9389 C CA . THR C 2 212 ? -30.90300 -28.29800 64.01000 1.000 57.67691 232 THR D CA 1
ATOM 9390 C C . THR C 2 212 ? -31.30700 -29.68500 63.52400 1.000 58.40632 232 THR D C 1
ATOM 9391 O O . THR C 2 212 ? -30.83900 -30.69600 64.05100 1.000 69.09104 232 THR D O 1
ATOM 9402 N N . VAL D 2 2 ? 14.30400 9.12500 -0.67500 1.000 44.94849 22 VAL B N 1
ATOM 9403 C CA . VAL D 2 2 ? 13.88600 8.25300 -1.77800 1.000 50.67455 22 VAL B CA 1
ATOM 9404 C C . VAL D 2 2 ? 12.65600 7.47500 -1.35100 1.000 43.69975 22 VAL B C 1
ATOM 9405 O O . VAL D 2 2 ? 12.63500 6.90800 -0.26000 1.000 38.58183 22 VAL B O 1
ATOM 9417 N N . VAL D 2 3 ? 11.63200 7.41400 -2.20000 1.000 37.31243 23 VAL B N 1
ATOM 9418 C CA . VAL D 2 3 ? 10.34100 6.88100 -1.79200 1.000 31.72807 23 VAL B CA 1
ATOM 9419 C C . VAL D 2 3 ? 9.85500 5.85400 -2.81500 1.000 24.59641 23 VAL B C 1
ATOM 9420 O O . VAL D 2 3 ? 9.94300 6.09700 -4.01900 1.000 31.57975 23 VAL B O 1
ATOM 9433 N N . VAL D 2 4 ? 9.36800 4.71900 -2.33300 1.000 31.01618 24 VAL B N 1
ATOM 9434 C CA . VAL D 2 4 ? 8.84000 3.65500 -3.18600 1.000 29.99707 24 VAL B CA 1
ATOM 9435 C C . VAL D 2 4 ? 7.35000 3.55400 -2.91200 1.000 25.84973 24 VAL B C 1
ATOM 9436 O O . VAL D 2 4 ? 6.93200 3.36900 -1.76900 1.000 26.23740 24 VAL B O 1
ATOM 9449 N N . THR D 2 5 ? 6.54000 3.67600 -3.97100 1.000 23.33847 25 THR B N 1
ATOM 9450 C CA . THR D 2 5 ? 5.09200 3.81100 -3.82800 1.000 23.38598 25 THR B CA 1
ATOM 9451 C C . THR D 2 5 ? 4.37700 2.62800 -4.45600 1.000 23.08632 25 THR B C 1
ATOM 9452 O O . THR D 2 5 ? 4.66900 2.24400 -5.59000 1.000 23.58956 25 THR B O 1
ATOM 9463 N N . GLN D 2 6 ? 3.42900 2.07900 -3.69200 1.000 23.49217 26 GLN B N 1
ATOM 9464 C CA . GLN D 2 6 ? 2.62300 0.94300 -4.09100 1.000 25.47479 26 GLN B CA 1
ATOM 9465 C C . GLN D 2 6 ? 1.16200 1.31700 -3.89700 1.000 25.97377 26 GLN B C 1
ATOM 9466 O O . GLN D 2 6 ? 0.82700 2.16300 -3.07400 1.000 24.29300 26 GLN B O 1
ATOM 9480 N N . GLU D 2 7 ? 0.28300 0.63600 -4.62200 1.000 26.70349 27 GLU B N 1
ATOM 9481 C CA . GLU D 2 7 ? -1.13900 0.77300 -4.32300 1.000 25.50903 27 GLU B CA 1
ATOM 9482 C C . GLU D 2 7 ? -1.42000 0.37700 -2.87900 1.000 25.87068 27 GLU B C 1
ATOM 9483 O O . GLU D 2 7 ? -0.89700 -0.61600 -2.38100 1.000 24.90131 27 GLU B O 1
ATOM 9495 N N . SER D 2 8 ? -2.28800 1.13300 -2.20800 1.000 25.46131 28 SER B N 1
ATOM 9496 C CA . SER D 2 8 ? -2.61900 0.78200 -0.83200 1.000 23.21233 28 SER B CA 1
ATOM 9497 C C . SER D 2 8 ? -3.37500 -0.53800 -0.73400 1.000 22.17149 28 SER B C 1
ATOM 9498 O O . SER D 2 8 ? -3.16100 -1.32500 0.20600 1.000 22.58738 28 SER B O 1
ATOM 9506 N N . ALA D 2 9 ? -4.31800 -0.77800 -1.65700 1.000 22.75781 29 ALA B N 1
ATOM 9507 C CA . ALA D 2 9 ? -5.14200 -1.97100 -1.58900 1.000 21.14588 29 ALA B CA 1
ATOM 9508 C C . ALA D 2 9 ? -5.71300 -2.27100 -2.97600 1.000 23.56201 29 ALA B C 1
ATOM 9509 O O . ALA D 2 9 ? -5.97200 -1.36600 -3.77400 1.000 25.18330 29 ALA B O 1
ATOM 9516 N N . LEU D 2 10 ? -5.86400 -3.55300 -3.24500 1.000 20.95434 30 LEU B N 1
ATOM 9517 C CA . LEU D 2 10 ? -6.44500 -4.02500 -4.49000 1.000 19.40305 30 LEU B CA 1
ATOM 9518 C C . LEU D 2 10 ? -7.32400 -5.22200 -4.18900 1.000 22.22152 30 LEU B C 1
ATOM 9519 O O . LEU D 2 10 ? -7.06600 -5.98400 -3.26400 1.000 20.59560 30 LEU B O 1
ATOM 9535 N N . THR D 2 11 ? -8.38000 -5.40700 -5.01000 1.000 21.61576 31 THR B N 1
ATOM 9536 C CA . THR D 2 11 ? -9.26200 -6.54400 -4.88000 1.000 21.08509 31 THR B CA 1
ATOM 9537 C C . THR D 2 11 ? -9.31300 -7.31600 -6.18900 1.000 22.71102 31 THR B C 1
ATOM 9538 O O . THR D 2 11 ? -9.35400 -6.73200 -7.26800 1.000 25.89204 31 THR B O 1
ATOM 9549 N N . THR D 2 12 ? -9.27800 -8.64300 -6.09300 1.000 21.33075 32 THR B N 1
ATOM 9550 C CA . THR D 2 12 ? -9.44600 -9.52100 -7.23500 1.000 22.14991 32 THR B CA 1
ATOM 9551 C C . THR D 2 12 ? -10.26700 -10.72300 -6.77600 1.000 28.15419 32 THR B C 1
ATOM 9552 O O . THR D 2 12 ? -10.67600 -10.80800 -5.61600 1.000 22.50457 32 THR B O 1
ATOM 9563 N N . SER D 2 13 ? -10.57900 -11.61300 -7.70800 1.000 28.46845 33 SER B N 1
ATOM 9564 C CA . SER D 2 13 ? -11.34000 -12.81600 -7.41900 1.000 23.77465 33 SER B CA 1
ATOM 9565 C C . SER D 2 13 ? -10.54400 -14.03200 -7.81500 1.000 24.05002 33 SER B C 1
ATOM 9566 O O . SER D 2 13 ? -9.59700 -13.93600 -8.62200 1.000 21.75750 33 SER B O 1
ATOM 9574 N N . PRO D 2 14 ? -10.87900 -15.20200 -7.26400 1.000 21.24103 34 PRO B N 1
ATOM 9575 C CA . PRO D 2 14 ? -10.13300 -16.41900 -7.63000 1.000 22.62847 34 PRO B CA 1
ATOM 9576 C C . PRO D 2 14 ? -10.13800 -16.66400 -9.13600 1.000 25.95659 34 PRO B C 1
ATOM 9577 O O . PRO D 2 14 ? -11.17000 -16.52600 -9.81300 1.000 24.72340 34 PRO B O 1
ATOM 9588 N N . GLY D 2 15 ? -8.96600 -17.05200 -9.64900 1.000 25.89268 35 GLY B N 1
ATOM 9589 C CA . GLY D 2 15 ? -8.79800 -17.34400 -11.05300 1.000 25.08490 35 GLY B CA 1
ATOM 9590 C C . GLY D 2 15 ? -8.45700 -16.15200 -11.92200 1.000 22.99654 35 GLY B C 1
ATOM 9591 O O . GLY D 2 15 ? -8.10300 -16.34300 -13.09100 1.000 24.41057 35 GLY B O 1
ATOM 9595 N N . GLU D 2 16 ? -8.64000 -14.93700 -11.41400 1.000 18.59886 36 GLU B N 1
ATOM 9596 C CA A GLU D 2 16 ? -8.38200 -13.72200 -12.16500 0.464 22.13111 36 GLU B CA 1
ATOM 9597 C CA B GLU D 2 16 ? -8.37700 -13.72800 -12.17200 0.536 22.12120 36 GLU B CA 1
ATOM 9598 C C . GLU D 2 16 ? -6.88700 -13.39400 -12.16300 1.000 22.93724 36 GLU B C 1
ATOM 9599 O O . GLU D 2 16 ? -6.08900 -13.98200 -11.42600 1.000 20.88821 36 GLU B O 1
ATOM 9620 N N . THR D 2 17 ? -6.52400 -12.41800 -12.99800 1.000 19.15672 37 THR B N 1
ATOM 9621 C CA . THR D 2 17 ? -5.18100 -11.85000 -13.03000 1.000 17.73736 37 THR B CA 1
ATOM 9622 C C . THR D 2 17 ? -5.20100 -10.50000 -12.34000 1.000 18.28821 37 THR B C 1
ATOM 9623 O O . THR D 2 17 ? -6.06700 -9.67400 -12.58800 1.000 22.25609 37 THR B O 1
ATOM 9634 N N . VAL D 2 18 ? -4.26300 -10.30300 -11.40300 1.000 18.98433 38 VAL B N 1
ATOM 9635 C CA . VAL D 2 18 ? -4.09600 -9.00200 -10.77600 1.000 19.80673 38 VAL B CA 1
ATOM 9636 C C . VAL D 2 18 ? -2.63700 -8.59400 -10.86900 1.000 19.76918 38 VAL B C 1
ATOM 9637 O O . VAL D 2 18 ? -1.72800 -9.41000 -10.78500 1.000 19.85015 38 VAL B O 1
ATOM 9650 N N . THR D 2 19 ? -2.42900 -7.30000 -11.01100 1.000 20.75914 39 THR B N 1
ATOM 9651 C CA . THR D 2 19 ? -1.10500 -6.72600 -11.18800 1.000 22.73766 39 THR B CA 1
ATOM 9652 C C . THR D 2 19 ? -0.88300 -5.65100 -10.15500 1.000 20.32560 39 THR B C 1
ATOM 9653 O O . THR D 2 19 ? -1.63100 -4.67200 -10.09100 1.000 21.96131 39 THR B O 1
ATOM 9664 N N . LEU D 2 20 ? 0.17400 -5.82100 -9.36300 1.000 19.28935 40 LEU B N 1
ATOM 9665 C CA . LEU D 2 20 ? 0.58500 -4.85400 -8.37200 1.000 21.47187 40 LEU B CA 1
ATOM 9666 C C . LEU D 2 20 ? 1.79300 -4.09500 -8.89300 1.000 18.95559 40 LEU B C 1
ATOM 9667 O O . LEU D 2 20 ? 2.62300 -4.65300 -9.61900 1.000 20.07824 40 LEU B O 1
ATOM 9683 N N . THR D 2 21 ? 1.88100 -2.80100 -8.55100 1.000 21.80917 41 THR B N 1
ATOM 9684 C CA . THR D 2 21 ? 2.96700 -2.00200 -9.09700 1.000 19.51803 41 THR B CA 1
ATOM 9685 C C . THR D 2 21 ? 3.73600 -1.29300 -7.98200 1.000 22.07900 41 THR B C 1
ATOM 9686 O O . THR D 2 21 ? 3.25700 -1.12600 -6.84000 1.000 23.45621 41 THR B O 1
ATOM 9697 N N . CYS D 2 22 ? 4.93200 -0.85500 -8.37000 1.000 24.42010 42 CYS B N 1
ATOM 9698 C CA . CYS D 2 22 ? 5.99200 -0.41700 -7.46200 1.000 24.79548 42 CYS B CA 1
ATOM 9699 C C . CYS D 2 22 ? 6.74600 0.69100 -8.18100 1.000 21.21926 42 CYS B C 1
ATOM 9700 O O . CYS D 2 22 ? 7.41300 0.45200 -9.18700 1.000 24.51270 42 CYS B O 1
ATOM 9707 N N . ARG D 2 23 ? 6.59000 1.91800 -7.69200 1.000 22.92260 43 ARG B N 1
ATOM 9708 C CA . ARG D 2 23 ? 7.12000 3.08900 -8.36000 1.000 24.95413 43 ARG B CA 1
ATOM 9709 C C . ARG D 2 23 ? 8.27600 3.64800 -7.55200 1.000 25.26672 43 ARG B C 1
ATOM 9710 O O . ARG D 2 23 ? 8.23600 3.62400 -6.33400 1.000 26.01624 43 ARG B O 1
ATOM 9731 N N . SER D 2 24 ? 9.26300 4.21500 -8.24500 1.000 26.49959 44 SER B N 1
ATOM 9732 C CA . SER D 2 24 ? 10.39100 4.87400 -7.59400 1.000 27.52083 44 SER B CA 1
ATOM 9733 C C . SER D 2 24 ? 10.29700 6.39000 -7.75500 1.000 27.72748 44 SER B C 1
ATOM 9734 O O . SER D 2 24 ? 9.98000 6.90000 -8.83500 1.000 31.53589 44 SER B O 1
ATOM 9742 N N . SER D 2 25 ? 10.56700 7.12000 -6.67600 1.000 29.90981 45 SER B N 1
ATOM 9743 C CA . SER D 2 25 ? 10.61700 8.57200 -6.78300 1.000 34.42676 45 SER B CA 1
ATOM 9744 C C . SER D 2 25 ? 11.80400 9.06500 -7.62100 1.000 38.28902 45 SER B C 1
ATOM 9745 O O . SER D 2 25 ? 11.77900 10.20800 -8.09000 1.000 40.00268 45 SER B O 1
ATOM 9753 N N . THR D 2 26 ? 12.81700 8.22600 -7.86500 1.000 40.02465 46 THR B N 1
ATOM 9754 C CA . THR D 2 26 ? 14.00100 8.66200 -8.60200 1.000 35.95639 46 THR B CA 1
ATOM 9755 C C . THR D 2 26 ? 13.82700 8.63200 -10.11500 1.000 39.24471 46 THR B C 1
ATOM 9756 O O . THR D 2 26 ? 14.70200 9.10600 -10.84200 1.000 37.20031 46 THR B O 1
ATOM 9767 N N . GLY D 2 27 ? 12.74400 8.07500 -10.61500 1.000 31.89819 47 GLY B N 1
ATOM 9768 C CA . GLY D 2 27 ? 12.59000 7.93800 -12.03900 1.000 40.92818 47 GLY B CA 1
ATOM 9769 C C . GLY D 2 27 ? 12.14200 6.54100 -12.34300 1.000 33.41693 47 GLY B C 1
ATOM 9770 O O . GLY D 2 27 ? 11.62400 5.84100 -11.46900 1.000 32.23510 47 GLY B O 1
ATOM 9774 N N . ALA D 2 28 ? 12.33200 6.14800 -13.59300 1.000 35.70198 48 ALA B N 1
ATOM 9775 C CA . ALA D 2 28 ? 11.92700 4.82600 -14.03600 1.000 35.45260 48 ALA B CA 1
ATOM 9776 C C . ALA D 2 28 ? 12.63800 3.75900 -13.21200 1.000 39.05530 48 ALA B C 1
ATOM 9777 O O . ALA D 2 28 ? 13.83900 3.86400 -12.93800 1.000 34.51649 48 ALA B O 1
ATOM 9784 N N . VAL D 2 29 ? 11.87800 2.74200 -12.80500 1.000 32.12131 49 VAL B N 1
ATOM 9785 C CA . VAL D 2 29 ? 12.46200 1.50300 -12.29000 1.000 31.36039 49 VAL B CA 1
ATOM 9786 C C . VAL D 2 29 ? 13.18300 0.76400 -13.41300 1.000 35.19084 49 VAL B C 1
ATOM 9787 O O . VAL D 2 29 ? 12.69200 0.63400 -14.55200 1.000 26.93162 49 VAL B O 1
ATOM 9800 N N . THR D 2 30 ? 14.36800 0.27300 -13.10400 1.000 28.51258 50 THR B N 1
ATOM 9801 C CA . THR D 2 30 ? 15.15500 -0.47100 -14.06200 1.000 30.80274 50 THR B CA 1
ATOM 9802 C C . THR D 2 30 ? 15.45500 -1.86200 -13.52700 1.000 27.39715 50 THR B C 1
ATOM 9803 O O . THR D 2 30 ? 15.17800 -2.18200 -12.36900 1.000 28.33147 50 THR B O 1
ATOM 9814 N N . THR D 2 31 ? 16.06300 -2.66800 -14.39200 1.000 25.93838 51 THR B N 1
ATOM 9815 C CA . THR D 2 31 ? 16.41100 -4.02500 -14.00800 1.000 24.35635 51 THR B CA 1
ATOM 9816 C C . THR D 2 31 ? 17.46500 -4.02800 -12.91300 1.000 32.37960 51 THR B C 1
ATOM 9817 O O . THR D 2 31 ? 17.49900 -4.95600 -12.09900 1.000 26.46423 51 THR B O 1
ATOM 9828 N N . SER D 2 32 ? 18.30000 -2.98800 -12.86000 1.000 29.59343 52 SER B N 1
ATOM 9829 C CA . SER D 2 32 ? 19.32200 -2.86600 -11.83300 1.000 32.50354 52 SER B CA 1
ATOM 9830 C C . SER D 2 32 ? 18.77100 -2.39300 -10.49700 1.000 26.94314 52 SER B C 1
ATOM 9831 O O . SER D 2 32 ? 19.54300 -2.24500 -9.54300 1.000 27.53008 52 SER B O 1
ATOM 9839 N N . ASN D 2 33 ? 17.46200 -2.20000 -10.37800 1.000 25.16637 53 ASN B N 1
ATOM 9840 C CA . ASN D 2 33 ? 16.84300 -2.07000 -9.07900 1.000 27.16204 53 ASN B CA 1
ATOM 9841 C C . ASN D 2 33 ? 16.46600 -3.41900 -8.48500 1.000 19.68351 53 ASN B C 1
ATOM 9842 O O . ASN D 2 33 ? 15.98000 -3.46800 -7.34300 1.000 22.70114 53 ASN B O 1
ATOM 9853 N N . TYR D 2 34 ? 16.63300 -4.49500 -9.23400 1.000 21.19222 54 TYR B N 1
ATOM 9854 C CA . TYR D 2 34 ? 16.41400 -5.85900 -8.77700 1.000 18.38578 54 TYR B CA 1
ATOM 9855 C C . TYR D 2 34 ? 15.17800 -5.97100 -7.87900 1.000 22.06513 54 TYR B C 1
ATOM 9856 O O . TYR D 2 34 ? 15.23500 -6.45200 -6.74900 1.000 22.03665 54 TYR B O 1
ATOM 9874 N N . ALA D 2 35 ? 14.04100 -5.54400 -8.42300 1.000 20.28202 55 ALA B N 1
ATOM 9875 C CA . ALA D 2 35 ? 12.83000 -5.43400 -7.62200 1.000 20.13094 55 ALA B CA 1
ATOM 9876 C C . ALA D 2 35 ? 12.52100 -6.72900 -6.90100 1.000 19.53493 55 ALA B C 1
ATOM 9877 O O . ALA D 2 35 ? 12.46400 -7.79700 -7.52400 1.000 21.54242 55 ALA B O 1
ATOM 9884 N N . ASN D 2 36 ? 12.34300 -6.63500 -5.59000 1.000 19.79333 56 ASN B N 1
ATOM 9885 C CA . ASN D 2 36 ? 11.91000 -7.76900 -4.79300 1.000 19.82938 56 ASN B CA 1
ATOM 9886 C C . ASN D 2 36 ? 10.46400 -7.60100 -4.39700 1.000 21.48958 56 ASN B C 1
ATOM 9887 O O . ASN D 2 36 ? 10.00500 -6.48900 -4.11700 1.000 19.62601 56 ASN B O 1
ATOM 9898 N N . TRP D 2 37 ? 9.77800 -8.73000 -4.29000 1.000 18.98290 57 TRP B N 1
ATOM 9899 C CA . TRP D 2 37 ? 8.42000 -8.77300 -3.76200 1.000 17.99743 57 TRP B CA 1
ATOM 9900 C C . TRP D 2 37 ? 8.37100 -9.77500 -2.63900 1.000 19.51296 57 TRP B C 1
ATOM 9901 O O . TRP D 2 37 ? 8.82900 -10.90900 -2.80200 1.000 20.88006 57 TRP B O 1
ATOM 9922 N N . VAL D 2 38 ? 7.80400 -9.35300 -1.51900 1.000 18.06939 58 VAL B N 1
ATOM 9923 C CA . VAL D 2 38 ? 7.76200 -10.12400 -0.28200 1.000 16.67861 58 VAL B CA 1
ATOM 9924 C C . VAL D 2 38 ? 6.32300 -10.13100 0.19400 1.000 20.49475 58 VAL B C 1
ATOM 9925 O O . VAL D 2 38 ? 5.69000 -9.07400 0.26600 1.000 22.64130 58 VAL B O 1
ATOM 9938 N N . GLN D 2 39 ? 5.81000 -11.31100 0.53200 1.000 19.48957 59 GLN B N 1
ATOM 9939 C CA . GLN D 2 39 ? 4.43900 -11.45800 1.00000 1.000 19.46473 59 GLN B CA 1
ATOM 9940 C C . GLN D 2 39 ? 4.43300 -11.52900 2.51700 1.000 23.43426 59 GLN B C 1
ATOM 9941 O O . GLN D 2 39 ? 5.21200 -12.29200 3.10200 1.000 20.83953 59 GLN B O 1
ATOM 9955 N N . GLU D 2 40 ? 3.56800 -10.72800 3.14700 1.000 23.35334 60 GLU B N 1
ATOM 9956 C CA . GLU D 2 40 ? 3.36000 -10.75900 4.59000 1.000 20.41325 60 GLU B CA 1
ATOM 9957 C C . GLU D 2 40 ? 1.99600 -11.37400 4.88500 1.000 22.66166 60 GLU B C 1
ATOM 9958 O O . GLU D 2 40 ? 0.96000 -10.85300 4.43100 1.000 21.00060 60 GLU B O 1
ATOM 9970 N N . LYS D 2 41 ? 2.00800 -12.48700 5.59100 1.000 21.67073 61 LYS B N 1
ATOM 9971 C CA . LYS D 2 41 ? 0.79400 -13.12000 6.07800 1.000 26.29798 61 LYS B CA 1
ATOM 9972 C C . LYS D 2 41 ? 0.70500 -12.98300 7.58800 1.000 28.75036 61 LYS B C 1
ATOM 9973 O O . LYS D 2 41 ? 1.68900 -12.66100 8.26300 1.000 24.67838 61 LYS B O 1
ATOM 9992 N N . PRO D 2 42 ? -0.47400 -13.20200 8.16500 1.000 26.98529 62 PRO B N 1
ATOM 9993 C CA . PRO D 2 42 ? -0.63900 -12.85700 9.58700 1.000 33.88953 62 PRO B CA 1
ATOM 9994 C C . PRO D 2 42 ? 0.32500 -13.61200 10.48500 1.000 41.62928 62 PRO B C 1
ATOM 9995 O O . PRO D 2 42 ? 0.79800 -14.70200 10.15600 1.000 41.84679 62 PRO B O 1
ATOM 10006 N N . ASP D 2 43 ? 0.61900 -12.98800 11.63800 1.000 31.76285 63 ASP B N 1
ATOM 10007 C CA . ASP D 2 43 ? 1.62300 -13.41200 12.59500 1.000 40.22192 63 ASP B CA 1
ATOM 10008 C C . ASP D 2 43 ? 3.03900 -13.24400 12.04200 1.000 29.28445 63 ASP B C 1
ATOM 10009 O O . ASP D 2 43 ? 3.90000 -14.07600 12.29600 1.000 34.88519 63 ASP B O 1
ATOM 10018 N N . HIS D 2 44 ? 3.28100 -12.13300 11.34000 1.000 30.26609 64 HIS B N 1
ATOM 10019 C CA . HIS D 2 44 ? 4.62000 -11.78300 10.84300 1.000 25.46655 64 HIS B CA 1
ATOM 10020 C C . HIS D 2 44 ? 5.26900 -12.91700 10.06900 1.000 31.88671 64 HIS B C 1
ATOM 10021 O O . HIS D 2 44 ? 6.42700 -13.27200 10.28500 1.000 33.64213 64 HIS B O 1
ATOM 10035 N N . LEU D 2 45 ? 4.52500 -13.46800 9.13300 1.000 27.82640 65 LEU B N 1
ATOM 10036 C CA . LEU D 2 45 ? 5.00700 -14.55700 8.30600 1.000 27.10752 65 LEU B CA 1
ATOM 10037 C C . LEU D 2 45 ? 5.39300 -13.92500 6.96500 1.000 26.43295 65 LEU B C 1
ATOM 10038 O O . LEU D 2 45 ? 4.53200 -13.60500 6.14600 1.000 24.73406 65 LEU B O 1
ATOM 10054 N N . PHE D 2 46 ? 6.68500 -13.75200 6.73600 1.000 23.40203 66 PHE B N 1
ATOM 10055 C CA . PHE D 2 46 ? 7.14600 -13.12400 5.49800 1.000 26.80780 66 PHE B CA 1
ATOM 10056 C C . PHE D 2 46 ? 7.70500 -14.18700 4.56700 1.000 25.75302 66 PHE B C 1
ATOM 10057 O O . PHE D 2 46 ? 8.47400 -15.05000 5.00200 1.000 24.84793 66 PHE B O 1
ATOM 10074 N N . THR D 2 47 ? 7.32600 -14.12200 3.28400 1.000 20.55667 67 THR B N 1
ATOM 10075 C CA . THR D 2 47 ? 7.80400 -15.05200 2.26000 1.000 20.71419 67 THR B CA 1
ATOM 10076 C C . THR D 2 47 ? 8.34500 -14.25700 1.07500 1.000 21.19343 67 THR B C 1
ATOM 10077 O O . THR D 2 47 ? 7.62100 -13.43900 0.48700 1.000 22.17125 67 THR B O 1
ATOM 10088 N N . GLY D 2 48 ? 9.62600 -14.45300 0.74800 1.000 20.39917 68 GLY B N 1
ATOM 10089 C CA . GLY D 2 48 ? 10.14000 -13.86100 -0.47600 1.000 19.56682 68 GLY B CA 1
ATOM 10090 C C . GLY D 2 48 ? 9.51800 -14.53600 -1.69100 1.000 23.01789 68 GLY B C 1
ATOM 10091 O O . GLY D 2 48 ? 9.45900 -15.76900 -1.77400 1.000 25.15459 68 GLY B O 1
ATOM 10095 N N . LEU D 2 49 ? 9.02000 -13.72700 -2.63200 1.000 22.36760 69 LEU B N 1
ATOM 10096 C CA . LEU D 2 49 ? 8.38000 -14.24100 -3.83000 1.000 19.44435 69 LEU B CA 1
ATOM 10097 C C . LEU D 2 49 ? 9.26900 -14.08000 -5.05600 1.000 18.31727 69 LEU B C 1
ATOM 10098 O O . LEU D 2 49 ? 9.50700 -15.04500 -5.80700 1.000 21.83131 69 LEU B O 1
ATOM 10114 N N . ILE D 2 50 ? 9.65800 -12.84200 -5.34600 1.000 16.65993 70 ILE B N 1
ATOM 10115 C CA . ILE D 2 50 ? 10.39300 -12.49600 -6.56100 1.000 20.03095 70 ILE B CA 1
ATOM 10116 C C . ILE D 2 50 ? 11.60700 -11.67800 -6.15500 1.000 18.26128 70 ILE B C 1
ATOM 10117 O O . ILE D 2 50 ? 11.50900 -10.82500 -5.26600 1.000 20.37209 70 ILE B O 1
ATOM 10133 N N . GLY D 2 51 ? 12.74600 -11.89500 -6.84100 1.000 18.87309 71 GLY B N 1
ATOM 10134 C CA . GLY D 2 51 ? 13.87700 -11.01300 -6.68100 1.000 21.99226 71 GLY B CA 1
ATOM 10135 C C . GLY D 2 51 ? 14.81700 -11.12400 -7.84500 1.000 19.12583 71 GLY B C 1
ATOM 10136 O O . GLY D 2 51 ? 14.47400 -11.66900 -8.89100 1.000 23.00027 71 GLY B O 1
ATOM 10140 N N . GLY D 2 52 ? 16.03700 -10.61800 -7.65100 1.000 21.79730 72 GLY B N 1
ATOM 10141 C CA . GLY D 2 52 ? 16.99900 -10.66300 -8.74300 1.000 20.38281 72 GLY B CA 1
ATOM 10142 C C . GLY D 2 52 ? 16.43200 -9.96400 -9.95800 1.000 22.12215 72 GLY B C 1
ATOM 10143 O O . GLY D 2 52 ? 16.03700 -8.79200 -9.89300 1.000 25.83658 72 GLY B O 1
ATOM 10147 N N . ILE D 2 53 ? 16.44100 -10.66600 -11.10100 1.000 24.02803 73 ILE B N 1
ATOM 10148 C CA A ILE D 2 53 ? 15.80500 -10.17200 -12.31900 0.596 24.60376 73 ILE B CA 1
ATOM 10149 C CA B ILE D 2 53 ? 15.80500 -10.17300 -12.31700 0.404 24.58641 73 ILE B CA 1
ATOM 10150 C C . ILE D 2 53 ? 14.60100 -11.06000 -12.61600 1.000 25.56198 73 ILE B C 1
ATOM 10151 O O . ILE D 2 53 ? 14.71200 -12.06900 -13.32200 1.000 25.97289 73 ILE B O 1
ATOM 10180 N N . ASN D 2 54 ? 13.45200 -10.73000 -12.02400 1.000 28.47243 74 ASN B N 1
ATOM 10181 C CA . ASN D 2 54 ? 12.22100 -11.47600 -12.22200 1.000 21.47553 74 ASN B CA 1
ATOM 10182 C C . ASN D 2 54 ? 12.34500 -12.96700 -11.89800 1.000 23.69118 74 ASN B C 1
ATOM 10183 O O . ASN D 2 54 ? 11.69900 -13.80600 -12.53000 1.000 25.51656 74 ASN B O 1
ATOM 10194 N N . ASN D 2 55 ? 13.13600 -13.29400 -10.89700 1.000 20.75382 75 ASN B N 1
ATOM 10195 C CA . ASN D 2 55 ? 13.37400 -14.67400 -10.51400 1.000 21.03581 75 ASN B CA 1
ATOM 10196 C C . ASN D 2 55 ? 12.46200 -15.06300 -9.36800 1.000 20.93089 75 ASN B C 1
ATOM 10197 O O . ASN D 2 55 ? 12.44500 -14.39000 -8.33900 1.000 22.57742 75 ASN B O 1
ATOM 10208 N N . ARG D 2 56 ? 11.71600 -16.16800 -9.54900 1.000 24.85341 76 ARG B N 1
ATOM 10209 C CA . ARG D 2 56 ? 10.85500 -16.72800 -8.51800 1.000 21.01882 76 ARG B CA 1
ATOM 10210 C C . ARG D 2 56 ? 11.71100 -17.44000 -7.48200 1.000 25.08866 76 ARG B C 1
ATOM 10211 O O . ARG D 2 56 ? 12.59600 -18.23600 -7.83100 1.000 26.23926 76 ARG B O 1
ATOM 10232 N N . ALA D 2 57 ? 11.44100 -17.17300 -6.22400 1.000 23.33072 77 ALA B N 1
ATOM 10233 C CA . ALA D 2 57 ? 12.17900 -17.83800 -5.16200 1.000 26.21973 77 ALA B CA 1
ATOM 10234 C C . ALA D 2 57 ? 11.80500 -19.32000 -5.11500 1.000 30.58673 77 ALA B C 1
ATOM 10235 O O . ALA D 2 57 ? 10.75700 -19.73700 -5.64100 1.000 26.88504 77 ALA B O 1
ATOM 10242 N N . PRO D 2 58 ? 12.64300 -20.12800 -4.47600 1.000 35.23180 78 PRO B N 1
ATOM 10243 C CA . PRO D 2 58 ? 12.38500 -21.57500 -4.44200 1.000 32.52963 78 PRO B CA 1
ATOM 10244 C C . PRO D 2 58 ? 11.06400 -21.88800 -3.74700 1.000 31.00303 78 PRO B C 1
ATOM 10245 O O . PRO D 2 58 ? 10.74500 -21.34200 -2.68900 1.000 32.31606 78 PRO B O 1
ATOM 10256 N N . GLY D 2 59 ? 10.29900 -22.77600 -4.35400 1.000 27.45786 79 GLY B N 1
ATOM 10257 C CA . GLY D 2 59 ? 9.02000 -23.18700 -3.80200 1.000 38.53725 79 GLY B CA 1
ATOM 10258 C C . GLY D 2 59 ? 7.85500 -22.25600 -4.06700 1.000 38.55889 79 GLY B C 1
ATOM 10259 O O . GLY D 2 59 ? 6.72200 -22.60400 -3.73100 1.000 33.96224 79 GLY B O 1
ATOM 10263 N N . VAL D 2 60 ? 8.10200 -21.08500 -4.64100 1.000 29.76879 80 VAL B N 1
ATOM 10264 C CA . VAL D 2 60 ? 7.01500 -20.11200 -4.84100 1.000 21.37923 80 VAL B CA 1
ATOM 10265 C C . VAL D 2 60 ? 6.14200 -20.58400 -5.98800 1.000 24.71362 80 VAL B C 1
ATOM 10266 O O . VAL D 2 60 ? 6.66900 -21.11000 -6.99100 1.000 23.35647 80 VAL B O 1
ATOM 10279 N N . PRO D 2 61 ? 4.82500 -20.50300 -5.88800 1.000 25.73119 81 PRO B N 1
ATOM 10280 C CA . PRO D 2 61 ? 4.00400 -21.03800 -6.97200 1.000 24.26644 81 PRO B CA 1
ATOM 10281 C C . PRO D 2 61 ? 4.23400 -20.29900 -8.28100 1.000 24.00047 81 PRO B C 1
ATOM 10282 O O . PRO D 2 61 ? 4.54300 -19.10500 -8.31800 1.000 22.39198 81 PRO B O 1
ATOM 10293 N N . ALA D 2 62 ? 4.05700 -21.03600 -9.36900 1.000 24.35087 82 ALA B N 1
ATOM 10294 C CA . ALA D 2 62 ? 4.31800 -20.51100 -10.70000 1.000 25.24799 82 ALA B CA 1
ATOM 10295 C C . ALA D 2 62 ? 3.45800 -19.31000 -11.06200 1.000 23.39497 82 ALA B C 1
ATOM 10296 O O . ALA D 2 62 ? 3.84600 -18.54800 -11.94800 1.000 25.80597 82 ALA B O 1
ATOM 10303 N N . ARG D 2 63 ? 2.30900 -19.10600 -10.40300 1.000 22.49722 83 ARG B N 1
ATOM 10304 C CA . ARG D 2 63 ? 1.41800 -18.01800 -10.77200 1.000 20.36496 83 ARG B CA 1
ATOM 10305 C C . ARG D 2 63 ? 1.94800 -16.62900 -10.41400 1.000 17.09628 83 ARG B C 1
ATOM 10306 O O . ARG D 2 63 ? 1.34100 -15.63800 -10.82800 1.000 21.50539 83 ARG B O 1
ATOM 10327 N N . PHE D 2 64 ? 3.02000 -16.53300 -9.64500 1.000 18.52987 84 PHE B N 1
ATOM 10328 C CA . PHE D 2 64 ? 3.64400 -15.25600 -9.32700 1.000 17.37780 84 PHE B CA 1
ATOM 10329 C C . PHE D 2 64 ? 4.74800 -14.99300 -10.35400 1.000 19.45246 84 PHE B C 1
ATOM 10330 O O . PHE D 2 64 ? 5.60000 -15.85400 -10.57600 1.000 20.40488 84 PHE B O 1
ATOM 10347 N N . SER D 2 65 ? 4.74600 -13.79300 -10.93700 1.000 17.04250 85 SER B N 1
ATOM 10348 C CA . SER D 2 65 ? 5.83200 -13.40500 -11.82500 1.000 17.14990 85 SER B CA 1
ATOM 10349 C C . SER D 2 65 ? 6.10200 -11.90600 -11.68800 1.000 19.67004 85 SER B C 1
ATOM 10350 O O . SER D 2 65 ? 5.22300 -11.12500 -11.34800 1.000 20.02730 85 SER B O 1
ATOM 10358 N N . GLY D 2 66 ? 7.33800 -11.52100 -11.98800 1.000 18.95984 86 GLY B N 1
ATOM 10359 C CA . GLY D 2 66 ? 7.69200 -10.11500 -11.91700 1.000 19.00710 86 GLY B CA 1
ATOM 10360 C C . GLY D 2 66 ? 8.06500 -9.59600 -13.29900 1.000 20.04664 86 GLY B C 1
ATOM 10361 O O . GLY D 2 66 ? 8.46900 -10.38400 -14.16600 1.000 21.15008 86 GLY B O 1
ATOM 10365 N N . SER D 2 67 ? 7.92300 -8.28900 -13.50300 1.000 19.50062 87 SER B N 1
ATOM 10366 C CA . SER D 2 67 ? 8.25800 -7.66100 -14.76900 1.000 18.63415 87 SER B CA 1
ATOM 10367 C C . SER D 2 67 ? 8.34800 -6.16300 -14.53900 1.000 20.60711 87 SER B C 1
ATOM 10368 O O . SER D 2 67 ? 8.03300 -5.64700 -13.45800 1.000 24.32046 87 SER B O 1
ATOM 10376 N N . LEU D 2 68 ? 8.74100 -5.45900 -15.59700 1.000 22.49222 88 LEU B N 1
ATOM 10377 C CA . LEU D 2 68 ? 8.58000 -4.01600 -15.66600 1.000 18.80850 88 LEU B CA 1
ATOM 10378 C C . LEU D 2 68 ? 7.37500 -3.67100 -16.51700 1.000 23.98383 88 LEU B C 1
ATOM 10379 O O . LEU D 2 68 ? 7.18500 -4.24000 -17.60300 1.000 25.03947 88 LEU B O 1
ATOM 10395 N N . ILE D 2 69 ? 6.58800 -2.71200 -16.04000 1.000 23.81180 89 ILE B N 1
ATOM 10396 C CA . ILE D 2 69 ? 5.45800 -2.17300 -16.82200 1.000 24.95871 89 ILE B CA 1
ATOM 10397 C C . ILE D 2 69 ? 5.65400 -0.66600 -16.87800 1.000 28.62762 89 ILE B C 1
ATOM 10398 O O . ILE D 2 69 ? 5.55200 0.02200 -15.84000 1.000 26.71139 89 ILE B O 1
ATOM 10414 N N . ALA D 2 70 ? 5.94600 -0.15300 -18.06800 1.000 33.28930 90 ALA B N 1
ATOM 10415 C CA . ALA D 2 70 ? 6.26000 1.26000 -18.23000 1.000 33.99963 90 ALA B CA 1
ATOM 10416 C C . ALA D 2 70 ? 7.40400 1.57900 -17.27400 1.000 27.37869 90 ALA B C 1
ATOM 10417 O O . ALA D 2 70 ? 8.43500 0.89000 -17.31300 1.000 30.98059 90 ALA B O 1
ATOM 10424 N N . ASP D 2 71 ? 7.28100 2.59700 -16.43900 1.000 29.77762 91 ASP B N 1
ATOM 10425 C CA . ASP D 2 71 ? 8.36900 3.01400 -15.57500 1.000 33.62300 91 ASP B CA 1
ATOM 10426 C C . ASP D 2 71 ? 8.31300 2.37800 -14.19800 1.000 30.21309 91 ASP B C 1
ATOM 10427 O O . ASP D 2 71 ? 9.03100 2.83300 -13.30400 1.000 32.03148 91 ASP B O 1
ATOM 10436 N N . LYS D 2 72 ? 7.49900 1.33900 -14.00300 1.000 25.40925 92 LYS B N 1
ATOM 10437 C CA . LYS D 2 72 ? 7.28500 0.75300 -12.68500 1.000 23.87301 92 LYS B CA 1
ATOM 10438 C C . LYS D 2 72 ? 7.70400 -0.70700 -12.69700 1.000 22.60180 92 LYS B C 1
ATOM 10439 O O . LYS D 2 72 ? 7.78900 -1.33700 -13.74600 1.000 26.16505 92 LYS B O 1
ATOM 10458 N N . ALA D 2 73 ? 8.00700 -1.25500 -11.52100 1.000 23.32790 93 ALA B N 1
ATOM 10459 C CA . ALA D 2 73 ? 8.08700 -2.70000 -11.37800 1.000 19.93342 93 ALA B CA 1
ATOM 10460 C C . ALA D 2 73 ? 6.68200 -3.24900 -11.11000 1.000 18.66641 93 ALA B C 1
ATOM 10461 O O . ALA D 2 73 ? 5.83000 -2.57900 -10.52100 1.000 20.59824 93 ALA B O 1
ATOM 10468 N N . ALA D 2 74 ? 6.48600 -4.51000 -11.47100 1.000 19.74953 94 ALA B N 1
ATOM 10469 C CA . ALA D 2 74 ? 5.17500 -5.11800 -11.34000 1.000 18.66746 94 ALA B CA 1
ATOM 10470 C C . ALA D 2 74 ? 5.28000 -6.54800 -10.85900 1.000 20.66293 94 ALA B C 1
ATOM 10471 O O . ALA D 2 74 ? 6.20600 -7.27500 -11.22100 1.000 19.64873 94 ALA B O 1
ATOM 10478 N N . LEU D 2 75 ? 4.32600 -6.92900 -10.01100 1.000 20.24268 95 LEU B N 1
ATOM 10479 C CA . LEU D 2 75 ? 4.11300 -8.30800 -9.63000 1.000 18.39636 95 LEU B CA 1
ATOM 10480 C C . LEU D 2 75 ? 2.76700 -8.71500 -10.21100 1.000 19.40538 95 LEU B C 1
ATOM 10481 O O . LEU D 2 75 ? 1.76900 -8.04200 -9.95000 1.000 20.79028 95 LEU B O 1
ATOM 10497 N N . THR D 2 76 ? 2.75100 -9.78700 -11.00700 1.000 16.77313 96 THR B N 1
ATOM 10498 C CA . THR D 2 76 ? 1.53200 -10.31300 -11.59600 1.000 17.04070 96 THR B CA 1
ATOM 10499 C C . THR D 2 76 ? 1.19500 -11.63800 -10.93300 1.000 20.20744 96 THR B C 1
ATOM 10500 O O . THR D 2 76 ? 2.06700 -12.50800 -10.79400 1.000 19.65365 96 THR B O 1
ATOM 10511 N N . ILE D 2 77 ? -0.05300 -11.76000 -10.43700 1.000 19.59453 97 ILE B N 1
ATOM 10512 C CA . ILE D 2 77 ? -0.56000 -13.04200 -9.97800 1.000 17.76479 97 ILE B CA 1
ATOM 10513 C C . ILE D 2 77 ? -1.56000 -13.49200 -11.03500 1.000 19.25821 97 ILE B C 1
ATOM 10514 O O . ILE D 2 77 ? -2.61500 -12.85600 -11.19300 1.000 19.47381 97 ILE B O 1
ATOM 10530 N N . THR D 2 78 ? -1.19600 -14.54600 -11.77200 1.000 19.97716 98 THR B N 1
ATOM 10531 C CA . THR D 2 78 ? -1.97200 -15.07500 -12.89100 1.000 22.61346 98 THR B CA 1
ATOM 10532 C C . THR D 2 78 ? -2.76600 -16.26500 -12.37700 1.000 25.94533 98 THR B C 1
ATOM 10533 O O . THR D 2 78 ? -2.22300 -17.36800 -12.27200 1.000 34.71102 98 THR B O 1
ATOM 10544 N N . GLY D 2 79 ? -4.06700 -16.06300 -12.15200 1.000 23.03656 99 GLY B N 1
ATOM 10545 C CA . GLY D 2 79 ? -4.96100 -17.08900 -11.61300 1.000 22.05473 99 GLY B CA 1
ATOM 10546 C C . GLY D 2 79 ? -4.90000 -17.05600 -10.09800 1.000 23.15637 99 GLY B C 1
ATOM 10547 O O . GLY D 2 79 ? -4.43300 -18.01300 -9.46500 1.000 27.09495 99 GLY B O 1
ATOM 10551 N N . ALA D 2 80 ? -5.30600 -15.92300 -9.50800 1.000 21.92280 100 ALA B N 1
ATOM 10552 C CA . ALA D 2 80 ? -5.14600 -15.72400 -8.07500 1.000 21.35435 100 ALA B CA 1
ATOM 10553 C C . ALA D 2 80 ? -5.93400 -16.76900 -7.28800 1.000 21.44176 100 ALA B C 1
ATOM 10554 O O . ALA D 2 80 ? -7.01900 -17.20000 -7.68600 1.000 23.24318 100 ALA B O 1
ATOM 10561 N N . GLN D 2 81 ? -5.37700 -17.15400 -6.13500 1.000 20.34778 101 GLN B N 1
ATOM 10562 C CA . GLN D 2 81 ? -5.92900 -18.17400 -5.26000 1.000 22.43597 101 GLN B CA 1
ATOM 10563 C C . GLN D 2 81 ? -6.34900 -17.53200 -3.94300 1.000 22.66057 101 GLN B C 1
ATOM 10564 O O . GLN D 2 81 ? -5.83300 -16.47400 -3.54700 1.000 22.26059 101 GLN B O 1
ATOM 10578 N N . THR D 2 82 ? -7.31600 -18.14600 -3.26300 1.000 24.23019 102 THR B N 1
ATOM 10579 C CA A THR D 2 82 ? -7.82300 -17.52100 -2.04700 0.477 26.74714 102 THR B CA 1
ATOM 10580 C CA B THR D 2 82 ? -7.82500 -17.52300 -2.04400 0.523 26.76792 102 THR B CA 1
ATOM 10581 C C . THR D 2 82 ? -6.70500 -17.31300 -1.02700 1.000 21.70117 102 THR B C 1
ATOM 10582 O O . THR D 2 82 ? -6.70600 -16.32500 -0.28900 1.000 20.43088 102 THR B O 1
ATOM 10601 N N . GLU D 2 83 ? -5.71800 -18.20300 -1.00700 1.000 19.73928 103 GLU B N 1
ATOM 10602 C CA . GLU D 2 83 ? -4.61400 -18.10200 -0.07100 1.000 22.07950 103 GLU B CA 1
ATOM 10603 C C . GLU D 2 83 ? -3.67100 -16.94400 -0.38500 1.000 24.42095 103 GLU B C 1
ATOM 10604 O O . GLU D 2 83 ? -2.74300 -16.70700 0.39600 1.000 22.87955 103 GLU B O 1
ATOM 10616 N N . ASP D 2 84 ? -3.85800 -16.25500 -1.51300 1.000 21.22460 104 ASP B N 1
ATOM 10617 C CA . ASP D 2 84 ? -3.02100 -15.10600 -1.83900 1.000 19.99893 104 ASP B CA 1
ATOM 10618 C C . ASP D 2 84 ? -3.49900 -13.81400 -1.19300 1.000 19.10739 104 ASP B C 1
ATOM 10619 O O . ASP D 2 84 ? -2.84900 -12.76900 -1.35900 1.000 18.81247 104 ASP B O 1
ATOM 10628 N N . GLU D 2 85 ? -4.65300 -13.82700 -0.47900 1.000 19.46386 105 GLU B N 1
ATOM 10629 C CA . GLU D 2 85 ? -5.05900 -12.66200 0.28100 1.000 17.72410 105 GLU B CA 1
ATOM 10630 C C . GLU D 2 85 ? -4.03500 -12.43400 1.39200 1.000 20.61976 105 GLU B C 1
ATOM 10631 O O . GLU D 2 85 ? -3.83800 -13.28500 2.25200 1.000 20.35176 105 GLU B O 1
ATOM 10643 N N . ALA D 2 86 ? -3.36700 -11.29600 1.32300 1.000 18.60406 106 ALA B N 1
ATOM 10644 C CA . ALA D 2 86 ? -2.15200 -11.02600 2.10400 1.000 20.63235 106 ALA B CA 1
ATOM 10645 C C . ALA D 2 86 ? -1.67600 -9.62400 1.76200 1.000 21.18111 106 ALA B C 1
ATOM 10646 O O . ALA D 2 86 ? -2.29600 -8.94100 0.94500 1.000 19.85083 106 ALA B O 1
ATOM 10653 N N . ILE D 2 87 ? -0.61100 -9.17200 2.40200 1.000 19.03008 107 ILE B N 1
ATOM 10654 C CA . ILE D 2 87 ? 0.02000 -7.88700 2.11500 1.000 18.74136 107 ILE B CA 1
ATOM 10655 C C . ILE D 2 87 ? 1.26400 -8.15900 1.28100 1.000 19.36949 107 ILE B C 1
ATOM 10656 O O . ILE D 2 87 ? 1.96600 -9.14700 1.53800 1.000 22.18449 107 ILE B O 1
ATOM 10672 N N . TYR D 2 88 ? 1.52600 -7.31300 0.28500 1.000 20.08699 108 TYR B N 1
ATOM 10673 C CA . TYR D 2 88 ? 2.65900 -7.49600 -0.64200 1.000 15.32002 108 TYR B CA 1
ATOM 10674 C C . TYR D 2 88 ? 3.51500 -6.25400 -0.60100 1.000 17.76832 108 TYR B C 1
ATOM 10675 O O . TYR D 2 88 ? 3.03500 -5.15300 -0.87000 1.000 20.93564 108 TYR B O 1
ATOM 10693 N N . PHE D 2 89 ? 4.78900 -6.41900 -0.21000 1.000 20.58182 109 PHE B N 1
ATOM 10694 C CA . PHE D 2 89 ? 5.74800 -5.34700 -0.20100 1.000 20.17437 109 PHE B CA 1
ATOM 10695 C C . PHE D 2 89 ? 6.73300 -5.48800 -1.35600 1.000 17.57845 109 PHE B C 1
ATOM 10696 O O . PHE D 2 89 ? 7.18200 -6.59000 -1.67700 1.000 19.22716 109 PHE B O 1
ATOM 10713 N N . CYS D 2 90 ? 7.06100 -4.37100 -1.97600 1.000 16.16161 110 CYS B N 1
ATOM 10714 C CA A CYS D 2 90 ? 8.14100 -4.34200 -2.95100 0.620 19.30508 110 CYS B CA 1
ATOM 10715 C CA B CYS D 2 90 ? 8.12200 -4.30700 -2.96000 0.380 19.40620 110 CYS B CA 1
ATOM 10716 C C . CYS D 2 90 ? 9.34000 -3.64700 -2.32100 1.000 20.63031 110 CYS B C 1
ATOM 10717 O O . CYS D 2 90 ? 9.21200 -2.88500 -1.36000 1.000 23.56145 110 CYS B O 1
ATOM 10728 N N . ALA D 2 91 ? 10.51600 -3.98200 -2.83300 1.000 21.33372 111 ALA B N 1
ATOM 10729 C CA . ALA D 2 91 ? 11.76400 -3.37800 -2.39200 1.000 21.62090 111 ALA B CA 1
ATOM 10730 C C . ALA D 2 91 ? 12.61800 -3.14100 -3.62700 1.000 21.76393 111 ALA B C 1
ATOM 10731 O O . ALA D 2 91 ? 12.70600 -4.03600 -4.47200 1.000 20.44629 111 ALA B O 1
ATOM 10738 N N . LEU D 2 92 ? 13.24100 -1.95900 -3.72800 1.000 19.45654 112 LEU B N 1
ATOM 10739 C CA . LEU D 2 92 ? 14.12700 -1.61500 -4.82200 1.000 18.71933 112 LEU B CA 1
ATOM 10740 C C . LEU D 2 92 ? 15.52900 -1.34900 -4.29500 1.000 22.32889 112 LEU B C 1
ATOM 10741 O O . LEU D 2 92 ? 15.68400 -0.77200 -3.20500 1.000 22.68645 112 LEU B O 1
ATOM 10757 N N . TRP D 2 93 ? 16.52200 -1.74200 -5.09500 1.000 22.01481 113 TRP B N 1
ATOM 10758 C CA . TRP D 2 93 ? 17.94200 -1.64700 -4.76900 1.000 20.76846 113 TRP B CA 1
ATOM 10759 C C . TRP D 2 93 ? 18.52000 -0.40800 -5.45200 1.000 25.52248 113 TRP B C 1
ATOM 10760 O O . TRP D 2 93 ? 18.36900 -0.24100 -6.66800 1.000 25.24289 113 TRP B O 1
ATOM 10781 N N . TYR D 2 94 ? 19.16300 0.45300 -4.66200 1.000 26.46770 114 TYR B N 1
ATOM 10782 C CA . TYR D 2 94 ? 19.77200 1.69800 -5.14400 1.000 27.68934 114 TYR B CA 1
ATOM 10783 C C . TYR D 2 94 ? 21.26900 1.66400 -4.82600 1.000 29.75390 114 TYR B C 1
ATOM 10784 O O . TYR D 2 94 ? 21.72100 2.32600 -3.88000 1.000 28.72589 114 TYR B O 1
ATOM 10802 N N . SER D 2 95 ? 22.00700 0.86000 -5.58700 1.000 29.45480 115 SER B N 1
ATOM 10803 C CA . SER D 2 95 ? 23.47100 0.76900 -5.54600 1.000 30.04042 115 SER B CA 1
ATOM 10804 C C . SER D 2 95 ? 24.03700 0.14900 -4.28300 1.000 31.10990 115 SER B C 1
ATOM 10805 O O . SER D 2 95 ? 24.91900 -0.71200 -4.35500 1.000 29.75944 115 SER B O 1
ATOM 10813 N N . ASN D 2 96 ? 23.53400 0.55100 -3.12700 1.000 26.32851 116 ASN B N 1
ATOM 10814 C CA . ASN D 2 96 ? 24.10400 0.03800 -1.88300 1.000 32.03474 116 ASN B CA 1
ATOM 10815 C C . ASN D 2 96 ? 23.09100 -0.06500 -0.76100 1.000 26.22247 116 ASN B C 1
ATOM 10816 O O . ASN D 2 96 ? 23.50400 -0.26700 0.39500 1.000 26.29121 116 ASN B O 1
ATOM 10827 N N . HIS D 2 97 ? 21.78900 0.01500 -1.04300 1.000 25.47921 117 HIS B N 1
ATOM 10828 C CA . HIS D 2 97 ? 20.78600 -0.19600 -0.01200 1.000 22.12892 117 HIS B CA 1
ATOM 10829 C C . HIS D 2 97 ? 19.44900 -0.48800 -0.67400 1.000 20.04382 117 HIS B C 1
ATOM 10830 O O . HIS D 2 97 ? 19.25600 -0.19800 -1.86000 1.000 24.44726 117 HIS B O 1
ATOM 10844 N N . TRP D 2 98 ? 18.54300 -1.07500 0.10800 1.000 21.54313 118 TRP B N 1
ATOM 10845 C CA . TRP D 2 98 ? 17.18400 -1.37200 -0.32400 1.000 21.50047 118 TRP B CA 1
ATOM 10846 C C . TRP D 2 98 ? 16.24400 -0.32000 0.25900 1.000 22.94001 118 TRP B C 1
ATOM 10847 O O . TRP D 2 98 ? 16.43100 0.11900 1.39200 1.000 22.67098 118 TRP B O 1
ATOM 10868 N N . VAL D 2 99 ? 15.18200 0.04200 -0.49900 1.000 23.32729 119 VAL B N 1
ATOM 10869 C CA . VAL D 2 99 ? 14.07400 0.85200 0.01000 1.000 25.95478 119 VAL B CA 1
ATOM 10870 C C . VAL D 2 99 ? 12.78600 0.07500 -0.20800 1.000 19.22684 119 VAL B C 1
ATOM 10871 O O . VAL D 2 99 ? 12.55300 -0.45700 -1.29800 1.000 24.64707 119 VAL B O 1
ATOM 10884 N N . PHE D 2 100 ? 11.98400 -0.01900 0.83200 1.000 20.97029 120 PHE B N 1
ATOM 10885 C CA . PHE D 2 100 ? 10.73500 -0.76700 0.77200 1.000 21.33471 120 PHE B CA 1
ATOM 10886 C C . PHE D 2 100 ? 9.58400 0.19400 0.48300 1.000 27.66178 120 PHE B C 1
ATOM 10887 O O . PHE D 2 100 ? 9.53500 1.30800 1.01800 1.000 25.66014 120 PHE B O 1
ATOM 10904 N N . GLY D 2 101 ? 8.64100 -0.25700 -0.33900 1.000 23.16466 121 GLY B N 1
ATOM 10905 C CA . GLY D 2 101 ? 7.36600 0.44000 -0.44100 1.000 24.79261 121 GLY B CA 1
ATOM 10906 C C . GLY D 2 101 ? 6.49300 0.20700 0.78000 1.000 25.04312 121 GLY B C 1
ATOM 10907 O O . GLY D 2 101 ? 6.80700 -0.56500 1.68700 1.000 22.84936 121 GLY B O 1
ATOM 10911 N N . GLY D 2 102 ? 5.32400 0.86600 0.76700 1.000 23.46531 122 GLY B N 1
ATOM 10912 C CA . GLY D 2 102 ? 4.40100 0.79400 1.87300 1.000 24.72917 122 GLY B CA 1
ATOM 10913 C C . GLY D 2 102 ? 3.53100 -0.44000 1.93100 1.000 22.72335 122 GLY B C 1
ATOM 10914 O O . GLY D 2 102 ? 2.81700 -0.61100 2.91900 1.000 24.13252 122 GLY B O 1
ATOM 10918 N N . GLY D 2 103 ? 3.54800 -1.26500 0.89500 1.000 22.66407 123 GLY B N 1
ATOM 10919 C CA . GLY D 2 103 ? 2.78200 -2.50300 0.89900 1.000 21.31401 123 GLY B CA 1
ATOM 10920 C C . GLY D 2 103 ? 1.40100 -2.30100 0.28800 1.000 25.09318 123 GLY B C 1
ATOM 10921 O O . GLY D 2 103 ? 0.77900 -1.24900 0.33200 1.000 28.77765 123 GLY B O 1
ATOM 10925 N N . THR D 2 104 ? 0.91900 -3.39300 -0.33000 1.000 20.88264 124 THR B N 1
ATOM 10926 C CA . THR D 2 104 ? -0.43600 -3.46700 -0.93800 1.000 18.32601 124 THR B CA 1
ATOM 10927 C C . THR D 2 104 ? -1.20800 -4.56200 -0.21000 1.000 21.70448 124 THR B C 1
ATOM 10928 O O . THR D 2 104 ? -0.79200 -5.73900 -0.17900 1.000 19.68490 124 THR B O 1
ATOM 10939 N N . LYS D 2 105 ? -2.36000 -4.20100 0.35900 1.000 22.93995 125 LYS B N 1
ATOM 10940 C CA . LYS D 2 105 ? -3.26200 -5.19800 0.89300 1.000 19.11583 125 LYS B CA 1
ATOM 10941 C C . LYS D 2 105 ? -4.06200 -5.76000 -0.25500 1.000 21.50299 125 LYS B C 1
ATOM 10942 O O . LYS D 2 105 ? -4.82600 -5.01100 -0.86800 1.000 21.86706 125 LYS B O 1
ATOM 10961 N N . LEU D 2 106 ? -3.88600 -7.04100 -0.54900 1.000 18.40012 126 LEU B N 1
ATOM 10962 C CA . LEU D 2 106 ? -4.61800 -7.68800 -1.63800 1.000 18.89931 126 LEU B CA 1
ATOM 10963 C C . LEU D 2 106 ? -5.75500 -8.49400 -1.03300 1.000 19.09613 126 LEU B C 1
ATOM 10964 O O . LEU D 2 106 ? -5.51700 -9.39500 -0.22600 1.000 21.52040 126 LEU B O 1
ATOM 10980 N N . THR D 2 107 ? -6.98500 -8.20700 -1.46800 1.000 20.31885 127 THR B N 1
ATOM 10981 C CA . THR D 2 107 ? -8.13800 -9.04000 -1.19300 1.000 22.42538 127 THR B CA 1
ATOM 10982 C C . THR D 2 107 ? -8.37900 -9.98500 -2.36200 1.000 19.91598 127 THR B C 1
ATOM 10983 O O . THR D 2 107 ? -8.35000 -9.56100 -3.51400 1.000 21.02974 127 THR B O 1
ATOM 10994 N N . VAL D 2 108 ? -8.54700 -11.27600 -2.06600 1.000 19.54850 128 VAL B N 1
ATOM 10995 C CA . VAL D 2 108 ? -8.93000 -12.27300 -3.07600 1.000 21.33795 128 VAL B CA 1
ATOM 10996 C C . VAL D 2 108 ? -10.27900 -12.84600 -2.62200 1.000 23.78078 128 VAL B C 1
ATOM 10997 O O . VAL D 2 108 ? -10.34100 -13.64300 -1.67400 1.000 21.71148 128 VAL B O 1
ATOM 11010 N N . LEU D 2 109 ? -11.33100 -12.51700 -3.34500 1.000 21.19693 129 LEU B N 1
ATOM 11011 C CA . LEU D 2 109 ? -12.69000 -12.74900 -2.84700 1.000 22.72096 129 LEU B CA 1
ATOM 11012 C C . LEU D 2 109 ? -13.02600 -14.23400 -2.89700 1.000 21.35550 129 LEU B C 1
ATOM 11013 O O . LEU D 2 109 ? -13.73700 -14.70900 -3.77200 1.000 26.05389 129 LEU B O 1
ATOM 11029 N N . GLY D 2 110 ? -12.53500 -14.96900 -1.89600 1.000 29.34108 130 GLY B N 1
ATOM 11030 C CA . GLY D 2 110 ? -12.61200 -16.42000 -1.88800 1.000 24.82103 130 GLY B CA 1
ATOM 11031 C C . GLY D 2 110 ? -13.61000 -17.02400 -0.93600 1.000 36.51765 130 GLY B C 1
ATOM 11032 O O . GLY D 2 110 ? -13.62400 -18.24900 -0.76100 1.000 35.69125 130 GLY B O 1
ATOM 11036 N N . GLN D 2 111 ? -14.43100 -16.21800 -0.30600 1.000 32.12967 131 GLN B N 1
ATOM 11037 C CA . GLN D 2 111 ? -15.50800 -16.65900 0.55700 1.000 39.33592 131 GLN B CA 1
ATOM 11038 C C . GLN D 2 111 ? -16.63300 -15.67700 0.31900 1.000 33.20987 131 GLN B C 1
ATOM 11039 O O . GLN D 2 111 ? -16.41000 -14.57800 -0.19800 1.000 32.09525 131 GLN B O 1
ATOM 11053 N N . PRO D 2 112 ? -17.84700 -16.02400 0.72100 1.000 39.46229 132 PRO B N 1
ATOM 11054 C CA . PRO D 2 112 ? -18.96300 -15.08100 0.57400 1.000 35.19213 132 PRO B CA 1
ATOM 11055 C C . PRO D 2 112 ? -18.75900 -13.85900 1.46800 1.000 24.85078 132 PRO B C 1
ATOM 11056 O O . PRO D 2 112 ? -18.26000 -13.96800 2.59600 1.000 32.85115 132 PRO B O 1
ATOM 11067 N N . LYS D 2 113 ? -19.12200 -12.70700 0.92300 1.000 26.35265 133 LYS B N 1
ATOM 11068 C CA . LYS D 2 113 ? -19.09700 -11.49400 1.68800 1.000 27.50576 133 LYS B CA 1
ATOM 11069 C C . LYS D 2 113 ? -20.14300 -11.55100 2.78900 1.000 31.36907 133 LYS B C 1
ATOM 11070 O O . LYS D 2 113 ? -21.20000 -12.18700 2.66700 1.000 27.69597 133 LYS B O 1
ATOM 11089 N N . ALA D 2 114 ? -19.82500 -10.88300 3.88200 1.000 23.45597 134 ALA B N 1
ATOM 11090 C CA . ALA D 2 114 ? -20.75200 -10.80400 5.00100 1.000 24.36901 134 ALA B CA 1
ATOM 11091 C C . ALA D 2 114 ? -20.51100 -9.49300 5.72000 1.000 23.55555 134 ALA B C 1
ATOM 11092 O O . ALA D 2 114 ? -19.36200 -9.12700 6.00100 1.000 20.42390 134 ALA B O 1
ATOM 11099 N N . ALA D 2 115 ? -21.61400 -8.81200 6.02700 1.000 24.39989 135 ALA B N 1
ATOM 11100 C CA . ALA D 2 115 ? -21.60400 -7.67400 6.93700 1.000 23.82564 135 ALA B CA 1
ATOM 11101 C C . ALA D 2 115 ? -21.34500 -8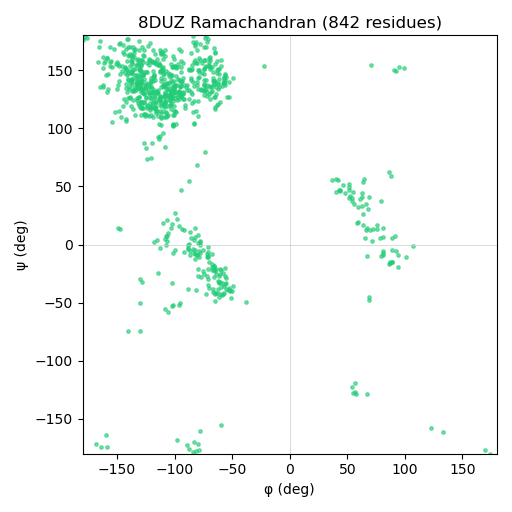.15700 8.36100 1.000 20.45651 135 ALA B C 1
ATOM 11102 O O . ALA D 2 115 ? -21.63800 -9.31300 8.70400 1.000 21.54610 135 ALA B O 1
ATOM 11109 N N . PRO D 2 116 ? -20.77800 -7.30500 9.20600 1.000 22.88777 136 PRO B N 1
ATOM 11110 C CA . PRO D 2 116 ? -20.43200 -7.75300 10.54800 1.000 21.71983 136 PRO B CA 1
ATOM 11111 C C . PRO D 2 116 ? -21.63300 -7.93500 11.45400 1.000 24.68913 136 PRO B C 1
ATOM 11112 O O . PRO D 2 116 ? -22.67800 -7.29400 11.29100 1.000 23.93429 136 PRO B O 1
ATOM 11123 N N . SER D 2 117 ? -21.44800 -8.82600 12.41800 1.000 19.17890 137 SER B N 1
ATOM 11124 C CA . SER D 2 117 ? -22.25600 -8.88100 13.62900 1.000 22.35996 137 SER B CA 1
ATOM 11125 C C . SER D 2 117 ? -21.54700 -8.03500 14.68000 1.000 26.53047 137 SER B C 1
ATOM 11126 O O . SER D 2 117 ? -20.35000 -8.22600 14.91300 1.000 23.59721 137 SER B O 1
ATOM 11134 N N . VAL D 2 118 ? -22.25500 -7.06600 15.25700 1.000 22.77986 138 VAL B N 1
ATOM 11135 C CA . VAL D 2 118 ? -21.67300 -6.10400 16.18900 1.000 18.68068 138 VAL B CA 1
ATOM 11136 C C . VAL D 2 118 ? -22.28200 -6.32800 17.55400 1.000 24.05520 138 VAL B C 1
ATOM 11137 O O . VAL D 2 118 ? -23.51900 -6.40800 17.68200 1.000 23.52685 138 VAL B O 1
ATOM 11150 N N . THR D 2 119 ? -21.42300 -6.42800 18.57600 1.000 22.59229 139 THR B N 1
ATOM 11151 C CA . THR D 2 119 ? -21.86200 -6.55300 19.96700 1.000 21.95254 139 THR B CA 1
ATOM 11152 C C . THR D 2 119 ? -21.19200 -5.43600 20.74700 1.000 23.62081 139 THR B C 1
ATOM 11153 O O . THR D 2 119 ? -19.96700 -5.31800 20.72300 1.000 25.29077 139 THR B O 1
ATOM 11164 N N . LEU D 2 120 ? -21.98900 -4.63400 21.46000 1.000 20.07522 140 LEU B N 1
ATOM 11165 C CA . LEU D 2 120 ? -21.47100 -3.47200 22.17500 1.000 20.49649 140 LEU B CA 1
ATOM 11166 C C . LEU D 2 120 ? -21.70700 -3.65600 23.65500 1.000 21.25851 140 LEU B C 1
ATOM 11167 O O . LEU D 2 120 ? -22.86200 -3.73100 24.09500 1.000 22.62612 140 LEU B O 1
ATOM 11183 N N . PHE D 2 121 ? -20.61100 -3.74100 24.41600 1.000 19.60385 141 PHE B N 1
ATOM 11184 C CA . PHE D 2 121 ? -20.72600 -3.92800 25.85500 1.000 26.93051 141 PHE B CA 1
ATOM 11185 C C . PHE D 2 121 ? -20.54100 -2.59400 26.55200 1.000 25.60940 141 PHE B C 1
ATOM 11186 O O . PHE D 2 121 ? -19.56000 -1.89500 26.28300 1.000 22.48870 141 PHE B O 1
ATOM 11203 N N . PRO D 2 122 ? -21.42400 -2.22700 27.47600 1.000 25.59289 142 PRO B N 1
ATOM 11204 C CA . PRO D 2 122 ? -21.19000 -1.06200 28.28900 1.000 25.07187 142 PRO B CA 1
ATOM 11205 C C . PRO D 2 122 ? -20.13000 -1.35100 29.33400 1.000 24.10665 142 PRO B C 1
ATOM 11206 O O . PRO D 2 122 ? -19.75600 -2.51200 29.55000 1.000 23.05638 142 PRO B O 1
ATOM 11217 N N . PRO D 2 123 ? -19.64900 -0.33100 30.02600 1.000 23.44644 143 PRO B N 1
ATOM 11218 C CA . PRO D 2 123 ? -18.71900 -0.58600 31.13700 1.000 25.29143 143 PRO B CA 1
ATOM 11219 C C . PRO D 2 123 ? -19.35100 -1.51500 32.16400 1.000 30.91349 143 PRO B C 1
ATOM 11220 O O . PRO D 2 123 ? -20.53700 -1.40100 32.47300 1.000 27.24202 143 PRO B O 1
ATOM 11231 N N . SER D 2 124 ? -18.54300 -2.41800 32.70700 1.000 29.61961 144 SER B N 1
ATOM 11232 C CA . SER D 2 124 ? -19.01400 -3.27800 33.78600 1.000 29.06750 144 SER B CA 1
ATOM 11233 C C . SER D 2 124 ? -19.10300 -2.48300 35.08000 1.000 26.61475 144 SER B C 1
ATOM 11234 O O . SER D 2 124 ? -18.39800 -1.49800 35.27900 1.000 27.22778 144 SER B O 1
ATOM 11242 N N . SER D 2 125 ? -20.02200 -2.87800 35.96600 1.000 32.43432 145 SER B N 1
ATOM 11243 C CA A SER D 2 125 ? -20.05400 -2.23500 37.27700 0.554 29.18797 145 SER B CA 1
ATOM 11244 C CA B SER D 2 125 ? -20.05600 -2.24300 37.27900 0.446 29.22007 145 SER B CA 1
ATOM 11245 C C . SER D 2 125 ? -18.70300 -2.37100 37.97800 1.000 29.37730 145 SER B C 1
ATOM 11246 O O . SER D 2 125 ? -18.25700 -1.44100 38.65500 1.000 31.36516 145 SER B O 1
ATOM 11259 N N . GLU D 2 126 ? -18.01300 -3.51600 37.80800 1.000 29.34650 146 GLU B N 1
ATOM 11260 C CA A GLU D 2 126 ? -16.72500 -3.67500 38.47400 0.528 27.92335 146 GLU B CA 1
ATOM 11261 C CA B GLU D 2 126 ? -16.72400 -3.67400 38.47900 0.472 27.95899 146 GLU B CA 1
ATOM 11262 C C . GLU D 2 126 ? -15.73500 -2.61300 38.00500 1.000 33.97919 146 GLU B C 1
ATOM 11263 O O . GLU D 2 126 ? -15.00700 -2.02600 38.81300 1.000 31.83830 146 GLU B O 1
ATOM 11284 N N . GLU D 2 127 ? -15.67400 -2.37300 36.69600 1.000 29.61477 147 GLU B N 1
ATOM 11285 C CA . GLU D 2 127 ? -14.74600 -1.37200 36.18500 1.000 24.09457 147 GLU B CA 1
ATOM 11286 C C . GLU D 2 127 ? -15.12400 0.01800 36.68500 1.000 25.75658 147 GLU B C 1
ATOM 11287 O O . GLU D 2 127 ? -14.25500 0.82600 37.01100 1.000 29.12551 147 GLU B O 1
ATOM 11299 N N . LEU D 2 128 ? -16.41500 0.32800 36.69800 1.000 26.91207 148 LEU B N 1
ATOM 11300 C CA . LEU D 2 128 ? -16.84600 1.63100 37.17900 1.000 28.80630 148 LEU B CA 1
ATOM 11301 C C . LEU D 2 128 ? -16.43400 1.82500 38.63600 1.000 34.88803 148 LEU B C 1
ATOM 11302 O O . LEU D 2 128 ? -16.14300 2.94700 39.06300 1.000 30.26564 148 LEU B O 1
ATOM 11318 N N . GLN D 2 129 ? -16.40000 0.73800 39.40500 1.000 31.70852 149 GLN B N 1
ATOM 11319 C CA . GLN D 2 129 ? -15.97600 0.85700 40.80100 1.000 37.07441 149 GLN B CA 1
ATOM 11320 C C . GLN D 2 129 ? -14.48400 1.12200 40.88900 1.000 34.12952 149 GLN B C 1
ATOM 11321 O O . GLN D 2 129 ? -14.02900 1.72900 41.86200 1.000 35.60896 149 GLN B O 1
ATOM 11335 N N . ALA D 2 130 ? -13.71200 0.68000 39.88800 1.000 29.60041 150 ALA B N 1
ATOM 11336 C CA . ALA D 2 130 ? -12.30500 1.02800 39.75900 1.000 30.65342 150 ALA B CA 1
ATOM 11337 C C . ALA D 2 130 ? -12.12400 2.38000 39.10600 1.000 33.83946 150 ALA B C 1
ATOM 11338 O O . ALA D 2 130 ? -11.02100 2.70300 38.65400 1.000 35.19354 150 ALA B O 1
ATOM 11345 N N . ASN D 2 131 ? -13.19900 3.15500 39.01700 1.000 30.19893 151 ASN B N 1
ATOM 11346 C CA . ASN D 2 131 ? -13.17700 4.53000 38.56300 1.000 30.48215 151 ASN B CA 1
ATOM 11347 C C . ASN D 2 131 ? -12.80000 4.65600 37.09500 1.000 33.16276 151 ASN B C 1
ATOM 11348 O O . ASN D 2 131 ? -12.15500 5.63100 36.69300 1.000 30.96098 151 ASN B O 1
ATOM 11359 N N . LYS D 2 132 ? -13.20900 3.70200 36.26600 1.000 32.29010 152 LYS B N 1
ATOM 11360 C CA . LYS D 2 132 ? -12.99100 3.80800 34.83000 1.000 33.80232 152 LYS B CA 1
ATOM 11361 C C . LYS D 2 132 ? -14.24200 3.32400 34.11400 1.000 28.41568 152 LYS B C 1
ATOM 11362 O O . LYS D 2 132 ? -15.12700 2.71400 34.72000 1.000 26.28911 152 LYS B O 1
ATOM 11381 N N . ALA D 2 133 ? -14.28700 3.54500 32.79900 1.000 29.83091 153 ALA B N 1
ATOM 11382 C CA . ALA D 2 133 ? -15.46100 3.16500 32.03000 1.000 22.76372 153 ALA B CA 1
ATOM 11383 C C . ALA D 2 133 ? -15.04600 2.92600 30.58100 1.000 29.33353 153 ALA B C 1
ATOM 11384 O O . ALA D 2 133 ? -14.79600 3.89000 29.85500 1.000 38.01452 153 ALA B O 1
ATOM 11391 N N . THR D 2 134 ? -14.97900 1.66700 30.16700 1.000 25.08325 154 THR B N 1
ATOM 11392 C CA . THR D 2 134 ? -14.61100 1.31500 28.79300 1.000 20.57834 154 THR B CA 1
ATOM 11393 C C . THR D 2 134 ? -15.81700 0.69800 28.09200 1.000 21.06330 154 THR B C 1
ATOM 11394 O O . THR D 2 134 ? -16.40500 -0.27400 28.59000 1.000 27.69334 154 THR B O 1
ATOM 11405 N N . LEU D 2 135 ? -16.19500 1.27600 26.95300 1.000 22.44515 155 LEU B N 1
ATOM 11406 C CA . LEU D 2 135 ? -17.15000 0.66200 26.04000 1.000 21.76054 155 LEU B CA 1
ATOM 11407 C C . LEU D 2 135 ? -16.38800 -0.24600 25.07900 1.000 22.76561 155 LEU B C 1
ATOM 11408 O O . LEU D 2 135 ? -15.37800 0.18100 24.49200 1.000 22.43338 155 LEU B O 1
ATOM 11424 N N . VAL D 2 136 ? -16.88300 -1.47000 24.87700 1.000 22.15181 156 VAL B N 1
ATOM 11425 C CA . VAL D 2 136 ? -16.20100 -2.44900 24.04100 1.000 19.07491 156 VAL B CA 1
ATOM 11426 C C . VAL D 2 136 ? -17.09300 -2.81200 22.86900 1.000 21.20674 156 VAL B C 1
ATOM 11427 O O . VAL D 2 136 ? -18.17000 -3.37200 23.06000 1.000 22.34183 156 VAL B O 1
ATOM 11440 N N . CYS D 2 137 ? -16.62900 -2.51800 21.63500 1.000 17.94206 157 CYS B N 1
ATOM 11441 C CA . CYS D 2 137 ? -17.42100 -2.80300 20.43900 1.000 17.18446 157 CYS B CA 1
ATOM 11442 C C . CYS D 2 137 ? -16.71100 -3.92200 19.68200 1.000 23.60787 157 CYS B C 1
ATOM 11443 O O . CYS D 2 137 ? -15.60700 -3.73400 19.13400 1.000 20.62639 157 CYS B O 1
ATOM 11450 N N . LEU D 2 138 ? -17.31600 -5.09500 19.68400 1.000 17.83547 158 LEU B N 1
ATOM 11451 C CA . LEU D 2 138 ? -16.73800 -6.28200 19.07300 1.000 21.87339 158 LEU B CA 1
ATOM 11452 C C . LEU D 2 138 ? -17.43700 -6.51700 17.74700 1.000 19.77736 158 LEU B C 1
ATOM 11453 O O . LEU D 2 138 ? -18.67000 -6.55500 17.68700 1.000 19.38914 158 LEU B O 1
ATOM 11469 N N . ILE D 2 139 ? -16.65000 -6.65900 16.69400 1.000 17.03991 159 ILE B N 1
ATOM 11470 C CA . ILE D 2 139 ? -17.10900 -6.64000 15.32100 1.000 19.27508 159 ILE B CA 1
ATOM 11471 C C . ILE D 2 139 ? -16.68000 -7.97100 14.71700 1.000 19.12599 159 ILE B C 1
ATOM 11472 O O . ILE D 2 139 ? -15.49000 -8.19600 14.51000 1.000 23.10157 159 ILE B O 1
ATOM 11488 N N . SER D 2 140 ? -17.63300 -8.85100 14.42000 1.000 21.65754 160 SER B N 1
ATOM 11489 C CA . SER D 2 140 ? -17.31200 -10.23700 14.11600 1.000 24.26174 160 SER B CA 1
ATOM 11490 C C . SER D 2 140 ? -17.84600 -10.68800 12.76900 1.000 19.92429 160 SER B C 1
ATOM 11491 O O . SER D 2 140 ? -18.84100 -10.16400 12.26400 1.000 19.89183 160 SER B O 1
ATOM 11499 N N . ASP D 2 141 ? -17.19300 -11.72900 12.23100 1.000 18.04664 161 ASP B N 1
ATOM 11500 C CA . ASP D 2 141 ? -17.77100 -12.55500 11.16800 1.000 21.77855 161 ASP B CA 1
ATOM 11501 C C . ASP D 2 141 ? -18.03100 -11.77500 9.88200 1.000 25.87167 161 ASP B C 1
ATOM 11502 O O . ASP D 2 141 ? -19.03400 -11.98900 9.18500 1.000 23.47895 161 ASP B O 1
ATOM 11511 N N . PHE D 2 142 ? -17.09400 -10.90500 9.51300 1.000 19.11667 162 PHE B N 1
ATOM 11512 C CA . PHE D 2 142 ? -17.26500 -10.12400 8.30600 1.000 19.59187 162 PHE B CA 1
ATOM 11513 C C . PHE D 2 142 ? -16.19800 -10.42100 7.25900 1.000 17.88764 162 PHE B C 1
ATOM 11514 O O . PHE D 2 142 ? -15.12400 -10.97700 7.54100 1.000 19.56059 162 PHE B O 1
ATOM 11531 N N . TYR D 2 143 ? -16.56500 -10.13000 5.99800 1.000 17.40404 163 TYR B N 1
ATOM 11532 C CA . TYR D 2 143 ? -15.70400 -10.32600 4.84000 1.000 15.37018 163 TYR B CA 1
ATOM 11533 C C . TYR D 2 143 ? -16.20800 -9.42100 3.72800 1.000 20.81472 163 TYR B C 1
ATOM 11534 O O . TYR D 2 143 ? -17.40900 -9.36200 3.46300 1.000 20.54920 163 TYR B O 1
ATOM 11552 N N . PRO D 2 144 ? -15.33400 -8.67600 3.03500 1.000 19.17333 164 PRO B N 1
ATOM 11553 C CA . PRO D 2 144 ? -13.87000 -8.62500 3.20300 1.000 17.64384 164 PRO B CA 1
ATOM 11554 C C . PRO D 2 144 ? -13.43200 -7.90000 4.46200 1.000 21.92372 164 PRO B C 1
ATOM 11555 O O . PRO D 2 144 ? -14.24500 -7.40900 5.26500 1.000 19.99285 164 PRO B O 1
ATOM 11566 N N . GLY D 2 145 ? -12.11600 -7.84300 4.64500 1.000 22.80481 165 GLY B N 1
ATOM 11567 C CA . GLY D 2 145 ? -11.57400 -7.48700 5.95200 1.000 19.60521 165 GLY B CA 1
ATOM 11568 C C . GLY D 2 145 ? -11.24300 -6.03200 6.13400 1.000 24.62018 165 GLY B C 1
ATOM 11569 O O . GLY D 2 145 ? -10.16600 -5.70200 6.61000 1.000 29.29802 165 GLY B O 1
ATOM 11573 N N . ALA D 2 146 ? -12.13800 -5.14900 5.74900 1.000 27.10682 166 ALA B N 1
ATOM 11574 C CA . ALA D 2 146 ? -11.94000 -3.72200 5.92100 1.000 31.35863 166 ALA B CA 1
ATOM 11575 C C . ALA D 2 146 ? -13.20000 -3.12300 6.52500 1.000 27.27231 166 ALA B C 1
ATOM 11576 O O . ALA D 2 146 ? -14.28800 -3.30100 5.98300 1.000 25.80950 166 ALA B O 1
ATOM 11583 N N . VAL D 2 147 ? -13.04600 -2.40100 7.63500 1.000 30.30025 167 VAL B N 1
ATOM 11584 C CA . VAL D 2 147 ? -14.16200 -1.66200 8.19800 1.000 27.25267 167 VAL B CA 1
ATOM 11585 C C . VAL D 2 147 ? -13.66800 -0.30000 8.66400 1.000 25.02183 167 VAL B C 1
ATOM 11586 O O . VAL D 2 147 ? -12.46800 -0.05900 8.82300 1.000 26.43682 167 VAL B O 1
ATOM 11599 N N . THR D 2 148 ? -14.64300 0.57200 8.87500 1.000 27.97597 168 THR B N 1
ATOM 11600 C CA . THR D 2 148 ? -14.51100 1.89500 9.45800 1.000 30.68885 168 THR B CA 1
ATOM 11601 C C . THR D 2 148 ? -15.38400 1.90400 10.70900 1.000 27.36364 168 THR B C 1
ATOM 11602 O O . THR D 2 148 ? -16.52300 1.43700 10.66000 1.000 28.47919 168 THR B O 1
ATOM 11613 N N . VAL D 2 149 ? -14.85800 2.43400 11.81700 1.000 29.90866 169 VAL B N 1
ATOM 11614 C CA . VAL D 2 149 ? -15.60700 2.50800 13.06500 1.000 28.12152 169 VAL B CA 1
ATOM 11615 C C . VAL D 2 149 ? -15.70100 3.96300 13.47300 1.000 27.55433 169 VAL B C 1
ATOM 11616 O O . VAL D 2 149 ? -14.68400 4.65700 13.54100 1.000 31.47297 169 VAL B O 1
ATOM 11629 N N . ALA D 2 150 ? -16.90700 4.41500 13.75300 1.000 24.99976 170 ALA B N 1
ATOM 11630 C CA . ALA D 2 150 ? -17.13500 5.73800 14.31800 1.000 27.91227 170 ALA B CA 1
ATOM 11631 C C . ALA D 2 150 ? -17.97800 5.60700 15.58100 1.000 27.06578 170 ALA B C 1
ATOM 11632 O O . ALA D 2 150 ? -18.87900 4.77400 15.65500 1.000 29.75979 170 ALA B O 1
ATOM 11639 N N . TRP D 2 151 ? -17.66800 6.42300 16.57300 1.000 27.67800 171 TRP B N 1
ATOM 11640 C CA . TRP D 2 151 ? -18.40400 6.41500 17.82300 1.000 28.57245 171 TRP B CA 1
ATOM 11641 C C . TRP D 2 151 ? -19.18800 7.70600 17.95300 1.000 29.33215 171 TRP B C 1
ATOM 11642 O O . TRP D 2 151 ? -18.74700 8.75900 17.48700 1.000 28.27706 171 TRP B O 1
ATOM 11663 N N . LYS D 2 152 ? -20.32600 7.61600 18.64600 1.000 27.41382 172 LYS B N 1
ATOM 11664 C CA . LYS D 2 152 ? -21.18200 8.75300 18.91300 1.000 30.14869 172 LYS B CA 1
ATOM 11665 C C . LYS D 2 152 ? -21.51100 8.80400 20.39100 1.000 33.70728 172 LYS B C 1
ATOM 11666 O O . LYS D 2 152 ? -21.78600 7.77700 21.01400 1.000 33.21417 172 LYS B O 1
ATOM 11685 N N . ALA D 2 153 ? -21.48200 10.00800 20.95200 1.000 31.96287 173 ALA B N 1
ATOM 11686 C CA . ALA D 2 153 ? -22.01000 10.27600 22.29100 1.000 31.29195 173 ALA B CA 1
ATOM 11687 C C . ALA D 2 153 ? -23.29300 11.05600 22.06500 1.000 39.90503 173 ALA B C 1
ATOM 11688 O O . ALA D 2 153 ? -23.25200 12.16500 21.52200 1.000 38.61905 173 ALA B O 1
ATOM 11695 N N . ASP D 2 154 ? -24.42200 10.45900 22.42800 1.000 38.95754 174 ASP B N 1
ATOM 11696 C CA . ASP D 2 154 ? -25.73600 10.92600 21.98700 1.000 43.06160 174 ASP B CA 1
ATOM 11697 C C . ASP D 2 154 ? -25.67100 10.91200 20.46500 1.000 48.33788 174 ASP B C 1
ATOM 11698 O O . ASP D 2 154 ? -25.44500 9.82900 19.89400 1.000 48.61902 174 ASP B O 1
ATOM 11707 N N . SER D 2 155 ? -25.83200 12.04000 19.77600 1.000 51.56395 175 SER B N 1
ATOM 11708 C CA . SER D 2 155 ? -25.67900 12.08600 18.32900 1.000 51.29725 175 SER B CA 1
ATOM 11709 C C . SER D 2 155 ? -24.43100 12.86200 17.92000 1.000 56.15233 175 SER B C 1
ATOM 11710 O O . SER D 2 155 ? -24.31300 13.29400 16.76800 1.000 56.68779 175 SER B O 1
ATOM 11718 N N . SER D 2 156 ? -23.49500 13.03700 18.83700 1.000 49.74247 176 SER B N 1
ATOM 11719 C CA . SER D 2 156 ? -22.30100 13.83900 18.59100 1.000 45.16120 176 SER B CA 1
ATOM 11720 C C . SER D 2 156 ? -21.10200 12.93000 18.35000 1.000 42.91675 176 SER B C 1
ATOM 11721 O O . SER D 2 156 ? -20.82800 12.03200 19.15900 1.000 40.45871 176 SER B O 1
ATOM 11729 N N . PRO D 2 157 ? -20.36800 13.08900 17.25300 1.000 45.84425 177 PRO B N 1
ATOM 11730 C CA . PRO D 2 157 ? -19.20200 12.22600 17.03200 1.000 44.28955 177 PRO B CA 1
ATOM 11731 C C . PRO D 2 157 ? -18.14300 12.37700 18.11700 1.000 37.48403 177 PRO B C 1
ATOM 11732 O O . PRO D 2 157 ? -17.87600 13.47900 18.60500 1.000 41.82703 177 PRO B O 1
ATOM 11743 N N . VAL D 2 158 ? -17.51500 11.25200 18.46900 1.000 31.29142 178 VAL B N 1
ATOM 11744 C CA . VAL D 2 158 ? -16.47500 11.20700 19.49300 1.000 32.63932 178 VAL B CA 1
ATOM 11745 C C . VAL D 2 158 ? -15.10300 11.36500 18.84000 1.000 33.22060 178 VAL B C 1
ATOM 11746 O O . VAL D 2 158 ? -14.73200 10.58800 17.94900 1.000 38.04265 178 VAL B O 1
ATOM 11759 N N . LYS D 2 159 ? -14.33200 12.34800 19.31400 1.000 39.93734 179 LYS B N 1
ATOM 11760 C CA . LYS D 2 159 ? -13.03000 12.67100 18.73200 1.000 44.53005 179 LYS B CA 1
ATOM 11761 C C . LYS D 2 159 ? -11.85100 12.23300 19.60000 1.000 46.80558 179 LYS B C 1
ATOM 11762 O O . LYS D 2 159 ? -10.70100 12.50500 19.23700 1.000 42.73895 179 LYS B O 1
ATOM 11781 N N . ALA D 2 160 ? -12.09000 11.57200 20.73100 1.000 31.15596 180 ALA B N 1
ATOM 11782 C CA . ALA D 2 160 ? -11.01700 11.17000 21.62200 1.000 30.94816 180 ALA B CA 1
ATOM 11783 C C . ALA D 2 160 ? -11.39800 9.90500 22.37900 1.000 29.56670 180 ALA B C 1
ATOM 11784 O O . ALA D 2 160 ? -12.57300 9.59700 22.57100 1.000 31.36955 180 ALA B O 1
ATOM 11791 N N . GLY D 2 161 ? -10.37700 9.17600 22.80300 1.000 27.70893 181 GLY B N 1
ATOM 11792 C CA . GLY D 2 161 ? -10.57900 8.01700 23.63000 1.000 29.07978 181 GLY B CA 1
ATOM 11793 C C . GLY D 2 161 ? -10.80000 6.73000 22.88200 1.000 28.27008 181 GLY B C 1
ATOM 11794 O O . GLY D 2 161 ? -11.07200 5.70900 23.53000 1.000 27.04870 181 GLY B O 1
ATOM 11798 N N . VAL D 2 162 ? -10.67800 6.73700 21.54900 1.000 25.22248 182 VAL B N 1
ATOM 11799 C CA . VAL D 2 162 ? -10.98200 5.57800 20.71100 1.000 21.91367 182 VAL B CA 1
ATOM 11800 C C . VAL D 2 162 ? -9.69800 4.89600 20.26200 1.000 29.08748 182 VAL B C 1
ATOM 11801 O O . VAL D 2 162 ? -8.77700 5.55400 19.75100 1.000 26.33656 182 VAL B O 1
ATOM 11814 N N . GLU D 2 163 ? -9.65600 3.56600 20.40000 1.000 25.16066 183 GLU B N 1
ATOM 11815 C CA . GLU D 2 163 ? -8.63600 2.72500 19.79300 1.000 25.50370 183 GLU B CA 1
ATOM 11816 C C . GLU D 2 163 ? -9.35200 1.57200 19.10900 1.000 27.70243 183 GLU B C 1
ATOM 11817 O O . GLU D 2 163 ? -10.29300 1.00000 19.66900 1.000 25.25627 183 GLU B O 1
ATOM 11829 N N . THR D 2 164 ? -8.88900 1.22600 17.90900 1.000 23.13594 184 THR B N 1
ATOM 11830 C CA . THR D 2 164 ? -9.50400 0.20700 17.07200 1.000 24.19597 184 THR B CA 1
ATOM 11831 C C . THR D 2 164 ? -8.42800 -0.68400 16.48700 1.000 24.31278 184 THR B C 1
ATOM 11832 O O . THR D 2 164 ? -7.39700 -0.19800 16.01300 1.000 24.86323 184 THR B O 1
ATOM 11843 N N . THR D 2 165 ? -8.64900 -1.99200 16.56300 1.000 20.21645 185 THR B N 1
ATOM 11844 C CA . THR D 2 165 ? -7.68400 -2.93200 16.02900 1.000 23.01725 185 THR B CA 1
ATOM 11845 C C . THR D 2 165 ? -7.90100 -3.14200 14.53200 1.000 24.01246 185 THR B C 1
ATOM 11846 O O . THR D 2 165 ? -9.02100 -3.03200 14.01500 1.000 23.34075 185 THR B O 1
ATOM 11857 N N . THR D 2 166 ? -6.79500 -3.45400 13.83400 1.000 24.60784 186 THR B N 1
ATOM 11858 C CA . THR D 2 166 ? -6.87100 -3.86300 12.44900 1.000 26.41321 186 THR B CA 1
ATOM 11859 C C . THR D 2 166 ? -7.51300 -5.23300 12.36100 1.000 19.94569 186 THR B C 1
ATOM 11860 O O . THR D 2 166 ? -7.16100 -6.12400 13.13300 1.000 22.04089 186 THR B O 1
ATOM 11871 N N . PRO D 2 167 ? -8.44900 -5.43800 11.41300 1.000 19.27867 187 PRO B N 1
ATOM 11872 C CA . PRO D 2 167 ? -9.10500 -6.74000 11.31900 1.000 23.53152 187 PRO B CA 1
ATOM 11873 C C . PRO D 2 167 ? -8.12100 -7.87800 11.15900 1.000 23.97408 187 PRO B C 1
ATOM 11874 O O . PRO D 2 167 ? -7.11400 -7.76600 10.46000 1.000 23.62162 187 PRO B O 1
ATOM 11885 N N . SER D 2 168 ? -8.45000 -9.00300 11.77900 1.000 20.59089 188 SER B N 1
ATOM 11886 C CA . SER D 2 168 ? -7.71500 -10.23100 11.56100 1.000 23.68610 188 SER B CA 1
ATOM 11887 C C . SER D 2 168 ? -8.68200 -11.40000 11.54700 1.000 26.16763 188 SER B C 1
ATOM 11888 O O . SER D 2 168 ? -9.85400 -11.27800 11.91300 1.000 22.15704 188 SER B O 1
ATOM 11896 N N . LYS D 2 169 ? -8.15900 -12.54400 11.10400 1.000 25.76637 189 LYS B N 1
ATOM 11897 C CA . LYS D 2 169 ? -8.97500 -13.72200 10.85100 1.000 30.14402 189 LYS B CA 1
ATOM 11898 C C . LYS D 2 169 ? -9.41100 -14.42100 12.13000 1.000 27.12314 189 LYS B C 1
ATOM 11899 O O . LYS D 2 169 ? -8.61700 -14.60700 13.06800 1.000 27.59468 189 LYS B O 1
ATOM 11918 N N . GLN D 2 170 ? -10.67100 -14.83800 12.13300 1.000 24.82242 190 GLN B N 1
ATOM 11919 C CA . GLN D 2 170 ? -11.21800 -15.74800 13.12200 1.000 25.28267 190 GLN B CA 1
ATOM 11920 C C . GLN D 2 170 ? -10.86700 -17.18900 12.75500 1.000 33.01426 190 GLN B C 1
ATOM 11921 O O . GLN D 2 170 ? -10.34300 -17.47700 11.68200 1.000 32.81012 190 GLN B O 1
ATOM 11935 N N . SER D 2 171 ? -11.22300 -18.09400 13.66900 1.000 28.22541 191 SER B N 1
ATOM 11936 C CA . SER D 2 171 ? -11.04200 -19.52300 13.43600 1.000 34.54414 191 SER B CA 1
ATOM 11937 C C . SER D 2 171 ? -11.83100 -20.01700 12.23700 1.000 35.61923 191 SER B C 1
ATOM 11938 O O . SER D 2 171 ? -11.43900 -21.01000 11.61500 1.000 39.07883 191 SER B O 1
ATOM 11946 N N . ASN D 2 172 ? -12.94400 -19.36000 11.89600 1.000 31.32514 192 ASN B N 1
ATOM 11947 C CA . ASN D 2 172 ? -13.72300 -19.75900 10.72300 1.000 35.28804 192 ASN B CA 1
ATOM 11948 C C . ASN D 2 172 ? -13.30900 -19.00400 9.46300 1.000 26.91767 192 ASN B C 1
ATOM 11949 O O . ASN D 2 172 ? -14.01400 -19.05900 8.45300 1.000 32.21374 192 ASN B O 1
ATOM 11960 N N . ASN D 2 173 ? -12.18700 -18.30300 9.50200 1.000 30.65650 193 ASN B N 1
ATOM 11961 C CA . ASN D 2 173 ? -11.59600 -17.59800 8.37900 1.000 31.31956 193 ASN B CA 1
ATOM 11962 C C . ASN D 2 173 ? -12.33500 -16.34600 7.92300 1.000 30.49854 193 ASN B C 1
ATOM 11963 O O . ASN D 2 173 ? -11.87200 -15.71400 6.97300 1.000 30.80356 193 ASN B O 1
ATOM 11974 N N . LYS D 2 174 ? -13.41400 -15.92700 8.58300 1.000 26.23860 194 LYS B N 1
ATOM 11975 C CA . LYS D 2 174 ? -13.89400 -14.55500 8.40200 1.000 24.77282 194 LYS B CA 1
ATOM 11976 C C . LYS D 2 174 ? -13.08200 -13.61500 9.29400 1.000 20.94412 194 LYS B C 1
ATOM 11977 O O . LYS D 2 174 ? -12.25900 -14.06200 10.11000 1.000 28.14351 194 LYS B O 1
ATOM 11996 N N . TYR D 2 175 ? -13.27800 -12.30400 9.09900 1.000 22.20033 195 TYR B N 1
ATOM 11997 C CA . TYR D 2 175 ? -12.53400 -11.32800 9.87100 1.000 19.04622 195 TYR B CA 1
ATOM 11998 C C . TYR D 2 175 ? -13.30800 -10.86300 11.11900 1.000 19.46557 195 TYR B C 1
ATOM 11999 O O . TYR D 2 175 ? -14.52800 -10.93100 11.20400 1.000 19.89604 195 TYR B O 1
ATOM 12017 N N . ALA D 2 176 ? -12.54000 -10.35500 12.08600 1.000 18.10225 196 ALA B N 1
ATOM 12018 C CA . ALA D 2 176 ? -13.09100 -9.72400 13.29600 1.000 18.14075 196 ALA B CA 1
ATOM 12019 C C . ALA D 2 176 ? -12.20400 -8.53400 13.64200 1.000 21.78150 196 ALA B C 1
ATOM 12020 O O . ALA D 2 176 ? -11.03000 -8.50300 13.27700 1.000 21.24489 196 ALA B O 1
ATOM 12027 N N . ALA D 2 177 ? -12.78600 -7.52800 14.27700 1.000 18.21490 197 ALA B N 1
ATOM 12028 C CA . ALA D 2 177 ? -12.05000 -6.37500 14.77800 1.000 17.19322 197 ALA B CA 1
ATOM 12029 C C . ALA D 2 177 ? -12.69200 -5.92400 16.08600 1.000 21.81180 197 ALA B C 1
ATOM 12030 O O . ALA D 2 177 ? -13.78000 -6.37400 16.44200 1.000 21.72206 197 ALA B O 1
ATOM 12037 N N . SER D 2 178 ? -11.98000 -5.07200 16.83300 1.000 20.70081 198 SER B N 1
ATOM 12038 C CA . SER D 2 178 ? -12.48700 -4.51800 18.08700 1.000 17.89200 198 SER B CA 1
ATOM 12039 C C . SER D 2 178 ? -12.23200 -3.02100 18.14800 1.000 23.52274 198 SER B C 1
ATOM 12040 O O . SER D 2 178 ? -11.29100 -2.49600 17.54300 1.000 22.15453 198 SER B O 1
ATOM 12048 N N . SER D 2 179 ? -13.09900 -2.32200 18.85000 1.000 22.06828 199 SER B N 1
ATOM 12049 C CA . SER D 2 179 ? -12.92400 -0.89300 19.07800 1.000 17.83442 199 SER B CA 1
ATOM 12050 C C . SER D 2 179 ? -13.32400 -0.57400 20.50300 1.000 24.72904 199 SER B C 1
ATOM 12051 O O . SER D 2 179 ? -14.29000 -1.11800 21.03500 1.000 19.64975 199 SER B O 1
ATOM 12059 N N . TYR D 2 180 ? -12.56900 0.32700 21.11300 1.000 20.99494 200 TYR B N 1
ATOM 12060 C CA . TYR D 2 180 ? -12.73600 0.70300 22.51700 1.000 21.74570 200 TYR B CA 1
ATOM 12061 C C . TYR D 2 180 ? -12.93600 2.20000 22.64000 1.000 27.13671 200 TYR B C 1
ATOM 12062 O O . TYR D 2 180 ? -12.28800 2.98700 21.95100 1.000 27.25390 200 TYR B O 1
ATOM 12080 N N . LEU D 2 181 ? -13.85600 2.58700 23.51000 1.000 21.94933 201 LEU B N 1
ATOM 12081 C CA . LEU D 2 181 ? -14.06500 3.98500 23.85900 1.000 25.82827 201 LEU B CA 1
ATOM 12082 C C . LEU D 2 181 ? -13.82400 4.08100 25.35900 1.000 26.82467 201 LEU B C 1
ATOM 12083 O O . LEU D 2 181 ? -14.59800 3.52000 26.15200 1.000 23.69124 201 LEU B O 1
ATOM 12099 N N . SER D 2 182 ? -12.74200 4.76200 25.72800 1.000 25.35145 202 SER B N 1
ATOM 12100 C CA . SER D 2 182 ? -12.24200 4.83400 27.10400 1.000 27.16080 202 SER B CA 1
ATOM 12101 C C . SER D 2 182 ? -12.70200 6.15100 27.70500 1.000 30.92883 202 SER B C 1
ATOM 12102 O O . SER D 2 182 ? -12.34600 7.21100 27.19600 1.000 34.83091 202 SER B O 1
ATOM 12110 N N . LEU D 2 183 ? -13.55800 6.07300 28.74000 1.000 28.14593 203 LEU B N 1
ATOM 12111 C CA . LEU D 2 183 ? -14.22900 7.22100 29.32300 1.000 31.27207 203 LEU B CA 1
ATOM 12112 C C . LEU D 2 183 ? -13.97800 7.24500 30.82900 1.000 27.13741 203 LEU B C 1
ATOM 12113 O O . LEU D 2 183 ? -13.58100 6.23800 31.41600 1.000 31.14247 203 LEU B O 1
ATOM 12129 N N . THR D 2 184 ? -14.21000 8.40300 31.44800 1.000 35.80608 204 THR B N 1
ATOM 12130 C CA . THR D 2 184 ? -14.36100 8.44000 32.89700 1.000 36.43752 204 THR B CA 1
ATOM 12131 C C . THR D 2 184 ? -15.78400 8.04600 33.25900 1.000 31.77406 204 THR B C 1
ATOM 12132 O O . THR D 2 184 ? -16.70100 8.18100 32.45700 1.000 32.70469 204 THR B O 1
ATOM 12143 N N . PRO D 2 185 ? -16.00500 7.56100 34.47900 1.000 33.18393 205 PRO B N 1
ATOM 12144 C CA . PRO D 2 185 ? -17.39500 7.33200 34.90600 1.000 32.77468 205 PRO B CA 1
ATOM 12145 C C . PRO D 2 185 ? -18.27900 8.55700 34.71700 1.000 32.14642 205 PRO B C 1
ATOM 12146 O O . PRO D 2 185 ? -19.45200 8.43100 34.32500 1.000 35.65594 205 PRO B O 1
ATOM 12157 N N . GLU D 2 186 ? -17.74600 9.75200 34.99300 1.000 31.08737 206 GLU B N 1
ATOM 12158 C CA . GLU D 2 186 ? -18.54300 10.96100 34.86800 1.000 35.55597 206 GLU B CA 1
ATOM 12159 C C . GLU D 2 186 ? -18.90900 11.23800 33.41700 1.000 35.90379 206 GLU B C 1
ATOM 12160 O O . GLU D 2 186 ? -20.01200 11.70300 33.13300 1.000 31.67276 206 GLU B O 1
ATOM 12172 N N . GLN D 2 187 ? -17.97900 10.98800 32.49500 1.000 35.07815 207 GLN B N 1
ATOM 12173 C CA . GLN D 2 187 ? -18.27400 11.12200 31.07700 1.000 34.07335 207 GLN B CA 1
ATOM 12174 C C . GLN D 2 187 ? -19.32100 10.10600 30.65800 1.000 33.35764 207 GLN B C 1
ATOM 12175 O O . GLN D 2 187 ? -20.30400 10.44700 29.98700 1.000 34.27189 207 GLN B O 1
ATOM 12189 N N . TRP D 2 188 ? -19.11600 8.83700 31.03500 1.000 31.68028 208 TRP B N 1
ATOM 12190 C CA . TRP D 2 188 ? -20.09600 7.79500 30.72300 1.000 33.43911 208 TRP B CA 1
ATOM 12191 C C . TRP D 2 188 ? -21.49700 8.20700 31.14600 1.000 37.64101 208 TRP B C 1
ATOM 12192 O O . TRP D 2 188 ? -22.46400 8.03200 30.40300 1.000 32.32815 208 TRP B O 1
ATOM 12213 N N . LYS D 2 189 ? -21.63700 8.73800 32.36000 1.000 39.25828 209 LYS B N 1
ATOM 12214 C CA . LYS D 2 189 ? -22.97400 9.01400 32.87600 1.000 35.82634 209 LYS B CA 1
ATOM 12215 C C . LYS D 2 189 ? -23.54700 10.33900 32.38800 1.000 44.21289 209 LYS B C 1
ATOM 12216 O O . LYS D 2 189 ? -24.71300 10.63400 32.67400 1.000 41.84878 209 LYS B O 1
ATOM 12235 N N . SER D 2 190 ? -22.77500 11.13500 31.65800 1.000 43.00514 210 SER B N 1
ATOM 12236 C CA . SER D 2 190 ? -23.20200 12.46500 31.25600 1.000 41.99551 210 SER B CA 1
ATOM 12237 C C . SER D 2 190 ? -23.97700 12.49900 29.94600 1.000 45.58062 210 SER B C 1
ATOM 12238 O O . SER D 2 190 ? -24.45500 13.57100 29.56000 1.000 49.44156 210 SER B O 1
ATOM 12246 N N . HIS D 2 191 ? -24.12400 11.36800 29.25300 1.000 40.87031 211 HIS B N 1
ATOM 12247 C CA . HIS D 2 191 ? -24.88300 11.31500 28.00900 1.000 39.18497 211 HIS B CA 1
ATOM 12248 C C . HIS D 2 191 ? -26.00500 10.29700 28.13600 1.000 32.61736 211 HIS B C 1
ATOM 12249 O O . HIS D 2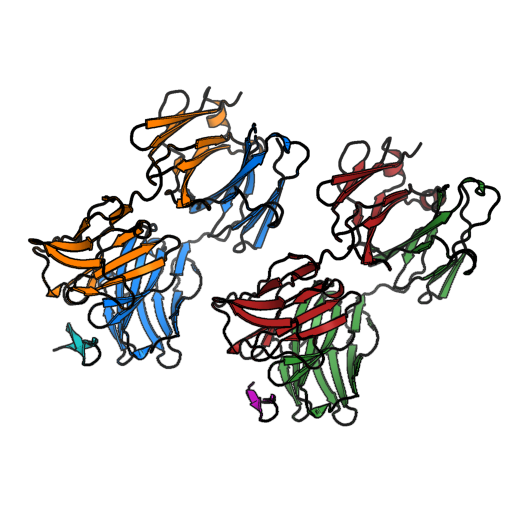 191 ? -25.95900 9.38900 28.97000 1.000 36.20825 211 HIS B O 1
ATOM 12263 N N . ARG D 2 192 ? -27.03200 10.44900 27.30400 1.000 38.54781 212 ARG B N 1
ATOM 12264 C CA . ARG D 2 192 ? -28.13600 9.49900 27.36700 1.000 40.75791 212 ARG B CA 1
ATOM 12265 C C . ARG D 2 192 ? -27.80600 8.19900 26.63300 1.000 39.28140 212 ARG B C 1
ATOM 12266 O O . ARG D 2 192 ? -28.34300 7.14300 26.98600 1.000 31.85304 212 ARG B O 1
ATOM 12287 N N . SER D 2 193 ? -26.92500 8.23700 25.63100 1.000 35.27553 213 SER B N 1
ATOM 12288 C CA . SER D 2 193 ? -26.53500 6.98100 24.98500 1.000 33.05498 213 SER B CA 1
ATOM 12289 C C . SER D 2 193 ? -25.20200 7.15200 24.28900 1.000 34.05776 213 SER B C 1
ATOM 12290 O O . SER D 2 193 ? -24.77000 8.26400 24.00300 1.000 33.84408 213 SER B O 1
ATOM 12298 N N . TYR D 2 194 ? -24.56400 6.01600 24.02600 1.000 29.17246 214 TYR B N 1
ATOM 12299 C CA . TYR D 2 194 ? -23.39500 5.94800 23.16400 1.000 29.13705 214 TYR B CA 1
ATOM 12300 C C . TYR D 2 194 ? -23.64500 4.93500 22.05800 1.000 29.08082 214 TYR B C 1
ATOM 12301 O O . TYR D 2 194 ? -24.30900 3.91800 22.28100 1.000 29.39785 214 TYR B O 1
ATOM 12319 N N . SER D 2 195 ? -23.05100 5.18600 20.88300 1.000 29.98713 215 SER B N 1
ATOM 12320 C CA . SER D 2 195 ? -23.20800 4.29500 19.74100 1.000 26.80833 215 SER B CA 1
ATOM 12321 C C . SER D 2 195 ? -21.86000 3.95100 19.12100 1.000 24.02445 215 SER B C 1
ATOM 12322 O O . SER D 2 195 ? -20.98700 4.80700 18.97600 1.000 24.75241 215 SER B O 1
ATOM 12330 N N . CYS D 2 196 ? -21.72600 2.68800 18.73300 1.000 25.38255 216 CYS B N 1
ATOM 12331 C CA . CYS D 2 196 ? -20.64600 2.19600 17.90000 1.000 24.98466 216 CYS B CA 1
ATOM 12332 C C . CYS D 2 196 ? -21.22500 1.94900 16.51800 1.000 27.01940 216 CYS B C 1
ATOM 12333 O O . CYS D 2 196 ? -22.15700 1.15200 16.37200 1.000 23.65219 216 CYS B O 1
ATOM 12340 N N . GLN D 2 197 ? -20.68800 2.64800 15.52100 1.000 26.08851 217 GLN B N 1
ATOM 12341 C CA . GLN D 2 197 ? -21.18100 2.58700 14.14800 1.000 30.38216 217 GLN B CA 1
ATOM 12342 C C . GLN D 2 197 ? -20.08700 2.00200 13.26700 1.000 21.63986 217 GLN B C 1
ATOM 12343 O O . GLN D 2 197 ? -19.00800 2.59100 13.14600 1.000 27.11127 217 GLN B O 1
ATOM 12357 N N . VAL D 2 198 ? -20.36400 0.85600 12.64100 1.000 25.46474 218 VAL B N 1
ATOM 12358 C CA . VAL D 2 198 ? -19.36400 0.11500 11.86300 1.000 24.48231 218 VAL B CA 1
ATOM 12359 C C . VAL D 2 198 ? -19.77700 0.17800 10.40200 1.000 23.89430 218 VAL B C 1
ATOM 12360 O O . VAL D 2 198 ? -20.87300 -0.25300 10.05700 1.000 27.23057 218 VAL B O 1
ATOM 12373 N N . THR D 2 199 ? -18.91000 0.72500 9.55700 1.000 23.81530 219 THR B N 1
ATOM 12374 C CA . THR D 2 199 ? -19.17500 0.81000 8.13200 1.000 29.58586 219 THR B CA 1
ATOM 12375 C C . THR D 2 199 ? -18.38900 -0.28000 7.41800 1.000 26.07431 219 THR B C 1
ATOM 12376 O O . THR D 2 199 ? -17.16600 -0.40600 7.59900 1.000 23.65895 219 THR B O 1
ATOM 12387 N N . HIS D 2 200 ? -19.10000 -1.08100 6.64200 1.000 27.64393 220 HIS B N 1
ATOM 12388 C CA . HIS D 2 200 ? -18.51400 -2.18900 5.90000 1.000 26.06519 220 HIS B CA 1
ATOM 12389 C C . HIS D 2 200 ? -19.10200 -2.18000 4.49800 1.000 28.96544 220 HIS B C 1
ATOM 12390 O O . HIS D 2 200 ? -20.32300 -2.20400 4.34500 1.000 29.59973 220 HIS B O 1
ATOM 12404 N N . GLU D 2 201 ? -18.23000 -2.13400 3.48600 1.000 33.34463 221 GLU B N 1
ATOM 12405 C CA . GLU D 2 201 ? -18.66200 -2.12600 2.07600 1.000 29.10806 221 GLU B CA 1
ATOM 12406 C C . GLU D 2 201 ? -19.85800 -1.20300 1.88200 1.000 35.37360 221 GLU B C 1
ATOM 12407 O O . GLU D 2 201 ? -20.87100 -1.56900 1.27400 1.000 41.07826 221 GLU B O 1
ATOM 12419 N N . GLY D 2 202 ? -19.75000 0.00200 2.45200 1.000 34.58451 222 GLY B N 1
ATOM 12420 C CA . GLY D 2 202 ? -20.74000 1.05500 2.28400 1.000 36.05387 222 GLY B CA 1
ATOM 12421 C C . GLY D 2 202 ? -21.98400 0.98400 3.14200 1.000 36.16781 222 GLY B C 1
ATOM 12422 O O . GLY D 2 202 ? -22.78600 1.92900 3.11700 1.000 42.24396 222 GLY B O 1
ATOM 12426 N N . SER D 2 203 ? -22.21100 -0.09800 3.86600 1.000 34.37538 223 SER B N 1
ATOM 12427 C CA . SER D 2 203 ? -23.36700 -0.21100 4.75300 1.000 31.48631 223 SER B CA 1
ATOM 12428 C C . SER D 2 203 ? -22.89200 -0.03900 6.18500 1.000 36.50454 223 SER B C 1
ATOM 12429 O O . SER D 2 203 ? -21.77900 -0.43800 6.52900 1.000 30.82720 223 SER B O 1
ATOM 12437 N N . THR D 2 204 ? -23.72100 0.57500 7.01800 1.000 33.40690 224 THR B N 1
ATOM 12438 C CA . THR D 2 204 ? -23.35500 0.77600 8.41400 1.000 30.59852 224 THR B CA 1
ATOM 12439 C C . THR D 2 204 ? -24.24000 -0.07900 9.31100 1.000 35.80773 224 THR B C 1
ATOM 12440 O O . THR D 2 204 ? -25.42600 -0.26100 9.04300 1.000 37.47479 224 THR B O 1
ATOM 12451 N N . VAL D 2 205 ? -23.62400 -0.64300 10.34500 1.000 28.96902 225 VAL B N 1
ATOM 12452 C CA . VAL D 2 205 ? -24.29000 -1.39300 11.40300 1.000 27.77088 225 VAL B CA 1
ATOM 12453 C C . VAL D 2 205 ? -24.02800 -0.60000 12.67900 1.000 31.57238 225 VAL B C 1
ATOM 12454 O O . VAL D 2 205 ? -22.87500 -0.22700 12.95000 1.000 32.72167 225 VAL B O 1
ATOM 12467 N N . GLU D 2 206 ? -25.07500 -0.33600 13.44900 1.000 32.24980 226 GLU B N 1
ATOM 12468 C CA . GLU D 2 206 ? -24.93400 0.49000 14.64000 1.000 32.16467 226 GLU B CA 1
ATOM 12469 C C . GLU D 2 206 ? -25.55600 -0.21500 15.83100 1.000 32.80621 226 GLU B C 1
ATOM 12470 O O . GLU D 2 206 ? -26.58000 -0.88100 15.70700 1.000 36.41781 226 GLU B O 1
ATOM 12482 N N . LYS D 2 207 ? -24.87400 -0.12300 16.97600 1.000 24.85843 227 LYS B N 1
ATOM 12483 C CA . LYS D 2 207 ? -25.38100 -0.61300 18.23800 1.000 23.76222 227 LYS B CA 1
ATOM 12484 C C . LYS D 2 207 ? -25.20600 0.51300 19.25100 1.000 27.90716 227 LYS B C 1
ATOM 12485 O O . LYS D 2 207 ? -24.28900 1.33100 19.12600 1.000 26.16797 227 LYS B O 1
ATOM 12504 N N . THR D 2 208 ? -26.10100 0.53800 20.24300 1.000 25.05701 228 THR B N 1
ATOM 12505 C CA . THR D 2 208 ? -26.26800 1.65000 21.18100 1.000 26.90484 228 THR B CA 1
ATOM 12506 C C . THR D 2 208 ? -26.44100 1.08900 22.57800 1.000 28.87144 228 THR B C 1
ATOM 12507 O O . THR D 2 208 ? -27.09700 0.05500 22.75500 1.000 29.39752 228 THR B O 1
ATOM 12518 N N . VAL D 2 209 ? -25.76500 1.72000 23.55300 1.000 26.39019 229 VAL B N 1
ATOM 12519 C CA . VAL D 2 209 ? -25.93600 1.38900 24.96100 1.000 30.80328 229 VAL B CA 1
ATOM 12520 C C . VAL D 2 209 ? -26.19700 2.68300 25.72200 1.000 32.38155 229 VAL B C 1
ATOM 12521 O O . VAL D 2 209 ? -25.78700 3.76800 25.29500 1.000 30.76495 229 VAL B O 1
ATOM 12534 N N . ALA D 2 210 ? -26.87600 2.55600 26.86400 1.000 31.99722 230 ALA B N 1
ATOM 12535 C CA . ALA D 2 210 ? -27.27800 3.66200 27.72500 1.000 36.12498 230 ALA B CA 1
ATOM 12536 C C . ALA D 2 210 ? -26.86400 3.39500 29.16600 1.000 36.39309 230 ALA B C 1
ATOM 12537 O O . ALA D 2 210 ? -26.97600 2.26800 29.64800 1.000 38.21067 230 ALA B O 1
ATOM 12544 N N . PRO D 2 211 ? -26.36300 4.41500 29.86800 1.000 32.33027 231 PRO B N 1
ATOM 12545 C CA . PRO D 2 211 ? -25.96700 4.21700 31.26900 1.000 38.97805 231 PRO B CA 1
ATOM 12546 C C . PRO D 2 211 ? -27.11600 3.76500 32.15700 1.000 42.05068 231 PRO B C 1
ATOM 12547 O O . PRO D 2 211 ? -26.87300 3.14300 33.19600 1.000 51.66019 231 PRO B O 1
ATOM 12558 N N . THR D 2 212 ? -28.35500 4.01600 31.75300 1.000 44.64063 232 THR B N 1
ATOM 12559 C CA . THR D 2 212 ? -29.52700 3.62300 32.52300 1.000 56.12304 232 THR B CA 1
ATOM 12560 C C . THR D 2 212 ? -30.04200 2.20900 32.25000 1.000 57.31673 232 THR B C 1
ATOM 12561 O O . THR D 2 212 ? -29.28600 1.31100 31.88200 1.000 55.38220 232 THR B O 1
ATOM 12572 N N . PRO E 3 4 ? 28.92100 -32.99900 28.22100 1.000 63.68932 4 PRO E N 1
ATOM 12573 C CA . PRO E 3 4 ? 28.70300 -34.44600 28.30400 1.000 60.53837 4 PRO E CA 1
ATOM 12574 C C . PRO E 3 4 ? 28.60800 -35.05300 26.92500 1.000 63.41787 4 PRO E C 1
ATOM 12575 O O . PRO E 3 4 ? 28.09600 -34.40200 26.01800 1.000 64.03377 4 PRO E O 1
ATOM 12586 N N . VAL E 3 5 ? 29.07200 -36.28500 26.76300 1.000 54.25736 5 VAL E N 1
ATOM 12587 C CA . VAL E 3 5 ? 28.92200 -37.00500 25.50800 1.000 51.09488 5 VAL E CA 1
ATOM 12588 C C . VAL E 3 5 ? 28.61300 -38.45700 25.83700 1.000 48.44364 5 VAL E C 1
ATOM 12589 O O . VAL E 3 5 ? 28.83100 -38.93100 26.95400 1.000 40.31245 5 VAL E O 1
ATOM 12602 N N . LEU E 3 6 ? 28.11200 -39.16400 24.84100 1.000 44.27795 6 LEU E N 1
ATOM 12603 C CA . LEU E 3 6 ? 27.93200 -40.59500 24.96600 1.000 42.06061 6 LEU E CA 1
ATOM 12604 C C . LEU E 3 6 ? 29.23700 -41.29600 24.63600 1.000 44.18882 6 LEU E C 1
ATOM 12605 O O . LEU E 3 6 ? 29.95300 -40.90300 23.70900 1.000 47.42908 6 LEU E O 1
ATOM 12621 N N . ASP E 3 7 ? 29.54800 -42.33400 25.39800 1.000 32.95991 7 ASP E N 1
ATOM 12622 C CA . ASP E 3 7 ? 30.63200 -43.22600 25.04500 1.000 39.04276 7 ASP E CA 1
ATOM 12623 C C . ASP E 3 7 ? 30.06000 -44.34000 24.17200 1.000 39.30525 7 ASP E C 1
ATOM 12624 O O . ASP E 3 7 ? 28.89600 -44.30600 23.74800 1.000 34.62511 7 ASP E O 1
ATOM 12633 N N . GLU E 3 8 ? 30.89300 -45.33100 23.88100 1.000 42.76731 8 GLU E N 1
ATOM 12634 C CA . GLU E 3 8 ? 30.54800 -46.42100 22.98500 1.000 39.58098 8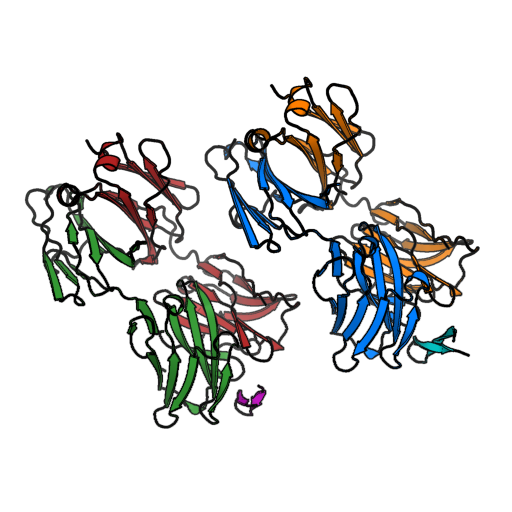 GLU E CA 1
ATOM 12635 C C . GLU E 3 8 ? 29.42000 -47.29900 23.51100 1.000 44.23366 8 GLU E C 1
ATOM 12636 O O . GLU E 3 8 ? 28.74500 -47.96700 22.70900 1.000 35.42170 8 GLU E O 1
ATOM 12648 N N . ASN E 3 9 ? 29.19000 -47.31900 24.82100 1.000 37.62303 9 ASN E N 1
ATOM 12649 C CA . ASN E 3 9 ? 28.09200 -48.07800 25.39900 1.000 35.41034 9 ASN E CA 1
ATOM 12650 C C . ASN E 3 9 ? 26.91100 -47.18300 25.77600 1.000 35.36032 9 ASN E C 1
ATOM 12651 O O . ASN E 3 9 ? 26.04300 -47.59600 26.55800 1.000 31.76145 9 ASN E O 1
ATOM 12662 N N . GLY E 3 10 ? 26.86400 -45.96700 25.22900 1.000 30.45204 10 GLY E N 1
ATOM 12663 C CA . GLY E 3 10 ? 25.74600 -45.07400 25.44300 1.000 30.04417 10 GLY E CA 1
ATOM 12664 C C . GLY E 3 10 ? 25.70300 -44.41100 26.79700 1.000 28.62573 10 GLY E C 1
ATOM 12665 O O . GLY E 3 10 ? 24.66400 -43.84200 27.16100 1.000 29.38956 10 GLY E O 1
ATOM 12669 N N . LEU E 3 11 ? 26.78500 -44.47100 27.56300 1.000 29.41449 11 LEU E N 1
ATOM 12670 C CA . LEU E 3 11 ? 26.82400 -43.86800 28.88600 1.000 23.90150 11 LEU E CA 1
ATOM 12671 C C . LEU E 3 11 ? 27.56600 -42.53400 28.83300 1.000 34.30741 11 LEU E C 1
ATOM 12672 O O . LEU E 3 11 ? 28.32300 -42.25600 27.90400 1.000 32.80968 11 LEU E O 1
ATOM 12688 N N . PHE E 3 12 ? 27.35800 -41.72100 29.85300 1.000 28.10977 12 PHE E N 1
ATOM 12689 C CA . PHE E 3 12 ? 27.84500 -40.35400 29.78900 1.000 27.93724 12 PHE E CA 1
ATOM 12690 C C . PHE E 3 12 ? 29.32600 -40.28700 30.10100 1.000 34.87042 12 PHE E C 1
ATOM 12691 O O . PHE E 3 12 ? 29.84200 -41.01400 30.96300 1.000 32.02871 12 PHE E O 1
ATOM 12708 N N . ALA E 3 13 ? 29.99100 -39.38900 29.38700 1.000 31.87155 13 ALA E N 1
ATOM 12709 C CA . ALA E 3 13 ? 31.41700 -39.13100 29.56900 1.000 37.87667 13 ALA E CA 1
ATOM 12710 C C . ALA E 3 13 ? 31.68900 -37.67800 29.22200 1.000 38.25298 13 ALA E C 1
ATOM 12711 O O . ALA E 3 13 ? 30.92200 -37.05900 28.47900 1.000 37.54986 13 ALA E O 1
ATOM 12718 N N . PRO E 3 14 ? 32.78100 -37.09800 29.74400 1.000 40.11947 14 PRO E N 1
ATOM 12719 C CA . PRO E 3 14 ? 33.10800 -35.70600 29.39400 1.000 45.13896 14 PRO E CA 1
ATOM 12720 C C . PRO E 3 14 ? 33.62800 -35.54900 27.95700 1.000 40.54274 14 PRO E C 1
ATOM 12721 O O . PRO E 3 14 ? 34.23600 -36.49900 27.44800 1.000 46.47384 14 PRO E O 1
ATOM 12732 N N . PRO F 3 2 ? 33.76600 1.59200 -1.23600 1.000 64.52979 2 PRO F N 1
ATOM 12733 C CA . PRO F 3 2 ? 33.65900 0.27100 -1.85900 1.000 60.06339 2 PRO F CA 1
ATOM 12734 C C . PRO F 3 2 ? 32.20000 0.02100 -2.18900 1.000 61.36571 2 PRO F C 1
ATOM 12735 O O . PRO F 3 2 ? 31.36600 0.04200 -1.28400 1.000 58.33961 2 PRO F O 1
ATOM 12746 N N . ILE F 3 3 ? 31.88100 -0.16900 -3.46300 1.000 60.64781 3 ILE F N 1
ATOM 12747 C CA . ILE F 3 3 ? 30.49200 -0.37500 -3.87200 1.000 53.39129 3 ILE F CA 1
ATOM 12748 C C . ILE F 3 3 ? 30.19400 -1.85500 -3.66400 1.000 48.03260 3 ILE F C 1
ATOM 12749 O O . ILE F 3 3 ? 31.03900 -2.69200 -4.00600 1.000 38.00530 3 ILE F O 1
ATOM 12765 N N . PRO F 3 4 ? 29.04400 -2.23700 -3.10800 1.000 36.91968 4 PRO F N 1
ATOM 12766 C CA . PRO F 3 4 ? 28.73100 -3.67100 -3.02200 1.000 37.97637 4 PRO F CA 1
ATOM 12767 C C . PRO F 3 4 ? 28.62900 -4.27600 -4.41600 1.000 43.16245 4 PRO F C 1
ATOM 12768 O O . PRO F 3 4 ? 28.02000 -3.70400 -5.32400 1.000 47.06199 4 PRO F O 1
ATOM 12779 N N . VAL F 3 5 ? 29.25800 -5.43400 -4.59700 1.000 35.20213 5 VAL F N 1
ATOM 12780 C CA . VAL F 3 5 ? 29.17700 -6.18000 -5.84700 1.000 38.98154 5 VAL F CA 1
ATOM 12781 C C . VAL F 3 5 ? 28.94900 -7.63600 -5.48000 1.000 36.53071 5 VAL F C 1
ATOM 12782 O O . VAL F 3 5 ? 29.18100 -8.06000 -4.34900 1.000 33.63378 5 VAL F O 1
ATOM 12795 N N . LEU F 3 6 ? 28.46700 -8.39900 -6.43800 1.000 32.02728 6 LEU F N 1
ATOM 12796 C CA . LEU F 3 6 ? 28.23500 -9.81700 -6.22600 1.000 38.41523 6 LEU F CA 1
ATOM 12797 C C . LEU F 3 6 ? 29.51500 -10.58500 -6.50100 1.000 38.53745 6 LEU F C 1
ATOM 12798 O O . LEU F 3 6 ? 30.26100 -10.24700 -7.42100 1.000 38.49241 6 LEU F O 1
ATOM 12814 N N . ASP F 3 7 ? 29.75700 -11.62900 -5.70700 1.000 33.49515 7 ASP F N 1
ATOM 12815 C CA . ASP F 3 7 ? 30.81500 -12.57700 -6.01200 1.000 40.47325 7 ASP F CA 1
ATOM 12816 C C . ASP F 3 7 ? 30.25600 -13.82100 -6.72500 1.000 36.99799 7 ASP F C 1
ATOM 12817 O O . ASP F 3 7 ? 29.09900 -13.85000 -7.18500 1.000 32.02947 7 ASP F O 1
ATOM 12826 N N . GLU F 3 8 ? 31.10300 -14.85800 -6.82700 1.000 35.35649 8 GLU F N 1
ATOM 12827 C CA . GLU F 3 8 ? 30.75500 -16.06200 -7.56400 1.000 45.76284 8 GLU F CA 1
ATOM 12828 C C . GLU F 3 8 ? 29.48100 -16.68700 -7.03300 1.000 41.71440 8 GLU F C 1
ATOM 12829 O O . GLU F 3 8 ? 28.69500 -17.25800 -7.79500 1.000 36.32023 8 GLU F O 1
ATOM 12841 N N . ASN F 3 9 ? 29.27700 -16.61700 -5.72000 1.000 35.06498 9 ASN F N 1
ATOM 12842 C CA . ASN F 3 9 ? 28.17000 -17.28900 -5.06300 1.000 36.42312 9 ASN F CA 1
ATOM 12843 C C . ASN F 3 9 ? 26.98100 -16.37200 -4.84500 1.000 31.05374 9 ASN F C 1
ATOM 12844 O O . ASN F 3 9 ? 26.08500 -16.71700 -4.06700 1.000 33.08392 9 ASN F O 1
ATOM 12855 N N . GLY F 3 10 ? 26.94400 -15.23500 -5.54200 1.000 31.70523 10 GLY F N 1
ATOM 12856 C CA . GLY F 3 10 ? 25.84500 -14.29500 -5.43800 1.000 29.14684 10 GLY F CA 1
ATOM 12857 C C . GLY F 3 10 ? 25.83300 -13.46300 -4.19000 1.000 29.82407 10 GLY F C 1
ATOM 12858 O O . GLY F 3 10 ? 24.80700 -12.85200 -3.86300 1.000 21.71043 10 GLY F O 1
ATOM 12862 N N . LEU F 3 11 ? 26.95100 -13.39500 -3.47700 1.000 25.19315 11 LEU F N 1
ATOM 12863 C CA . LEU F 3 11 ? 27.01700 -12.73900 -2.18700 1.000 26.12111 11 LEU F CA 1
ATOM 12864 C C . LEU F 3 11 ? 27.80200 -11.44200 -2.28600 1.000 27.48296 11 LEU F C 1
ATOM 12865 O O . LEU F 3 11 ? 28.57800 -11.22600 -3.21300 1.000 30.32578 11 LEU F O 1
ATOM 12881 N N . PHE F 3 12 ? 27.62200 -10.58700 -1.29900 1.000 24.54310 12 PHE F N 1
ATOM 12882 C CA . PHE F 3 12 ? 28.14800 -9.23500 -1.38100 1.000 24.19035 12 PHE F CA 1
ATOM 12883 C C . PHE F 3 12 ? 29.62600 -9.21600 -1.03000 1.000 26.39373 12 PHE F C 1
ATOM 12884 O O . PHE F 3 12 ? 30.07600 -9.88000 -0.07900 1.000 24.68976 12 PHE F O 1
ATOM 12901 N N . ALA F 3 13 ? 30.36600 -8.41300 -1.78800 1.000 28.58109 13 ALA F N 1
ATOM 12902 C CA . ALA F 3 13 ? 31.81300 -8.29300 -1.69200 1.000 28.86041 13 ALA F CA 1
ATOM 12903 C C . ALA F 3 13 ? 32.19200 -6.87100 -2.06400 1.000 32.67974 13 ALA F C 1
ATOM 12904 O O . ALA F 3 13 ? 31.45000 -6.21200 -2.79400 1.000 27.89518 13 ALA F O 1
ATOM 12911 N N . PRO F 3 14 ? 33.31500 -6.36000 -1.55900 1.000 27.55422 14 PRO F N 1
ATOM 12912 C CA . PRO F 3 14 ? 33.68900 -4.97200 -1.87100 1.000 32.90353 14 PRO F CA 1
ATOM 12913 C C . PRO F 3 14 ? 34.13600 -4.84900 -3.32300 1.000 37.83710 14 PRO F C 1
ATOM 12914 O O . PRO F 3 14 ? 34.99500 -5.59900 -3.79800 1.000 41.38027 14 PRO F O 1
ATOM 12925 N N . GLY F 3 15 ? 33.53500 -3.89800 -4.03200 1.000 38.91956 15 GLY F N 1
ATOM 12926 C CA . GLY F 3 15 ? 33.87800 -3.64400 -5.42100 1.000 44.99009 15 GLY F CA 1
ATOM 12927 C C . GLY F 3 15 ? 34.79700 -2.44900 -5.58200 1.000 54.54806 15 GLY F C 1
ATOM 12928 O O . GLY F 3 15 ? 34.90900 -1.60300 -4.69300 1.000 49.82021 15 GLY F O 1
ATOM 12932 N N . PRO F 3 16 ? 35.49700 -2.36600 -6.72300 1.000 75.23551 16 PRO F N 1
ATOM 12933 C CA . PRO F 3 16 ? 36.37700 -1.21500 -6.97200 1.000 74.28392 16 PRO F CA 1
ATOM 12934 C C . PRO F 3 16 ? 35.63900 -0.01200 -7.55500 1.000 68.21642 16 PRO F C 1
ATOM 12935 O O . PRO F 3 16 ? 35.02400 0.73600 -6.79300 1.000 69.71996 16 PRO F O 1
#

Solvent-accessible surface area: 38345 Å² total; per-residue (Å²): 101,65,9,53,6,32,42,106,53,66,25,152,74,57,42,62,12,118,0,28,0,92,3,42,70,38,74,15,46,54,17,2,6,1,0,0,19,1,20,164,45,135,53,11,70,3,0,0,0,3,1,3,66,67,160,25,44,13,40,18,145,121,11,148,59,36,5,66,7,61,22,55,82,106,52,29,11,0,48,0,44,0,118,57,1,66,71,139,8,40,11,24,0,0,0,0,0,3,81,127,25,9,3,24,49,27,2,86,11,2,63,1,22,4,28,99,49,89,62,86,23,14,51,10,18,24,6,48,56,118,105,20,21,0,0,0,2,0,15,42,0,11,21,84,75,12,86,25,42,1,36,92,42,91,38,96,94,42,31,26,50,3,56,24,7,96,23,122,81,31,36,34,0,8,0,0,12,0,67,6,66,38,103,22,42,67,121,89,54,13,46,0,9,1,59,0,80,48,26,144,44,110,38,88,44,94,5,104,102,106,110,10,90,3,26,39,114,56,78,23,146,70,62,40,66,12,113,0,27,0,98,4,45,64,38,79,10,46,57,15,1,4,1,0,0,19,1,14,157,42,112,51,10,60,2,0,0,1,3,2,3,66,70,180,32,45,12,33,27,134,124,12,121,57,42,5,64,6,62,22,56,104,110,41,30,9,0,54,0,36,0,123,56,2,62,75,137,7,39,12,18,1,0,0,0,0,3,70,120,27,9,3,20,46,26,3,96,11,1,61,2,45,6,28,84,51,88,63,86,23,14,51,10,15,25,4,49,50,138,20,26,0,0,0,2,0,22,39,0,10,33,74,87,14,82,20,36,1,37,100,43,90,34,100,91,44,50,53,53,3,61,21,6,94,30,112,79,34,35,47,3,7,0,0,14,0,68,4,80,61,108,32,39,65,122,92,51,11,47,0,14,1,50,1,80,49,32,145,44,149,37,97,44,91,4,102,98,102,96,8,77,19,54,84,60,49,87,14,42,63,54,96,86,15,51,0,18,0,99,4,72,72,17,36,7,64,75,67,15,48,17,1,3,1,12,19,56,77,135,60,104,9,54,4,4,4,0,7,111,82,81,102,4,86,85,20,60,82,52,4,43,12,46,73,80,100,52,51,1,0,0,25,0,82,19,0,70,46,101,2,16,12,50,0,4,0,0,0,8,32,91,71,52,6,28,17,4,68,9,0,123,4,28,0,47,29,39,101,116,34,58,10,69,4,41,18,9,50,11,17,96,77,1,43,162,55,96,113,1,6,0,0,0,5,0,24,57,0,1,15,24,71,35,83,30,32,6,47,9,50,113,59,67,30,179,79,36,54,44,58,20,92,49,36,67,33,120,71,60,25,27,1,1,1,0,1,0,50,18,66,6,111,85,13,134,74,64,207,26,3,6,0,44,0,41,8,106,71,72,69,41,92,91,73,20,49,41,166,103,92,8,76,18,52,97,61,51,85,7,33,63,54,91,85,16,49,0,18,0,99,6,74,85,40,63,6,64,76,66,15,49,19,1,2,0,12,21,53,86,140,62,100,11,52,5,4,4,0,7,108,82,78,103,5,100,83,21,55,81,49,4,43,11,45,79,79,97,54,48,1,0,0,25,0,82,20,0,70,66,91,2,20,6,61,0,5,0,0,0,8,32,78,72,48,5,26,16,2,61,10,0,65,0,14,2,47,37,39,103,120,29,63,10,66,5,43,17,9,57,12,20,95,77,2,40,160,63,92,110,0,4,0,0,0,2,0,30,55,0,2,10,17,66,34,83,29,39,5,42,9,56,105,65,82,34,205,76,35,51,58,62,10,95,28,35,69,27,108,86,80,31,17,0,0,0,0,2,0,46,17,51,15,125,91,10,137,78,60,191,14,3,5,0,43,0,46,9,100,74,68,76,40,84,90,73,24,45,40,159,60,80,44,55,162,92,0,4,4,18,125,129,101,7,56,52,53,166,92,0,3,3,18,80,8,169

CATH classification: 2.60.40.10 (+1 more: 2.60.40.10)

Radius of gyration: 33.0 Å; Cα contacts (8 Å, |Δi|>4): 2331; chains: 6; bounding box: 70×73×91 Å

Foldseek 3Di:
DAFEKDAEEEEEAQAKDKIKTADDPDQLQVWKKWKWWAPPVHDIDTAKIARQPPRDIDGDPVCVVAWDWDDDNVRRMIMIMGGSDDQVRFTWMKMFTDDPPDTDGIHPTYGYGYHPDAWDAWDKDWQAKVKMKIKIKTDFTDDDDKDKDKPVPPDDPQKDWDDWDQDPVRTTITMIMGMGHPVCAPPDWIWMWMDDVSVRDIDIDIHHD/DAFEKDAAAEEAAQAKDKIKTADDPDQLQQWKKWKWWAPPVHDIDTAWIARQVPRDIDGDPVCVVAWDWDDDNVRRMIMIMGGSDDQVSFTWMKIFTDDPPDTDGIHPTYGYGHHPDAFDAWDKDKQAWCTKIKIKTDFGDDDDKDKDKPVPPDDAQKDWDDWDQDPVRGIMTMIMGNDDPVCAVPDWIWMWMDDVSVRDIDIDTHHD/DAKAWAAEDEAAAQAKDKIKIADPVWFDDLQQQKWKWWADPPRDIDTAAGRRFDGDPPHDPQWTWDGDTRIIMIMRRRDDQVSQTWMKMWTDDPHDIDIHPIYGYHHPPDDFDFWDKDKDWADPVVVVVQWTKIKIKTDDGPPQDKDKWKAFANHTDDDQKDKDRWDADPVRHTIIMMMRIDGPVVLQVGQKMKIWMADPNDIDIDMDGPD/DAKAWAAEDEEAAQAKDKIKIADPVWADDLQQQKWKWWADPPRDIDTAAGNRQDGDPPHDPQWTWDGDVRIIMIMRRRDDQVSQTWMKMWTHDPHDIDIHPIYGYHHPDDDFDFWDKDWDWADPVVVVVFWTKIKIKTDDGPPQDKDKWKDQQNHTDDDQKDKDRWDQDPVGGTIIMMMRIDTPVSLQVGQKMKIWMADPRDIDIDMDGPD/DDQDPVGDDDD/DDWDQDPVRDTDDDD